Protein 4FIN (pdb70)

Foldseek 3Di:
DQFQKFFQKWDADPPGDILAGGEGDTHGWQAEEEEAEDPSLCSLVVLCVCCNDPPIPDDIDGDPPWFEAEAHPFDDDDQADFLLRLLVVLVVVLVVLVVVLVVLVVCVPDPPDDPVVSVVVNVVSVVPPPDPVVLVVLCVLLVADDRGHGSNPDDRLNSLSSSVSSRLSNLTLYEEEASCPSGDDSSVVVVLVSLQPRRTYYYYHHPDQCSQQRRHQWYWYRYSSYTDIGGGGPVVVVVVVVVVVVVVVLVVVLLVVLVVVVCCVVVDPCPPPVCQLVCLVVLVDPVLLVVCLSHLAAFFAAFADDQFFKWWAQFWAADDVFTQAGGDTDGDGWRAEEEEDEDPPSCLVVVVVLVVVDDTPDTDMDGDPRFDEFEQADDLDDVQQAWLLCLQQVPPCWQQHNRMGSQSLSVNLVQDPVRRRPGNVNDDPQVSLSSSVSRRSSNNGLYEYEASPVRHDPSNLSSVLVNSSSHSGYYYYYPDQSSQSSHGQWYWYRDGPNDIDIGGHTDVVVLVVQCVVVPPVRNVDDDD/DFQKWFQKWDADPPGATLAGGEGDTHDWQAEEEEAEDPSLCLQVVLCVLCNPPPIPIDIDGDPPFFEFEAHPFFDDDQAAFLQVLLCVLVVVLVVLVVVLVVLVVQVPDPVDDPVVSVVSNVCCVCPDPCVLVVLCVLQVADDRRHGNNPDDRLNSLSSSVSSRLSNLGLYEEEASCPNGDDSSVVSVLVSLQPRRGYYYYHYPPQCSQQVRHQKYWYGYSSYTDIDGGGPVVVVVVVVVVVVVVVLVVVLLVVLVVVVVVVVVVVDWQCVVVQVVCLVVLQDPVNLVVCLSHLAAFQQFDFDDQFAKWWAQFWAADVPFTQAGGDTDGAGWLAEEEEEEDPPSCLVVVVVCVVVDDTPDTDMDGDPRFDEQEQAPDLDDQQQAFLLCLQQVPDCWCQANDMGSQSLSVNLVQHPVRRRDGNVVDFPQVSLSSSCSRRSSNRGLYEEEASPVRHDDSNLSSVLVNSSSHSGYYYHYPDQVSQQSHHQWYWYRDGPNDIDIGGITDVVVVVVCCVPPND

Organism: Escherichia coli (strain K12) (NCBI:txid83333)

InterPro domains:
  IPR003439 ABC transporter-like, ATP-binding domain [PF00005] (22-191)
  IPR003439 ABC transporter-like, ATP-binding domain [PF00005] (340-473)
  IPR003439 ABC transporter-like, ATP-binding domain [PS50893] (6-259)
  IPR003439 ABC transporter-like, ATP-binding domain [PS50893] (324-550)
  IPR003593 AAA+ ATPase domain [SM00382] (31-236)
  IPR003593 AAA+ ATPase domain [SM00382] (348-522)
  IPR017871 ABC transporter-like, conserved site [PS00211] (163-177)
  IPR022374 Energy-dependent translational throttle protein EttA [MF_00847] (1-545)
  IPR022374 Energy-dependent translational throttle protein EttA [PTHR43858] (2-554)
  IPR022374 Energy-dependent translational throttle protein EttA [TIGR03719] (2-553)
  IPR027417 P-loop containing nucleoside triphosphate hydrolase [G3DSA:3.40.50.300] (2-285)
  IPR027417 P-loop containing nucleoside triphosphate hydrolase [G3DSA:3.40.50.300] (286-555)
  IPR027417 P-loop containing nucleoside triphosphate hydrolase [SSF52540] (11-243)
  IPR027417 P-loop containing nucleoside triphosphate hydrolase [SSF52540] (302-526)
  IPR032781 ABC-transporter extension domain [PF12848] (230-305)

CATH classification: 3.40.50.300 (+1 more: 3.40.50.300)

Structure (mmCIF, N/CA/C/O backbone):
data_4FIN
#
_entry.id   4FIN
#
_cell.length_a   45.363
_cell.length_b   233.474
_cell.length_c   54.089
_cell.angle_alpha   90.00
_cell.angle_beta   91.29
_cell.angle_gamma   90.00
#
_symmetry.space_group_name_H-M   'P 1 21 1'
#
loop_
_entity.id
_entity.type
_entity.pdbx_description
1 polymer 'EttA (YjjK) ABCF family protein'
2 non-polymer 'SULFATE ION'
3 non-polymer 'CITRIC ACID'
4 non-polymer 'TRIETHYLENE GLYCOL'
5 non-polymer GLYCEROL
6 water water
#
loop_
_atom_site.group_PDB
_atom_site.id
_atom_site.type_symbol
_atom_site.label_atom_id
_atom_site.label_alt_id
_atom_site.label_comp_id
_atom_site.label_asym_id
_atom_site.label_entity_id
_atom_site.label_seq_id
_atom_site.pdbx_PDB_ins_code
_atom_site.Cartn_x
_atom_site.Cartn_y
_atom_site.Cartn_z
_atom_site.occupancy
_atom_site.B_iso_or_equiv
_atom_site.auth_seq_id
_atom_site.auth_comp_id
_atom_site.auth_asym_id
_atom_site.auth_atom_id
_atom_site.pdbx_PDB_model_num
ATOM 9 N N . ALA A 1 2 ? 19.676 80.674 22.499 1.00 75.55 2 ALA A N 1
ATOM 10 C CA . ALA A 1 2 ? 18.803 79.923 23.394 1.00 70.31 2 ALA A CA 1
ATOM 11 C C . ALA A 1 2 ? 18.828 80.462 24.829 1.00 66.57 2 ALA A C 1
ATOM 12 O O . ALA A 1 2 ? 18.098 79.969 25.697 1.00 65.53 2 ALA A O 1
ATOM 14 N N . GLN A 1 3 ? 19.662 81.474 25.072 1.00 63.82 3 GLN A N 1
ATOM 15 C CA . GLN A 1 3 ? 19.820 82.042 26.412 1.00 59.95 3 GLN A CA 1
ATOM 16 C C . GLN A 1 3 ? 18.518 82.652 26.912 1.00 52.60 3 GLN A C 1
ATOM 17 O O . GLN A 1 3 ? 18.253 82.693 28.115 1.00 50.67 3 GLN A O 1
ATOM 23 N N . PHE A 1 4 ? 17.712 83.141 25.979 1.00 47.91 4 PHE A N 1
ATOM 24 C CA . PHE A 1 4 ? 16.394 83.657 26.307 1.00 42.21 4 PHE A CA 1
ATOM 25 C C . PHE A 1 4 ? 15.344 82.815 25.601 1.00 34.71 4 PHE A C 1
ATOM 26 O O . PHE A 1 4 ? 15.486 82.504 24.422 1.00 34.83 4 PHE A O 1
ATOM 34 N N . VAL A 1 5 ? 14.293 82.439 26.321 1.00 29.15 5 VAL A N 1
ATOM 35 C CA . VAL A 1 5 ? 13.190 81.705 25.714 1.00 24.73 5 VAL A CA 1
ATOM 36 C C . VAL A 1 5 ? 12.223 82.689 25.045 1.00 22.14 5 VAL A C 1
ATOM 37 O O . VAL A 1 5 ? 11.453 82.310 24.162 1.00 25.01 5 VAL A O 1
ATOM 41 N N . TYR A 1 6 ? 12.280 83.952 25.459 1.00 19.08 6 TYR A N 1
ATOM 42 C CA . TYR A 1 6 ? 11.464 85.008 24.853 1.00 20.01 6 TYR A CA 1
ATOM 43 C C . TYR A 1 6 ? 12.013 86.399 25.172 1.00 21.30 6 TYR A C 1
ATOM 44 O O . TYR A 1 6 ? 12.520 86.633 26.261 1.00 25.17 6 TYR A O 1
ATOM 53 N N . THR A 1 7 ? 11.914 87.324 24.226 1.00 17.87 7 THR A N 1
ATOM 54 C CA . THR A 1 7 ? 12.386 88.685 24.450 1.00 17.94 7 THR A CA 1
ATOM 55 C C . THR A 1 7 ? 11.402 89.700 23.904 1.00 22.89 7 THR A C 1
ATOM 56 O O . THR A 1 7 ? 10.736 89.467 22.889 1.00 23.86 7 THR A O 1
ATOM 68 N N . HIS A 1 9 ? 11.183 94.045 23.205 1.00 31.91 9 HIS A N 1
ATOM 69 C CA . HIS A 1 9 ? 11.865 95.327 23.235 1.00 34.00 9 HIS A CA 1
ATOM 70 C C . HIS A 1 9 ? 10.897 96.435 22.879 1.00 32.20 9 HIS A C 1
ATOM 71 O O . HIS A 1 9 ? 10.490 96.549 21.728 1.00 31.94 9 HIS A O 1
ATOM 78 N N . ARG A 1 10 ? 10.536 97.245 23.872 1.00 33.54 10 ARG A N 1
ATOM 79 C CA . ARG A 1 10 ? 9.686 98.410 23.658 1.00 36.12 10 ARG A CA 1
ATOM 80 C C . ARG A 1 10 ? 8.371 97.987 23.025 1.00 34.16 10 ARG A C 1
ATOM 81 O O . ARG A 1 10 ? 7.897 98.608 22.072 1.00 36.99 10 ARG A O 1
ATOM 89 N N . VAL A 1 11 ? 7.799 96.909 23.548 1.00 27.34 11 VAL A N 1
ATOM 90 C CA . VAL A 1 11 ? 6.566 96.362 23.015 1.00 24.08 11 VAL A CA 1
ATOM 91 C C . VAL A 1 11 ? 5.380 97.175 23.502 1.00 24.90 11 VAL A C 1
ATOM 92 O O . VAL A 1 11 ? 5.309 97.538 24.673 1.00 26.22 11 VAL A O 1
ATOM 96 N N . GLY A 1 12 ? 4.460 97.473 22.594 1.00 27.10 12 GLY A N 1
ATOM 97 C CA . GLY A 1 12 ? 3.257 98.198 22.942 1.00 28.07 12 GLY A CA 1
ATOM 98 C C . GLY A 1 12 ? 2.080 97.721 22.121 1.00 29.46 12 GLY A C 1
ATOM 99 O O . GLY A 1 12 ? 2.243 96.981 21.155 1.00 31.27 12 GLY A O 1
ATOM 100 N N . LYS A 1 13 ? 0.884 98.135 22.516 1.00 29.42 13 LYS A N 1
ATOM 101 C CA . LYS A 1 13 ? -0.327 97.757 21.811 1.00 29.78 13 LYS A CA 1
ATOM 102 C C . LYS A 1 13 ? -1.334 98.879 21.910 1.00 34.99 13 LYS A C 1
ATOM 103 O O . LYS A 1 13 ? -1.810 99.202 23.000 1.00 34.91 13 LYS A O 1
ATOM 109 N N . VAL A 1 14 ? -1.661 99.471 20.770 1.00 39.70 14 VAL A N 1
ATOM 110 C CA . VAL A 1 14 ? -2.620 100.561 20.736 1.00 47.63 14 VAL A CA 1
ATOM 111 C C . VAL A 1 14 ? -3.994 100.036 20.360 1.00 55.86 14 VAL A C 1
ATOM 112 O O . VAL A 1 14 ? -4.130 99.327 19.367 1.00 57.30 14 VAL A O 1
ATOM 116 N N . VAL A 1 15 ? -5.007 100.382 21.151 1.00 64.05 15 VAL A N 1
ATOM 117 C CA . VAL A 1 15 ? -6.396 100.091 20.797 1.00 73.85 15 VAL A CA 1
ATOM 118 C C . VAL A 1 15 ? -7.166 101.398 20.632 1.00 85.36 15 VAL A C 1
ATOM 119 O O . VAL A 1 15 ? -7.095 102.269 21.500 1.00 85.96 15 VAL A O 1
ATOM 123 N N . PRO A 1 16 ? -7.894 101.539 19.508 1.00 96.15 16 PRO A N 1
ATOM 124 C CA . PRO A 1 16 ? -8.660 102.748 19.166 1.00 103.09 16 PRO A CA 1
ATOM 125 C C . PRO A 1 16 ? -9.582 103.195 20.304 1.00 105.60 16 PRO A C 1
ATOM 126 O O . PRO A 1 16 ? -10.229 102.337 20.904 1.00 105.03 16 PRO A O 1
ATOM 130 N N . PRO A 1 17 ? -9.663 104.510 20.592 1.00 107.33 17 PRO A N 1
ATOM 131 C CA . PRO A 1 17 ? -9.138 105.684 19.878 1.00 108.45 17 PRO A CA 1
ATOM 132 C C . PRO A 1 17 ? -7.622 105.683 19.725 1.00 104.99 17 PRO A C 1
ATOM 133 O O . PRO A 1 17 ? -7.124 105.572 18.609 1.00 106.95 17 PRO A O 1
ATOM 137 N N . LYS A 1 18 ? -6.900 105.780 20.832 1.00 99.76 18 LYS A N 1
ATOM 138 C CA . LYS A 1 18 ? -5.448 105.811 20.784 1.00 96.08 18 LYS A CA 1
ATOM 139 C C . LYS A 1 18 ? -4.904 105.249 22.097 1.00 91.37 18 LYS A C 1
ATOM 140 O O . LYS A 1 18 ? -3.710 105.317 22.380 1.00 93.31 18 LYS A O 1
ATOM 146 N N . ARG A 1 19 ? -5.800 104.662 22.886 1.00 84.48 19 ARG A N 1
ATOM 147 C CA . ARG A 1 19 ? -5.427 104.015 24.137 1.00 76.57 19 ARG A CA 1
ATOM 148 C C . ARG A 1 19 ? -4.326 102.979 23.942 1.00 67.80 19 ARG A C 1
ATOM 149 O O . ARG A 1 19 ? -4.401 102.135 23.047 1.00 69.61 19 ARG A O 1
ATOM 157 N N . HIS A 1 20 ? -3.305 103.044 24.783 1.00 56.01 20 HIS A N 1
ATOM 158 C CA . HIS A 1 20 ? -2.329 101.974 24.847 1.00 46.43 20 HIS A CA 1
ATOM 159 C C . HIS A 1 20 ? -2.713 101.048 25.986 1.00 39.30 20 HIS A C 1
ATOM 160 O O . HIS A 1 20 ? -2.835 101.479 27.136 1.00 37.79 20 HIS A O 1
ATOM 167 N N . ILE A 1 21 ? -2.921 99.779 25.673 1.00 33.11 21 ILE A N 1
ATOM 168 C CA . ILE A 1 21 ? -3.126 98.814 26.731 1.00 30.39 21 ILE A CA 1
ATOM 169 C C . ILE A 1 21 ? -1.761 98.331 27.261 1.00 32.48 21 ILE A C 1
ATOM 170 O O . ILE A 1 21 ? -1.647 97.901 28.413 1.00 34.24 21 ILE A O 1
ATOM 175 N N . LEU A 1 22 ? -0.724 98.443 26.429 1.00 31.51 22 LEU A N 1
ATOM 176 C CA . LEU A 1 22 ? 0.649 98.143 26.841 1.00 29.77 22 LEU A CA 1
ATOM 177 C C . LEU A 1 22 ? 1.599 99.186 26.271 1.00 31.86 22 LEU A C 1
ATOM 178 O O . LEU A 1 22 ? 1.385 99.690 25.171 1.00 35.54 22 LEU A O 1
ATOM 183 N N . LYS A 1 23 ? 2.666 99.492 26.994 1.00 31.44 23 LYS A N 1
ATOM 184 C CA . LYS A 1 23 ? 3.617 100.489 26.513 1.00 35.37 23 LYS A CA 1
ATOM 185 C C . LYS A 1 23 ? 5.021 100.240 27.044 1.00 37.00 23 LYS A C 1
ATOM 186 O O . LYS A 1 23 ? 5.196 99.888 28.211 1.00 37.94 23 LYS A O 1
ATOM 192 N N . ASN A 1 24 ? 6.007 100.420 26.167 1.00 38.99 24 ASN A N 1
ATOM 193 C CA . ASN A 1 24 ? 7.418 100.327 26.518 1.00 40.81 24 ASN A CA 1
ATOM 194 C C . ASN A 1 24 ? 7.794 99.058 27.270 1.00 37.23 24 ASN A C 1
ATOM 195 O O . ASN A 1 24 ? 8.570 99.094 28.219 1.00 40.13 24 ASN A O 1
ATOM 200 N N . ILE A 1 25 ? 7.236 97.938 26.840 1.00 30.85 25 ILE A N 1
ATOM 201 C CA . ILE A 1 25 ? 7.514 96.668 27.478 1.00 28.13 25 ILE A CA 1
ATOM 202 C C . ILE A 1 25 ? 8.849 96.099 26.994 1.00 30.80 25 ILE A C 1
ATOM 203 O O . ILE A 1 25 ? 8.956 95.630 25.858 1.00 32.27 25 ILE A O 1
ATOM 208 N N . SER A 1 26 ? 9.866 96.154 27.852 1.00 29.49 26 SER A N 1
ATOM 209 C CA . SER A 1 26 ? 11.159 95.556 27.541 1.00 32.29 26 SER A CA 1
ATOM 210 C C . SER A 1 26 ? 11.556 94.520 28.590 1.00 33.15 26 SER A C 1
ATOM 211 O O . SER A 1 26 ? 11.959 94.873 29.692 1.00 33.44 26 SER A O 1
ATOM 214 N N . LEU A 1 27 ? 11.436 93.243 28.231 1.00 34.34 27 LEU A N 1
ATOM 215 C CA . LEU A 1 27 ? 11.610 92.140 29.174 1.00 32.70 27 LEU A CA 1
ATOM 216 C C . LEU A 1 27 ? 12.309 90.965 28.516 1.00 35.04 27 LEU A C 1
ATOM 217 O O . LEU A 1 27 ? 12.131 90.719 27.323 1.00 36.96 27 LEU A O 1
ATOM 222 N N . SER A 1 28 ? 13.087 90.235 29.308 1.00 32.68 28 SER A N 1
ATOM 223 C CA . SER A 1 28 ? 13.732 89.015 28.857 1.00 29.86 28 SER A CA 1
ATOM 224 C C . SER A 1 28 ? 13.181 87.861 29.665 1.00 29.65 28 SER A C 1
ATOM 225 O O . SER A 1 28 ? 13.004 87.972 30.880 1.00 32.32 28 SER A O 1
ATOM 228 N N . PHE A 1 29 ? 12.937 86.745 28.993 1.00 27.75 29 PHE A N 1
ATOM 229 C CA . PHE A 1 29 ? 12.394 85.555 29.625 1.00 27.93 29 PHE A CA 1
ATOM 230 C C . PHE A 1 29 ? 13.412 84.421 29.565 1.00 31.32 29 PHE A C 1
ATOM 231 O O . PHE A 1 29 ? 14.051 84.203 28.532 1.00 34.20 29 PHE A O 1
ATOM 239 N N . PHE A 1 30 ? 13.565 83.699 30.667 1.00 28.46 30 PHE A N 1
ATOM 240 C CA . PHE A 1 30 ? 14.584 82.660 30.730 1.00 29.85 30 PHE A CA 1
ATOM 241 C C . PHE A 1 30 ? 13.958 81.278 30.691 1.00 29.07 30 PHE A C 1
ATOM 242 O O . PHE A 1 30 ? 12.883 81.068 31.247 1.00 27.48 30 PHE A O 1
ATOM 250 N N . PRO A 1 31 ? 14.619 80.336 30.004 1.00 28.92 31 PRO A N 1
ATOM 251 C CA . PRO A 1 31 ? 14.111 78.965 29.894 1.00 27.06 31 PRO A CA 1
ATOM 252 C C . PRO A 1 31 ? 14.010 78.334 31.270 1.00 24.56 31 PRO A C 1
ATOM 253 O O . PRO A 1 31 ? 14.981 78.363 32.012 1.00 27.42 31 PRO A O 1
ATOM 257 N N . GLY A 1 32 ? 12.846 77.795 31.611 1.00 21.62 32 GLY A N 1
ATOM 258 C CA . GLY A 1 32 ? 12.654 77.163 32.901 1.00 21.07 32 GLY A CA 1
ATOM 259 C C . GLY A 1 32 ? 12.070 78.103 33.939 1.00 22.76 32 GLY A C 1
ATOM 260 O O . GLY A 1 32 ? 11.688 77.673 35.024 1.00 26.10 32 GLY A O 1
ATOM 261 N N . ALA A 1 33 ? 11.993 79.390 33.618 1.00 19.47 33 ALA A N 1
ATOM 262 C CA . ALA A 1 33 ? 11.449 80.347 34.569 1.00 18.49 33 ALA A CA 1
ATOM 263 C C . ALA A 1 33 ? 9.945 80.105 34.775 1.00 18.08 33 ALA A C 1
ATOM 264 O O . ALA A 1 33 ? 9.229 79.721 33.840 1.00 17.38 33 ALA A O 1
ATOM 266 N N . LYS A 1 34 ? 9.487 80.293 36.011 1.00 17.57 34 LYS A N 1
ATOM 267 C CA . LYS A 1 34 ? 8.067 80.176 36.333 1.00 17.54 34 LYS A CA 1
ATOM 268 C C . LYS A 1 34 ? 7.590 81.546 36.784 1.00 16.68 34 LYS A C 1
ATOM 269 O O . LYS A 1 34 ? 7.967 82.029 37.861 1.00 16.10 34 LYS A O 1
ATOM 275 N N . ILE A 1 35 ? 6.780 82.182 35.942 1.00 14.95 35 ILE A N 1
ATOM 276 C CA . ILE A 1 35 ? 6.358 83.567 36.163 1.00 16.31 35 ILE A CA 1
ATOM 277 C C . ILE A 1 35 ? 4.844 83.696 36.339 1.00 17.81 35 ILE A C 1
ATOM 278 O O . ILE A 1 35 ? 4.070 83.185 35.534 1.00 18.98 35 ILE A O 1
ATOM 283 N N . GLY A 1 36 ? 4.423 84.396 37.387 1.00 18.52 36 GLY A N 1
ATOM 284 C CA . GLY A 1 36 ? 3.020 84.714 37.554 1.00 18.17 36 GLY A CA 1
ATOM 285 C C . GLY A 1 36 ? 2.726 86.116 37.051 1.00 21.93 36 GLY A C 1
ATOM 286 O O . GLY A 1 36 ? 3.432 87.062 37.403 1.00 22.71 36 GLY A O 1
ATOM 287 N N . VAL A 1 37 ? 1.704 86.253 36.207 1.00 22.71 37 VAL A N 1
ATOM 288 C CA . VAL A 1 37 ? 1.330 87.567 35.683 1.00 21.02 37 VAL A CA 1
ATOM 289 C C . VAL A 1 37 ? 0.206 88.207 36.501 1.00 22.82 37 VAL A C 1
ATOM 290 O O . VAL A 1 37 ? -0.923 87.718 36.502 1.00 23.21 37 VAL A O 1
ATOM 294 N N . LEU A 1 38 ? 0.530 89.303 37.187 1.00 22.87 38 LEU A N 1
ATOM 295 C CA . LEU A 1 38 ? -0.417 90.037 38.020 1.00 20.43 38 LEU A CA 1
ATOM 296 C C . LEU A 1 38 ? -0.811 91.373 37.400 1.00 23.85 38 LEU A C 1
ATOM 297 O O . LEU A 1 38 ? -0.189 91.840 36.442 1.00 28.56 38 LEU A O 1
ATOM 302 N N . GLY A 1 39 ? -1.849 91.988 37.959 1.00 22.98 39 GLY A N 1
ATOM 303 C CA . GLY A 1 39 ? -2.322 93.273 37.494 1.00 19.99 39 GLY A CA 1
ATOM 304 C C . GLY A 1 39 ? -3.828 93.366 37.480 1.00 22.92 39 GLY A C 1
ATOM 305 O O . GLY A 1 39 ? -4.521 92.358 37.314 1.00 25.46 39 GLY A O 1
ATOM 306 N N . LEU A 1 40 ? -4.334 94.589 37.633 1.00 22.22 40 LEU A N 1
ATOM 307 C CA . LEU A 1 40 ? -5.762 94.840 37.663 1.00 24.75 40 LEU A CA 1
ATOM 308 C C . LEU A 1 40 ? -6.372 94.521 36.311 1.00 29.21 40 LEU A C 1
ATOM 309 O O . LEU A 1 40 ? -5.660 94.415 35.308 1.00 31.29 40 LEU A O 1
ATOM 314 N N . ASN A 1 41 ? -7.688 94.351 36.283 1.00 29.82 41 ASN A N 1
ATOM 315 C CA . ASN A 1 41 ? -8.373 94.155 35.015 1.00 28.90 41 ASN A CA 1
ATOM 316 C C . ASN A 1 41 ? -8.128 95.369 34.121 1.00 28.67 41 ASN A C 1
ATOM 317 O O . ASN A 1 41 ? -8.262 96.516 34.566 1.00 27.23 41 ASN A O 1
ATOM 322 N N . GLY A 1 42 ? -7.736 95.114 32.875 1.00 27.51 42 GLY A N 1
ATOM 323 C CA . GLY A 1 42 ? -7.396 96.187 31.956 1.00 26.31 42 GLY A CA 1
ATOM 324 C C . GLY A 1 42 ? -5.914 96.543 31.913 1.00 24.06 42 GLY A C 1
ATOM 325 O O . GLY A 1 42 ? -5.510 97.419 31.150 1.00 22.86 42 GLY A O 1
ATOM 326 N N . ALA A 1 43 ? -5.090 95.871 32.710 1.00 22.56 43 ALA A N 1
ATOM 327 C CA . ALA A 1 43 ? -3.666 96.192 32.713 1.00 22.19 43 ALA A CA 1
ATOM 328 C C . ALA A 1 43 ? -2.939 95.615 31.496 1.00 22.00 43 ALA A C 1
ATOM 329 O O . ALA A 1 43 ? -1.763 95.896 31.274 1.00 22.08 43 ALA A O 1
ATOM 331 N N . GLY A 1 44 ? -3.650 94.823 30.705 1.00 22.91 44 GLY A N 1
ATOM 332 C CA . GLY A 1 44 ? -3.088 94.240 29.499 1.00 25.61 44 GLY A CA 1
ATOM 333 C C . GLY A 1 44 ? -2.467 92.864 29.672 1.00 26.12 44 GLY A C 1
ATOM 334 O O . GLY A 1 44 ? -1.699 92.417 28.813 1.00 28.39 44 GLY A O 1
ATOM 335 N N . LYS A 1 45 ? -2.794 92.194 30.777 1.00 23.35 45 LYS A N 1
ATOM 336 C CA . LYS A 1 45 ? -2.264 90.851 31.055 1.00 20.62 45 LYS A CA 1
ATOM 337 C C . LYS A 1 45 ? -2.528 89.861 29.920 1.00 19.96 45 LYS A C 1
ATOM 338 O O . LYS A 1 45 ? -1.612 89.186 29.460 1.00 22.41 45 LYS A O 1
ATOM 344 N N . SER A 1 46 ? -3.781 89.786 29.481 1.00 19.67 46 SER A N 1
ATOM 345 C CA . SER A 1 46 ? -4.193 88.875 28.420 1.00 17.90 46 SER A CA 1
ATOM 346 C C . SER A 1 46 ? -3.561 89.216 27.071 1.00 20.85 46 SER A C 1
ATOM 347 O O . SER A 1 46 ? -3.110 88.322 26.355 1.00 19.23 46 SER A O 1
ATOM 350 N N . THR A 1 47 ? -3.547 90.504 26.723 1.00 22.30 47 THR A N 1
ATOM 351 C CA . THR A 1 47 ? -2.900 90.956 25.493 1.00 22.98 47 THR A CA 1
ATOM 352 C C . THR A 1 47 ? -1.443 90.493 25.458 1.00 23.81 47 THR A C 1
ATOM 353 O O . THR A 1 47 ? -0.968 89.974 24.449 1.00 23.82 47 THR A O 1
ATOM 357 N N . LEU A 1 48 ? -0.750 90.674 26.578 1.00 23.35 48 LEU A N 1
ATOM 358 C CA . LEU A 1 48 ? 0.637 90.241 26.722 1.00 19.69 48 LEU A CA 1
ATOM 359 C C . LEU A 1 48 ? 0.849 88.762 26.414 1.00 17.74 48 LEU A C 1
ATOM 360 O O . LEU A 1 48 ? 1.824 88.412 25.770 1.00 20.13 48 LEU A O 1
ATOM 365 N N . LEU A 1 49 ? -0.039 87.890 26.884 1.00 18.15 49 LEU A N 1
ATOM 366 C CA . LEU A 1 49 ? 0.088 86.456 26.573 1.00 20.08 49 LEU A CA 1
ATOM 367 C C . LEU A 1 49 ? -0.200 86.154 25.110 1.00 21.90 49 LEU A C 1
ATOM 368 O O . LEU A 1 49 ? 0.413 85.252 24.536 1.00 22.81 49 LEU A O 1
ATOM 373 N N . ARG A 1 50 ? -1.132 86.898 24.514 1.00 23.06 50 ARG A N 1
ATOM 374 C CA . ARG A 1 50 ? -1.473 86.708 23.105 1.00 29.13 50 ARG A CA 1
ATOM 375 C C . ARG A 1 50 ? -0.282 87.040 22.211 1.00 28.85 50 ARG A C 1
ATOM 376 O O . ARG A 1 50 ? -0.086 86.434 21.147 1.00 29.75 50 ARG A O 1
ATOM 384 N N . ILE A 1 51 ? 0.506 88.014 22.652 1.00 24.71 51 ILE A N 1
ATOM 385 C CA . ILE A 1 51 ? 1.685 88.432 21.913 1.00 21.09 51 ILE A CA 1
ATOM 386 C C . ILE A 1 51 ? 2.748 87.351 21.990 1.00 17.88 51 ILE A C 1
ATOM 387 O O . ILE A 1 51 ? 3.316 86.974 20.985 1.00 20.85 51 ILE A O 1
ATOM 400 N N . ALA A 1 53 ? 2.233 84.361 22.442 1.00 23.95 53 ALA A N 1
ATOM 401 C CA . ALA A 1 53 ? 1.695 83.219 21.723 1.00 24.34 53 ALA A CA 1
ATOM 402 C C . ALA A 1 53 ? 2.020 83.321 20.247 1.00 30.50 53 ALA A C 1
ATOM 403 O O . ALA A 1 53 ? 2.124 82.304 19.564 1.00 35.28 53 ALA A O 1
ATOM 405 N N . GLY A 1 54 ? 2.189 84.548 19.759 1.00 31.56 54 GLY A N 1
ATOM 406 C CA . GLY A 1 54 ? 2.396 84.779 18.340 1.00 34.64 54 GLY A CA 1
ATOM 407 C C . GLY A 1 54 ? 1.072 85.044 17.646 1.00 38.18 54 GLY A C 1
ATOM 408 O O . GLY A 1 54 ? 0.998 85.149 16.425 1.00 42.52 54 GLY A O 1
ATOM 409 N N . ILE A 1 55 ? 0.014 85.149 18.441 1.00 36.75 55 ILE A N 1
ATOM 410 C CA . ILE A 1 55 ? -1.308 85.443 17.921 1.00 34.49 55 ILE A CA 1
ATOM 411 C C . ILE A 1 55 ? -1.449 86.921 17.561 1.00 35.50 55 ILE A C 1
ATOM 412 O O . ILE A 1 55 ? -1.944 87.259 16.491 1.00 37.08 55 ILE A O 1
ATOM 417 N N . ASP A 1 56 ? -1.009 87.801 18.450 1.00 33.40 56 ASP A N 1
ATOM 418 C CA . ASP A 1 56 ? -1.122 89.232 18.193 1.00 34.31 56 ASP A CA 1
ATOM 419 C C . ASP A 1 56 ? 0.199 89.815 17.681 1.00 33.92 56 ASP A C 1
ATOM 420 O O . ASP A 1 56 ? 1.146 89.985 18.434 1.00 34.56 56 ASP A O 1
ATOM 425 N N . LYS A 1 57 ? 0.251 90.111 16.390 1.00 38.02 57 LYS A N 1
ATOM 426 C CA . LYS A 1 57 ? 1.465 90.618 15.764 1.00 42.86 57 LYS A CA 1
ATOM 427 C C . LYS A 1 57 ? 1.384 92.122 15.491 1.00 44.48 57 LYS A C 1
ATOM 428 O O . LYS A 1 57 ? 2.378 92.748 15.116 1.00 47.07 57 LYS A O 1
ATOM 434 N N . ASP A 1 58 ? 0.204 92.701 15.681 1.00 42.30 58 ASP A N 1
ATOM 435 C CA . ASP A 1 58 ? 0.019 94.124 15.415 1.00 45.06 58 ASP A CA 1
ATOM 436 C C . ASP A 1 58 ? 0.437 94.984 16.608 1.00 38.75 58 ASP A C 1
ATOM 437 O O . ASP A 1 58 ? -0.400 95.535 17.327 1.00 36.08 58 ASP A O 1
ATOM 442 N N . ILE A 1 59 ? 1.746 95.102 16.793 1.00 33.95 59 ILE A N 1
ATOM 443 C CA . ILE A 1 59 ? 2.303 95.716 17.988 1.00 29.95 59 ILE A CA 1
ATOM 444 C C . ILE A 1 59 ? 3.320 96.796 17.638 1.00 30.55 59 ILE A C 1
ATOM 445 O O . ILE A 1 59 ? 3.654 96.999 16.476 1.00 33.53 59 ILE A O 1
ATOM 450 N N . GLU A 1 60 ? 3.795 97.497 18.657 1.00 29.63 60 GLU A N 1
ATOM 451 C CA . GLU A 1 60 ? 4.968 98.330 18.516 1.00 33.96 60 GLU A CA 1
ATOM 452 C C . GLU A 1 60 ? 6.130 97.494 19.031 1.00 34.05 60 GLU A C 1
ATOM 453 O O . GLU A 1 60 ? 5.911 96.457 19.671 1.00 31.59 60 GLU A O 1
ATOM 459 N N . GLY A 1 61 ? 7.354 97.932 18.744 1.00 33.99 61 GLY A N 1
ATOM 460 C CA . GLY A 1 61 ? 8.546 97.233 19.188 1.00 32.96 61 GLY A CA 1
ATOM 461 C C . GLY A 1 61 ? 8.652 95.829 18.620 1.00 32.91 61 GLY A C 1
ATOM 462 O O . GLY A 1 61 ? 7.935 95.475 17.684 1.00 33.41 61 GLY A O 1
ATOM 463 N N . GLU A 1 62 ? 9.540 95.028 19.203 1.00 31.50 62 GLU A N 1
ATOM 464 C CA . GLU A 1 62 ? 9.872 93.712 18.667 1.00 35.97 62 GLU A CA 1
ATOM 465 C C . GLU A 1 62 ? 9.691 92.612 19.706 1.00 33.28 62 GLU A C 1
ATOM 466 O O . GLU A 1 62 ? 10.208 92.698 20.821 1.00 31.97 62 GLU A O 1
ATOM 472 N N . ALA A 1 63 ? 8.943 91.579 19.337 1.00 34.04 63 ALA A N 1
ATOM 473 C CA . ALA A 1 63 ? 8.697 90.470 20.247 1.00 36.91 63 ALA A CA 1
ATOM 474 C C . ALA A 1 63 ? 9.149 89.138 19.645 1.00 38.47 63 ALA A C 1
ATOM 475 O O . ALA A 1 63 ? 8.487 88.602 18.760 1.00 39.84 63 ALA A O 1
ATOM 477 N N . ARG A 1 64 ? 10.264 88.606 20.149 1.00 37.28 64 ARG A N 1
ATOM 478 C CA . ARG A 1 64 ? 10.883 87.413 19.580 1.00 39.38 64 ARG A CA 1
ATOM 479 C C . ARG A 1 64 ? 10.923 86.226 20.548 1.00 34.65 64 ARG A C 1
ATOM 480 O O . ARG A 1 64 ? 11.435 86.334 21.665 1.00 28.63 64 ARG A O 1
ATOM 488 N N . PRO A 1 65 ? 10.394 85.073 20.112 1.00 34.74 65 PRO A N 1
ATOM 489 C CA . PRO A 1 65 ? 10.555 83.843 20.891 1.00 31.06 65 PRO A CA 1
ATOM 490 C C . PRO A 1 65 ? 11.868 83.191 20.529 1.00 29.30 65 PRO A C 1
ATOM 491 O O . PRO A 1 65 ? 12.412 83.478 19.466 1.00 31.11 65 PRO A O 1
ATOM 495 N N . GLN A 1 66 ? 12.385 82.341 21.404 1.00 28.60 66 GLN A N 1
ATOM 496 C CA . GLN A 1 66 ? 13.501 81.482 21.033 1.00 27.82 66 GLN A CA 1
ATOM 497 C C . GLN A 1 66 ? 13.089 80.744 19.763 1.00 27.41 66 GLN A C 1
ATOM 498 O O . GLN A 1 66 ? 11.940 80.326 19.638 1.00 28.29 66 GLN A O 1
ATOM 504 N N . PRO A 1 67 ? 14.011 80.630 18.796 1.00 28.12 67 PRO A N 1
ATOM 505 C CA . PRO A 1 67 ? 13.753 79.939 17.524 1.00 27.62 67 PRO A CA 1
ATOM 506 C C . PRO A 1 67 ? 13.517 78.443 17.695 1.00 27.02 67 PRO A C 1
ATOM 507 O O . PRO A 1 67 ? 14.256 77.809 18.451 1.00 24.61 67 PRO A O 1
ATOM 511 N N . ASP A 1 68 ? 12.517 77.907 16.994 1.00 27.51 68 ASP A N 1
ATOM 512 C CA . ASP A 1 68 ? 12.265 76.466 16.923 1.00 28.50 68 ASP A CA 1
ATOM 513 C C . ASP A 1 68 ? 11.873 75.825 18.240 1.00 30.86 68 ASP A C 1
ATOM 514 O O . ASP A 1 68 ? 12.364 74.750 18.581 1.00 32.21 68 ASP A O 1
ATOM 519 N N . ILE A 1 69 ? 10.993 76.473 18.987 1.00 30.73 69 ILE A N 1
ATOM 520 C CA . ILE A 1 69 ? 10.503 75.862 20.209 1.00 28.75 69 ILE A CA 1
ATOM 521 C C . ILE A 1 69 ? 9.003 75.620 20.121 1.00 30.28 69 ILE A C 1
ATOM 522 O O . ILE A 1 69 ? 8.315 76.187 19.263 1.00 31.26 69 ILE A O 1
ATOM 527 N N . LYS A 1 70 ? 8.506 74.760 21.002 1.00 29.20 70 LYS A N 1
ATOM 528 C CA . LYS A 1 70 ? 7.081 74.486 21.084 1.00 28.22 70 LYS A CA 1
ATOM 529 C C . LYS A 1 70 ? 6.452 75.445 22.080 1.00 23.97 70 LYS A C 1
ATOM 530 O O . LYS A 1 70 ? 6.830 75.480 23.245 1.00 23.29 70 LYS A O 1
ATOM 536 N N . ILE A 1 71 ? 5.492 76.233 21.626 1.00 22.01 71 ILE A N 1
ATOM 537 C CA . ILE A 1 71 ? 4.750 77.083 22.543 1.00 19.57 71 ILE A CA 1
ATOM 538 C C . ILE A 1 71 ? 3.293 76.641 22.672 1.00 23.23 71 ILE A C 1
ATOM 539 O O . ILE A 1 71 ? 2.580 76.519 21.667 1.00 24.97 71 ILE A O 1
ATOM 544 N N . GLY A 1 72 ? 2.870 76.396 23.915 1.00 23.06 72 GLY A N 1
ATOM 545 C CA . GLY A 1 72 ? 1.494 76.054 24.215 1.00 22.92 72 GLY A CA 1
ATOM 546 C C . GLY A 1 72 ? 0.772 77.243 24.818 1.00 24.79 72 GLY A C 1
ATOM 547 O O . GLY A 1 72 ? 1.328 77.954 25.657 1.00 27.72 72 GLY A O 1
ATOM 548 N N . TYR A 1 73 ? -0.470 77.466 24.401 1.00 22.19 73 TYR A N 1
ATOM 549 C CA . TYR A 1 73 ? -1.212 78.635 24.856 1.00 20.13 73 TYR A CA 1
ATOM 550 C C . TYR A 1 73 ? -2.637 78.307 25.288 1.00 22.52 73 TYR A C 1
ATOM 551 O O . TYR A 1 73 ? -3.368 77.630 24.576 1.00 25.95 73 TYR A O 1
ATOM 560 N N . LEU A 1 74 ? -3.028 78.798 26.458 1.00 19.93 74 LEU A N 1
ATOM 561 C CA . LEU A 1 74 ? -4.381 78.566 26.964 1.00 19.24 74 LEU A CA 1
ATOM 562 C C . LEU A 1 74 ? -5.144 79.885 27.087 1.00 18.75 74 LEU A C 1
ATOM 563 O O . LEU A 1 74 ? -4.929 80.632 28.043 1.00 19.92 74 LEU A O 1
ATOM 568 N N . PRO A 1 75 ? -6.029 80.178 26.116 1.00 37.37 75 PRO A N 1
ATOM 569 C CA . PRO A 1 75 ? -6.850 81.392 26.190 1.00 35.80 75 PRO A CA 1
ATOM 570 C C . PRO A 1 75 ? -7.877 81.228 27.312 1.00 37.26 75 PRO A C 1
ATOM 571 O O . PRO A 1 75 ? -8.058 80.105 27.779 1.00 33.32 75 PRO A O 1
ATOM 575 N N . GLN A 1 76 ? -8.528 82.304 27.745 1.00 41.96 76 GLN A N 1
ATOM 576 C CA . GLN A 1 76 ? -9.502 82.197 28.830 1.00 47.59 76 GLN A CA 1
ATOM 577 C C . GLN A 1 76 ? -10.682 81.336 28.426 1.00 50.32 76 GLN A C 1
ATOM 578 O O . GLN A 1 76 ? -11.331 80.705 29.263 1.00 50.65 76 GLN A O 1
ATOM 584 N N . GLU A 1 77 ? -10.931 81.310 27.126 1.00 52.76 77 GLU A N 1
ATOM 585 C CA . GLU A 1 77 ? -12.095 80.669 26.556 1.00 57.40 77 GLU A CA 1
ATOM 586 C C . GLU A 1 77 ? -11.593 79.705 25.499 1.00 55.16 77 GLU A C 1
ATOM 587 O O . GLU A 1 77 ? -11.089 80.123 24.472 1.00 55.45 77 GLU A O 1
ATOM 593 N N . PRO A 1 78 ? -11.712 78.401 25.760 1.00 55.68 78 PRO A N 1
ATOM 594 C CA . PRO A 1 78 ? -11.112 77.349 24.932 1.00 56.60 78 PRO A CA 1
ATOM 595 C C . PRO A 1 78 ? -11.574 77.358 23.477 1.00 59.03 78 PRO A C 1
ATOM 596 O O . PRO A 1 78 ? -12.709 77.713 23.173 1.00 58.32 78 PRO A O 1
ATOM 600 N N . GLN A 1 79 ? -10.682 76.947 22.585 1.00 63.66 79 GLN A N 1
ATOM 601 C CA . GLN A 1 79 ? -10.993 76.868 21.167 1.00 68.76 79 GLN A CA 1
ATOM 602 C C . GLN A 1 79 ? -10.884 75.416 20.712 1.00 66.74 79 GLN A C 1
ATOM 603 O O . GLN A 1 79 ? -9.795 74.935 20.403 1.00 66.48 79 GLN A O 1
ATOM 609 N N . LEU A 1 80 ? -12.010 74.715 20.677 1.00 63.34 80 LEU A N 1
ATOM 610 C CA . LEU A 1 80 ? -12.004 73.311 20.289 1.00 58.78 80 LEU A CA 1
ATOM 611 C C . LEU A 1 80 ? -12.884 73.062 19.070 1.00 57.94 80 LEU A C 1
ATOM 612 O O . LEU A 1 80 ? -13.690 73.913 18.690 1.00 57.95 80 LEU A O 1
ATOM 617 N N . ASN A 1 81 ? -12.727 71.892 18.459 1.00 55.88 81 ASN A N 1
ATOM 618 C CA . ASN A 1 81 ? -13.532 71.543 17.305 1.00 54.81 81 ASN A CA 1
ATOM 619 C C . ASN A 1 81 ? -14.801 70.865 17.752 1.00 54.10 81 ASN A C 1
ATOM 620 O O . ASN A 1 81 ? -14.770 69.706 18.152 1.00 53.09 81 ASN A O 1
ATOM 625 N N . PRO A 1 82 ? -15.931 71.575 17.640 1.00 56.12 82 PRO A N 1
ATOM 626 C CA . PRO A 1 82 ? -17.223 71.133 18.169 1.00 58.49 82 PRO A CA 1
ATOM 627 C C . PRO A 1 82 ? -17.628 69.770 17.627 1.00 60.30 82 PRO A C 1
ATOM 628 O O . PRO A 1 82 ? -18.450 69.082 18.233 1.00 60.67 82 PRO A O 1
ATOM 632 N N . GLU A 1 83 ? -17.042 69.387 16.499 1.00 61.54 83 GLU A N 1
ATOM 633 C CA . GLU A 1 83 ? -17.366 68.124 15.858 1.00 64.13 83 GLU A CA 1
ATOM 634 C C . GLU A 1 83 ? -16.545 66.974 16.429 1.00 62.68 83 GLU A C 1
ATOM 635 O O . GLU A 1 83 ? -17.020 65.840 16.498 1.00 64.51 83 GLU A O 1
ATOM 641 N N . HIS A 1 84 ? -15.315 67.268 16.835 1.00 59.28 84 HIS A N 1
ATOM 642 C CA . HIS A 1 84 ? -14.433 66.244 17.381 1.00 56.44 84 HIS A CA 1
ATOM 643 C C . HIS A 1 84 ? -14.991 65.654 18.666 1.00 53.45 84 HIS A C 1
ATOM 644 O O . HIS A 1 84 ? -15.830 66.262 19.331 1.00 56.01 84 HIS A O 1
ATOM 651 N N . THR A 1 85 ? -14.539 64.453 19.003 1.00 46.74 85 THR A N 1
ATOM 652 C CA . THR A 1 85 ? -14.853 63.884 20.297 1.00 40.94 85 THR A CA 1
ATOM 653 C C . THR A 1 85 ? -13.770 64.301 21.272 1.00 37.37 85 THR A C 1
ATOM 654 O O . THR A 1 85 ? -12.751 64.863 20.868 1.00 36.75 85 THR A O 1
ATOM 658 N N . VAL A 1 86 ? -13.990 64.016 22.551 1.00 37.09 86 VAL A N 1
ATOM 659 C CA . VAL A 1 86 ? -12.964 64.207 23.560 1.00 38.20 86 VAL A CA 1
ATOM 660 C C . VAL A 1 86 ? -11.723 63.394 23.198 1.00 41.75 86 VAL A C 1
ATOM 661 O O . VAL A 1 86 ? -10.600 63.908 23.236 1.00 44.27 86 VAL A O 1
ATOM 665 N N . ARG A 1 87 ? -11.937 62.133 22.831 1.00 41.80 87 ARG A N 1
ATOM 666 C CA . ARG A 1 87 ? -10.858 61.246 22.406 1.00 41.93 87 ARG A CA 1
ATOM 667 C C . ARG A 1 87 ? -10.010 61.864 21.292 1.00 41.42 87 ARG A C 1
ATOM 668 O O . ARG A 1 87 ? -8.783 61.892 21.368 1.00 38.66 87 ARG A O 1
ATOM 676 N N . GLU A 1 88 ? -10.682 62.371 20.265 1.00 43.84 88 GLU A N 1
ATOM 677 C CA . GLU A 1 88 ? -10.011 62.942 19.109 1.00 45.97 88 GLU A CA 1
ATOM 678 C C . GLU A 1 88 ? -9.238 64.218 19.447 1.00 45.97 88 GLU A C 1
ATOM 679 O O . GLU A 1 88 ? -8.136 64.433 18.932 1.00 44.22 88 GLU A O 1
ATOM 685 N N . SER A 1 89 ? -9.813 65.061 20.306 1.00 46.64 89 SER A N 1
ATOM 686 C CA . SER A 1 89 ? -9.158 66.307 20.705 1.00 47.56 89 SER A CA 1
ATOM 687 C C . SER A 1 89 ? -7.897 66.013 21.496 1.00 47.07 89 SER A C 1
ATOM 688 O O . SER A 1 89 ? -6.891 66.707 21.363 1.00 46.95 89 SER A O 1
ATOM 691 N N . ILE A 1 90 ? -7.960 64.990 22.338 1.00 47.46 90 ILE A N 1
ATOM 692 C CA . ILE A 1 90 ? -6.806 64.614 23.144 1.00 49.37 90 ILE A CA 1
ATOM 693 C C . ILE A 1 90 ? -5.741 63.967 22.270 1.00 51.23 90 ILE A C 1
ATOM 694 O O . ILE A 1 90 ? -4.547 64.247 22.410 1.00 50.17 90 ILE A O 1
ATOM 699 N N . GLU A 1 91 ? -6.179 63.112 21.353 1.00 53.51 91 GLU A N 1
ATOM 700 C CA . GLU A 1 91 ? -5.249 62.430 20.466 1.00 54.64 91 GLU A CA 1
ATOM 701 C C . GLU A 1 91 ? -4.463 63.402 19.586 1.00 50.45 91 GLU A C 1
ATOM 702 O O . GLU A 1 91 ? -3.336 63.111 19.218 1.00 50.98 91 GLU A O 1
ATOM 708 N N . GLU A 1 92 ? -5.038 64.560 19.273 1.00 48.22 92 GLU A N 1
ATOM 709 C CA . GLU A 1 92 ? -4.311 65.589 18.519 1.00 48.70 92 GLU A CA 1
ATOM 710 C C . GLU A 1 92 ? -3.067 66.084 19.253 1.00 47.53 92 GLU A C 1
ATOM 711 O O . GLU A 1 92 ? -2.089 66.481 18.630 1.00 46.78 92 GLU A O 1
ATOM 717 N N . ALA A 1 93 ? -3.114 66.053 20.580 1.00 49.36 93 ALA A N 1
ATOM 718 C CA . ALA A 1 93 ? -2.002 66.516 21.410 1.00 49.71 93 ALA A CA 1
ATOM 719 C C . ALA A 1 93 ? -0.801 65.576 21.336 1.00 48.81 93 ALA A C 1
ATOM 720 O O . ALA A 1 93 ? 0.350 66.009 21.392 1.00 47.20 93 ALA A O 1
ATOM 722 N N . VAL A 1 94 ? -1.087 64.284 21.214 1.00 50.22 94 VAL A N 1
ATOM 723 C CA . VAL A 1 94 ? -0.051 63.262 21.137 1.00 51.56 94 VAL A CA 1
ATOM 724 C C . VAL A 1 94 ? 0.154 62.737 19.712 1.00 52.53 94 VAL A C 1
ATOM 725 O O . VAL A 1 94 ? 0.485 61.564 19.516 1.00 53.64 94 VAL A O 1
ATOM 729 N N . SER A 1 95 ? -0.043 63.610 18.726 1.00 51.78 95 SER A N 1
ATOM 730 C CA . SER A 1 95 ? 0.129 63.247 17.323 1.00 53.03 95 SER A CA 1
ATOM 731 C C . SER A 1 95 ? 1.561 62.836 17.044 1.00 55.80 95 SER A C 1
ATOM 732 O O . SER A 1 95 ? 1.815 61.909 16.279 1.00 55.39 95 SER A O 1
ATOM 735 N N . GLU A 1 96 ? 2.493 63.544 17.671 1.00 60.83 96 GLU A N 1
ATOM 736 C CA . GLU A 1 96 ? 3.909 63.302 17.470 1.00 63.73 96 GLU A CA 1
ATOM 737 C C . GLU A 1 96 ? 4.251 61.858 17.767 1.00 63.00 96 GLU A C 1
ATOM 738 O O . GLU A 1 96 ? 5.043 61.244 17.058 1.00 64.58 96 GLU A O 1
ATOM 744 N N . VAL A 1 97 ? 3.646 61.317 18.819 1.00 60.46 97 VAL A N 1
ATOM 745 C CA . VAL A 1 97 ? 3.967 59.966 19.260 1.00 59.13 97 VAL A CA 1
ATOM 746 C C . VAL A 1 97 ? 3.161 58.927 18.489 1.00 57.08 97 VAL A C 1
ATOM 747 O O . VAL A 1 97 ? 3.653 57.839 18.193 1.00 56.26 97 VAL A O 1
ATOM 751 N N . VAL A 1 98 ? 1.923 59.271 18.161 1.00 57.09 98 VAL A N 1
ATOM 752 C CA . VAL A 1 98 ? 1.090 58.395 17.354 1.00 56.67 98 VAL A CA 1
ATOM 753 C C . VAL A 1 98 ? 1.737 58.180 15.985 1.00 56.27 98 VAL A C 1
ATOM 754 O O . VAL A 1 98 ? 1.804 57.052 15.497 1.00 56.90 98 VAL A O 1
ATOM 758 N N . ASN A 1 99 ? 2.235 59.259 15.385 1.00 54.32 99 ASN A N 1
ATOM 759 C CA . ASN A 1 99 ? 2.944 59.170 14.109 1.00 54.62 99 ASN A CA 1
ATOM 760 C C . ASN A 1 99 ? 4.202 58.312 14.191 1.00 54.82 99 ASN A C 1
ATOM 761 O O . ASN A 1 99 ? 4.567 57.638 13.226 1.00 53.91 99 ASN A O 1
ATOM 766 N N . ALA A 1 100 ? 4.873 58.363 15.339 1.00 55.16 100 ALA A N 1
ATOM 767 C CA . ALA A 1 100 ? 6.038 57.525 15.576 1.00 55.00 100 ALA A CA 1
ATOM 768 C C . ALA A 1 100 ? 5.621 56.068 15.473 1.00 57.11 100 ALA A C 1
ATOM 769 O O . ALA A 1 100 ? 6.202 55.300 14.703 1.00 56.74 100 ALA A O 1
ATOM 771 N N . LEU A 1 101 ? 4.594 55.702 16.236 1.00 59.74 101 LEU A N 1
ATOM 772 C CA . LEU A 1 101 ? 4.096 54.331 16.263 1.00 61.55 101 LEU A CA 1
ATOM 773 C C . LEU A 1 101 ? 3.713 53.846 14.874 1.00 63.19 101 LEU A C 1
ATOM 774 O O . LEU A 1 101 ? 3.941 52.686 14.532 1.00 64.60 101 LEU A O 1
ATOM 779 N N . LYS A 1 102 ? 3.131 54.733 14.075 1.00 63.27 102 LYS A N 1
ATOM 780 C CA . LYS A 1 102 ? 2.725 54.358 12.732 1.00 65.56 102 LYS A CA 1
ATOM 781 C C . LYS A 1 102 ? 3.964 54.116 11.877 1.00 65.61 102 LYS A C 1
ATOM 782 O O . LYS A 1 102 ? 4.025 53.149 11.119 1.00 67.93 102 LYS A O 1
ATOM 788 N N . ARG A 1 103 ? 4.953 54.994 12.011 1.00 62.99 103 ARG A N 1
ATOM 789 C CA . ARG A 1 103 ? 6.210 54.853 11.283 1.00 59.64 103 ARG A CA 1
ATOM 790 C C . ARG A 1 103 ? 6.977 53.617 11.746 1.00 58.15 103 ARG A C 1
ATOM 791 O O . ARG A 1 103 ? 7.631 52.943 10.951 1.00 58.30 103 ARG A O 1
ATOM 799 N N . LEU A 1 104 ? 6.892 53.324 13.039 1.00 55.24 104 LEU A N 1
ATOM 800 C CA . LEU A 1 104 ? 7.624 52.206 13.606 1.00 52.87 104 LEU A CA 1
ATOM 801 C C . LEU A 1 104 ? 7.075 50.875 13.090 1.00 51.91 104 LEU A C 1
ATOM 802 O O . LEU A 1 104 ? 7.823 49.913 12.904 1.00 52.04 104 LEU A O 1
ATOM 807 N N . ASP A 1 105 ? 5.770 50.827 12.846 1.00 51.11 105 ASP A N 1
ATOM 808 C CA . ASP A 1 105 ? 5.146 49.630 12.300 1.00 53.21 105 ASP A CA 1
ATOM 809 C C . ASP A 1 105 ? 5.535 49.470 10.839 1.00 55.24 105 ASP A C 1
ATOM 810 O O . ASP A 1 105 ? 5.552 48.358 10.311 1.00 55.27 105 ASP A O 1
ATOM 815 N N . GLU A 1 106 ? 5.829 50.590 10.185 1.00 56.18 106 GLU A N 1
ATOM 816 C CA . GLU A 1 106 ? 6.298 50.558 8.809 1.00 57.38 106 GLU A CA 1
ATOM 817 C C . GLU A 1 106 ? 7.716 50.007 8.783 1.00 57.67 106 GLU A C 1
ATOM 818 O O . GLU A 1 106 ? 8.026 49.119 7.987 1.00 57.96 106 GLU A O 1
ATOM 824 N N . VAL A 1 107 ? 8.564 50.539 9.663 1.00 57.63 107 VAL A N 1
ATOM 825 C CA . VAL A 1 107 ? 9.956 50.110 9.773 1.00 57.69 107 VAL A CA 1
ATOM 826 C C . VAL A 1 107 ? 10.023 48.612 10.018 1.00 59.10 107 VAL A C 1
ATOM 827 O O . VAL A 1 107 ? 10.780 47.899 9.363 1.00 59.16 107 VAL A O 1
ATOM 831 N N . TYR A 1 108 ? 9.206 48.145 10.955 1.00 60.28 108 TYR A N 1
ATOM 832 C CA . TYR A 1 108 ? 9.109 46.725 11.265 1.00 61.88 108 TYR A CA 1
ATOM 833 C C . TYR A 1 108 ? 8.636 45.891 10.072 1.00 58.39 108 TYR A C 1
ATOM 834 O O . TYR A 1 108 ? 9.082 44.755 9.886 1.00 56.98 108 TYR A O 1
ATOM 843 N N . ALA A 1 109 ? 7.752 46.466 9.258 1.00 56.88 109 ALA A N 1
ATOM 844 C CA . ALA A 1 109 ? 7.222 45.776 8.082 1.00 56.59 109 ALA A CA 1
ATOM 845 C C . ALA A 1 109 ? 8.215 45.796 6.928 1.00 57.27 109 ALA A C 1
ATOM 846 O O . ALA A 1 109 ? 8.111 45.005 5.989 1.00 58.11 109 ALA A O 1
ATOM 848 N N . LEU A 1 110 ? 9.179 46.705 7.016 1.00 55.90 110 LEU A N 1
ATOM 849 C CA . LEU A 1 110 ? 10.198 46.866 5.993 1.00 53.11 110 LEU A CA 1
ATOM 850 C C . LEU A 1 110 ? 11.294 45.812 6.145 1.00 49.08 110 LEU A C 1
ATOM 851 O O . LEU A 1 110 ? 12.021 45.515 5.194 1.00 46.81 110 LEU A O 1
ATOM 856 N N . TYR A 1 111 ? 11.410 45.248 7.345 1.00 48.63 111 TYR A N 1
ATOM 857 C CA . TYR A 1 111 ? 12.397 44.201 7.604 1.00 48.08 111 TYR A CA 1
ATOM 858 C C . TYR A 1 111 ? 12.202 42.984 6.701 1.00 45.39 111 TYR A C 1
ATOM 859 O O . TYR A 1 111 ? 13.154 42.257 6.425 1.00 47.89 111 TYR A O 1
ATOM 868 N N . ALA A 1 112 ? 10.973 42.775 6.236 1.00 40.63 112 ALA A N 1
ATOM 869 C CA . ALA A 1 112 ? 10.651 41.614 5.411 1.00 37.82 112 ALA A CA 1
ATOM 870 C C . ALA A 1 112 ? 10.945 41.816 3.926 1.00 39.55 112 ALA A C 1
ATOM 871 O O . ALA A 1 112 ? 10.808 40.875 3.138 1.00 39.88 112 ALA A O 1
ATOM 873 N N . ASP A 1 113 ? 11.334 43.033 3.539 1.00 37.93 113 ASP A N 1
ATOM 874 C CA . ASP A 1 113 ? 11.706 43.292 2.148 1.00 37.99 113 ASP A CA 1
ATOM 875 C C . ASP A 1 113 ? 13.213 43.168 1.946 1.00 38.63 113 ASP A C 1
ATOM 876 O O . ASP A 1 113 ? 13.992 43.766 2.683 1.00 39.33 113 ASP A O 1
ATOM 881 N N . PRO A 1 114 ? 13.624 42.380 0.944 1.00 38.30 114 PRO A N 1
ATOM 882 C CA . PRO A 1 114 ? 15.034 42.088 0.696 1.00 38.29 114 PRO A CA 1
ATOM 883 C C . PRO A 1 114 ? 15.787 43.290 0.155 1.00 37.92 114 PRO A C 1
ATOM 884 O O . PRO A 1 114 ? 17.018 43.281 0.155 1.00 37.60 114 PRO A O 1
ATOM 888 N N . ASP A 1 115 ? 15.066 44.309 -0.299 1.00 38.22 115 ASP A N 1
ATOM 889 C CA . ASP A 1 115 ? 15.727 45.515 -0.786 1.00 39.03 115 ASP A CA 1
ATOM 890 C C . ASP A 1 115 ? 15.899 46.565 0.313 1.00 39.38 115 ASP A C 1
ATOM 891 O O . ASP A 1 115 ? 16.486 47.615 0.081 1.00 41.00 115 ASP A O 1
ATOM 896 N N . ALA A 1 116 ? 15.396 46.276 1.510 1.00 37.99 116 ALA A N 1
ATOM 897 C CA . ALA A 1 116 ? 15.531 47.195 2.638 1.00 36.35 116 ALA A CA 1
ATOM 898 C C . ALA A 1 116 ? 16.934 47.143 3.235 1.00 35.93 116 ALA A C 1
ATOM 899 O O . ALA A 1 116 ? 17.593 46.109 3.201 1.00 33.51 116 ALA A O 1
ATOM 901 N N . ASP A 1 117 ? 17.375 48.259 3.802 1.00 40.05 117 ASP A N 1
ATOM 902 C CA . ASP A 1 117 ? 18.710 48.354 4.387 1.00 42.92 117 ASP A CA 1
ATOM 903 C C . ASP A 1 117 ? 18.656 48.208 5.910 1.00 45.73 117 ASP A C 1
ATOM 904 O O . ASP A 1 117 ? 18.250 49.143 6.603 1.00 45.68 117 ASP A O 1
ATOM 909 N N . PHE A 1 118 ? 19.072 47.044 6.418 1.00 49.44 118 PHE A N 1
ATOM 910 C CA . PHE A 1 118 ? 19.030 46.744 7.858 1.00 54.24 118 PHE A CA 1
ATOM 911 C C . PHE A 1 118 ? 19.517 47.886 8.723 1.00 51.79 118 PHE A C 1
ATOM 912 O O . PHE A 1 118 ? 18.867 48.252 9.698 1.00 51.33 118 PHE A O 1
ATOM 920 N N . ASP A 1 119 ? 20.676 48.428 8.370 1.00 50.14 119 ASP A N 1
ATOM 921 C CA . ASP A 1 119 ? 21.298 49.469 9.170 1.00 49.57 119 ASP A CA 1
ATOM 922 C C . ASP A 1 119 ? 20.382 50.673 9.297 1.00 46.56 119 ASP A C 1
ATOM 923 O O . ASP A 1 119 ? 20.226 51.218 10.382 1.00 45.07 119 ASP A O 1
ATOM 928 N N . LYS A 1 120 ? 19.770 51.073 8.185 1.00 46.08 120 LYS A N 1
ATOM 929 C CA . LYS A 1 120 ? 18.904 52.247 8.171 1.00 46.11 120 LYS A CA 1
ATOM 930 C C . LYS A 1 120 ? 17.607 51.988 8.924 1.00 45.69 120 LYS A C 1
ATOM 931 O O . LYS A 1 120 ? 17.069 52.882 9.572 1.00 46.74 120 LYS A O 1
ATOM 937 N N . LEU A 1 121 ? 17.098 50.765 8.823 1.00 45.89 121 LEU A N 1
ATOM 938 C CA . LEU A 1 121 ? 15.907 50.381 9.575 1.00 47.20 121 LEU A CA 1
ATOM 939 C C . LEU A 1 121 ? 16.185 50.426 11.076 1.00 47.72 121 LEU A C 1
ATOM 940 O O . LEU A 1 121 ? 15.531 51.164 11.815 1.00 47.38 121 LEU A O 1
ATOM 945 N N . ALA A 1 122 ? 17.168 49.638 11.507 1.00 47.33 122 ALA A N 1
ATOM 946 C CA . ALA A 1 122 ? 17.575 49.566 12.908 1.00 47.47 122 ALA A CA 1
ATOM 947 C C . ALA A 1 122 ? 17.935 50.931 13.481 1.00 48.39 122 ALA A C 1
ATOM 948 O O . ALA A 1 122 ? 17.592 51.238 14.620 1.00 50.23 122 ALA A O 1
ATOM 950 N N . ALA A 1 123 ? 18.625 51.749 12.694 1.00 49.10 123 ALA A N 1
ATOM 951 C CA . ALA A 1 123 ? 18.992 53.089 13.139 1.00 49.00 123 ALA A CA 1
ATOM 952 C C . ALA A 1 123 ? 17.756 53.956 13.345 1.00 48.79 123 ALA A C 1
ATOM 953 O O . ALA A 1 123 ? 17.655 54.663 14.343 1.00 49.97 123 ALA A O 1
ATOM 955 N N . GLU A 1 124 ? 16.817 53.898 12.406 1.00 48.06 124 GLU A N 1
ATOM 956 C CA . GLU A 1 124 ? 15.613 54.716 12.501 1.00 48.60 124 GLU A CA 1
ATOM 957 C C . GLU A 1 124 ? 14.702 54.217 13.608 1.00 50.02 124 GLU A C 1
ATOM 958 O O . GLU A 1 124 ? 14.151 55.004 14.378 1.00 49.27 124 GLU A O 1
ATOM 964 N N . GLN A 1 125 ? 14.543 52.900 13.671 1.00 52.68 125 GLN A N 1
ATOM 965 C CA . GLN A 1 125 ? 13.840 52.261 14.770 1.00 53.27 125 GLN A CA 1
ATOM 966 C C . GLN A 1 125 ? 14.451 52.704 16.103 1.00 54.42 125 GLN A C 1
ATOM 967 O O . GLN A 1 125 ? 13.735 52.920 17.079 1.00 55.25 125 GLN A O 1
ATOM 973 N N . GLY A 1 126 ? 15.776 52.852 16.127 1.00 53.65 126 GLY A N 1
ATOM 974 C CA . GLY A 1 126 ? 16.477 53.364 17.292 1.00 52.45 126 GLY A CA 1
ATOM 975 C C . GLY A 1 126 ? 16.178 54.830 17.547 1.00 52.45 126 GLY A C 1
ATOM 976 O O . GLY A 1 126 ? 16.074 55.262 18.693 1.00 52.95 126 GLY A O 1
ATOM 977 N N . ARG A 1 127 ? 16.036 55.601 16.474 1.00 54.41 127 ARG A N 1
ATOM 978 C CA . ARG A 1 127 ? 15.720 57.023 16.587 1.00 56.78 127 ARG A CA 1
ATOM 979 C C . ARG A 1 127 ? 14.253 57.222 16.946 1.00 59.20 127 ARG A C 1
ATOM 980 O O . ARG A 1 127 ? 13.867 58.272 17.468 1.00 59.38 127 ARG A O 1
ATOM 982 N N . LEU A 1 128 ? 13.440 56.207 16.659 1.00 59.63 128 LEU A N 1
ATOM 983 C CA . LEU A 1 128 ? 12.023 56.244 16.994 1.00 60.45 128 LEU A CA 1
ATOM 984 C C . LEU A 1 128 ? 11.817 55.889 18.463 1.00 68.53 128 LEU A C 1
ATOM 985 O O . LEU A 1 128 ? 11.009 56.509 19.152 1.00 68.32 128 LEU A O 1
ATOM 990 N N . GLU A 1 129 ? 12.559 54.891 18.934 1.00 76.91 129 GLU A N 1
ATOM 991 C CA . GLU A 1 129 ? 12.511 54.482 20.333 1.00 84.18 129 GLU A CA 1
ATOM 992 C C . GLU A 1 129 ? 13.123 55.548 21.235 1.00 90.27 129 GLU A C 1
ATOM 993 O O . GLU A 1 129 ? 12.801 55.628 22.422 1.00 92.65 129 GLU A O 1
ATOM 999 N N . GLU A 1 130 ? 14.008 56.362 20.663 1.00 92.76 130 GLU A N 1
ATOM 1000 C CA . GLU A 1 130 ? 14.612 57.479 21.383 1.00 94.27 130 GLU A CA 1
ATOM 1001 C C . GLU A 1 130 ? 13.597 58.601 21.600 1.00 92.84 130 GLU A C 1
ATOM 1002 O O . GLU A 1 130 ? 13.686 59.352 22.572 1.00 95.24 130 GLU A O 1
ATOM 1004 N N . ILE A 1 131 ? 12.635 58.713 20.689 1.00 87.27 131 ILE A N 1
ATOM 1005 C CA . ILE A 1 131 ? 11.595 59.727 20.807 1.00 82.47 131 ILE A CA 1
ATOM 1006 C C . ILE A 1 131 ? 10.634 59.373 21.935 1.00 82.34 131 ILE A C 1
ATOM 1007 O O . ILE A 1 131 ? 10.269 60.228 22.745 1.00 82.10 131 ILE A O 1
ATOM 1012 N N . ILE A 1 132 ? 10.234 58.106 21.990 1.00 83.21 132 ILE A N 1
ATOM 1013 C CA . ILE A 1 132 ? 9.314 57.651 23.026 1.00 84.20 132 ILE A CA 1
ATOM 1014 C C . ILE A 1 132 ? 9.945 57.802 24.410 1.00 85.60 132 ILE A C 1
ATOM 1015 O O . ILE A 1 132 ? 10.882 57.085 24.777 1.00 85.54 132 ILE A O 1
ATOM 1020 N N . GLN A 1 133 ? 9.432 58.781 25.148 1.00 86.97 133 GLN A N 1
ATOM 1021 C CA . GLN A 1 133 ? 9.884 59.093 26.496 1.00 88.60 133 GLN A CA 1
ATOM 1022 C C . GLN A 1 133 ? 8.916 60.098 27.112 1.00 90.36 133 GLN A C 1
ATOM 1023 O O . GLN A 1 133 ? 8.272 60.871 26.397 1.00 90.60 133 GLN A O 1
ATOM 1025 N N . LEU A 1 140 ? 0.985 54.620 26.618 1.00 69.48 140 LEU A N 1
ATOM 1026 C CA . LEU A 1 140 ? 0.370 55.804 26.035 1.00 69.10 140 LEU A CA 1
ATOM 1027 C C . LEU A 1 140 ? -1.094 55.861 26.406 1.00 67.82 140 LEU A C 1
ATOM 1028 O O . LEU A 1 140 ? -1.530 56.768 27.122 1.00 66.40 140 LEU A O 1
ATOM 1033 N N . ASN A 1 141 ? -1.852 54.881 25.920 1.00 68.60 141 ASN A N 1
ATOM 1034 C CA . ASN A 1 141 ? -3.281 54.757 26.234 1.00 69.61 141 ASN A CA 1
ATOM 1035 C C . ASN A 1 141 ? -3.567 54.793 27.730 1.00 69.41 141 ASN A C 1
ATOM 1036 O O . ASN A 1 141 ? -4.641 55.199 28.165 1.00 69.03 141 ASN A O 1
ATOM 1041 N N . VAL A 1 142 ? -2.574 54.376 28.506 1.00 69.85 142 VAL A N 1
ATOM 1042 C CA . VAL A 1 142 ? -2.658 54.367 29.964 1.00 71.18 142 VAL A CA 1
ATOM 1043 C C . VAL A 1 142 ? -2.302 55.761 30.514 1.00 70.95 142 VAL A C 1
ATOM 1044 O O . VAL A 1 142 ? -2.854 56.211 31.525 1.00 70.88 142 VAL A O 1
ATOM 1048 N N . GLN A 1 143 ? -1.367 56.429 29.839 1.00 70.16 143 GLN A N 1
ATOM 1049 C CA . GLN A 1 143 ? -0.984 57.800 30.171 1.00 68.98 143 GLN A CA 1
ATOM 1050 C C . GLN A 1 143 ? -2.159 58.760 29.963 1.00 63.82 143 GLN A C 1
ATOM 1051 O O . GLN A 1 143 ? -2.416 59.648 30.785 1.00 61.93 143 GLN A O 1
ATOM 1057 N N . LEU A 1 144 ? -2.873 58.560 28.858 1.00 59.22 144 LEU A N 1
ATOM 1058 C CA . LEU A 1 144 ? -4.054 59.349 28.521 1.00 53.31 144 LEU A CA 1
ATOM 1059 C C . LEU A 1 144 ? -5.137 59.173 29.564 1.00 51.16 144 LEU A C 1
ATOM 1060 O O . LEU A 1 144 ? -5.816 60.125 29.940 1.00 48.75 144 LEU A O 1
ATOM 1065 N N . GLU A 1 145 ? -5.302 57.939 30.020 1.00 52.06 145 GLU A N 1
ATOM 1066 C CA . GLU A 1 145 ? -6.293 57.640 31.035 1.00 53.59 145 GLU A CA 1
ATOM 1067 C C . GLU A 1 145 ? -5.876 58.313 32.326 1.00 54.15 145 GLU A C 1
ATOM 1068 O O . GLU A 1 145 ? -6.706 58.840 33.064 1.00 54.45 145 GLU A O 1
ATOM 1074 N N . ARG A 1 146 ? -4.574 58.288 32.584 1.00 55.67 146 ARG A N 1
ATOM 1075 C CA . ARG A 1 146 ? -4.010 58.866 33.792 1.00 59.45 146 ARG A CA 1
ATOM 1076 C C . ARG A 1 146 ? -4.216 60.379 33.782 1.00 58.12 146 ARG A C 1
ATOM 1077 O O . ARG A 1 146 ? -4.581 60.975 34.793 1.00 58.75 146 ARG A O 1
ATOM 1085 N N . ALA A 1 147 ? -3.988 60.994 32.626 1.00 55.31 147 ALA A N 1
ATOM 1086 C CA . ALA A 1 147 ? -4.149 62.435 32.485 1.00 50.15 147 ALA A CA 1
ATOM 1087 C C . ALA A 1 147 ? -5.624 62.807 32.584 1.00 47.95 147 ALA A C 1
ATOM 1088 O O . ALA A 1 147 ? -5.989 63.796 33.231 1.00 47.95 147 ALA A O 1
ATOM 1090 N N . ALA A 1 148 ? -6.461 61.997 31.937 1.00 44.70 148 ALA A N 1
ATOM 1091 C CA . ALA A 1 148 ? -7.905 62.216 31.890 1.00 39.90 148 ALA A CA 1
ATOM 1092 C C . ALA A 1 148 ? -8.506 62.214 33.281 1.00 40.52 148 ALA A C 1
ATOM 1093 O O . ALA A 1 148 ? -9.355 63.041 33.598 1.00 38.82 148 ALA A O 1
ATOM 1095 N N . ASP A 1 149 ? -8.067 61.272 34.107 1.00 43.26 149 ASP A N 1
ATOM 1096 C CA . ASP A 1 149 ? -8.522 61.213 35.487 1.00 46.86 149 ASP A CA 1
ATOM 1097 C C . ASP A 1 149 ? -8.091 62.471 36.232 1.00 44.15 149 ASP A C 1
ATOM 1098 O O . ASP A 1 149 ? -8.905 63.133 36.872 1.00 41.29 149 ASP A O 1
ATOM 1103 N N . ALA A 1 150 ? -6.806 62.792 36.129 1.00 46.29 150 ALA A N 1
ATOM 1104 C CA . ALA A 1 150 ? -6.223 63.935 36.824 1.00 49.26 150 ALA A CA 1
ATOM 1105 C C . ALA A 1 150 ? -7.046 65.210 36.657 1.00 50.16 150 ALA A C 1
ATOM 1106 O O . ALA A 1 150 ? -7.292 65.930 37.629 1.00 51.63 150 ALA A O 1
ATOM 1108 N N . LEU A 1 151 ? -7.491 65.474 35.432 1.00 47.06 151 LEU A N 1
ATOM 1109 C CA . LEU A 1 151 ? -8.270 66.679 35.162 1.00 44.76 151 LEU A CA 1
ATOM 1110 C C . LEU A 1 151 ? -9.772 66.440 35.024 1.00 46.41 151 LEU A C 1
ATOM 1111 O O . LEU A 1 151 ? -10.476 67.282 34.476 1.00 46.09 151 LEU A O 1
ATOM 1116 N N . ARG A 1 152 ? -10.253 65.307 35.532 1.00 47.95 152 ARG A N 1
ATOM 1117 C CA . ARG A 1 152 ? -11.676 64.963 35.501 1.00 51.23 152 ARG A CA 1
ATOM 1118 C C . ARG A 1 152 ? -12.318 65.184 34.131 1.00 48.73 152 ARG A C 1
ATOM 1119 O O . ARG A 1 152 ? -13.314 65.903 34.009 1.00 47.10 152 ARG A O 1
ATOM 1127 N N . LEU A 1 153 ? -11.743 64.588 33.095 1.00 47.42 153 LEU A N 1
ATOM 1128 C CA . LEU A 1 153 ? -12.257 64.789 31.743 1.00 45.11 153 LEU A CA 1
ATOM 1129 C C . LEU A 1 153 ? -13.562 64.035 31.526 1.00 45.12 153 LEU A C 1
ATOM 1130 O O . LEU A 1 153 ? -13.765 62.962 32.095 1.00 44.00 153 LEU A O 1
ATOM 1135 N N . PRO A 1 154 ? -14.458 64.605 30.705 1.00 46.31 154 PRO A N 1
ATOM 1136 C CA . PRO A 1 154 ? -15.690 63.918 30.297 1.00 47.89 154 PRO A CA 1
ATOM 1137 C C . PRO A 1 154 ? -15.378 62.642 29.512 1.00 50.80 154 PRO A C 1
ATOM 1138 O O . PRO A 1 154 ? -14.213 62.395 29.198 1.00 49.67 154 PRO A O 1
ATOM 1142 N N . ASP A 1 155 ? -16.397 61.839 29.211 1.00 54.70 155 ASP A N 1
ATOM 1143 C CA . ASP A 1 155 ? -16.183 60.567 28.518 1.00 56.71 155 ASP A CA 1
ATOM 1144 C C . ASP A 1 155 ? -15.518 60.762 27.170 1.00 54.89 155 ASP A C 1
ATOM 1145 O O . ASP A 1 155 ? -15.762 61.753 26.484 1.00 54.94 155 ASP A O 1
ATOM 1150 N N . TRP A 1 156 ? -14.684 59.797 26.801 1.00 53.48 156 TRP A N 1
ATOM 1151 C CA . TRP A 1 156 ? -13.926 59.834 25.558 1.00 51.76 156 TRP A CA 1
ATOM 1152 C C . TRP A 1 156 ? -14.801 60.038 24.330 1.00 52.00 156 TRP A C 1
ATOM 1153 O O . TRP A 1 156 ? -14.372 60.619 23.333 1.00 53.42 156 TRP A O 1
ATOM 1164 N N . ASP A 1 157 ? -16.035 59.559 24.422 1.00 51.65 157 ASP A N 1
ATOM 1165 C CA . ASP A 1 157 ? -16.943 59.523 23.290 1.00 51.24 157 ASP A CA 1
ATOM 1166 C C . ASP A 1 157 ? -17.760 60.800 23.153 1.00 46.32 157 ASP A C 1
ATOM 1167 O O . ASP A 1 157 ? -18.519 60.958 22.197 1.00 45.51 157 ASP A O 1
ATOM 1172 N N . ALA A 1 158 ? -17.613 61.715 24.102 1.00 42.59 158 ALA A N 1
ATOM 1173 C CA . ALA A 1 158 ? -18.413 62.936 24.079 1.00 40.85 158 ALA A CA 1
ATOM 1174 C C . ALA A 1 158 ? -18.009 63.909 22.956 1.00 40.71 158 ALA A C 1
ATOM 1175 O O . ALA A 1 158 ? -16.819 64.142 22.716 1.00 34.50 158 ALA A O 1
ATOM 1177 N N . LYS A 1 159 ? -19.018 64.452 22.272 1.00 45.34 159 LYS A N 1
ATOM 1178 C CA . LYS A 1 159 ? -18.845 65.543 21.314 1.00 48.06 159 LYS A CA 1
ATOM 1179 C C . LYS A 1 159 ? -18.431 66.816 22.036 1.00 49.12 159 LYS A C 1
ATOM 1180 O O . LYS A 1 159 ? -18.922 67.101 23.125 1.00 50.89 159 LYS A O 1
ATOM 1186 N N . ILE A 1 160 ? -17.554 67.596 21.416 1.00 47.95 160 ILE A N 1
ATOM 1187 C CA . ILE A 1 160 ? -17.122 68.861 21.994 1.00 47.23 160 ILE A CA 1
ATOM 1188 C C . ILE A 1 160 ? -18.294 69.831 22.136 1.00 50.91 160 ILE A C 1
ATOM 1189 O O . ILE A 1 160 ? -18.361 70.619 23.091 1.00 48.02 160 ILE A O 1
ATOM 1194 N N . ALA A 1 161 ? -19.217 69.754 21.184 1.00 57.10 161 ALA A N 1
ATOM 1195 C CA . ALA A 1 161 ? -20.407 70.599 21.185 1.00 61.35 161 ALA A CA 1
ATOM 1196 C C . ALA A 1 161 ? -21.219 70.423 22.469 1.00 64.77 161 ALA A C 1
ATOM 1197 O O . ALA A 1 161 ? -21.688 71.396 23.056 1.00 66.39 161 ALA A O 1
ATOM 1199 N N . ASN A 1 162 ? -21.371 69.177 22.905 1.00 66.23 162 ASN A N 1
ATOM 1200 C CA . ASN A 1 162 ? -22.160 68.874 24.094 1.00 68.13 162 ASN A CA 1
ATOM 1201 C C . ASN A 1 162 ? -21.483 69.334 25.384 1.00 64.36 162 ASN A C 1
ATOM 1202 O O . ASN A 1 162 ? -22.137 69.516 26.409 1.00 63.33 162 ASN A O 1
ATOM 1207 N N . LEU A 1 163 ? -20.169 69.520 25.323 1.00 60.88 163 LEU A N 1
ATOM 1208 C CA . LEU A 1 163 ? -19.384 69.851 26.509 1.00 56.28 163 LEU A CA 1
ATOM 1209 C C . LEU A 1 163 ? -19.708 71.237 27.059 1.00 56.08 163 LEU A C 1
ATOM 1210 O O . LEU A 1 163 ? -19.986 72.166 26.299 1.00 57.74 163 LEU A O 1
ATOM 1215 N N . SER A 1 164 ? -19.670 71.367 28.384 1.00 52.39 164 SER A N 1
ATOM 1216 C CA . SER A 1 164 ? -19.836 72.656 29.033 1.00 48.62 164 SER A CA 1
ATOM 1217 C C . SER A 1 164 ? -18.583 73.477 28.825 1.00 47.53 164 SER A C 1
ATOM 1218 O O . SER A 1 164 ? -17.582 72.972 28.321 1.00 45.39 164 SER A O 1
ATOM 1221 N N . GLY A 1 165 ? -18.629 74.741 29.230 1.00 38.83 165 GLY A N 1
ATOM 1222 C CA . GLY A 1 165 ? -17.475 75.612 29.118 1.00 38.87 165 GLY A CA 1
ATOM 1223 C C . GLY A 1 165 ? -16.332 75.138 29.993 1.00 40.78 165 GLY A C 1
ATOM 1224 O O . GLY A 1 165 ? -15.166 75.275 29.630 1.00 41.34 165 GLY A O 1
ATOM 1225 N N . GLY A 1 166 ? -16.671 74.572 31.149 1.00 42.14 166 GLY A N 1
ATOM 1226 C CA . GLY A 1 166 ? -15.675 74.093 32.091 1.00 40.39 166 GLY A CA 1
ATOM 1227 C C . GLY A 1 166 ? -15.141 72.741 31.673 1.00 40.27 166 GLY A C 1
ATOM 1228 O O . GLY A 1 166 ? -13.974 72.411 31.904 1.00 39.86 166 GLY A O 1
ATOM 1229 N N . GLU A 1 167 ? -16.007 71.952 31.048 1.00 40.60 167 GLU A N 1
ATOM 1230 C CA . GLU A 1 167 ? -15.598 70.680 30.470 1.00 39.12 167 GLU A CA 1
ATOM 1231 C C . GLU A 1 167 ? -14.643 70.888 29.300 1.00 38.94 167 GLU A C 1
ATOM 1232 O O . GLU A 1 167 ? -13.710 70.105 29.108 1.00 39.72 167 GLU A O 1
ATOM 1238 N N . ARG A 1 168 ? -14.876 71.944 28.527 1.00 37.03 168 ARG A N 1
ATOM 1239 C CA . ARG A 1 168 ? -14.029 72.244 27.379 1.00 37.20 168 ARG A CA 1
ATOM 1240 C C . ARG A 1 168 ? -12.663 72.719 27.844 1.00 37.11 168 ARG A C 1
ATOM 1241 O O . ARG A 1 168 ? -11.643 72.425 27.215 1.00 37.57 168 ARG A O 1
ATOM 1249 N N . ARG A 1 169 ? -12.660 73.457 28.949 1.00 34.77 169 ARG A N 1
ATOM 1250 C CA . ARG A 1 169 ? -11.433 73.997 29.509 1.00 33.69 169 ARG A CA 1
ATOM 1251 C C . ARG A 1 169 ? -10.546 72.862 29.989 1.00 33.35 169 ARG A C 1
ATOM 1252 O O . ARG A 1 169 ? -9.347 72.847 29.726 1.00 35.85 169 ARG A O 1
ATOM 1260 N N . ARG A 1 170 ? -11.148 71.894 30.670 1.00 33.56 170 ARG A N 1
ATOM 1261 C CA . ARG A 1 170 ? -10.406 70.748 31.184 1.00 32.80 170 ARG A CA 1
ATOM 1262 C C . ARG A 1 170 ? -9.788 69.939 30.047 1.00 28.90 170 ARG A C 1
ATOM 1263 O O . ARG A 1 170 ? -8.658 69.471 30.148 1.00 29.05 170 ARG A O 1
ATOM 1271 N N . VAL A 1 171 ? -10.522 69.805 28.955 1.00 26.57 171 VAL A N 1
ATOM 1272 C CA . VAL A 1 171 ? -9.991 69.160 27.755 1.00 27.55 171 VAL A CA 1
ATOM 1273 C C . VAL A 1 171 ? -8.814 69.939 27.144 1.00 27.43 171 VAL A C 1
ATOM 1274 O O . VAL A 1 171 ? -7.762 69.367 26.826 1.00 28.36 171 VAL A O 1
ATOM 1278 N N . ALA A 1 172 ? -9.002 71.245 26.983 1.00 24.01 172 ALA A N 1
ATOM 1279 C CA . ALA A 1 172 ? -7.983 72.089 26.377 1.00 24.37 172 ALA A CA 1
ATOM 1280 C C . ALA A 1 172 ? -6.739 72.073 27.246 1.00 22.70 172 ALA A C 1
ATOM 1281 O O . ALA A 1 172 ? -5.633 71.908 26.753 1.00 25.13 172 ALA A O 1
ATOM 1283 N N . LEU A 1 173 ? -6.941 72.213 28.548 1.00 22.98 173 LEU A N 1
ATOM 1284 C CA . LEU A 1 173 ? -5.858 72.115 29.509 1.00 25.40 173 LEU A CA 1
ATOM 1285 C C . LEU A 1 173 ? -5.124 70.776 29.394 1.00 28.27 173 LEU A C 1
ATOM 1286 O O . LEU A 1 173 ? -3.896 70.742 29.357 1.00 31.56 173 LEU A O 1
ATOM 1291 N N . CYS A 1 174 ? -5.863 69.674 29.316 1.00 27.45 174 CYS A N 1
ATOM 1292 C CA . CYS A 1 174 ? -5.223 68.355 29.238 1.00 23.83 174 CYS A CA 1
ATOM 1293 C C . CYS A 1 174 ? -4.420 68.162 27.946 1.00 26.28 174 CYS A C 1
ATOM 1294 O O . CYS A 1 174 ? -3.402 67.460 27.937 1.00 26.04 174 CYS A O 1
ATOM 1297 N N . ARG A 1 175 ? -4.878 68.766 26.852 1.00 27.27 175 ARG A N 1
ATOM 1298 C CA . ARG A 1 175 ? -4.152 68.647 25.589 1.00 30.59 175 ARG A CA 1
ATOM 1299 C C . ARG A 1 175 ? -2.803 69.320 25.746 1.00 27.74 175 ARG A C 1
ATOM 1300 O O . ARG A 1 175 ? -1.753 68.748 25.436 1.00 26.29 175 ARG A O 1
ATOM 1308 N N . LEU A 1 176 ? -2.853 70.547 26.245 1.00 27.90 176 LEU A N 1
ATOM 1309 C CA . LEU A 1 176 ? -1.667 71.357 26.427 1.00 29.98 176 LEU A CA 1
ATOM 1310 C C . LEU A 1 176 ? -0.606 70.636 27.243 1.00 31.66 176 LEU A C 1
ATOM 1311 O O . LEU A 1 176 ? 0.562 70.592 26.856 1.00 34.20 176 LEU A O 1
ATOM 1316 N N . LEU A 1 177 ? -1.007 70.064 28.371 1.00 31.11 177 LEU A N 1
ATOM 1317 C CA . LEU A 1 177 ? -0.030 69.439 29.260 1.00 32.33 177 LEU A CA 1
ATOM 1318 C C . LEU A 1 177 ? 0.557 68.182 28.620 1.00 34.60 177 LEU A C 1
ATOM 1319 O O . LEU A 1 177 ? 1.715 67.848 28.849 1.00 37.08 177 LEU A O 1
ATOM 1324 N N . LEU A 1 178 ? -0.242 67.516 27.791 1.00 36.82 178 LEU A N 1
ATOM 1325 C CA . LEU A 1 178 ? 0.178 66.305 27.095 1.00 39.87 178 LEU A CA 1
ATOM 1326 C C . LEU A 1 178 ? 1.055 66.580 25.876 1.00 43.84 178 LEU A C 1
ATOM 1327 O O . LEU A 1 178 ? 1.660 65.659 25.317 1.00 45.16 178 LEU A O 1
ATOM 1332 N N . GLU A 1 179 ? 1.115 67.834 25.447 1.00 42.98 179 GLU A N 1
ATOM 1333 C CA . GLU A 1 179 ? 1.973 68.177 24.323 1.00 43.25 179 GLU A CA 1
ATOM 1334 C C . GLU A 1 179 ? 3.385 68.430 24.828 1.00 42.93 179 GLU A C 1
ATOM 1335 O O . GLU A 1 179 ? 4.348 68.325 24.078 1.00 41.75 179 GLU A O 1
ATOM 1341 N N . LYS A 1 180 ? 3.493 68.735 26.118 1.00 47.52 180 LYS A N 1
ATOM 1342 C CA . LYS A 1 180 ? 4.772 69.031 26.751 1.00 51.61 180 LYS A CA 1
ATOM 1343 C C . LYS A 1 180 ? 5.561 70.043 25.931 1.00 47.25 180 LYS A C 1
ATOM 1344 O O . LYS A 1 180 ? 6.570 69.693 25.320 1.00 49.11 180 LYS A O 1
ATOM 1350 N N . PRO A 1 181 ? 5.097 71.301 25.898 1.00 38.58 181 PRO A N 1
ATOM 1351 C CA . PRO A 1 181 ? 5.837 72.280 25.108 1.00 34.65 181 PRO A CA 1
ATOM 1352 C C . PRO A 1 181 ? 7.070 72.754 25.857 1.00 31.78 181 PRO A C 1
ATOM 1353 O O . PRO A 1 181 ? 7.322 72.351 26.993 1.00 32.03 181 PRO A O 1
ATOM 1357 N N . ASP A 1 182 ? 7.837 73.611 25.200 1.00 29.03 182 ASP A N 1
ATOM 1358 C CA . ASP A 1 182 ? 8.993 74.237 25.806 1.00 24.43 182 ASP A CA 1
ATOM 1359 C C . ASP A 1 182 ? 8.528 75.379 26.687 1.00 25.07 182 ASP A C 1
ATOM 1360 O O . ASP A 1 182 ? 9.104 75.641 27.735 1.00 25.90 182 ASP A O 1
ATOM 1373 N N . LEU A 1 184 ? 4.838 77.069 28.328 1.00 21.43 184 LEU A N 1
ATOM 1374 C CA . LEU A 1 184 ? 3.406 77.134 28.605 1.00 22.35 184 LEU A CA 1
ATOM 1375 C C . LEU A 1 184 ? 2.970 78.556 28.906 1.00 19.63 184 LEU A C 1
ATOM 1376 O O . LEU A 1 184 ? 3.494 79.187 29.820 1.00 19.11 184 LEU A O 1
ATOM 1381 N N . LEU A 1 185 ? 1.994 79.047 28.153 1.00 19.33 185 LEU A N 1
ATOM 1382 C CA . LEU A 1 185 ? 1.415 80.353 28.408 1.00 19.03 185 LEU A CA 1
ATOM 1383 C C . LEU A 1 185 ? -0.021 80.169 28.887 1.00 20.39 185 LEU A C 1
ATOM 1384 O O . LEU A 1 185 ? -0.874 79.702 28.134 1.00 23.08 185 LEU A O 1
ATOM 1389 N N . LEU A 1 186 ? -0.296 80.548 30.131 1.00 18.57 186 LEU A N 1
ATOM 1390 C CA . LEU A 1 186 ? -1.561 80.179 30.763 1.00 16.06 186 LEU A CA 1
ATOM 1391 C C . LEU A 1 186 ? -2.410 81.366 31.195 1.00 13.92 186 LEU A C 1
ATOM 1392 O O . LEU A 1 186 ? -2.027 82.127 32.075 1.00 11.87 186 LEU A O 1
ATOM 1397 N N . ASP A 1 187 ? -3.573 81.517 30.574 1.00 14.94 187 ASP A N 1
ATOM 1398 C CA . ASP A 1 187 ? -4.487 82.574 30.966 1.00 15.14 187 ASP A CA 1
ATOM 1399 C C . ASP A 1 187 ? -5.585 82.038 31.891 1.00 15.51 187 ASP A C 1
ATOM 1400 O O . ASP A 1 187 ? -6.522 81.386 31.442 1.00 16.13 187 ASP A O 1
ATOM 1405 N N . GLU A 1 188 ? -5.455 82.334 33.180 1.00 16.87 188 GLU A N 1
ATOM 1406 C CA . GLU A 1 188 ? -6.402 81.865 34.201 1.00 17.43 188 GLU A CA 1
ATOM 1407 C C . GLU A 1 188 ? -6.714 80.372 34.088 1.00 20.51 188 GLU A C 1
ATOM 1408 O O . GLU A 1 188 ? -7.854 79.985 33.819 1.00 23.03 188 GLU A O 1
ATOM 1414 N N . PRO A 1 189 ? -5.695 79.528 34.288 1.00 18.20 189 PRO A N 1
ATOM 1415 C CA . PRO A 1 189 ? -5.853 78.083 34.102 1.00 18.18 189 PRO A CA 1
ATOM 1416 C C . PRO A 1 189 ? -6.693 77.398 35.169 1.00 25.04 189 PRO A C 1
ATOM 1417 O O . PRO A 1 189 ? -7.092 76.257 34.933 1.00 30.62 189 PRO A O 1
ATOM 1421 N N . THR A 1 190 ? -6.950 78.028 36.311 1.00 23.65 190 THR A N 1
ATOM 1422 C CA . THR A 1 190 ? -7.672 77.307 37.364 1.00 24.02 190 THR A CA 1
ATOM 1423 C C . THR A 1 190 ? -9.195 77.447 37.293 1.00 27.52 190 THR A C 1
ATOM 1424 O O . THR A 1 190 ? -9.906 76.879 38.122 1.00 25.97 190 THR A O 1
ATOM 1428 N N . ASN A 1 191 ? -9.689 78.191 36.304 1.00 28.09 191 ASN A N 1
ATOM 1429 C CA A ASN A 1 191 ? -11.121 78.410 36.152 0.50 28.91 191 ASN A CA 1
ATOM 1430 C CA B ASN A 1 191 ? -11.122 78.399 36.151 0.50 28.92 191 ASN A CA 1
ATOM 1431 C C . ASN A 1 191 ? -11.850 77.082 35.955 1.00 33.24 191 ASN A C 1
ATOM 1432 O O . ASN A 1 191 ? -11.367 76.213 35.229 1.00 36.10 191 ASN A O 1
ATOM 1441 N N . HIS A 1 192 ? -12.998 76.929 36.621 1.00 37.93 192 HIS A N 1
ATOM 1442 C CA . HIS A 1 192 ? -13.847 75.737 36.470 1.00 43.07 192 HIS A CA 1
ATOM 1443 C C . HIS A 1 192 ? -13.207 74.414 36.896 1.00 37.93 192 HIS A C 1
ATOM 1444 O O . HIS A 1 192 ? -13.642 73.347 36.460 1.00 40.16 192 HIS A O 1
ATOM 1451 N N . LEU A 1 193 ? -12.173 74.479 37.726 1.00 29.72 193 LEU A N 1
ATOM 1452 C CA . LEU A 1 193 ? -11.518 73.275 38.230 1.00 24.52 193 LEU A CA 1
ATOM 1453 C C . LEU A 1 193 ? -11.893 73.100 39.693 1.00 23.72 193 LEU A C 1
ATOM 1454 O O . LEU A 1 193 ? -12.361 74.038 40.325 1.00 25.54 193 LEU A O 1
ATOM 1459 N N . ASP A 1 194 ? -11.709 71.904 40.236 1.00 21.31 194 ASP A N 1
ATOM 1460 C CA . ASP A 1 194 ? -11.944 71.703 41.658 1.00 20.60 194 ASP A CA 1
ATOM 1461 C C . ASP A 1 194 ? -10.604 71.751 42.396 1.00 17.92 194 ASP A C 1
ATOM 1462 O O . ASP A 1 194 ? -9.540 71.709 41.772 1.00 19.71 194 ASP A O 1
ATOM 1467 N N . ALA A 1 195 ? -10.658 71.836 43.720 1.00 15.74 195 ALA A N 1
ATOM 1468 C CA . ALA A 1 195 ? -9.472 72.117 44.522 1.00 15.61 195 ALA A CA 1
ATOM 1469 C C . ALA A 1 195 ? -8.337 71.103 44.365 1.00 17.29 195 ALA A C 1
ATOM 1470 O O . ALA A 1 195 ? -7.182 71.485 44.251 1.00 22.59 195 ALA A O 1
ATOM 1472 N N . GLU A 1 196 ? -8.655 69.817 44.370 1.00 16.39 196 GLU A N 1
ATOM 1473 C CA . GLU A 1 196 ? -7.618 68.796 44.218 1.00 20.84 196 GLU A CA 1
ATOM 1474 C C . GLU A 1 196 ? -7.025 68.745 42.808 1.00 23.51 196 GLU A C 1
ATOM 1475 O O . GLU A 1 196 ? -5.851 68.409 42.637 1.00 24.20 196 GLU A O 1
ATOM 1481 N N . SER A 1 197 ? -7.837 69.071 41.803 1.00 23.94 197 SER A N 1
ATOM 1482 C CA . SER A 1 197 ? -7.334 69.243 40.439 1.00 22.91 197 SER A CA 1
ATOM 1483 C C . SER A 1 197 ? -6.361 70.406 40.372 1.00 20.40 197 SER A C 1
ATOM 1484 O O . SER A 1 197 ? -5.320 70.303 39.740 1.00 17.72 197 SER A O 1
ATOM 1487 N N . VAL A 1 198 ? -6.717 71.521 41.007 1.00 18.77 198 VAL A N 1
ATOM 1488 C CA . VAL A 1 198 ? -5.832 72.674 41.018 1.00 18.26 198 VAL A CA 1
ATOM 1489 C C . VAL A 1 198 ? -4.505 72.312 41.684 1.00 21.12 198 VAL A C 1
ATOM 1490 O O . VAL A 1 198 ? -3.425 72.682 41.206 1.00 20.90 198 VAL A O 1
ATOM 1494 N N . ALA A 1 199 ? -4.595 71.562 42.776 1.00 20.89 199 ALA A N 1
ATOM 1495 C CA . ALA A 1 199 ? -3.407 71.103 43.479 1.00 19.39 199 ALA A CA 1
ATOM 1496 C C . ALA A 1 199 ? -2.590 70.202 42.564 1.00 19.84 199 ALA A C 1
ATOM 1497 O O . ALA A 1 199 ? -1.358 70.211 42.602 1.00 18.19 199 ALA A O 1
ATOM 1499 N N . TRP A 1 200 ? -3.279 69.424 41.737 1.00 21.24 200 TRP A N 1
ATOM 1500 C CA . TRP A 1 200 ? -2.596 68.554 40.798 1.00 23.23 200 TRP A CA 1
ATOM 1501 C C . TRP A 1 200 ? -1.913 69.401 39.724 1.00 21.52 200 TRP A C 1
ATOM 1502 O O . TRP A 1 200 ? -0.761 69.143 39.343 1.00 19.70 200 TRP A O 1
ATOM 1513 N N . LEU A 1 201 ? -2.636 70.405 39.243 1.00 16.70 201 LEU A N 1
ATOM 1514 C CA . LEU A 1 201 ? -2.087 71.353 38.293 1.00 16.16 201 LEU A CA 1
ATOM 1515 C C . LEU A 1 201 ? -0.835 72.030 38.839 1.00 17.69 201 LEU A C 1
ATOM 1516 O O . LEU A 1 201 ? 0.179 72.131 38.142 1.00 20.72 201 LEU A O 1
ATOM 1521 N N . GLU A 1 202 ? -0.900 72.489 40.084 1.00 16.48 202 GLU A N 1
ATOM 1522 C CA . GLU A 1 202 ? 0.244 73.142 40.699 1.00 18.35 202 GLU A CA 1
ATOM 1523 C C . GLU A 1 202 ? 1.446 72.207 40.711 1.00 20.13 202 GLU A C 1
ATOM 1524 O O . GLU A 1 202 ? 2.562 72.620 40.392 1.00 20.46 202 GLU A O 1
ATOM 1530 N N . ARG A 1 203 ? 1.214 70.948 41.073 1.00 19.64 203 ARG A N 1
ATOM 1531 C CA . ARG A 1 203 ? 2.285 69.964 41.079 1.00 21.52 203 ARG A CA 1
ATOM 1532 C C . ARG A 1 203 ? 2.903 69.827 39.696 1.00 22.16 203 ARG A C 1
ATOM 1533 O O . ARG A 1 203 ? 4.128 69.887 39.560 1.00 22.43 203 ARG A O 1
ATOM 1541 N N . PHE A 1 204 ? 2.054 69.660 38.680 1.00 20.34 204 PHE A N 1
ATOM 1542 C CA . PHE A 1 204 ? 2.522 69.520 37.306 1.00 19.55 204 PHE A CA 1
ATOM 1543 C C . PHE A 1 204 ? 3.341 70.736 36.896 1.00 19.65 204 PHE A C 1
ATOM 1544 O O . PHE A 1 204 ? 4.451 70.601 36.381 1.00 20.97 204 PHE A O 1
ATOM 1552 N N . LEU A 1 205 ? 2.780 71.921 37.124 1.00 16.46 205 LEU A N 1
ATOM 1553 C CA . LEU A 1 205 ? 3.453 73.170 36.776 1.00 16.70 205 LEU A CA 1
ATOM 1554 C C . LEU A 1 205 ? 4.763 73.365 37.537 1.00 19.99 205 LEU A C 1
ATOM 1555 O O . LEU A 1 205 ? 5.733 73.919 37.010 1.00 21.32 205 LEU A O 1
ATOM 1560 N N . HIS A 1 206 ? 4.795 72.893 38.773 1.00 22.04 206 HIS A N 1
ATOM 1561 C CA . HIS A 1 206 ? 5.992 73.004 39.582 1.00 25.40 206 HIS A CA 1
ATOM 1562 C C . HIS A 1 206 ? 7.124 72.117 39.046 1.00 24.74 206 HIS A C 1
ATOM 1563 O O . HIS A 1 206 ? 8.273 72.520 39.042 1.00 26.78 206 HIS A O 1
ATOM 1570 N N . ASP A 1 207 ? 6.797 70.910 38.598 1.00 23.94 207 ASP A N 1
ATOM 1571 C CA . ASP A 1 207 ? 7.819 69.981 38.127 1.00 25.12 207 ASP A CA 1
ATOM 1572 C C . ASP A 1 207 ? 8.111 70.166 36.651 1.00 24.80 207 ASP A C 1
ATOM 1573 O O . ASP A 1 207 ? 9.100 69.640 36.137 1.00 24.38 207 ASP A O 1
ATOM 1578 N N . PHE A 1 208 ? 7.246 70.914 35.975 1.00 23.49 208 PHE A N 1
ATOM 1579 C CA . PHE A 1 208 ? 7.395 71.161 34.552 1.00 23.23 208 PHE A CA 1
ATOM 1580 C C . PHE A 1 208 ? 8.780 71.749 34.268 1.00 25.92 208 PHE A C 1
ATOM 1581 O O . PHE A 1 208 ? 9.211 72.696 34.922 1.00 23.92 208 PHE A O 1
ATOM 1589 N N . GLU A 1 209 ? 9.480 71.158 33.306 1.00 31.20 209 GLU A N 1
ATOM 1590 C CA . GLU A 1 209 ? 10.875 71.487 33.061 1.00 33.83 209 GLU A CA 1
ATOM 1591 C C . GLU A 1 209 ? 11.035 72.765 32.241 1.00 28.85 209 GLU A C 1
ATOM 1592 O O . GLU A 1 209 ? 12.060 73.450 32.338 1.00 28.34 209 GLU A O 1
ATOM 1598 N N . GLY A 1 210 ? 10.016 73.085 31.451 1.00 22.17 210 GLY A N 1
ATOM 1599 C CA . GLY A 1 210 ? 10.058 74.255 30.604 1.00 20.97 210 GLY A CA 1
ATOM 1600 C C . GLY A 1 210 ? 9.657 75.537 31.310 1.00 21.93 210 GLY A C 1
ATOM 1601 O O . GLY A 1 210 ? 9.637 75.605 32.541 1.00 25.36 210 GLY A O 1
ATOM 1602 N N . THR A 1 211 ? 9.334 76.553 30.515 1.00 19.34 211 THR A N 1
ATOM 1603 C CA . THR A 1 211 ? 8.980 77.873 31.019 1.00 17.58 211 THR A CA 1
ATOM 1604 C C . THR A 1 211 ? 7.477 78.012 31.162 1.00 17.02 211 THR A C 1
ATOM 1605 O O . THR A 1 211 ? 6.718 77.613 30.279 1.00 16.85 211 THR A O 1
ATOM 1609 N N . VAL A 1 212 ? 7.044 78.583 32.275 1.00 15.79 212 VAL A N 1
ATOM 1610 C CA . VAL A 1 212 ? 5.628 78.803 32.482 1.00 15.81 212 VAL A CA 1
ATOM 1611 C C . VAL A 1 212 ? 5.344 80.267 32.747 1.00 17.30 212 VAL A C 1
ATOM 1612 O O . VAL A 1 212 ? 5.910 80.849 33.669 1.00 18.82 212 VAL A O 1
ATOM 1616 N N . VAL A 1 213 ? 4.479 80.862 31.933 1.00 17.32 213 VAL A N 1
ATOM 1617 C CA . VAL A 1 213 ? 4.014 82.223 32.185 1.00 18.92 213 VAL A CA 1
ATOM 1618 C C . VAL A 1 213 ? 2.507 82.160 32.432 1.00 19.91 213 VAL A C 1
ATOM 1619 O O . VAL A 1 213 ? 1.729 81.927 31.502 1.00 21.57 213 VAL A O 1
ATOM 1623 N N . ALA A 1 214 ? 2.093 82.353 33.681 1.00 18.40 214 ALA A N 1
ATOM 1624 C CA . ALA A 1 214 ? 0.682 82.170 34.044 1.00 16.15 214 ALA A CA 1
ATOM 1625 C C . ALA A 1 214 ? -0.016 83.433 34.557 1.00 14.47 214 ALA A C 1
ATOM 1626 O O . ALA A 1 214 ? 0.480 84.126 35.449 1.00 13.18 214 ALA A O 1
ATOM 1628 N N . ILE A 1 215 ? -1.168 83.741 33.966 1.00 16.07 215 ILE A N 1
ATOM 1629 C CA . ILE A 1 215 ? -2.052 84.756 34.526 1.00 16.82 215 ILE A CA 1
ATOM 1630 C C . ILE A 1 215 ? -3.003 84.059 35.489 1.00 17.14 215 ILE A C 1
ATOM 1631 O O . ILE A 1 215 ? -3.854 83.275 35.072 1.00 15.93 215 ILE A O 1
ATOM 1636 N N . THR A 1 216 ? -2.852 84.334 36.777 1.00 15.25 216 THR A N 1
ATOM 1637 C CA . THR A 1 216 ? -3.664 83.641 37.743 1.00 19.72 216 THR A CA 1
ATOM 1638 C C . THR A 1 216 ? -3.806 84.415 39.042 1.00 22.68 216 THR A C 1
ATOM 1639 O O . THR A 1 216 ? -2.998 85.286 39.368 1.00 22.65 216 THR A O 1
ATOM 1643 N N . HIS A 1 217 ? -4.868 84.102 39.768 1.00 21.90 217 HIS A N 1
ATOM 1644 C CA . HIS A 1 217 ? -5.121 84.740 41.041 1.00 17.13 217 HIS A CA 1
ATOM 1645 C C . HIS A 1 217 ? -4.779 83.747 42.138 1.00 16.14 217 HIS A C 1
ATOM 1646 O O . HIS A 1 217 ? -4.817 84.082 43.323 1.00 18.75 217 HIS A O 1
ATOM 1653 N N . ASP A 1 218 ? -4.423 82.530 41.724 1.00 12.27 218 ASP A N 1
ATOM 1654 C CA . ASP A 1 218 ? -4.209 81.427 42.644 1.00 13.33 218 ASP A CA 1
ATOM 1655 C C . ASP A 1 218 ? -2.927 81.631 43.422 1.00 17.36 218 ASP A C 1
ATOM 1656 O O . ASP A 1 218 ? -1.834 81.557 42.863 1.00 19.37 218 ASP A O 1
ATOM 1661 N N . ARG A 1 219 ? -3.048 81.875 44.719 1.00 19.09 219 ARG A N 1
ATOM 1662 C CA . ARG A 1 219 ? -1.881 82.318 45.476 1.00 18.67 219 ARG A CA 1
ATOM 1663 C C . ARG A 1 219 ? -0.924 81.186 45.854 1.00 20.32 219 ARG A C 1
ATOM 1664 O O . ARG A 1 219 ? 0.260 81.417 46.079 1.00 22.15 219 ARG A O 1
ATOM 1672 N N . TYR A 1 220 ? -1.429 79.960 45.897 1.00 21.04 220 TYR A N 1
ATOM 1673 C CA . TYR A 1 220 ? -0.549 78.809 46.059 1.00 20.41 220 TYR A CA 1
ATOM 1674 C C . TYR A 1 220 ? 0.325 78.572 44.814 1.00 19.82 220 TYR A C 1
ATOM 1675 O O . TYR A 1 220 ? 1.494 78.192 44.936 1.00 19.85 220 TYR A O 1
ATOM 1684 N N . PHE A 1 221 ? -0.237 78.801 43.626 1.00 20.72 221 PHE A N 1
ATOM 1685 C CA . PHE A 1 221 ? 0.553 78.807 42.389 1.00 21.16 221 PHE A CA 1
ATOM 1686 C C . PHE A 1 221 ? 1.665 79.837 42.536 1.00 19.37 221 PHE A C 1
ATOM 1687 O O . PHE A 1 221 ? 2.859 79.526 42.455 1.00 19.47 221 PHE A O 1
ATOM 1695 N N . LEU A 1 222 ? 1.245 81.068 42.793 1.00 17.91 222 LEU A N 1
ATOM 1696 C CA . LEU A 1 222 ? 2.152 82.199 42.868 1.00 17.93 222 LEU A CA 1
ATOM 1697 C C . LEU A 1 222 ? 3.196 82.073 43.976 1.00 20.03 222 LEU A C 1
ATOM 1698 O O . LEU A 1 222 ? 4.284 82.639 43.869 1.00 20.98 222 LEU A O 1
ATOM 1703 N N . ASP A 1 223 ? 2.865 81.336 45.038 1.00 20.14 223 ASP A N 1
ATOM 1704 C CA . ASP A 1 223 ? 3.763 81.219 46.185 1.00 19.80 223 ASP A CA 1
ATOM 1705 C C . ASP A 1 223 ? 4.689 80.026 46.087 1.00 22.54 223 ASP A C 1
ATOM 1706 O O . ASP A 1 223 ? 5.805 80.084 46.576 1.00 24.02 223 ASP A O 1
ATOM 1711 N N . ASN A 1 224 ? 4.218 78.942 45.474 1.00 26.13 224 ASN A N 1
ATOM 1712 C CA . ASN A 1 224 ? 4.965 77.679 45.466 1.00 23.69 224 ASN A CA 1
ATOM 1713 C C . ASN A 1 224 ? 5.624 77.398 44.115 1.00 22.80 224 ASN A C 1
ATOM 1714 O O . ASN A 1 224 ? 6.621 76.679 44.035 1.00 22.03 224 ASN A O 1
ATOM 1719 N N . VAL A 1 225 ? 5.061 77.956 43.048 1.00 23.90 225 VAL A N 1
ATOM 1720 C CA . VAL A 1 225 ? 5.603 77.720 41.709 1.00 21.83 225 VAL A CA 1
ATOM 1721 C C . VAL A 1 225 ? 6.327 78.943 41.165 1.00 21.31 225 VAL A C 1
ATOM 1722 O O . VAL A 1 225 ? 7.504 78.857 40.795 1.00 20.81 225 VAL A O 1
ATOM 1726 N N . ALA A 1 226 ? 5.619 80.073 41.110 1.00 9.41 226 ALA A N 1
ATOM 1727 C CA . ALA A 1 226 ? 6.201 81.321 40.642 1.00 10.37 226 ALA A CA 1
ATOM 1728 C C . ALA A 1 226 ? 7.501 81.662 41.350 1.00 13.71 226 ALA A C 1
ATOM 1729 O O . ALA A 1 226 ? 7.542 81.781 42.575 1.00 16.79 226 ALA A O 1
ATOM 1731 N N . GLY A 1 227 ? 8.563 81.788 40.565 1.00 12.14 227 GLY A N 1
ATOM 1732 C CA . GLY A 1 227 ? 9.826 82.300 41.068 1.00 17.09 227 GLY A CA 1
ATOM 1733 C C . GLY A 1 227 ? 10.044 83.745 40.648 1.00 19.83 227 GLY A C 1
ATOM 1734 O O . GLY A 1 227 ? 11.042 84.356 41.008 1.00 21.20 227 GLY A O 1
ATOM 1735 N N . TRP A 1 228 ? 9.115 84.276 39.859 1.00 19.43 228 TRP A N 1
ATOM 1736 C CA . TRP A 1 228 ? 9.130 85.677 39.443 1.00 20.59 228 TRP A CA 1
ATOM 1737 C C . TRP A 1 228 ? 7.682 86.141 39.351 1.00 22.13 228 TRP A C 1
ATOM 1738 O O . TRP A 1 228 ? 6.797 85.378 38.937 1.00 20.63 228 TRP A O 1
ATOM 1749 N N . ILE A 1 229 ? 7.438 87.385 39.746 1.00 22.53 229 ILE A N 1
ATOM 1750 C CA . ILE A 1 229 ? 6.117 87.974 39.618 1.00 18.53 229 ILE A CA 1
ATOM 1751 C C . ILE A 1 229 ? 6.185 89.115 38.623 1.00 19.63 229 ILE A C 1
ATOM 1752 O O . ILE A 1 229 ? 6.959 90.058 38.801 1.00 18.85 229 ILE A O 1
ATOM 1757 N N . LEU A 1 230 ? 5.373 89.040 37.576 1.00 19.14 230 LEU A N 1
ATOM 1758 C CA . LEU A 1 230 ? 5.351 90.110 36.587 1.00 20.37 230 LEU A CA 1
ATOM 1759 C C . LEU A 1 230 ? 4.090 90.936 36.722 1.00 22.25 230 LEU A C 1
ATOM 1760 O O . LEU A 1 230 ? 3.015 90.499 36.317 1.00 25.36 230 LEU A O 1
ATOM 1765 N N . GLU A 1 231 ? 4.219 92.133 37.286 1.00 21.88 231 GLU A N 1
ATOM 1766 C CA . GLU A 1 231 ? 3.052 92.983 37.520 1.00 22.71 231 GLU A CA 1
ATOM 1767 C C . GLU A 1 231 ? 2.837 94.008 36.414 1.00 23.90 231 GLU A C 1
ATOM 1768 O O . GLU A 1 231 ? 3.761 94.729 36.025 1.00 26.94 231 GLU A O 1
ATOM 1774 N N . LEU A 1 232 ? 1.615 94.070 35.899 1.00 22.29 232 LEU A N 1
ATOM 1775 C CA . LEU A 1 232 ? 1.286 95.083 34.907 1.00 24.57 232 LEU A CA 1
ATOM 1776 C C . LEU A 1 232 ? 0.450 96.189 35.553 1.00 24.24 232 LEU A C 1
ATOM 1777 O O . LEU A 1 232 ? -0.580 95.920 36.175 1.00 22.21 232 LEU A O 1
ATOM 1782 N N . ASP A 1 233 ? 0.913 97.428 35.422 1.00 27.30 233 ASP A N 1
ATOM 1783 C CA . ASP A 1 233 ? 0.231 98.562 36.032 1.00 32.65 233 ASP A CA 1
ATOM 1784 C C . ASP A 1 233 ? -0.376 99.519 35.009 1.00 37.79 233 ASP A C 1
ATOM 1785 O O . ASP A 1 233 ? -1.547 99.401 34.663 1.00 39.84 233 ASP A O 1
ATOM 1790 N N . ARG A 1 234 ? 0.411 100.477 34.535 1.00 40.54 234 ARG A N 1
ATOM 1791 C CA . ARG A 1 234 ? -0.120 101.471 33.599 1.00 45.28 234 ARG A CA 1
ATOM 1792 C C . ARG A 1 234 ? 0.090 100.992 32.172 1.00 45.21 234 ARG A C 1
ATOM 1793 O O . ARG A 1 234 ? 0.426 101.771 31.284 1.00 45.93 234 ARG A O 1
ATOM 1795 N N . GLY A 1 235 ? -0.117 99.695 31.966 1.00 45.83 235 GLY A N 1
ATOM 1796 C CA . GLY A 1 235 ? 0.251 99.055 30.721 1.00 45.60 235 GLY A CA 1
ATOM 1797 C C . GLY A 1 235 ? 1.755 98.880 30.678 1.00 45.29 235 GLY A C 1
ATOM 1798 O O . GLY A 1 235 ? 2.330 98.582 29.636 1.00 48.23 235 GLY A O 1
ATOM 1799 N N . GLU A 1 236 ? 2.399 99.077 31.821 1.00 42.66 236 GLU A N 1
ATOM 1800 C CA . GLU A 1 236 ? 3.835 98.880 31.923 1.00 43.57 236 GLU A CA 1
ATOM 1801 C C . GLU A 1 236 ? 4.168 97.727 32.867 1.00 40.45 236 GLU A C 1
ATOM 1802 O O . GLU A 1 236 ? 3.401 97.404 33.775 1.00 37.32 236 GLU A O 1
ATOM 1808 N N . GLY A 1 237 ? 5.314 97.102 32.636 1.00 42.28 237 GLY A N 1
ATOM 1809 C CA . GLY A 1 237 ? 5.669 95.888 33.343 1.00 42.63 237 GLY A CA 1
ATOM 1810 C C . GLY A 1 237 ? 6.602 96.132 34.506 1.00 43.12 237 GLY A C 1
ATOM 1811 O O . GLY A 1 237 ? 7.579 96.868 34.391 1.00 47.88 237 GLY A O 1
ATOM 1812 N N . ILE A 1 238 ? 6.292 95.510 35.634 1.00 37.92 238 ILE A N 1
ATOM 1813 C CA . ILE A 1 238 ? 7.130 95.616 36.810 1.00 36.84 238 ILE A CA 1
ATOM 1814 C C . ILE A 1 238 ? 7.565 94.211 37.214 1.00 31.77 238 ILE A C 1
ATOM 1815 O O . ILE A 1 238 ? 6.857 93.528 37.961 1.00 27.99 238 ILE A O 1
ATOM 1820 N N . PRO A 1 239 ? 8.724 93.757 36.697 1.00 30.14 239 PRO A N 1
ATOM 1821 C CA . PRO A 1 239 ? 9.193 92.422 37.084 1.00 25.38 239 PRO A CA 1
ATOM 1822 C C . PRO A 1 239 ? 9.627 92.403 38.543 1.00 21.16 239 PRO A C 1
ATOM 1823 O O . PRO A 1 239 ? 10.289 93.318 39.030 1.00 25.38 239 PRO A O 1
ATOM 1827 N N . TRP A 1 240 ? 9.211 91.372 39.254 1.00 16.98 240 TRP A N 1
ATOM 1828 C CA . TRP A 1 240 ? 9.642 91.203 40.621 1.00 15.86 240 TRP A CA 1
ATOM 1829 C C . TRP A 1 240 ? 10.237 89.819 40.795 1.00 19.33 240 TRP A C 1
ATOM 1830 O O . TRP A 1 240 ? 9.608 88.816 40.448 1.00 20.18 240 TRP A O 1
ATOM 1841 N N . GLU A 1 241 ? 11.461 89.773 41.315 1.00 21.51 241 GLU A N 1
ATOM 1842 C CA . GLU A 1 241 ? 12.145 88.509 41.533 1.00 22.59 241 GLU A CA 1
ATOM 1843 C C . GLU A 1 241 ? 11.731 87.919 42.871 1.00 23.36 241 GLU A C 1
ATOM 1844 O O . GLU A 1 241 ? 11.997 88.483 43.931 1.00 26.24 241 GLU A O 1
ATOM 1850 N N . GLY A 1 242 ? 11.070 86.778 42.814 1.00 19.31 242 GLY A N 1
ATOM 1851 C CA . GLY A 1 242 ? 10.586 86.140 44.010 1.00 15.47 242 GLY A CA 1
ATOM 1852 C C . GLY A 1 242 ? 9.134 85.749 43.877 1.00 14.47 242 GLY A C 1
ATOM 1853 O O . GLY A 1 242 ? 8.485 86.045 42.870 1.00 15.03 242 GLY A O 1
ATOM 1854 N N . ASN A 1 243 ? 8.622 85.098 44.916 1.00 13.03 243 ASN A N 1
ATOM 1855 C CA . ASN A 1 243 ? 7.263 84.586 44.908 1.00 15.14 243 ASN A CA 1
ATOM 1856 C C . ASN A 1 243 ? 6.231 85.583 45.429 1.00 17.59 243 ASN A C 1
ATOM 1857 O O . ASN A 1 243 ? 6.547 86.750 45.675 1.00 20.38 243 ASN A O 1
ATOM 1862 N N . TYR A 1 244 ? 4.998 85.111 45.579 1.00 19.20 244 TYR A N 1
ATOM 1863 C CA . TYR A 1 244 ? 3.894 85.940 46.046 1.00 20.63 244 TYR A CA 1
ATOM 1864 C C . TYR A 1 244 ? 4.192 86.593 47.389 1.00 22.12 244 TYR A C 1
ATOM 1865 O O . TYR A 1 244 ? 4.044 87.805 47.557 1.00 18.43 244 TYR A O 1
ATOM 1874 N N . SER A 1 245 ? 4.614 85.771 48.339 1.00 24.93 245 SER A N 1
ATOM 1875 C CA . SER A 1 245 ? 4.934 86.244 49.675 1.00 28.12 245 SER A CA 1
ATOM 1876 C C . SER A 1 245 ? 5.898 87.433 49.684 1.00 26.37 245 SER A C 1
ATOM 1877 O O . SER A 1 245 ? 5.602 88.458 50.290 1.00 27.21 245 SER A O 1
ATOM 1880 N N . SER A 1 246 ? 7.040 87.312 49.011 1.00 24.57 246 SER A N 1
ATOM 1881 C CA . SER A 1 246 ? 8.017 88.405 49.026 1.00 21.38 246 SER A CA 1
ATOM 1882 C C . SER A 1 246 ? 7.514 89.610 48.235 1.00 21.61 246 SER A C 1
ATOM 1883 O O . SER A 1 246 ? 7.789 90.748 48.597 1.00 21.57 246 SER A O 1
ATOM 1886 N N . TRP A 1 247 ? 6.773 89.349 47.163 1.00 23.20 247 TRP A N 1
ATOM 1887 C CA . TRP A 1 247 ? 6.125 90.407 46.404 1.00 22.95 247 TRP A CA 1
ATOM 1888 C C . TRP A 1 247 ? 5.155 91.186 47.300 1.00 23.36 247 TRP A C 1
ATOM 1889 O O . TRP A 1 247 ? 5.191 92.421 47.335 1.00 21.48 247 TRP A O 1
ATOM 1900 N N . LEU A 1 248 ? 4.297 90.443 48.008 1.00 21.86 248 LEU A N 1
ATOM 1901 C CA . LEU A 1 248 ? 3.348 91.010 48.969 1.00 18.73 248 LEU A CA 1
ATOM 1902 C C . LEU A 1 248 ? 4.037 91.947 49.974 1.00 19.74 248 LEU A C 1
ATOM 1903 O O . LEU A 1 248 ? 3.527 93.031 50.269 1.00 17.35 248 LEU A O 1
ATOM 1908 N N . GLU A 1 249 ? 5.195 91.532 50.485 1.00 21.97 249 GLU A N 1
ATOM 1909 C CA A GLU A 1 249 ? 5.991 92.379 51.376 0.50 23.22 249 GLU A CA 1
ATOM 1910 C CA B GLU A 1 249 ? 5.985 92.372 51.380 0.50 23.22 249 GLU A CA 1
ATOM 1911 C C . GLU A 1 249 ? 6.436 93.655 50.673 1.00 21.97 249 GLU A C 1
ATOM 1912 O O . GLU A 1 249 ? 6.412 94.739 51.254 1.00 20.28 249 GLU A O 1
ATOM 1923 N N . GLN A 1 250 ? 6.851 93.514 49.416 1.00 20.13 250 GLN A N 1
ATOM 1924 C CA . GLN A 1 250 ? 7.285 94.649 48.617 1.00 20.76 250 GLN A CA 1
ATOM 1925 C C . GLN A 1 250 ? 6.096 95.578 48.368 1.00 24.04 250 GLN A C 1
ATOM 1926 O O . GLN A 1 250 ? 6.222 96.793 48.473 1.00 22.35 250 GLN A O 1
ATOM 1932 N N . LYS A 1 251 ? 4.938 95.000 48.065 1.00 24.85 251 LYS A N 1
ATOM 1933 C CA . LYS A 1 251 ? 3.748 95.799 47.825 1.00 27.25 251 LYS A CA 1
ATOM 1934 C C . LYS A 1 251 ? 3.421 96.633 49.053 1.00 27.12 251 LYS A C 1
ATOM 1935 O O . LYS A 1 251 ? 3.088 97.816 48.945 1.00 27.95 251 LYS A O 1
ATOM 1941 N N . ASP A 1 252 ? 3.549 96.018 50.224 1.00 23.57 252 ASP A N 1
ATOM 1942 C CA . ASP A 1 252 ? 3.299 96.722 51.468 1.00 19.99 252 ASP A CA 1
ATOM 1943 C C . ASP A 1 252 ? 4.236 97.910 51.672 1.00 19.06 252 ASP A C 1
ATOM 1944 O O . ASP A 1 252 ? 3.788 98.976 52.083 1.00 17.57 252 ASP A O 1
ATOM 1949 N N . GLN A 1 253 ? 5.529 97.721 51.402 1.00 18.70 253 GLN A N 1
ATOM 1950 C CA . GLN A 1 253 ? 6.501 98.793 51.587 1.00 19.38 253 GLN A CA 1
ATOM 1951 C C . GLN A 1 253 ? 6.262 99.915 50.591 1.00 19.00 253 GLN A C 1
ATOM 1952 O O . GLN A 1 253 ? 6.423 101.093 50.912 1.00 22.60 253 GLN A O 1
ATOM 1958 N N . ARG A 1 254 ? 5.875 99.546 49.379 1.00 16.46 254 ARG A N 1
ATOM 1959 C CA . ARG A 1 254 ? 5.561 100.538 48.367 1.00 21.23 254 ARG A CA 1
ATOM 1960 C C . ARG A 1 254 ? 4.369 101.394 48.802 1.00 22.99 254 ARG A C 1
ATOM 1961 O O . ARG A 1 254 ? 4.407 102.618 48.677 1.00 22.88 254 ARG A O 1
ATOM 1969 N N . LEU A 1 255 ? 3.335 100.757 49.348 1.00 25.04 255 LEU A N 1
ATOM 1970 C CA . LEU A 1 255 ? 2.186 101.489 49.881 1.00 27.50 255 LEU A CA 1
ATOM 1971 C C . LEU A 1 255 ? 2.571 102.389 51.054 1.00 25.83 255 LEU A C 1
ATOM 1972 O O . LEU A 1 255 ? 2.079 103.510 51.176 1.00 26.65 255 LEU A O 1
ATOM 1977 N N . ALA A 1 256 ? 3.440 101.893 51.924 1.00 22.82 256 ALA A N 1
ATOM 1978 C CA . ALA A 1 256 ? 3.886 102.698 53.056 1.00 22.71 256 ALA A CA 1
ATOM 1979 C C . ALA A 1 256 ? 4.691 103.911 52.587 1.00 22.32 256 ALA A C 1
ATOM 1980 O O . ALA A 1 256 ? 4.716 104.946 53.256 1.00 22.98 256 ALA A O 1
ATOM 1982 N N . GLN A 1 257 ? 5.360 103.781 51.445 1.00 20.35 257 GLN A N 1
ATOM 1983 C CA . GLN A 1 257 ? 6.151 104.887 50.942 1.00 23.75 257 GLN A CA 1
ATOM 1984 C C . GLN A 1 257 ? 5.224 105.948 50.398 1.00 28.51 257 GLN A C 1
ATOM 1985 O O . GLN A 1 257 ? 5.374 107.149 50.677 1.00 28.81 257 GLN A O 1
ATOM 1991 N N . GLU A 1 258 ? 4.261 105.479 49.616 1.00 30.13 258 GLU A N 1
ATOM 1992 C CA . GLU A 1 258 ? 3.301 106.341 48.975 1.00 32.87 258 GLU A CA 1
ATOM 1993 C C . GLU A 1 258 ? 2.535 107.112 50.032 1.00 31.31 258 GLU A C 1
ATOM 1994 O O . GLU A 1 258 ? 2.347 108.328 49.907 1.00 29.75 258 GLU A O 1
ATOM 2000 N N . ALA A 1 259 ? 2.118 106.410 51.085 1.00 29.50 259 ALA A N 1
ATOM 2001 C CA . ALA A 1 259 ? 1.375 107.048 52.172 1.00 30.46 259 ALA A CA 1
ATOM 2002 C C . ALA A 1 259 ? 2.227 108.124 52.835 1.00 30.09 259 ALA A C 1
ATOM 2003 O O . ALA A 1 259 ? 1.731 109.177 53.246 1.00 28.73 259 ALA A O 1
ATOM 2005 N N . SER A 1 260 ? 3.522 107.844 52.931 1.00 30.27 260 SER A N 1
ATOM 2006 C CA . SER A 1 260 ? 4.449 108.745 53.581 1.00 26.13 260 SER A CA 1
ATOM 2007 C C . SER A 1 260 ? 4.638 110.016 52.759 1.00 25.67 260 SER A C 1
ATOM 2008 O O . SER A 1 260 ? 4.742 111.111 53.313 1.00 25.54 260 SER A O 1
ATOM 2011 N N . GLN A 1 261 ? 4.667 109.869 51.437 1.00 25.62 261 GLN A N 1
ATOM 2012 C CA . GLN A 1 261 ? 4.905 111.002 50.543 1.00 26.07 261 GLN A CA 1
ATOM 2013 C C . GLN A 1 261 ? 3.704 111.933 50.458 1.00 30.15 261 GLN A C 1
ATOM 2014 O O . GLN A 1 261 ? 3.863 113.149 50.355 1.00 30.80 261 GLN A O 1
ATOM 2020 N N . GLU A 1 262 ? 2.501 111.371 50.490 1.00 33.36 262 GLU A N 1
ATOM 2021 C CA . GLU A 1 262 ? 1.308 112.202 50.428 1.00 38.03 262 GLU A CA 1
ATOM 2022 C C . GLU A 1 262 ? 1.074 112.890 51.775 1.00 33.01 262 GLU A C 1
ATOM 2023 O O . GLU A 1 262 ? 0.566 114.002 51.831 1.00 32.45 262 GLU A O 1
ATOM 2029 N N . ALA A 1 263 ? 1.461 112.220 52.854 1.00 28.76 263 ALA A N 1
ATOM 2030 C CA . ALA A 1 263 ? 1.350 112.791 54.187 1.00 26.59 263 ALA A CA 1
ATOM 2031 C C . ALA A 1 263 ? 2.262 114.001 54.320 1.00 27.73 263 ALA A C 1
ATOM 2032 O O . ALA A 1 263 ? 1.839 115.047 54.805 1.00 29.53 263 ALA A O 1
ATOM 2034 N N . ALA A 1 264 ? 3.516 113.854 53.892 1.00 26.72 264 ALA A N 1
ATOM 2035 C CA . ALA A 1 264 ? 4.469 114.965 53.917 1.00 27.90 264 ALA A CA 1
ATOM 2036 C C . ALA A 1 264 ? 3.871 116.174 53.205 1.00 29.64 264 ALA A C 1
ATOM 2037 O O . ALA A 1 264 ? 4.040 117.327 53.621 1.00 31.49 264 ALA A O 1
ATOM 2039 N N . ARG A 1 265 ? 3.135 115.893 52.141 1.00 28.18 265 ARG A N 1
ATOM 2040 C CA . ARG A 1 265 ? 2.638 116.944 51.287 1.00 29.84 265 ARG A CA 1
ATOM 2041 C C . ARG A 1 265 ? 1.240 117.469 51.677 1.00 26.92 265 ARG A C 1
ATOM 2042 O O . ARG A 1 265 ? 0.906 118.639 51.433 1.00 25.61 265 ARG A O 1
ATOM 2050 N N . ARG A 1 266 ? 0.444 116.607 52.304 1.00 22.92 266 ARG A N 1
ATOM 2051 C CA . ARG A 1 266 ? -0.806 117.023 52.917 1.00 23.13 266 ARG A CA 1
ATOM 2052 C C . ARG A 1 266 ? -0.494 118.011 54.052 1.00 24.75 266 ARG A C 1
ATOM 2053 O O . ARG A 1 266 ? -1.238 118.967 54.291 1.00 25.50 266 ARG A O 1
ATOM 2061 N N . LYS A 1 267 ? 0.628 117.769 54.730 1.00 23.59 267 LYS A N 1
ATOM 2062 C CA . LYS A 1 267 ? 1.125 118.643 55.786 1.00 24.75 267 LYS A CA 1
ATOM 2063 C C . LYS A 1 267 ? 1.552 120.006 55.248 1.00 23.79 267 LYS A C 1
ATOM 2064 O O . LYS A 1 267 ? 1.288 121.032 55.875 1.00 22.91 267 LYS A O 1
ATOM 2070 N N . SER A 1 268 ? 2.233 120.017 54.101 1.00 20.80 268 SER A N 1
ATOM 2071 C CA A SER A 1 268 ? 2.622 121.272 53.462 0.50 19.11 268 SER A CA 1
ATOM 2072 C CA B SER A 1 268 ? 2.618 121.273 53.466 0.50 19.12 268 SER A CA 1
ATOM 2073 C C . SER A 1 268 ? 1.386 122.102 53.117 1.00 19.39 268 SER A C 1
ATOM 2074 O O . SER A 1 268 ? 1.340 123.303 53.371 1.00 17.08 268 SER A O 1
ATOM 2079 N N . ILE A 1 269 ? 0.392 121.443 52.532 1.00 19.17 269 ILE A N 1
ATOM 2080 C CA . ILE A 1 269 ? -0.855 122.089 52.158 1.00 19.02 269 ILE A CA 1
ATOM 2081 C C . ILE A 1 269 ? -1.607 122.642 53.370 1.00 20.71 269 ILE A C 1
ATOM 2082 O O . ILE A 1 269 ? -2.204 123.708 53.302 1.00 20.77 269 ILE A O 1
ATOM 2087 N N . GLU A 1 270 ? -1.579 121.916 54.482 1.00 23.34 270 GLU A N 1
ATOM 2088 C CA . GLU A 1 270 ? -2.353 122.330 55.647 1.00 24.32 270 GLU A CA 1
ATOM 2089 C C . GLU A 1 270 ? -1.733 123.536 56.344 1.00 24.93 270 GLU A C 1
ATOM 2090 O O . GLU A 1 270 ? -2.443 124.339 56.961 1.00 24.16 270 GLU A O 1
ATOM 2096 N N . LYS A 1 271 ? -0.412 123.669 56.215 1.00 22.61 271 LYS A N 1
ATOM 2097 C CA . LYS A 1 271 ? 0.275 124.864 56.671 1.00 25.65 271 LYS A CA 1
ATOM 2098 C C . LYS A 1 271 ? -0.219 126.087 55.924 1.00 24.47 271 LYS A C 1
ATOM 2099 O O . LYS A 1 271 ? -0.465 127.127 56.525 1.00 26.21 271 LYS A O 1
ATOM 2105 N N . GLU A 1 272 ? -0.372 125.966 54.613 1.00 22.77 272 GLU A N 1
ATOM 2106 C CA . GLU A 1 272 ? -0.852 127.097 53.820 1.00 20.35 272 GLU A CA 1
ATOM 2107 C C . GLU A 1 272 ? -2.321 127.344 54.130 1.00 20.64 272 GLU A C 1
ATOM 2108 O O . GLU A 1 272 ? -2.752 128.490 54.204 1.00 23.69 272 GLU A O 1
ATOM 2114 N N . LEU A 1 273 ? -3.084 126.269 54.326 1.00 19.37 273 LEU A N 1
ATOM 2115 C CA . LEU A 1 273 ? -4.491 126.414 54.716 1.00 21.15 273 LEU A CA 1
ATOM 2116 C C . LEU A 1 273 ? -4.668 127.246 55.993 1.00 22.04 273 LEU A C 1
ATOM 2117 O O . LEU A 1 273 ? -5.480 128.156 56.013 1.00 19.17 273 LEU A O 1
ATOM 2122 N N . GLU A 1 274 ? -3.899 126.956 57.038 1.00 27.40 274 GLU A N 1
ATOM 2123 C CA . GLU A 1 274 ? -3.974 127.759 58.259 1.00 32.31 274 GLU A CA 1
ATOM 2124 C C . GLU A 1 274 ? -3.776 129.238 57.939 1.00 29.23 274 GLU A C 1
ATOM 2125 O O . GLU A 1 274 ? -4.498 130.089 58.448 1.00 29.30 274 GLU A O 1
ATOM 2131 N N . TRP A 1 275 ? -2.819 129.539 57.073 1.00 26.69 275 TRP A N 1
ATOM 2132 C CA . TRP A 1 275 ? -2.583 130.922 56.689 1.00 26.72 275 TRP A CA 1
ATOM 2133 C C . TRP A 1 275 ? -3.787 131.482 55.942 1.00 30.26 275 TRP A C 1
ATOM 2134 O O . TRP A 1 275 ? -4.149 132.646 56.107 1.00 32.02 275 TRP A O 1
ATOM 2145 N N . VAL A 1 276 ? -4.410 130.635 55.135 1.00 29.90 276 VAL A N 1
ATOM 2146 C CA . VAL A 1 276 ? -5.487 131.058 54.246 1.00 35.57 276 VAL A CA 1
ATOM 2147 C C . VAL A 1 276 ? -6.845 131.217 54.958 1.00 39.29 276 VAL A C 1
ATOM 2148 O O . VAL A 1 276 ? -7.619 132.132 54.653 1.00 41.13 276 VAL A O 1
ATOM 2152 N N . ARG A 1 277 ? -7.100 130.350 55.932 1.00 40.29 277 ARG A N 1
ATOM 2153 C CA . ARG A 1 277 ? -8.409 130.231 56.597 1.00 42.34 277 ARG A CA 1
ATOM 2154 C C . ARG A 1 277 ? -9.235 131.490 56.970 1.00 74.59 277 ARG A C 1
ATOM 2155 O O . ARG A 1 277 ? -10.438 131.512 56.686 1.00 76.89 277 ARG A O 1
ATOM 2163 N N . GLN A 1 278 ? -8.654 132.528 57.584 1.00 84.79 278 GLN A N 1
ATOM 2164 C CA . GLN A 1 278 ? -7.225 132.700 57.832 1.00 81.10 278 GLN A CA 1
ATOM 2165 C C . GLN A 1 278 ? -6.837 132.588 59.300 1.00 83.44 278 GLN A C 1
ATOM 2166 O O . GLN A 1 278 ? -7.683 132.623 60.191 1.00 86.90 278 GLN A O 1
ATOM 2172 N N . GLY A 1 279 ? -5.536 132.469 59.533 1.00 82.67 279 GLY A N 1
ATOM 2173 C CA . GLY A 1 279 ? -4.981 132.418 60.869 1.00 85.02 279 GLY A CA 1
ATOM 2174 C C . GLY A 1 279 ? -3.683 133.189 60.899 1.00 85.53 279 GLY A C 1
ATOM 2175 O O . GLY A 1 279 ? -2.603 132.614 61.073 1.00 85.62 279 GLY A O 1
ATOM 2176 N N . THR A 1 280 ? -3.797 134.499 60.707 1.00 86.64 280 THR A N 1
ATOM 2177 C CA . THR A 1 280 ? -2.643 135.396 60.682 1.00 85.81 280 THR A CA 1
ATOM 2178 C C . THR A 1 280 ? -2.818 136.347 61.922 1.00 93.51 280 THR A C 1
ATOM 2179 O O . THR A 1 280 ? -3.248 135.818 62.946 1.00 95.95 280 THR A O 1
ATOM 2183 N N . LYS A 1 281 ? -2.515 137.662 61.952 1.00 91.53 281 LYS A N 1
ATOM 2184 C CA . LYS A 1 281 ? -1.914 138.529 60.935 1.00 88.36 281 LYS A CA 1
ATOM 2185 C C . LYS A 1 281 ? -0.625 139.162 61.445 1.00 86.66 281 LYS A C 1
ATOM 2186 O O . LYS A 1 281 ? 0.371 138.479 61.643 1.00 84.49 281 LYS A O 1
ATOM 2192 N N . LYS A 1 286 ? 6.301 135.251 58.811 1.00 67.28 286 LYS A N 1
ATOM 2193 C CA . LYS A 1 286 ? 5.292 135.255 59.859 1.00 69.63 286 LYS A CA 1
ATOM 2194 C C . LYS A 1 286 ? 5.781 136.156 60.984 1.00 73.16 286 LYS A C 1
ATOM 2195 O O . LYS A 1 286 ? 5.926 135.728 62.131 1.00 74.13 286 LYS A O 1
ATOM 2201 N N . GLY A 1 287 ? 6.006 137.422 60.647 1.00 74.74 287 GLY A N 1
ATOM 2202 C CA . GLY A 1 287 ? 6.885 138.263 61.437 1.00 75.76 287 GLY A CA 1
ATOM 2203 C C . GLY A 1 287 ? 6.399 139.399 62.315 1.00 76.32 287 GLY A C 1
ATOM 2204 O O . GLY A 1 287 ? 7.082 140.418 62.437 1.00 78.18 287 GLY A O 1
ATOM 2205 N N . LYS A 1 288 ? 5.241 139.248 62.937 1.00 73.72 288 LYS A N 1
ATOM 2206 C CA . LYS A 1 288 ? 4.987 140.037 64.130 1.00 71.13 288 LYS A CA 1
ATOM 2207 C C . LYS A 1 288 ? 5.358 139.105 65.261 1.00 69.14 288 LYS A C 1
ATOM 2208 O O . LYS A 1 288 ? 5.767 139.535 66.343 1.00 71.26 288 LYS A O 1
ATOM 2214 N N . ALA A 1 289 ? 5.255 137.811 64.958 1.00 64.99 289 ALA A N 1
ATOM 2215 C CA . ALA A 1 289 ? 5.589 136.741 65.887 1.00 61.16 289 ALA A CA 1
ATOM 2216 C C . ALA A 1 289 ? 6.976 136.147 65.634 1.00 56.14 289 ALA A C 1
ATOM 2217 O O . ALA A 1 289 ? 7.627 135.695 66.574 1.00 57.17 289 ALA A O 1
ATOM 2219 N N . ARG A 1 290 ? 7.431 136.157 64.382 1.00 48.62 290 ARG A N 1
ATOM 2220 C CA . ARG A 1 290 ? 8.660 135.441 64.014 1.00 45.00 290 ARG A CA 1
ATOM 2221 C C . ARG A 1 290 ? 9.900 135.801 64.844 1.00 46.48 290 ARG A C 1
ATOM 2222 O O . ARG A 1 290 ? 10.596 134.915 65.348 1.00 47.60 290 ARG A O 1
ATOM 2230 N N . LEU A 1 291 ? 10.167 137.099 64.970 1.00 45.11 291 LEU A N 1
ATOM 2231 C CA . LEU A 1 291 ? 11.336 137.599 65.689 1.00 43.33 291 LEU A CA 1
ATOM 2232 C C . LEU A 1 291 ? 11.321 137.247 67.175 1.00 44.96 291 LEU A C 1
ATOM 2233 O O . LEU A 1 291 ? 12.373 137.111 67.809 1.00 44.58 291 LEU A O 1
ATOM 2238 N N . ALA A 1 292 ? 10.122 137.108 67.726 1.00 45.38 292 ALA A N 1
ATOM 2239 C CA . ALA A 1 292 ? 9.972 136.796 69.137 1.00 48.48 292 ALA A CA 1
ATOM 2240 C C . ALA A 1 292 ? 10.323 135.334 69.443 1.00 49.43 292 ALA A C 1
ATOM 2241 O O . ALA A 1 292 ? 10.976 135.049 70.443 1.00 50.72 292 ALA A O 1
ATOM 2243 N N . ARG A 1 293 ? 9.907 134.418 68.571 1.00 49.42 293 ARG A N 1
ATOM 2244 C CA . ARG A 1 293 ? 10.072 132.985 68.823 1.00 52.97 293 ARG A CA 1
ATOM 2245 C C . ARG A 1 293 ? 11.310 132.416 68.142 1.00 49.76 293 ARG A C 1
ATOM 2246 O O . ARG A 1 293 ? 11.401 131.215 67.882 1.00 49.25 293 ARG A O 1
ATOM 2254 N N . PHE A 1 294 ? 12.254 133.304 67.860 1.00 48.06 294 PHE A N 1
ATOM 2255 C CA . PHE A 1 294 ? 13.537 132.954 67.268 1.00 47.72 294 PHE A CA 1
ATOM 2256 C C . PHE A 1 294 ? 14.227 131.808 68.017 1.00 48.82 294 PHE A C 1
ATOM 2257 O O . PHE A 1 294 ? 14.632 130.814 67.417 1.00 45.16 294 PHE A O 1
ATOM 2265 N N . GLU A 1 295 ? 14.340 131.958 69.332 1.00 54.18 295 GLU A N 1
ATOM 2266 C CA . GLU A 1 295 ? 15.012 130.985 70.194 1.00 60.31 295 GLU A CA 1
ATOM 2267 C C . GLU A 1 295 ? 14.417 129.577 70.078 1.00 57.90 295 GLU A C 1
ATOM 2268 O O . GLU A 1 295 ? 15.131 128.576 70.195 1.00 55.21 295 GLU A O 1
ATOM 2274 N N . GLU A 1 296 ? 13.104 129.520 69.857 1.00 56.99 296 GLU A N 1
ATOM 2275 C CA . GLU A 1 296 ? 12.385 128.261 69.681 1.00 54.44 296 GLU A CA 1
ATOM 2276 C C . GLU A 1 296 ? 12.862 127.523 68.434 1.00 46.84 296 GLU A C 1
ATOM 2277 O O . GLU A 1 296 ? 12.978 126.294 68.433 1.00 43.74 296 GLU A O 1
ATOM 2283 N N . LEU A 1 297 ? 13.153 128.280 67.378 1.00 42.18 297 LEU A N 1
ATOM 2284 C CA . LEU A 1 297 ? 13.649 127.692 66.139 1.00 39.29 297 LEU A CA 1
ATOM 2285 C C . LEU A 1 297 ? 15.055 127.134 66.302 1.00 41.30 297 LEU A C 1
ATOM 2286 O O . LEU A 1 297 ? 15.416 126.150 65.660 1.00 39.19 297 LEU A O 1
ATOM 2291 N N . ASN A 1 298 ? 15.850 127.760 67.164 1.00 47.21 298 ASN A N 1
ATOM 2292 C CA . ASN A 1 298 ? 17.257 127.386 67.299 1.00 51.39 298 ASN A CA 1
ATOM 2293 C C . ASN A 1 298 ? 17.456 126.128 68.132 1.00 52.46 298 ASN A C 1
ATOM 2294 O O . ASN A 1 298 ? 18.580 125.688 68.355 1.00 52.75 298 ASN A O 1
ATOM 2299 N N . SER A 1 299 ? 16.351 125.547 68.582 1.00 53.57 299 SER A N 1
ATOM 2300 C CA . SER A 1 299 ? 16.393 124.290 69.312 1.00 54.55 299 SER A CA 1
ATOM 2301 C C . SER A 1 299 ? 16.803 123.137 68.402 1.00 53.32 299 SER A C 1
ATOM 2302 O O . SER A 1 299 ? 16.258 122.967 67.316 1.00 53.06 299 SER A O 1
ATOM 2305 N N . THR A 1 300 ? 17.758 122.337 68.860 1.00 55.17 300 THR A N 1
ATOM 2306 C CA . THR A 1 300 ? 18.299 121.247 68.053 1.00 55.48 300 THR A CA 1
ATOM 2307 C C . THR A 1 300 ? 17.275 120.140 67.821 1.00 58.19 300 THR A C 1
ATOM 2308 O O . THR A 1 300 ? 17.207 119.559 66.738 1.00 58.86 300 THR A O 1
ATOM 2312 N N . GLU A 1 301 ? 16.473 119.860 68.841 1.00 60.71 301 GLU A N 1
ATOM 2313 C CA . GLU A 1 301 ? 15.453 118.824 68.753 1.00 61.05 301 GLU A CA 1
ATOM 2314 C C . GLU A 1 301 ? 14.311 119.277 67.855 1.00 54.58 301 GLU A C 1
ATOM 2315 O O . GLU A 1 301 ? 13.703 118.477 67.139 1.00 54.08 301 GLU A O 1
ATOM 2321 N N . TYR A 1 302 ? 14.027 120.574 67.909 1.00 48.26 302 TYR A N 1
ATOM 2322 C CA . TYR A 1 302 ? 12.976 121.186 67.115 1.00 41.98 302 TYR A CA 1
ATOM 2323 C C . TYR A 1 302 ? 13.263 121.079 65.611 1.00 39.28 302 TYR A C 1
ATOM 2324 O O . TYR A 1 302 ? 12.403 120.666 64.826 1.00 38.04 302 TYR A O 1
ATOM 2333 N N . GLN A 1 303 ? 14.473 121.453 65.209 1.00 35.56 303 GLN A N 1
ATOM 2334 C CA . GLN A 1 303 ? 14.852 121.347 63.807 1.00 31.35 303 GLN A CA 1
ATOM 2335 C C . GLN A 1 303 ? 14.927 119.901 63.321 1.00 30.86 303 GLN A C 1
ATOM 2336 O O . GLN A 1 303 ? 14.709 119.620 62.141 1.00 26.99 303 GLN A O 1
ATOM 2342 N N . LYS A 1 304 ? 15.223 118.980 64.229 1.00 34.59 304 LYS A N 1
ATOM 2343 C CA . LYS A 1 304 ? 15.351 117.580 63.852 1.00 39.36 304 LYS A CA 1
ATOM 2344 C C . LYS A 1 304 ? 14.018 117.005 63.366 1.00 40.94 304 LYS A C 1
ATOM 2345 O O . LYS A 1 304 ? 13.996 116.091 62.539 1.00 41.00 304 LYS A O 1
ATOM 2351 N N . ARG A 1 305 ? 12.911 117.556 63.858 1.00 43.61 305 ARG A N 1
ATOM 2352 C CA . ARG A 1 305 ? 11.584 117.131 63.408 1.00 46.15 305 ARG A CA 1
ATOM 2353 C C . ARG A 1 305 ? 11.215 117.658 62.021 1.00 43.73 305 ARG A C 1
ATOM 2354 O O . ARG A 1 305 ? 10.505 116.988 61.270 1.00 43.99 305 ARG A O 1
ATOM 2362 N N . ASN A 1 306 ? 11.702 118.851 61.683 1.00 39.30 306 ASN A N 1
ATOM 2363 C CA . ASN A 1 306 ? 11.447 119.439 60.370 1.00 34.99 306 ASN A CA 1
ATOM 2364 C C . ASN A 1 306 ? 12.170 118.727 59.241 1.00 31.00 306 ASN A C 1
ATOM 2365 O O . ASN A 1 306 ? 11.992 119.064 58.071 1.00 29.53 306 ASN A O 1
ATOM 2370 N N . GLU A 1 307 ? 12.996 117.750 59.591 1.00 32.39 307 GLU A N 1
ATOM 2371 C CA . GLU A 1 307 ? 13.808 117.058 58.601 1.00 33.51 307 GLU A CA 1
ATOM 2372 C C . GLU A 1 307 ? 12.969 116.277 57.598 1.00 31.81 307 GLU A C 1
ATOM 2373 O O . GLU A 1 307 ? 13.392 116.070 56.461 1.00 32.96 307 GLU A O 1
ATOM 2379 N N . THR A 1 308 ? 11.781 115.853 58.013 1.00 25.98 308 THR A N 1
ATOM 2380 C CA . THR A 1 308 ? 10.906 115.110 57.113 1.00 24.31 308 THR A CA 1
ATOM 2381 C C . THR A 1 308 ? 9.921 115.999 56.342 1.00 25.18 308 THR A C 1
ATOM 2382 O O . THR A 1 308 ? 9.012 115.485 55.694 1.00 24.53 308 THR A O 1
ATOM 2386 N N . ASN A 1 309 ? 10.104 117.319 56.419 1.00 22.20 309 ASN A N 1
ATOM 2387 C CA . ASN A 1 309 ? 9.282 118.257 55.653 1.00 20.69 309 ASN A CA 1
ATOM 2388 C C . ASN A 1 309 ? 9.613 118.179 54.162 1.00 22.89 309 ASN A C 1
ATOM 2389 O O . ASN A 1 309 ? 10.735 117.828 53.801 1.00 25.72 309 ASN A O 1
ATOM 2394 N N . GLU A 1 310 ? 8.647 118.500 53.303 1.00 23.08 310 GLU A N 1
ATOM 2395 C CA . GLU A 1 310 ? 8.870 118.479 51.858 1.00 26.27 310 GLU A CA 1
ATOM 2396 C C . GLU A 1 310 ? 10.195 119.131 51.487 1.00 23.78 310 GLU A C 1
ATOM 2397 O O . GLU A 1 310 ? 11.034 118.511 50.855 1.00 24.92 310 GLU A O 1
ATOM 2403 N N . LEU A 1 311 ? 10.380 120.381 51.884 1.00 23.05 311 LEU A N 1
ATOM 2404 C CA . LEU A 1 311 ? 11.698 120.986 51.824 1.00 24.53 311 LEU A CA 1
ATOM 2405 C C . LEU A 1 311 ? 12.231 121.199 53.239 1.00 25.35 311 LEU A C 1
ATOM 2406 O O . LEU A 1 311 ? 11.498 121.589 54.147 1.00 25.45 311 LEU A O 1
ATOM 2411 N N . PHE A 1 312 ? 13.513 120.939 53.421 1.00 24.57 312 PHE A N 1
ATOM 2412 C CA . PHE A 1 312 ? 14.144 121.202 54.693 1.00 26.49 312 PHE A CA 1
ATOM 2413 C C . PHE A 1 312 ? 15.447 121.938 54.469 1.00 27.78 312 PHE A C 1
ATOM 2414 O O . PHE A 1 312 ? 16.380 121.395 53.884 1.00 28.44 312 PHE A O 1
ATOM 2422 N N . ILE A 1 313 ? 15.503 123.180 54.936 1.00 27.99 313 ILE A N 1
ATOM 2423 C CA . ILE A 1 313 ? 16.718 123.984 54.824 1.00 25.91 313 ILE A CA 1
ATOM 2424 C C . ILE A 1 313 ? 17.624 123.722 56.023 1.00 23.71 313 ILE A C 1
ATOM 2425 O O . ILE A 1 313 ? 17.197 123.813 57.174 1.00 21.49 313 ILE A O 1
ATOM 2430 N N . PRO A 1 314 ? 18.882 123.367 55.748 1.00 26.73 314 PRO A N 1
ATOM 2431 C CA . PRO A 1 314 ? 19.814 123.058 56.831 1.00 26.48 314 PRO A CA 1
ATOM 2432 C C . PRO A 1 314 ? 20.058 124.293 57.678 1.00 27.81 314 PRO A C 1
ATOM 2433 O O . PRO A 1 314 ? 20.198 125.397 57.148 1.00 29.11 314 PRO A O 1
ATOM 2437 N N . PRO A 1 315 ? 20.068 124.114 58.999 1.00 28.87 315 PRO A N 1
ATOM 2438 C CA . PRO A 1 315 ? 20.348 125.211 59.926 1.00 30.73 315 PRO A CA 1
ATOM 2439 C C . PRO A 1 315 ? 21.802 125.633 59.802 1.00 32.04 315 PRO A C 1
ATOM 2440 O O . PRO A 1 315 ? 22.693 124.801 59.631 1.00 33.31 315 PRO A O 1
ATOM 2444 N N . GLY A 1 316 ? 22.043 126.928 59.878 1.00 31.90 316 GLY A N 1
ATOM 2445 C CA . GLY A 1 316 ? 23.402 127.400 59.914 1.00 30.60 316 GLY A CA 1
ATOM 2446 C C . GLY A 1 316 ? 23.809 127.487 61.363 1.00 31.88 316 GLY A C 1
ATOM 2447 O O . GLY A 1 316 ? 23.057 127.099 62.253 1.00 30.24 316 GLY A O 1
ATOM 2448 N N . PRO A 1 317 ? 25.011 128.005 61.612 1.00 35.33 317 PRO A N 1
ATOM 2449 C CA . PRO A 1 317 ? 25.466 128.265 62.974 1.00 37.57 317 PRO A CA 1
ATOM 2450 C C . PRO A 1 317 ? 24.487 129.195 63.673 1.00 38.60 317 PRO A C 1
ATOM 2451 O O . PRO A 1 317 ? 23.752 129.929 63.001 1.00 37.34 317 PRO A O 1
ATOM 2455 N N . ARG A 1 318 ? 24.470 129.153 65.001 1.00 39.40 318 ARG A N 1
ATOM 2456 C CA . ARG A 1 318 ? 23.583 130.014 65.764 1.00 40.29 318 ARG A CA 1
ATOM 2457 C C . ARG A 1 318 ? 23.900 131.468 65.427 1.00 36.25 318 ARG A C 1
ATOM 2458 O O . ARG A 1 318 ? 25.068 131.857 65.334 1.00 32.27 318 ARG A O 1
ATOM 2466 N N . LEU A 1 319 ? 22.853 132.252 65.204 1.00 33.95 319 LEU A N 1
ATOM 2467 C CA . LEU A 1 319 ? 23.004 133.646 64.825 1.00 31.83 319 LEU A CA 1
ATOM 2468 C C . LEU A 1 319 ? 23.157 134.495 66.078 1.00 32.55 319 LEU A C 1
ATOM 2469 O O . LEU A 1 319 ? 22.534 134.210 67.099 1.00 32.54 319 LEU A O 1
ATOM 2474 N N . GLY A 1 320 ? 23.984 135.533 65.999 1.00 32.83 320 GLY A N 1
ATOM 2475 C CA . GLY A 1 320 ? 24.123 136.480 67.091 1.00 36.52 320 GLY A CA 1
ATOM 2476 C C . GLY A 1 320 ? 23.152 137.639 66.939 1.00 37.50 320 GLY A C 1
ATOM 2477 O O . GLY A 1 320 ? 22.369 137.687 65.992 1.00 36.11 320 GLY A O 1
ATOM 2478 N N . ASP A 1 321 ? 23.202 138.577 67.875 1.00 40.09 321 ASP A N 1
ATOM 2479 C CA . ASP A 1 321 ? 22.294 139.716 67.859 1.00 41.70 321 ASP A CA 1
ATOM 2480 C C . ASP A 1 321 ? 22.574 140.667 66.694 1.00 39.30 321 ASP A C 1
ATOM 2481 O O . ASP A 1 321 ? 21.652 141.184 66.068 1.00 38.09 321 ASP A O 1
ATOM 2486 N N . LYS A 1 322 ? 23.844 140.903 66.400 1.00 39.90 322 LYS A N 1
ATOM 2487 C CA . LYS A 1 322 ? 24.175 141.756 65.270 1.00 41.35 322 LYS A CA 1
ATOM 2488 C C . LYS A 1 322 ? 24.410 140.916 64.020 1.00 38.54 322 LYS A C 1
ATOM 2489 O O . LYS A 1 322 ? 25.230 139.996 64.006 1.00 38.86 322 LYS A O 1
ATOM 2495 N N . VAL A 1 323 ? 23.667 141.225 62.970 1.00 33.04 323 VAL A N 1
ATOM 2496 C CA . VAL A 1 323 ? 23.713 140.408 61.782 1.00 27.51 323 VAL A CA 1
ATOM 2497 C C . VAL A 1 323 ? 24.210 141.218 60.604 1.00 24.57 323 VAL A C 1
ATOM 2498 O O . VAL A 1 323 ? 25.254 140.923 60.031 1.00 25.97 323 VAL A O 1
ATOM 2502 N N . LEU A 1 324 ? 23.463 142.254 60.253 1.00 21.80 324 LEU A N 1
ATOM 2503 C CA . LEU A 1 324 ? 23.820 143.070 59.115 1.00 22.00 324 LEU A CA 1
ATOM 2504 C C . LEU A 1 324 ? 23.495 144.517 59.394 1.00 23.32 324 LEU A C 1
ATOM 2505 O O . LEU A 1 324 ? 22.335 144.886 59.607 1.00 20.93 324 LEU A O 1
ATOM 2510 N N . GLU A 1 325 ? 24.533 145.340 59.403 1.00 24.95 325 GLU A N 1
ATOM 2511 C CA . GLU A 1 325 ? 24.351 146.764 59.589 1.00 29.18 325 GLU A CA 1
ATOM 2512 C C . GLU A 1 325 ? 24.867 147.481 58.346 1.00 27.80 325 GLU A C 1
ATOM 2513 O O . GLU A 1 325 ? 26.031 147.337 57.973 1.00 29.26 325 GLU A O 1
ATOM 2519 N N . VAL A 1 326 ? 23.980 148.215 57.683 1.00 23.83 326 VAL A N 1
ATOM 2520 C CA . VAL A 1 326 ? 24.361 149.001 56.519 1.00 24.45 326 VAL A CA 1
ATOM 2521 C C . VAL A 1 326 ? 24.159 150.485 56.829 1.00 26.87 326 VAL A C 1
ATOM 2522 O O . VAL A 1 326 ? 23.103 150.883 57.305 1.00 29.29 326 VAL A O 1
ATOM 2526 N N . SER A 1 327 ? 25.175 151.301 56.568 1.00 26.43 327 SER A N 1
ATOM 2527 C CA . SER A 1 327 ? 25.112 152.709 56.935 1.00 28.19 327 SER A CA 1
ATOM 2528 C C . SER A 1 327 ? 25.485 153.639 55.773 1.00 30.40 327 SER A C 1
ATOM 2529 O O . SER A 1 327 ? 26.619 153.622 55.294 1.00 32.01 327 SER A O 1
ATOM 2532 N N . ASN A 1 328 ? 24.524 154.451 55.337 1.00 30.01 328 ASN A N 1
ATOM 2533 C CA . ASN A 1 328 ? 24.716 155.388 54.225 1.00 33.85 328 ASN A CA 1
ATOM 2534 C C . ASN A 1 328 ? 25.263 154.733 52.970 1.00 35.62 328 ASN A C 1
ATOM 2535 O O . ASN A 1 328 ? 26.180 155.262 52.341 1.00 35.80 328 ASN A O 1
ATOM 2540 N N . LEU A 1 329 ? 24.700 153.587 52.612 1.00 35.08 329 LEU A N 1
ATOM 2541 C CA . LEU A 1 329 ? 25.196 152.819 51.480 1.00 34.26 329 LEU A CA 1
ATOM 2542 C C . LEU A 1 329 ? 24.965 153.515 50.158 1.00 34.13 329 LEU A C 1
ATOM 2543 O O . LEU A 1 329 ? 23.873 154.016 49.886 1.00 33.32 329 LEU A O 1
ATOM 2548 N N . ARG A 1 330 ? 25.991 153.492 49.319 1.00 35.02 330 ARG A N 1
ATOM 2549 C CA . ARG A 1 330 ? 25.940 154.183 48.053 1.00 36.61 330 ARG A CA 1
ATOM 2550 C C . ARG A 1 330 ? 26.659 153.415 46.955 1.00 35.56 330 ARG A C 1
ATOM 2551 O O . ARG A 1 330 ? 27.794 152.974 47.125 1.00 37.42 330 ARG A O 1
ATOM 2559 N N . LYS A 1 331 ? 25.991 153.250 45.823 1.00 32.94 331 LYS A N 1
ATOM 2560 C CA . LYS A 1 331 ? 26.565 152.471 44.740 1.00 33.79 331 LYS A CA 1
ATOM 2561 C C . LYS A 1 331 ? 26.007 152.909 43.405 1.00 34.75 331 LYS A C 1
ATOM 2562 O O . LYS A 1 331 ? 24.812 153.141 43.252 1.00 35.09 331 LYS A O 1
ATOM 2568 N N . SER A 1 332 ? 26.888 153.025 42.430 1.00 35.88 332 SER A N 1
ATOM 2569 C CA . SER A 1 332 ? 26.463 153.371 41.095 1.00 37.03 332 SER A CA 1
ATOM 2570 C C . SER A 1 332 ? 27.062 152.362 40.152 1.00 37.46 332 SER A C 1
ATOM 2571 O O . SER A 1 332 ? 28.028 151.670 40.481 1.00 35.43 332 SER A O 1
ATOM 2574 N N . TYR A 1 333 ? 26.458 152.275 38.980 1.00 41.41 333 TYR A N 1
ATOM 2575 C CA . TYR A 1 333 ? 26.992 151.484 37.896 1.00 44.42 333 TYR A CA 1
ATOM 2576 C C . TYR A 1 333 ? 27.020 152.413 36.702 1.00 41.92 333 TYR A C 1
ATOM 2577 O O . TYR A 1 333 ? 25.987 152.951 36.302 1.00 38.89 333 TYR A O 1
ATOM 2586 N N . GLY A 1 334 ? 28.201 152.615 36.142 1.00 44.01 334 GLY A N 1
ATOM 2587 C CA . GLY A 1 334 ? 28.351 153.591 35.085 1.00 48.02 334 GLY A CA 1
ATOM 2588 C C . GLY A 1 334 ? 27.856 154.945 35.544 1.00 49.75 334 GLY A C 1
ATOM 2589 O O . GLY A 1 334 ? 28.247 155.430 36.604 1.00 49.73 334 GLY A O 1
ATOM 2590 N N . ASP A 1 335 ? 26.972 155.549 34.761 1.00 53.37 335 ASP A N 1
ATOM 2591 C CA . ASP A 1 335 ? 26.434 156.855 35.117 1.00 57.97 335 ASP A CA 1
ATOM 2592 C C . ASP A 1 335 ? 25.067 156.735 35.773 1.00 55.18 335 ASP A C 1
ATOM 2593 O O . ASP A 1 335 ? 24.319 157.712 35.861 1.00 56.79 335 ASP A O 1
ATOM 2598 N N . ARG A 1 336 ? 24.746 155.535 36.245 1.00 49.70 336 ARG A N 1
ATOM 2599 C CA . ARG A 1 336 ? 23.438 155.288 36.832 1.00 44.17 336 ARG A CA 1
ATOM 2600 C C . ARG A 1 336 ? 23.530 155.042 38.335 1.00 40.59 336 ARG A C 1
ATOM 2601 O O . ARG A 1 336 ? 24.103 154.046 38.786 1.00 37.38 336 ARG A O 1
ATOM 2603 N N . LEU A 1 337 ? 22.969 155.969 39.102 1.00 39.51 337 LEU A N 1
ATOM 2604 C CA . LEU A 1 337 ? 22.862 155.813 40.540 1.00 37.58 337 LEU A CA 1
ATOM 2605 C C . LEU A 1 337 ? 21.889 154.680 40.860 1.00 36.18 337 LEU A C 1
ATOM 2606 O O . LEU A 1 337 ? 20.715 154.747 40.489 1.00 36.50 337 LEU A O 1
ATOM 2611 N N . LEU A 1 338 ? 22.377 153.643 41.539 1.00 34.16 338 LEU A N 1
ATOM 2612 C CA . LEU A 1 338 ? 21.537 152.493 41.903 1.00 34.39 338 LEU A CA 1
ATOM 2613 C C . LEU A 1 338 ? 20.995 152.620 43.320 1.00 31.86 338 LEU A C 1
ATOM 2614 O O . LEU A 1 338 ? 19.832 152.310 43.599 1.00 30.79 338 LEU A O 1
ATOM 2619 N N . ILE A 1 339 ? 21.869 153.048 44.220 1.00 29.77 339 ILE A N 1
ATOM 2620 C CA . ILE A 1 339 ? 21.543 153.163 45.629 1.00 26.13 339 ILE A CA 1
ATOM 2621 C C . ILE A 1 339 ? 22.174 154.436 46.187 1.00 29.82 339 ILE A C 1
ATOM 2622 O O . ILE A 1 339 ? 23.363 154.697 45.987 1.00 28.62 339 ILE A O 1
ATOM 2627 N N . ASP A 1 340 ? 21.374 155.222 46.895 1.00 33.83 340 ASP A N 1
ATOM 2628 C CA . ASP A 1 340 ? 21.864 156.422 47.540 1.00 34.77 340 ASP A CA 1
ATOM 2629 C C . ASP A 1 340 ? 21.431 156.483 48.989 1.00 34.06 340 ASP A C 1
ATOM 2630 O O . ASP A 1 340 ? 20.240 156.448 49.289 1.00 36.99 340 ASP A O 1
ATOM 2635 N N . ASP A 1 341 ? 22.401 156.579 49.883 1.00 35.22 341 ASP A N 1
ATOM 2636 C CA . ASP A 1 341 ? 22.125 156.895 51.277 1.00 38.16 341 ASP A CA 1
ATOM 2637 C C . ASP A 1 341 ? 21.212 155.868 51.945 1.00 34.01 341 ASP A C 1
ATOM 2638 O O . ASP A 1 341 ? 20.334 156.212 52.732 1.00 34.55 341 ASP A O 1
ATOM 2643 N N . LEU A 1 342 ? 21.425 154.600 51.626 1.00 29.16 342 LEU A N 1
ATOM 2644 C CA . LEU A 1 342 ? 20.633 153.533 52.214 1.00 25.21 342 LEU A CA 1
ATOM 2645 C C . LEU A 1 342 ? 21.221 153.077 53.541 1.00 26.21 342 LEU A C 1
ATOM 2646 O O . LEU A 1 342 ? 22.395 152.729 53.623 1.00 28.17 342 LEU A O 1
ATOM 2651 N N . SER A 1 343 ? 20.404 153.085 54.585 1.00 27.42 343 SER A N 1
ATOM 2652 C CA . SER A 1 343 ? 20.818 152.537 55.873 1.00 27.78 343 SER A CA 1
ATOM 2653 C C . SER A 1 343 ? 19.760 151.579 56.405 1.00 27.36 343 SER A C 1
ATOM 2654 O O . SER A 1 343 ? 18.567 151.823 56.242 1.00 28.69 343 SER A O 1
ATOM 2657 N N . PHE A 1 344 ? 20.199 150.492 57.027 1.00 25.23 344 PHE A N 1
ATOM 2658 C CA . PHE A 1 344 ? 19.285 149.567 57.698 1.00 24.87 344 PHE A CA 1
ATOM 2659 C C . PHE A 1 344 ? 20.039 148.593 58.605 1.00 25.36 344 PHE A C 1
ATOM 2660 O O . PHE A 1 344 ? 21.238 148.383 58.440 1.00 24.64 344 PHE A O 1
ATOM 2668 N N . SER A 1 345 ? 19.327 148.026 59.576 1.00 24.93 345 SER A N 1
ATOM 2669 C CA . SER A 1 345 ? 19.856 146.950 60.407 1.00 24.67 345 SER A CA 1
ATOM 2670 C C . SER A 1 345 ? 18.914 145.770 60.293 1.00 22.33 345 SER A C 1
ATOM 2671 O O . SER A 1 345 ? 17.699 145.950 60.291 1.00 21.99 345 SER A O 1
ATOM 2674 N N . ILE A 1 346 ? 19.472 144.568 60.201 1.00 24.06 346 ILE A N 1
ATOM 2675 C CA . ILE A 1 346 ? 18.678 143.343 60.098 1.00 25.89 346 ILE A CA 1
ATOM 2676 C C . ILE A 1 346 ? 18.703 142.550 61.399 1.00 27.17 346 ILE A C 1
ATOM 2677 O O . ILE A 1 346 ? 19.744 142.013 61.773 1.00 31.63 346 ILE A O 1
ATOM 2682 N N . PRO A 1 347 ? 17.558 142.481 62.095 1.00 26.09 347 PRO A N 1
ATOM 2683 C CA . PRO A 1 347 ? 17.424 141.677 63.319 1.00 27.07 347 PRO A CA 1
ATOM 2684 C C . PRO A 1 347 ? 17.606 140.198 63.003 1.00 28.52 347 PRO A C 1
ATOM 2685 O O . PRO A 1 347 ? 17.279 139.784 61.895 1.00 28.80 347 PRO A O 1
ATOM 2689 N N . LYS A 1 348 ? 18.114 139.417 63.950 1.00 29.67 348 LYS A N 1
ATOM 2690 C CA . LYS A 1 348 ? 18.232 137.980 63.749 1.00 29.51 348 LYS A CA 1
ATOM 2691 C C . LYS A 1 348 ? 16.842 137.347 63.613 1.00 29.74 348 LYS A C 1
ATOM 2692 O O . LYS A 1 348 ? 15.906 137.696 64.344 1.00 28.91 348 LYS A O 1
ATOM 2698 N N . GLY A 1 349 ? 16.710 136.426 62.664 1.00 26.84 349 GLY A N 1
ATOM 2699 C CA . GLY A 1 349 ? 15.435 135.787 62.395 1.00 26.31 349 GLY A CA 1
ATOM 2700 C C . GLY A 1 349 ? 14.662 136.469 61.277 1.00 26.20 349 GLY A C 1
ATOM 2701 O O . GLY A 1 349 ? 13.772 135.870 60.681 1.00 28.41 349 GLY A O 1
ATOM 2702 N N . ALA A 1 350 ? 14.986 137.732 61.008 1.00 21.35 350 ALA A N 1
ATOM 2703 C CA . ALA A 1 350 ? 14.294 138.490 59.969 1.00 19.96 350 ALA A CA 1
ATOM 2704 C C . ALA A 1 350 ? 14.335 137.791 58.622 1.00 17.28 350 ALA A C 1
ATOM 2705 O O . ALA A 1 350 ? 15.351 137.192 58.242 1.00 15.75 350 ALA A O 1
ATOM 2707 N N . ILE A 1 351 ? 13.210 137.868 57.919 1.00 14.59 351 ILE A N 1
ATOM 2708 C CA . ILE A 1 351 ? 13.138 137.517 56.512 1.00 15.83 351 ILE A CA 1
ATOM 2709 C C . ILE A 1 351 ? 12.796 138.781 55.735 1.00 16.07 351 ILE A C 1
ATOM 2710 O O . ILE A 1 351 ? 11.711 139.347 55.890 1.00 17.99 351 ILE A O 1
ATOM 2715 N N . VAL A 1 352 ? 13.730 139.227 54.906 1.00 15.78 352 VAL A N 1
ATOM 2716 C CA . VAL A 1 352 ? 13.568 140.496 54.216 1.00 17.12 352 VAL A CA 1
ATOM 2717 C C . VAL A 1 352 ? 13.262 140.288 52.752 1.00 16.81 352 VAL A C 1
ATOM 2718 O O . VAL A 1 352 ? 14.106 139.796 52.006 1.00 18.47 352 VAL A O 1
ATOM 2722 N N . GLY A 1 353 ? 12.050 140.669 52.351 1.00 16.16 353 GLY A N 1
ATOM 2723 C CA . GLY A 1 353 ? 11.654 140.642 50.954 1.00 14.56 353 GLY A CA 1
ATOM 2724 C C . GLY A 1 353 ? 12.146 141.874 50.212 1.00 14.03 353 GLY A C 1
ATOM 2725 O O . GLY A 1 353 ? 12.020 142.993 50.706 1.00 14.92 353 GLY A O 1
ATOM 2726 N N . ILE A 1 354 ? 12.723 141.674 49.032 1.00 11.85 354 ILE A N 1
ATOM 2727 C CA . ILE A 1 354 ? 13.285 142.786 48.273 1.00 15.70 354 ILE A CA 1
ATOM 2728 C C . ILE A 1 354 ? 12.574 142.905 46.948 1.00 17.37 354 ILE A C 1
ATOM 2729 O O . ILE A 1 354 ? 12.474 141.927 46.199 1.00 18.75 354 ILE A O 1
ATOM 2734 N N . ILE A 1 355 ? 12.064 144.103 46.668 1.00 15.77 355 ILE A N 1
ATOM 2735 C CA . ILE A 1 355 ? 11.248 144.331 45.484 1.00 14.40 355 ILE A CA 1
ATOM 2736 C C . ILE A 1 355 ? 11.661 145.584 44.754 1.00 19.18 355 ILE A C 1
ATOM 2737 O O . ILE A 1 355 ? 12.324 146.461 45.308 1.00 19.30 355 ILE A O 1
ATOM 2742 N N . GLY A 1 356 ? 11.231 145.675 43.503 1.00 22.90 356 GLY A N 1
ATOM 2743 C CA . GLY A 1 356 ? 11.511 146.841 42.693 1.00 23.73 356 GLY A CA 1
ATOM 2744 C C . GLY A 1 356 ? 11.779 146.470 41.252 1.00 23.94 356 GLY A C 1
ATOM 2745 O O . GLY A 1 356 ? 11.990 145.296 40.934 1.00 22.39 356 GLY A O 1
ATOM 2746 N N . PRO A 1 357 ? 11.769 147.475 40.369 1.00 26.13 357 PRO A N 1
ATOM 2747 C CA . PRO A 1 357 ? 12.045 147.247 38.947 1.00 27.66 357 PRO A CA 1
ATOM 2748 C C . PRO A 1 357 ? 13.438 146.672 38.740 1.00 28.66 357 PRO A C 1
ATOM 2749 O O . PRO A 1 357 ? 14.370 147.013 39.468 1.00 27.74 357 PRO A O 1
ATOM 2753 N N . ASN A 1 358 ? 13.580 145.796 37.758 1.00 33.30 358 ASN A N 1
ATOM 2754 C CA . ASN A 1 358 ? 14.901 145.303 37.408 1.00 39.19 358 ASN A CA 1
ATOM 2755 C C . ASN A 1 358 ? 15.845 146.450 37.035 1.00 36.19 358 ASN A C 1
ATOM 2756 O O . ASN A 1 358 ? 15.410 147.493 36.538 1.00 31.77 358 ASN A O 1
ATOM 2761 N N . GLY A 1 359 ? 17.131 146.264 37.321 1.00 34.00 359 GLY A N 1
ATOM 2762 C CA . GLY A 1 359 ? 18.114 147.299 37.083 1.00 31.64 359 GLY A CA 1
ATOM 2763 C C . GLY A 1 359 ? 18.110 148.386 38.138 1.00 29.44 359 GLY A C 1
ATOM 2764 O O . GLY A 1 359 ? 18.766 149.409 37.972 1.00 28.78 359 GLY A O 1
ATOM 2765 N N . ALA A 1 360 ? 17.377 148.177 39.229 1.00 27.86 360 ALA A N 1
ATOM 2766 C CA . ALA A 1 360 ? 17.341 149.167 40.303 1.00 24.17 360 ALA A CA 1
ATOM 2767 C C . ALA A 1 360 ? 18.508 148.957 41.268 1.00 25.26 360 ALA A C 1
ATOM 2768 O O . ALA A 1 360 ? 18.832 149.835 42.063 1.00 23.28 360 ALA A O 1
ATOM 2770 N N . GLY A 1 361 ? 19.137 147.787 41.188 1.00 25.57 361 GLY A N 1
ATOM 2771 C CA . GLY A 1 361 ? 20.340 147.515 41.951 1.00 24.93 361 GLY A CA 1
ATOM 2772 C C . GLY A 1 361 ? 20.116 146.522 43.067 1.00 22.80 361 GLY A C 1
ATOM 2773 O O . GLY A 1 361 ? 20.856 146.501 44.054 1.00 23.32 361 GLY A O 1
ATOM 2774 N N . LYS A 1 362 ? 19.091 145.694 42.912 1.00 21.63 362 LYS A N 1
ATOM 2775 C CA . LYS A 1 362 ? 18.723 144.745 43.955 1.00 21.34 362 LYS A CA 1
ATOM 2776 C C . LYS A 1 362 ? 19.786 143.660 44.081 1.00 21.59 362 LYS A C 1
ATOM 2777 O O . LYS A 1 362 ? 20.267 143.369 45.174 1.00 22.05 362 LYS A O 1
ATOM 2783 N N . SER A 1 363 ? 20.138 143.061 42.954 1.00 19.60 363 SER A N 1
ATOM 2784 C CA . SER A 1 363 ? 21.168 142.035 42.926 1.00 22.01 363 SER A CA 1
ATOM 2785 C C . SER A 1 363 ? 22.524 142.608 43.341 1.00 21.94 363 SER A C 1
ATOM 2786 O O . SER A 1 363 ? 23.352 141.903 43.909 1.00 23.16 363 SER A O 1
ATOM 2789 N N . THR A 1 364 ? 22.742 143.888 43.057 1.00 21.92 364 THR A N 1
ATOM 2790 C CA . THR A 1 364 ? 23.999 144.541 43.400 1.00 25.03 364 THR A CA 1
ATOM 2791 C C . THR A 1 364 ? 24.210 144.596 44.919 1.00 24.46 364 THR A C 1
ATOM 2792 O O . THR A 1 364 ? 25.332 144.447 45.399 1.00 25.05 364 THR A O 1
ATOM 2796 N N . LEU A 1 365 ? 23.129 144.787 45.678 1.00 22.53 365 LEU A N 1
ATOM 2797 C CA . LEU A 1 365 ? 23.230 144.773 47.135 1.00 20.06 365 LEU A CA 1
ATOM 2798 C C . LEU A 1 365 ? 23.760 143.439 47.642 1.00 20.46 365 LEU A C 1
ATOM 2799 O O . LEU A 1 365 ? 24.618 143.409 48.527 1.00 22.22 365 LEU A O 1
ATOM 2804 N N . PHE A 1 366 ? 23.258 142.342 47.079 1.00 19.60 366 PHE A N 1
ATOM 2805 C CA . PHE A 1 366 ? 23.711 141.016 47.490 1.00 20.76 366 PHE A CA 1
ATOM 2806 C C . PHE A 1 366 ? 25.204 140.853 47.260 1.00 22.13 366 PHE A C 1
ATOM 2807 O O . PHE A 1 366 ? 25.930 140.399 48.142 1.00 21.77 366 PHE A O 1
ATOM 2815 N N . ARG A 1 367 ? 25.656 141.255 46.082 1.00 24.50 367 ARG A N 1
ATOM 2816 C CA . ARG A 1 367 ? 27.056 141.124 45.717 1.00 26.97 367 ARG A CA 1
ATOM 2817 C C . ARG A 1 367 ? 27.952 141.968 46.614 1.00 29.44 367 ARG A C 1
ATOM 2818 O O . ARG A 1 367 ? 29.094 141.601 46.883 1.00 32.94 367 ARG A O 1
ATOM 2834 N N . ILE A 1 369 ? 27.046 142.891 49.979 1.00 26.13 369 ILE A N 1
ATOM 2835 C CA . ILE A 1 369 ? 27.033 142.199 51.271 1.00 28.09 369 ILE A CA 1
ATOM 2836 C C . ILE A 1 369 ? 27.988 141.010 51.192 1.00 30.77 369 ILE A C 1
ATOM 2837 O O . ILE A 1 369 ? 28.686 140.687 52.151 1.00 33.24 369 ILE A O 1
ATOM 2842 N N . SER A 1 370 ? 28.022 140.383 50.022 1.00 30.79 370 SER A N 1
ATOM 2843 C CA . SER A 1 370 ? 28.851 139.211 49.781 1.00 33.64 370 SER A CA 1
ATOM 2844 C C . SER A 1 370 ? 30.331 139.561 49.592 1.00 32.99 370 SER A C 1
ATOM 2845 O O . SER A 1 370 ? 31.198 138.690 49.642 1.00 31.71 370 SER A O 1
ATOM 2848 N N . GLY A 1 371 ? 30.618 140.840 49.382 1.00 34.12 371 GLY A N 1
ATOM 2849 C CA . GLY A 1 371 ? 31.991 141.288 49.216 1.00 35.74 371 GLY A CA 1
ATOM 2850 C C . GLY A 1 371 ? 32.557 141.025 47.831 1.00 36.91 371 GLY A C 1
ATOM 2851 O O . GLY A 1 371 ? 33.776 141.076 47.629 1.00 35.14 371 GLY A O 1
ATOM 2852 N N . GLN A 1 372 ? 31.668 140.739 46.881 1.00 38.83 372 GLN A N 1
ATOM 2853 C CA . GLN A 1 372 ? 32.044 140.532 45.486 1.00 41.00 372 GLN A CA 1
ATOM 2854 C C . GLN A 1 372 ? 32.171 141.875 44.791 1.00 42.71 372 GLN A C 1
ATOM 2855 O O . GLN A 1 372 ? 32.869 142.012 43.786 1.00 43.67 372 GLN A O 1
ATOM 2861 N N . GLU A 1 373 ? 31.469 142.863 45.330 1.00 44.22 373 GLU A N 1
ATOM 2862 C CA . GLU A 1 373 ? 31.539 144.228 44.830 1.00 46.14 373 GLU A CA 1
ATOM 2863 C C . GLU A 1 373 ? 31.714 145.179 45.992 1.00 45.62 373 GLU A C 1
ATOM 2864 O O . GLU A 1 373 ? 31.362 144.863 47.124 1.00 45.59 373 GLU A O 1
ATOM 2870 N N . GLN A 1 374 ? 32.258 146.351 45.705 1.00 47.96 374 GLN A N 1
ATOM 2871 C CA . GLN A 1 374 ? 32.500 147.342 46.737 1.00 48.24 374 GLN A CA 1
ATOM 2872 C C . GLN A 1 374 ? 31.570 148.533 46.566 1.00 44.74 374 GLN A C 1
ATOM 2873 O O . GLN A 1 374 ? 31.314 148.968 45.443 1.00 42.66 374 GLN A O 1
ATOM 2879 N N . PRO A 1 375 ? 31.047 149.052 47.686 1.00 43.50 375 PRO A N 1
ATOM 2880 C CA . PRO A 1 375 ? 30.232 150.275 47.675 1.00 41.18 375 PRO A CA 1
ATOM 2881 C C . PRO A 1 375 ? 31.052 151.473 47.220 1.00 36.36 375 PRO A C 1
ATOM 2882 O O . PRO A 1 375 ? 32.271 151.462 47.377 1.00 35.23 375 PRO A O 1
ATOM 2886 N N . ASP A 1 376 ? 30.393 152.480 46.655 1.00 33.89 376 ASP A N 1
ATOM 2887 C CA . ASP A 1 376 ? 31.064 153.720 46.297 1.00 34.37 376 ASP A CA 1
ATOM 2888 C C . ASP A 1 376 ? 31.250 154.543 47.557 1.00 36.20 376 ASP A C 1
ATOM 2889 O O . ASP A 1 376 ? 32.185 155.339 47.671 1.00 37.74 376 ASP A O 1
ATOM 2894 N N . SER A 1 377 ? 30.341 154.338 48.503 1.00 35.15 377 SER A N 1
ATOM 2895 C CA . SER A 1 377 ? 30.397 155.005 49.791 1.00 34.89 377 SER A CA 1
ATOM 2896 C C . SER A 1 377 ? 29.545 154.232 50.768 1.00 32.23 377 SER A C 1
ATOM 2897 O O . SER A 1 377 ? 28.661 153.472 50.372 1.00 30.11 377 SER A O 1
ATOM 2900 N N . GLY A 1 378 ? 29.818 154.422 52.050 1.00 33.96 378 GLY A N 1
ATOM 2901 C CA . GLY A 1 378 ? 29.024 153.806 53.085 1.00 32.12 378 GLY A CA 1
ATOM 2902 C C . GLY A 1 378 ? 29.642 152.522 53.568 1.00 32.67 378 GLY A C 1
ATOM 2903 O O . GLY A 1 378 ? 30.692 152.091 53.080 1.00 32.40 378 GLY A O 1
ATOM 2904 N N . THR A 1 379 ? 28.966 151.896 54.521 1.00 31.46 379 THR A N 1
ATOM 2905 C CA . THR A 1 379 ? 29.507 150.736 55.198 1.00 32.17 379 THR A CA 1
ATOM 2906 C C . THR A 1 379 ? 28.525 149.582 55.272 1.00 27.69 379 THR A C 1
ATOM 2907 O O . THR A 1 379 ? 27.345 149.763 55.559 1.00 26.42 379 THR A O 1
ATOM 2911 N N . ILE A 1 380 ? 29.040 148.388 55.030 1.00 27.12 380 ILE A N 1
ATOM 2912 C CA . ILE A 1 380 ? 28.287 147.168 55.232 1.00 27.98 380 ILE A CA 1
ATOM 2913 C C . ILE A 1 380 ? 29.007 146.330 56.269 1.00 33.24 380 ILE A C 1
ATOM 2914 O O . ILE A 1 380 ? 30.142 145.907 56.042 1.00 35.91 380 ILE A O 1
ATOM 2919 N N . THR A 1 381 ? 28.361 146.088 57.406 1.00 34.34 381 THR A N 1
ATOM 2920 C CA . THR A 1 381 ? 28.997 145.309 58.466 1.00 35.49 381 THR A CA 1
ATOM 2921 C C . THR A 1 381 ? 28.209 144.057 58.856 1.00 33.94 381 THR A C 1
ATOM 2922 O O . THR A 1 381 ? 27.046 144.136 59.252 1.00 34.27 381 THR A O 1
ATOM 2926 N N . LEU A 1 382 ? 28.857 142.903 58.732 1.00 31.10 382 LEU A N 1
ATOM 2927 C CA . LEU A 1 382 ? 28.252 141.631 59.111 1.00 27.50 382 LEU A CA 1
ATOM 2928 C C . LEU A 1 382 ? 28.695 141.224 60.498 1.00 30.41 382 LEU A C 1
ATOM 2929 O O . LEU A 1 382 ? 29.809 141.544 60.924 1.00 32.22 382 LEU A O 1
ATOM 2934 N N . GLY A 1 383 ? 27.829 140.504 61.199 1.00 30.27 383 GLY A N 1
ATOM 2935 C CA . GLY A 1 383 ? 28.170 139.984 62.507 1.00 32.59 383 GLY A CA 1
ATOM 2936 C C . GLY A 1 383 ? 29.148 138.835 62.375 1.00 34.92 383 GLY A C 1
ATOM 2937 O O . GLY A 1 383 ? 29.148 138.132 61.358 1.00 33.38 383 GLY A O 1
ATOM 2938 N N . GLU A 1 384 ? 29.973 138.640 63.402 1.00 36.08 384 GLU A N 1
ATOM 2939 C CA . GLU A 1 384 ? 31.036 137.641 63.368 1.00 39.98 384 GLU A CA 1
ATOM 2940 C C . GLU A 1 384 ? 30.514 136.203 63.250 1.00 37.09 384 GLU A C 1
ATOM 2941 O O . GLU A 1 384 ? 31.246 135.309 62.826 1.00 37.36 384 GLU A O 1
ATOM 2947 N N . THR A 1 385 ? 29.254 135.987 63.628 1.00 34.01 385 THR A N 1
ATOM 2948 C CA . THR A 1 385 ? 28.630 134.663 63.568 1.00 28.99 385 THR A CA 1
ATOM 2949 C C . THR A 1 385 ? 27.950 134.430 62.234 1.00 25.82 385 THR A C 1
ATOM 2950 O O . THR A 1 385 ? 27.452 133.337 61.966 1.00 24.83 385 THR A O 1
ATOM 2954 N N . VAL A 1 386 ? 27.900 135.472 61.414 1.00 23.12 386 VAL A N 1
ATOM 2955 C CA . VAL A 1 386 ? 27.199 135.393 60.151 1.00 24.01 386 VAL A CA 1
ATOM 2956 C C . VAL A 1 386 ? 27.999 134.589 59.132 1.00 26.53 386 VAL A C 1
ATOM 2957 O O . VAL A 1 386 ? 29.176 134.856 58.897 1.00 18.69 386 VAL A O 1
ATOM 2961 N N . LYS A 1 387 ? 27.338 133.591 58.549 1.00 26.01 387 LYS A N 1
ATOM 2962 C CA . LYS A 1 387 ? 27.874 132.811 57.443 1.00 27.25 387 LYS A CA 1
ATOM 2963 C C . LYS A 1 387 ? 26.868 132.930 56.304 1.00 24.28 387 LYS A C 1
ATOM 2964 O O . LYS A 1 387 ? 25.696 132.583 56.468 1.00 25.66 387 LYS A O 1
ATOM 2970 N N . LEU A 1 388 ? 27.313 133.448 55.160 1.00 22.34 388 LEU A N 1
ATOM 2971 C CA . LEU A 1 388 ? 26.410 133.723 54.052 1.00 22.25 388 LEU A CA 1
ATOM 2972 C C . LEU A 1 388 ? 26.177 132.498 53.188 1.00 26.45 388 LEU A C 1
ATOM 2973 O O . LEU A 1 388 ? 27.072 131.670 53.012 1.00 28.77 388 LEU A O 1
ATOM 2978 N N . ALA A 1 389 ? 24.969 132.400 52.644 1.00 24.31 389 ALA A N 1
ATOM 2979 C CA . ALA A 1 389 ? 24.685 131.487 51.552 1.00 24.43 389 ALA A CA 1
ATOM 2980 C C . ALA A 1 389 ? 24.052 132.303 50.438 1.00 23.61 389 ALA A C 1
ATOM 2981 O O . ALA A 1 389 ? 22.920 132.760 50.574 1.00 22.12 389 ALA A O 1
ATOM 2983 N N . SER A 1 390 ? 24.778 132.501 49.342 1.00 23.40 390 SER A N 1
ATOM 2984 C CA . SER A 1 390 ? 24.225 133.230 48.215 1.00 23.04 390 SER A CA 1
ATOM 2985 C C . SER A 1 390 ? 23.715 132.268 47.182 1.00 23.87 390 SER A C 1
ATOM 2986 O O . SER A 1 390 ? 24.399 131.306 46.825 1.00 25.70 390 SER A O 1
ATOM 2989 N N . VAL A 1 391 ? 22.502 132.528 46.710 1.00 21.08 391 VAL A N 1
ATOM 2990 C CA . VAL A 1 391 ? 21.952 131.796 45.591 1.00 22.19 391 VAL A CA 1
ATOM 2991 C C . VAL A 1 391 ? 21.452 132.795 44.557 1.00 24.12 391 VAL A C 1
ATOM 2992 O O . VAL A 1 391 ? 20.395 133.402 44.737 1.00 25.93 391 VAL A O 1
ATOM 2996 N N . ASP A 1 392 ? 22.226 132.965 43.486 1.00 25.19 392 ASP A N 1
ATOM 2997 C CA . ASP A 1 392 ? 21.872 133.861 42.382 1.00 27.29 392 ASP A CA 1
ATOM 2998 C C . ASP A 1 392 ? 20.688 133.352 41.554 1.00 26.84 392 ASP A C 1
ATOM 2999 O O . ASP A 1 392 ? 20.208 132.239 41.762 1.00 26.38 392 ASP A O 1
ATOM 3004 N N . GLN A 1 393 ? 20.251 134.163 40.595 1.00 26.47 393 GLN A N 1
ATOM 3005 C CA . GLN A 1 393 ? 19.017 133.899 39.865 1.00 26.11 393 GLN A CA 1
ATOM 3006 C C . GLN A 1 393 ? 19.164 132.896 38.731 1.00 29.75 393 GLN A C 1
ATOM 3007 O O . GLN A 1 393 ? 18.167 132.351 38.275 1.00 32.68 393 GLN A O 1
ATOM 3013 N N . PHE A 1 394 ? 20.394 132.650 38.278 1.00 30.12 394 PHE A N 1
ATOM 3014 C CA . PHE A 1 394 ? 20.626 131.814 37.094 1.00 33.92 394 PHE A CA 1
ATOM 3015 C C . PHE A 1 394 ? 20.491 130.319 37.406 1.00 36.46 394 PHE A C 1
ATOM 3016 O O . PHE A 1 394 ? 20.747 129.895 38.522 1.00 37.60 394 PHE A O 1
ATOM 3024 N N . ARG A 1 395 ? 20.075 129.523 36.427 1.00 38.96 395 ARG A N 1
ATOM 3025 C CA . ARG A 1 395 ? 19.902 128.086 36.644 1.00 41.80 395 ARG A CA 1
ATOM 3026 C C . ARG A 1 395 ? 20.800 127.328 35.685 1.00 45.31 395 ARG A C 1
ATOM 3027 O O . ARG A 1 395 ? 20.678 126.112 35.525 1.00 47.68 395 ARG A O 1
ATOM 3035 N N . ASP A 1 396 ? 21.698 128.063 35.043 1.00 46.38 396 ASP A N 1
ATOM 3036 C CA . ASP A 1 396 ? 22.453 127.541 33.908 1.00 49.79 396 ASP A CA 1
ATOM 3037 C C . ASP A 1 396 ? 23.477 126.489 34.324 1.00 46.73 396 ASP A C 1
ATOM 3038 O O . ASP A 1 396 ? 24.259 126.698 35.251 1.00 48.34 396 ASP A O 1
ATOM 3043 N N . SER A 1 397 ? 23.459 125.355 33.635 1.00 42.21 397 SER A N 1
ATOM 3044 C CA . SER A 1 397 ? 24.419 124.289 33.881 1.00 37.93 397 SER A CA 1
ATOM 3045 C C . SER A 1 397 ? 25.431 124.236 32.748 1.00 37.94 397 SER A C 1
ATOM 3046 O O . SER A 1 397 ? 25.066 124.352 31.584 1.00 39.58 397 SER A O 1
ATOM 3057 N N . ASP A 1 399 ? 27.047 121.603 32.030 1.00 37.99 399 ASP A N 1
ATOM 3058 C CA . ASP A 1 399 ? 26.843 120.260 31.496 1.00 38.17 399 ASP A CA 1
ATOM 3059 C C . ASP A 1 399 ? 25.519 119.705 32.019 1.00 37.03 399 ASP A C 1
ATOM 3060 O O . ASP A 1 399 ? 25.469 119.094 33.091 1.00 37.94 399 ASP A O 1
ATOM 3065 N N . ASN A 1 400 ? 24.450 119.922 31.260 1.00 34.15 400 ASN A N 1
ATOM 3066 C CA . ASN A 1 400 ? 23.117 119.503 31.668 1.00 34.04 400 ASN A CA 1
ATOM 3067 C C . ASN A 1 400 ? 22.876 118.018 31.385 1.00 35.26 400 ASN A C 1
ATOM 3068 O O . ASN A 1 400 ? 21.731 117.575 31.232 1.00 35.44 400 ASN A O 1
ATOM 3073 N N . SER A 1 401 ? 23.971 117.264 31.313 1.00 33.13 401 SER A N 1
ATOM 3074 C CA . SER A 1 401 ? 23.941 115.829 31.088 1.00 29.79 401 SER A CA 1
ATOM 3075 C C . SER A 1 401 ? 24.188 115.106 32.402 1.00 30.20 401 SER A C 1
ATOM 3076 O O . SER A 1 401 ? 23.960 113.910 32.525 1.00 28.59 401 SER A O 1
ATOM 3079 N N . LYS A 1 402 ? 24.682 115.857 33.379 1.00 32.55 402 LYS A N 1
ATOM 3080 C CA . LYS A 1 402 ? 24.814 115.374 34.739 1.00 32.51 402 LYS A CA 1
ATOM 3081 C C . LYS A 1 402 ? 23.434 115.243 35.386 1.00 30.31 402 LYS A C 1
ATOM 3082 O O . LYS A 1 402 ? 22.476 115.904 34.967 1.00 25.05 402 LYS A O 1
ATOM 3088 N N . THR A 1 403 ? 23.342 114.393 36.409 1.00 29.75 403 THR A N 1
ATOM 3089 C CA . THR A 1 403 ? 22.079 114.140 37.087 1.00 24.99 403 THR A CA 1
ATOM 3090 C C . THR A 1 403 ? 21.864 115.075 38.263 1.00 24.45 403 THR A C 1
ATOM 3091 O O . THR A 1 403 ? 22.776 115.780 38.696 1.00 24.32 403 THR A O 1
ATOM 3095 N N . VAL A 1 404 ? 20.637 115.064 38.765 1.00 24.72 404 VAL A N 1
ATOM 3096 C CA . VAL A 1 404 ? 20.271 115.811 39.949 1.00 23.00 404 VAL A CA 1
ATOM 3097 C C . VAL A 1 404 ? 21.253 115.526 41.072 1.00 23.29 404 VAL A C 1
ATOM 3098 O O . VAL A 1 404 ? 21.763 116.450 41.702 1.00 24.32 404 VAL A O 1
ATOM 3102 N N . TRP A 1 405 ? 21.536 114.249 41.313 1.00 21.15 405 TRP A N 1
ATOM 3103 C CA . TRP A 1 405 ? 22.429 113.891 42.408 1.00 18.64 405 TRP A CA 1
ATOM 3104 C C . TRP A 1 405 ? 23.888 114.207 42.110 1.00 19.80 405 TRP A C 1
ATOM 3105 O O . TRP A 1 405 ? 24.625 114.634 43.000 1.00 20.13 405 TRP A O 1
ATOM 3116 N N . GLU A 1 406 ? 24.318 113.984 40.873 1.00 21.49 406 GLU A N 1
ATOM 3117 C CA . GLU A 1 406 ? 25.690 114.319 40.498 1.00 23.87 406 GLU A CA 1
ATOM 3118 C C . GLU A 1 406 ? 25.895 115.823 40.651 1.00 26.23 406 GLU A C 1
ATOM 3119 O O . GLU A 1 406 ? 26.889 116.268 41.221 1.00 24.72 406 GLU A O 1
ATOM 3125 N N . GLU A 1 407 ? 24.923 116.596 40.170 1.00 27.71 407 GLU A N 1
ATOM 3126 C CA . GLU A 1 407 ? 24.994 118.054 40.219 1.00 29.77 407 GLU A CA 1
ATOM 3127 C C . GLU A 1 407 ? 25.176 118.604 41.641 1.00 25.26 407 GLU A C 1
ATOM 3128 O O . GLU A 1 407 ? 25.935 119.553 41.852 1.00 25.62 407 GLU A O 1
ATOM 3134 N N . VAL A 1 408 ? 24.495 118.002 42.611 1.00 21.01 408 VAL A N 1
ATOM 3135 C CA . VAL A 1 408 ? 24.574 118.468 43.994 1.00 17.34 408 VAL A CA 1
ATOM 3136 C C . VAL A 1 408 ? 25.784 117.935 44.764 1.00 20.78 408 VAL A C 1
ATOM 3137 O O . VAL A 1 408 ? 26.424 118.663 45.534 1.00 24.89 408 VAL A O 1
ATOM 3141 N N . SER A 1 409 ? 26.093 116.661 44.557 1.00 18.87 409 SER A N 1
ATOM 3142 C CA . SER A 1 409 ? 27.044 115.964 45.401 1.00 15.50 409 SER A CA 1
ATOM 3143 C C . SER A 1 409 ? 28.444 116.061 44.844 1.00 15.25 409 SER A C 1
ATOM 3144 O O . SER A 1 409 ? 29.406 116.063 45.596 1.00 16.98 409 SER A O 1
ATOM 3147 N N . GLY A 1 410 ? 28.550 116.138 43.525 1.00 14.53 410 GLY A N 1
ATOM 3148 C CA . GLY A 1 410 ? 29.834 116.024 42.857 1.00 16.00 410 GLY A CA 1
ATOM 3149 C C . GLY A 1 410 ? 30.381 114.608 42.963 1.00 21.60 410 GLY A C 1
ATOM 3150 O O . GLY A 1 410 ? 31.564 114.374 42.742 1.00 24.94 410 GLY A O 1
ATOM 3151 N N . GLY A 1 411 ? 29.518 113.655 43.306 1.00 20.88 411 GLY A N 1
ATOM 3152 C CA . GLY A 1 411 ? 29.936 112.274 43.435 1.00 18.98 411 GLY A CA 1
ATOM 3153 C C . GLY A 1 411 ? 30.152 111.872 44.881 1.00 21.97 411 GLY A C 1
ATOM 3154 O O . GLY A 1 411 ? 30.444 110.708 45.166 1.00 21.65 411 GLY A O 1
ATOM 3155 N N . LEU A 1 412 ? 30.010 112.828 45.802 1.00 20.75 412 LEU A N 1
ATOM 3156 C CA . LEU A 1 412 ? 30.220 112.530 47.216 1.00 23.43 412 LEU A CA 1
ATOM 3157 C C . LEU A 1 412 ? 29.040 111.758 47.812 1.00 24.07 412 LEU A C 1
ATOM 3158 O O . LEU A 1 412 ? 27.881 112.138 47.623 1.00 27.03 412 LEU A O 1
ATOM 3163 N N . ASP A 1 413 ? 29.330 110.669 48.518 1.00 20.38 413 ASP A N 1
ATOM 3164 C CA . ASP A 1 413 ? 28.287 109.917 49.202 1.00 21.41 413 ASP A CA 1
ATOM 3165 C C . ASP A 1 413 ? 28.007 110.581 50.527 1.00 20.73 413 ASP A C 1
ATOM 3166 O O . ASP A 1 413 ? 26.903 110.514 51.055 1.00 20.47 413 ASP A O 1
ATOM 3171 N N . ILE A 1 414 ? 29.035 111.219 51.054 1.00 20.81 414 ILE A N 1
ATOM 3172 C CA . ILE A 1 414 ? 28.922 111.943 52.300 1.00 24.51 414 ILE A CA 1
ATOM 3173 C C . ILE A 1 414 ? 29.353 113.392 52.087 1.00 25.42 414 ILE A C 1
ATOM 3174 O O . ILE A 1 414 ? 30.436 113.661 51.562 1.00 28.20 414 ILE A O 1
ATOM 3187 N N . LYS A 1 416 ? 29.627 117.415 53.864 1.00 30.23 416 LYS A N 1
ATOM 3188 C CA . LYS A 1 416 ? 29.589 118.243 55.052 1.00 33.39 416 LYS A CA 1
ATOM 3189 C C . LYS A 1 416 ? 28.608 119.364 54.768 1.00 31.74 416 LYS A C 1
ATOM 3190 O O . LYS A 1 416 ? 28.971 120.382 54.177 1.00 34.59 416 LYS A O 1
ATOM 3196 N N . ILE A 1 417 ? 27.354 119.150 55.152 1.00 28.43 417 ILE A N 1
ATOM 3197 C CA . ILE A 1 417 ? 26.324 120.175 55.034 1.00 26.90 417 ILE A CA 1
ATOM 3198 C C . ILE A 1 417 ? 26.458 121.120 56.212 1.00 27.96 417 ILE A C 1
ATOM 3199 O O . ILE A 1 417 ? 26.181 120.742 57.348 1.00 27.36 417 ILE A O 1
ATOM 3204 N N . GLY A 1 418 ? 26.891 122.347 55.940 1.00 31.21 418 GLY A N 1
ATOM 3205 C CA . GLY A 1 418 ? 27.242 123.276 56.998 1.00 35.16 418 GLY A CA 1
ATOM 3206 C C . GLY A 1 418 ? 28.412 122.755 57.823 1.00 39.59 418 GLY A C 1
ATOM 3207 O O . GLY A 1 418 ? 29.517 122.598 57.308 1.00 40.74 418 GLY A O 1
ATOM 3208 N N . ASN A 1 419 ? 28.163 122.479 59.103 1.00 43.67 419 ASN A N 1
ATOM 3209 C CA . ASN A 1 419 ? 29.170 121.889 59.989 1.00 48.10 419 ASN A CA 1
ATOM 3210 C C . ASN A 1 419 ? 28.981 120.386 60.177 1.00 48.26 419 ASN A C 1
ATOM 3211 O O . ASN A 1 419 ? 29.753 119.737 60.888 1.00 49.88 419 ASN A O 1
ATOM 3216 N N . THR A 1 420 ? 27.950 119.833 59.552 1.00 45.36 420 THR A N 1
ATOM 3217 C CA . THR A 1 420 ? 27.577 118.452 59.817 1.00 43.59 420 THR A CA 1
ATOM 3218 C C . THR A 1 420 ? 27.710 117.557 58.596 1.00 38.70 420 THR A C 1
ATOM 3219 O O . THR A 1 420 ? 27.151 117.849 57.542 1.00 35.46 420 THR A O 1
ATOM 3223 N N . GLU A 1 421 ? 28.450 116.464 58.756 1.00 40.95 421 GLU A N 1
ATOM 3224 C CA . GLU A 1 421 ? 28.529 115.426 57.735 1.00 41.94 421 GLU A CA 1
ATOM 3225 C C . GLU A 1 421 ? 27.222 114.643 57.684 1.00 36.37 421 GLU A C 1
ATOM 3226 O O . GLU A 1 421 ? 26.645 114.343 58.720 1.00 36.73 421 GLU A O 1
ATOM 3240 N N . PRO A 1 423 ? 24.750 111.846 54.670 1.00 28.38 423 PRO A N 1
ATOM 3241 C CA . PRO A 1 423 ? 24.602 111.273 53.325 1.00 25.43 423 PRO A CA 1
ATOM 3242 C C . PRO A 1 423 ? 24.106 112.294 52.302 1.00 21.16 423 PRO A C 1
ATOM 3243 O O . PRO A 1 423 ? 23.156 113.017 52.579 1.00 21.61 423 PRO A O 1
ATOM 3247 N N . SER A 1 424 ? 24.746 112.351 51.138 1.00 19.19 424 SER A N 1
ATOM 3248 C CA . SER A 1 424 ? 24.325 113.265 50.091 1.00 18.71 424 SER A CA 1
ATOM 3249 C C . SER A 1 424 ? 22.923 112.902 49.595 1.00 21.85 424 SER A C 1
ATOM 3250 O O . SER A 1 424 ? 22.137 113.779 49.238 1.00 21.76 424 SER A O 1
ATOM 3253 N N . ARG A 1 425 ? 22.613 111.606 49.580 1.00 20.32 425 ARG A N 1
ATOM 3254 C CA . ARG A 1 425 ? 21.313 111.142 49.105 1.00 20.76 425 ARG A CA 1
ATOM 3255 C C . ARG A 1 425 ? 20.194 111.682 49.985 1.00 19.79 425 ARG A C 1
ATOM 3256 O O . ARG A 1 425 ? 19.154 112.103 49.489 1.00 18.90 425 ARG A O 1
ATOM 3264 N N . ALA A 1 426 ? 20.432 111.667 51.295 1.00 19.08 426 ALA A N 1
ATOM 3265 C CA . ALA A 1 426 ? 19.506 112.212 52.278 1.00 16.80 426 ALA A CA 1
ATOM 3266 C C . ALA A 1 426 ? 19.346 113.730 52.150 1.00 17.95 426 ALA A C 1
ATOM 3267 O O . ALA A 1 426 ? 18.246 114.254 52.285 1.00 18.62 426 ALA A O 1
ATOM 3269 N N . TYR A 1 427 ? 20.447 114.434 51.913 1.00 17.60 427 TYR A N 1
ATOM 3270 C CA . TYR A 1 427 ? 20.390 115.881 51.794 1.00 17.60 427 TYR A CA 1
ATOM 3271 C C . TYR A 1 427 ? 19.648 116.249 50.515 1.00 20.39 427 TYR A C 1
ATOM 3272 O O . TYR A 1 427 ? 18.825 117.170 50.503 1.00 21.20 427 TYR A O 1
ATOM 3281 N N . VAL A 1 428 ? 19.927 115.513 49.442 1.00 18.21 428 VAL A N 1
ATOM 3282 C CA . VAL A 1 428 ? 19.228 115.726 48.175 1.00 17.25 428 VAL A CA 1
ATOM 3283 C C . VAL A 1 428 ? 17.726 115.431 48.324 1.00 19.41 428 VAL A C 1
ATOM 3284 O O . VAL A 1 428 ? 16.879 116.141 47.771 1.00 17.78 428 VAL A O 1
ATOM 3288 N N . GLY A 1 429 ? 17.408 114.385 49.089 1.00 20.48 429 GLY A N 1
ATOM 3289 C CA . GLY A 1 429 ? 16.031 114.028 49.370 1.00 21.61 429 GLY A CA 1
ATOM 3290 C C . GLY A 1 429 ? 15.297 115.093 50.166 1.00 24.84 429 GLY A C 1
ATOM 3291 O O . GLY A 1 429 ? 14.094 115.278 50.003 1.00 24.21 429 GLY A O 1
ATOM 3292 N N . ARG A 1 430 ? 16.025 115.798 51.028 1.00 28.11 430 ARG A N 1
ATOM 3293 C CA . ARG A 1 430 ? 15.454 116.881 51.829 1.00 28.89 430 ARG A CA 1
ATOM 3294 C C . ARG A 1 430 ? 15.095 118.107 50.990 1.00 26.67 430 ARG A C 1
ATOM 3295 O O . ARG A 1 430 ? 14.535 119.071 51.512 1.00 26.93 430 ARG A O 1
ATOM 3303 N N . PHE A 1 431 ? 15.420 118.059 49.696 1.00 24.18 431 PHE A N 1
ATOM 3304 C CA . PHE A 1 431 ? 14.958 119.057 48.727 1.00 23.38 431 PHE A CA 1
ATOM 3305 C C . PHE A 1 431 ? 13.925 118.491 47.754 1.00 26.71 431 PHE A C 1
ATOM 3306 O O . PHE A 1 431 ? 13.810 118.938 46.612 1.00 27.13 431 PHE A O 1
ATOM 3314 N N . ASN A 1 432 ? 13.166 117.511 48.240 1.00 27.72 432 ASN A N 1
ATOM 3315 C CA . ASN A 1 432 ? 12.091 116.876 47.483 1.00 25.53 432 ASN A CA 1
ATOM 3316 C C . ASN A 1 432 ? 12.538 116.230 46.173 1.00 23.99 432 ASN A C 1
ATOM 3317 O O . ASN A 1 432 ? 11.781 116.146 45.215 1.00 24.60 432 ASN A O 1
ATOM 3322 N N . PHE A 1 433 ? 13.774 115.759 46.137 1.00 23.03 433 PHE A N 1
ATOM 3323 C CA . PHE A 1 433 ? 14.200 114.923 45.034 1.00 20.69 433 PHE A CA 1
ATOM 3324 C C . PHE A 1 433 ? 14.186 113.466 45.481 1.00 23.92 433 PHE A C 1
ATOM 3325 O O . PHE A 1 433 ? 15.121 113.003 46.149 1.00 24.18 433 PHE A O 1
ATOM 3333 N N . LYS A 1 434 ? 13.111 112.757 45.129 1.00 24.14 434 LYS A N 1
ATOM 3334 C CA . LYS A 1 434 ? 12.967 111.347 45.471 1.00 27.61 434 LYS A CA 1
ATOM 3335 C C . LYS A 1 434 ? 14.022 110.495 44.792 1.00 29.31 434 LYS A C 1
ATOM 3336 O O . LYS A 1 434 ? 14.655 110.927 43.821 1.00 30.53 434 LYS A O 1
ATOM 3342 N N . GLY A 1 435 ? 14.192 109.279 45.311 1.00 28.35 435 GLY A N 1
ATOM 3343 C CA . GLY A 1 435 ? 15.199 108.351 44.829 1.00 25.07 435 GLY A CA 1
ATOM 3344 C C . GLY A 1 435 ? 15.117 108.166 43.334 1.00 22.35 435 GLY A C 1
ATOM 3345 O O . GLY A 1 435 ? 16.136 108.161 42.640 1.00 19.59 435 GLY A O 1
ATOM 3346 N N . VAL A 1 436 ? 13.891 108.056 42.830 1.00 20.91 436 VAL A N 1
ATOM 3347 C CA . VAL A 1 436 ? 13.683 107.839 41.403 1.00 21.32 436 VAL A CA 1
ATOM 3348 C C . VAL A 1 436 ? 13.985 109.079 40.567 1.00 23.37 436 VAL A C 1
ATOM 3349 O O . VAL A 1 436 ? 14.183 108.981 39.361 1.00 26.47 436 VAL A O 1
ATOM 3353 N N . ASP A 1 437 ? 14.029 110.242 41.206 1.00 21.92 437 ASP A N 1
ATOM 3354 C CA . ASP A 1 437 ? 14.264 111.482 40.476 1.00 23.84 437 ASP A CA 1
ATOM 3355 C C . ASP A 1 437 ? 15.733 111.890 40.423 1.00 25.25 437 ASP A C 1
ATOM 3356 O O . ASP A 1 437 ? 16.097 112.791 39.668 1.00 29.40 437 ASP A O 1
ATOM 3361 N N . GLN A 1 438 ? 16.572 111.243 41.224 1.00 21.88 438 GLN A N 1
ATOM 3362 C CA . GLN A 1 438 ? 17.946 111.704 41.400 1.00 21.98 438 GLN A CA 1
ATOM 3363 C C . GLN A 1 438 ? 18.857 111.394 40.218 1.00 22.85 438 GLN A C 1
ATOM 3364 O O . GLN A 1 438 ? 19.876 112.054 40.026 1.00 21.07 438 GLN A O 1
ATOM 3370 N N . GLY A 1 439 ? 18.483 110.385 39.436 1.00 25.12 439 GLY A N 1
ATOM 3371 C CA . GLY A 1 439 ? 19.198 110.048 38.222 1.00 25.75 439 GLY A CA 1
ATOM 3372 C C . GLY A 1 439 ? 18.691 110.794 36.999 1.00 29.70 439 GLY A C 1
ATOM 3373 O O . GLY A 1 439 ? 19.233 110.631 35.904 1.00 33.57 439 GLY A O 1
ATOM 3374 N N . LYS A 1 440 ? 17.646 111.601 37.167 1.00 29.20 440 LYS A N 1
ATOM 3375 C CA . LYS A 1 440 ? 17.174 112.439 36.070 1.00 31.75 440 LYS A CA 1
ATOM 3376 C C . LYS A 1 440 ? 18.264 113.446 35.708 1.00 31.36 440 LYS A C 1
ATOM 3377 O O . LYS A 1 440 ? 18.933 113.988 36.586 1.00 31.14 440 LYS A O 1
ATOM 3383 N N . ARG A 1 441 ? 18.457 113.677 34.414 1.00 31.04 441 ARG A N 1
ATOM 3384 C CA . ARG A 1 441 ? 19.465 114.625 33.963 1.00 31.82 441 ARG A CA 1
ATOM 3385 C C . ARG A 1 441 ? 18.974 116.066 34.107 1.00 30.10 441 ARG A C 1
ATOM 3386 O O . ARG A 1 441 ? 17.783 116.345 33.958 1.00 29.82 441 ARG A O 1
ATOM 3394 N N . VAL A 1 442 ? 19.902 116.968 34.410 1.00 30.16 442 VAL A N 1
ATOM 3395 C CA . VAL A 1 442 ? 19.611 118.393 34.558 1.00 33.73 442 VAL A CA 1
ATOM 3396 C C . VAL A 1 442 ? 18.791 118.926 33.389 1.00 36.77 442 VAL A C 1
ATOM 3397 O O . VAL A 1 442 ? 17.807 119.631 33.589 1.00 38.02 442 VAL A O 1
ATOM 3401 N N . GLY A 1 443 ? 19.194 118.564 32.173 1.00 37.93 443 GLY A N 1
ATOM 3402 C CA . GLY A 1 443 ? 18.511 119.003 30.971 1.00 38.94 443 GLY A CA 1
ATOM 3403 C C . GLY A 1 443 ? 17.089 118.483 30.849 1.00 40.73 443 GLY A C 1
ATOM 3404 O O . GLY A 1 443 ? 16.267 119.092 30.168 1.00 44.16 443 GLY A O 1
ATOM 3405 N N . GLU A 1 444 ? 16.800 117.362 31.506 1.00 39.43 444 GLU A N 1
ATOM 3406 C CA . GLU A 1 444 ? 15.475 116.744 31.466 1.00 39.47 444 GLU A CA 1
ATOM 3407 C C . GLU A 1 444 ? 14.487 117.394 32.428 1.00 38.61 444 GLU A C 1
ATOM 3408 O O . GLU A 1 444 ? 13.288 117.130 32.358 1.00 40.69 444 GLU A O 1
ATOM 3414 N N . LEU A 1 445 ? 14.992 118.226 33.331 1.00 36.69 445 LEU A N 1
ATOM 3415 C CA . LEU A 1 445 ? 14.164 118.854 34.363 1.00 34.96 445 LEU A CA 1
ATOM 3416 C C . LEU A 1 445 ? 13.397 120.053 33.839 1.00 35.88 445 LEU A C 1
ATOM 3417 O O . LEU A 1 445 ? 13.780 120.670 32.842 1.00 35.91 445 LEU A O 1
ATOM 3422 N N . SER A 1 446 ? 12.315 120.385 34.531 1.00 37.30 446 SER A N 1
ATOM 3423 C CA . SER A 1 446 ? 11.573 121.599 34.243 1.00 40.03 446 SER A CA 1
ATOM 3424 C C . SER A 1 446 ? 12.306 122.759 34.891 1.00 38.73 446 SER A C 1
ATOM 3425 O O . SER A 1 446 ? 13.029 122.563 35.873 1.00 37.21 446 SER A O 1
ATOM 3428 N N . GLY A 1 447 ? 12.112 123.962 34.349 1.00 35.94 447 GLY A N 1
ATOM 3429 C CA . GLY A 1 447 ? 12.650 125.174 34.945 1.00 32.42 447 GLY A CA 1
ATOM 3430 C C . GLY A 1 447 ? 12.335 125.263 36.430 1.00 31.95 447 GLY A C 1
ATOM 3431 O O . GLY A 1 447 ? 13.138 125.780 37.221 1.00 30.89 447 GLY A O 1
ATOM 3432 N N . GLY A 1 448 ? 11.166 124.752 36.814 1.00 30.27 448 GLY A N 1
ATOM 3433 C CA . GLY A 1 448 ? 10.824 124.651 38.220 1.00 30.81 448 GLY A CA 1
ATOM 3434 C C . GLY A 1 448 ? 11.849 123.802 38.943 1.00 33.67 448 GLY A C 1
ATOM 3435 O O . GLY A 1 448 ? 12.474 124.250 39.908 1.00 32.38 448 GLY A O 1
ATOM 3436 N N . GLU A 1 449 ? 12.042 122.582 38.442 1.00 36.92 449 GLU A N 1
ATOM 3437 C CA . GLU A 1 449 ? 12.933 121.605 39.067 1.00 36.04 449 GLU A CA 1
ATOM 3438 C C . GLU A 1 449 ? 14.385 122.050 39.041 1.00 32.94 449 GLU A C 1
ATOM 3439 O O . GLU A 1 449 ? 15.142 121.751 39.964 1.00 29.89 449 GLU A O 1
ATOM 3445 N N . ARG A 1 450 ? 14.766 122.743 37.969 1.00 34.84 450 ARG A N 1
ATOM 3446 C CA . ARG A 1 450 ? 16.087 123.348 37.858 1.00 36.63 450 ARG A CA 1
ATOM 3447 C C . ARG A 1 450 ? 16.255 124.364 38.976 1.00 34.63 450 ARG A C 1
ATOM 3448 O O . ARG A 1 450 ? 17.363 124.597 39.455 1.00 33.81 450 ARG A O 1
ATOM 3456 N N . GLY A 1 451 ? 15.139 124.959 39.386 1.00 34.23 451 GLY A N 1
ATOM 3457 C CA . GLY A 1 451 ? 15.110 125.889 40.500 1.00 32.65 451 GLY A CA 1
ATOM 3458 C C . GLY A 1 451 ? 15.280 125.251 41.869 1.00 30.94 451 GLY A C 1
ATOM 3459 O O . GLY A 1 451 ? 15.959 125.812 42.727 1.00 31.74 451 GLY A O 1
ATOM 3460 N N . ARG A 1 452 ? 14.670 124.093 42.094 1.00 28.70 452 ARG A N 1
ATOM 3461 C CA . ARG A 1 452 ? 14.891 123.385 43.350 1.00 28.64 452 ARG A CA 1
ATOM 3462 C C . ARG A 1 452 ? 16.336 122.921 43.452 1.00 26.55 452 ARG A C 1
ATOM 3463 O O . ARG A 1 452 ? 16.959 123.022 44.512 1.00 27.88 452 ARG A O 1
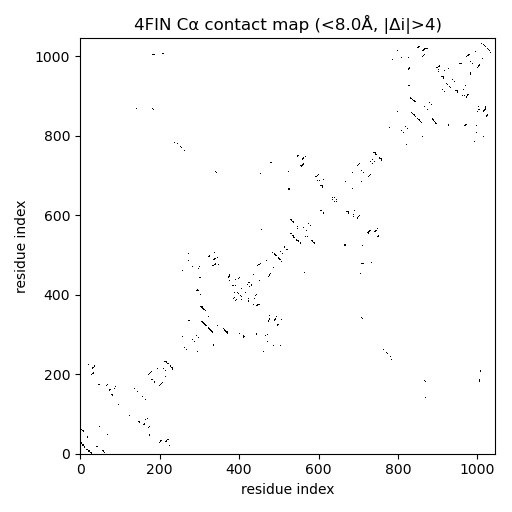ATOM 3471 N N . LEU A 1 453 ? 16.853 122.393 42.347 1.00 22.32 453 LEU A N 1
ATOM 3472 C CA . LEU A 1 453 ? 18.222 121.883 42.286 1.00 23.54 453 LEU A CA 1
ATOM 3473 C C . LEU A 1 453 ? 19.249 122.975 42.571 1.00 24.88 453 LEU A C 1
ATOM 3474 O O . LEU A 1 453 ? 20.184 122.774 43.353 1.00 27.20 453 LEU A O 1
ATOM 3479 N N . HIS A 1 454 ? 19.066 124.128 41.932 1.00 21.69 454 HIS A N 1
ATOM 3480 C CA . HIS A 1 454 ? 19.958 125.266 42.112 1.00 19.40 454 HIS A CA 1
ATOM 3481 C C . HIS A 1 454 ? 19.974 125.619 43.585 1.00 19.25 454 HIS A C 1
ATOM 3482 O O . HIS A 1 454 ? 21.026 125.810 44.194 1.00 19.53 454 HIS A O 1
ATOM 3489 N N . LEU A 1 455 ? 18.783 125.676 44.163 1.00 19.04 455 LEU A N 1
ATOM 3490 C CA . LEU A 1 455 ? 18.634 125.863 45.587 1.00 16.88 455 LEU A CA 1
ATOM 3491 C C . LEU A 1 455 ? 19.374 124.766 46.371 1.00 18.12 455 LEU A C 1
ATOM 3492 O O . LEU A 1 455 ? 20.140 125.065 47.285 1.00 20.92 455 LEU A O 1
ATOM 3497 N N . ALA A 1 456 ? 19.166 123.501 46.005 1.00 17.84 456 ALA A N 1
ATOM 3498 C CA . ALA A 1 456 ? 19.775 122.389 46.742 1.00 17.99 456 ALA A CA 1
ATOM 3499 C C . ALA A 1 456 ? 21.297 122.439 46.690 1.00 18.92 456 ALA A C 1
ATOM 3500 O O . ALA A 1 456 ? 21.983 122.182 47.685 1.00 18.39 456 ALA A O 1
ATOM 3502 N N . LYS A 1 457 ? 21.817 122.762 45.515 1.00 20.52 457 LYS A N 1
ATOM 3503 C CA . LYS A 1 457 ? 23.247 122.784 45.290 1.00 21.43 457 LYS A CA 1
ATOM 3504 C C . LYS A 1 457 ? 23.880 123.823 46.193 1.00 23.27 457 LYS A C 1
ATOM 3505 O O . LYS A 1 457 ? 24.792 123.533 46.969 1.00 22.61 457 LYS A O 1
ATOM 3511 N N . LEU A 1 458 ? 23.362 125.043 46.114 1.00 25.38 458 LEU A N 1
ATOM 3512 C CA . LEU A 1 458 ? 24.072 126.182 46.682 1.00 23.44 458 LEU A CA 1
ATOM 3513 C C . LEU A 1 458 ? 23.868 126.371 48.193 1.00 22.79 458 LEU A C 1
ATOM 3514 O O . LEU A 1 458 ? 24.684 127.016 48.851 1.00 21.56 458 LEU A O 1
ATOM 3519 N N . LEU A 1 459 ? 22.802 125.795 48.748 1.00 21.13 459 LEU A N 1
ATOM 3520 C CA . LEU A 1 459 ? 22.540 125.947 50.181 1.00 19.42 459 LEU A CA 1
ATOM 3521 C C . LEU A 1 459 ? 23.320 124.957 51.001 1.00 19.69 459 LEU A C 1
ATOM 3522 O O . LEU A 1 459 ? 23.170 124.901 52.215 1.00 22.88 459 LEU A O 1
ATOM 3527 N N . GLN A 1 460 ? 24.153 124.167 50.341 1.00 20.41 460 GLN A N 1
ATOM 3528 C CA . GLN A 1 460 ? 24.908 123.137 51.035 1.00 24.77 460 GLN A CA 1
ATOM 3529 C C . GLN A 1 460 ? 25.950 123.729 51.986 1.00 25.57 460 GLN A C 1
ATOM 3530 O O . GLN A 1 460 ? 26.530 123.010 52.799 1.00 27.69 460 GLN A O 1
ATOM 3536 N N . VAL A 1 461 ? 26.181 125.037 51.878 1.00 22.74 461 VAL A N 1
ATOM 3537 C CA . VAL A 1 461 ? 27.191 125.724 52.680 1.00 21.53 461 VAL A CA 1
ATOM 3538 C C . VAL A 1 461 ? 26.733 125.882 54.129 1.00 23.64 461 VAL A C 1
ATOM 3539 O O . VAL A 1 461 ? 27.555 126.051 55.046 1.00 25.80 461 VAL A O 1
ATOM 3543 N N . GLY A 1 462 ? 25.417 125.825 54.323 1.00 22.20 462 GLY A N 1
ATOM 3544 C CA . GLY A 1 462 ? 24.815 125.861 55.646 1.00 21.98 462 GLY A CA 1
ATOM 3545 C C . GLY A 1 462 ? 24.947 127.205 56.325 1.00 22.81 462 GLY A C 1
ATOM 3546 O O . GLY A 1 462 ? 25.422 127.290 57.454 1.00 23.36 462 GLY A O 1
ATOM 3547 N N . GLY A 1 463 ? 24.532 128.262 55.637 1.00 23.92 463 GLY A N 1
ATOM 3548 C CA . GLY A 1 463 ? 24.667 129.603 56.172 1.00 24.12 463 GLY A CA 1
ATOM 3549 C C . GLY A 1 463 ? 23.457 129.980 56.997 1.00 23.95 463 GLY A C 1
ATOM 3550 O O . GLY A 1 463 ? 22.375 129.452 56.773 1.00 24.71 463 GLY A O 1
ATOM 3551 N N . ASN A 1 464 ? 23.643 130.877 57.961 1.00 24.83 464 ASN A N 1
ATOM 3552 C CA . ASN A 1 464 ? 22.525 131.371 58.767 1.00 23.21 464 ASN A CA 1
ATOM 3553 C C . ASN A 1 464 ? 21.961 132.652 58.182 1.00 21.62 464 ASN A C 1
ATOM 3554 O O . ASN A 1 464 ? 21.030 133.261 58.718 1.00 20.62 464 ASN A O 1
ATOM 3567 N N . LEU A 1 466 ? 20.737 133.791 54.395 1.00 19.38 466 LEU A N 1
ATOM 3568 C CA . LEU A 1 466 ? 20.509 133.424 53.002 1.00 16.04 466 LEU A CA 1
ATOM 3569 C C . LEU A 1 466 ? 20.203 134.644 52.150 1.00 13.99 466 LEU A C 1
ATOM 3570 O O . LEU A 1 466 ? 19.248 135.374 52.431 1.00 13.68 466 LEU A O 1
ATOM 3575 N N . LEU A 1 467 ? 21.009 134.844 51.108 1.00 12.81 467 LEU A N 1
ATOM 3576 C CA . LEU A 1 467 ? 20.727 135.830 50.064 1.00 17.36 467 LEU A CA 1
ATOM 3577 C C . LEU A 1 467 ? 20.222 135.113 48.831 1.00 18.40 467 LEU A C 1
ATOM 3578 O O . LEU A 1 467 ? 21.016 134.585 48.054 1.00 21.15 467 LEU A O 1
ATOM 3583 N N . LEU A 1 468 ? 18.909 135.094 48.644 1.00 18.80 468 LEU A N 1
ATOM 3584 C CA . LEU A 1 468 ? 18.317 134.379 47.520 1.00 17.20 468 LEU A CA 1
ATOM 3585 C C . LEU A 1 468 ? 17.798 135.369 46.512 1.00 20.83 468 LEU A C 1
ATOM 3586 O O . LEU A 1 468 ? 16.891 136.154 46.800 1.00 22.79 468 LEU A O 1
ATOM 3591 N N . ASP A 1 469 ? 18.388 135.330 45.325 1.00 21.13 469 ASP A N 1
ATOM 3592 C CA . ASP A 1 469 ? 17.995 136.210 44.241 1.00 21.47 469 ASP A CA 1
ATOM 3593 C C . ASP A 1 469 ? 17.017 135.496 43.320 1.00 19.79 469 ASP A C 1
ATOM 3594 O O . ASP A 1 469 ? 17.420 134.680 42.494 1.00 19.78 469 ASP A O 1
ATOM 3599 N N . GLU A 1 470 ? 15.737 135.826 43.459 1.00 19.95 470 GLU A N 1
ATOM 3600 C CA . GLU A 1 470 ? 14.675 135.265 42.617 1.00 19.45 470 GLU A CA 1
ATOM 3601 C C . GLU A 1 470 ? 14.595 133.743 42.632 1.00 17.96 470 GLU A C 1
ATOM 3602 O O . GLU A 1 470 ? 14.505 133.123 41.582 1.00 18.50 470 GLU A O 1
ATOM 3608 N N . PRO A 1 471 ? 14.620 133.134 43.821 1.00 17.03 471 PRO A N 1
ATOM 3609 C CA . PRO A 1 471 ? 14.522 131.671 43.810 1.00 17.87 471 PRO A CA 1
ATOM 3610 C C . PRO A 1 471 ? 13.136 131.242 43.374 1.00 18.40 471 PRO A C 1
ATOM 3611 O O . PRO A 1 471 ? 12.966 130.102 42.962 1.00 16.39 471 PRO A O 1
ATOM 3615 N N . THR A 1 472 ? 12.176 132.163 43.470 1.00 20.43 472 THR A N 1
ATOM 3616 C CA . THR A 1 472 ? 10.764 131.876 43.280 1.00 23.23 472 THR A CA 1
ATOM 3617 C C . THR A 1 472 ? 10.288 132.057 41.848 1.00 26.79 472 THR A C 1
ATOM 3618 O O . THR A 1 472 ? 9.205 131.600 41.504 1.00 28.35 472 THR A O 1
ATOM 3622 N N . ASN A 1 473 ? 11.081 132.732 41.023 1.00 27.80 473 ASN A N 1
ATOM 3623 C CA . ASN A 1 473 ? 10.638 133.106 39.683 1.00 30.50 473 ASN A CA 1
ATOM 3624 C C . ASN A 1 473 ? 10.031 131.976 38.863 1.00 32.32 473 ASN A C 1
ATOM 3625 O O . ASN A 1 473 ? 9.043 132.191 38.156 1.00 36.85 473 ASN A O 1
ATOM 3630 N N . ASP A 1 474 ? 10.592 130.774 38.978 1.00 26.99 474 ASP A N 1
ATOM 3631 C CA . ASP A 1 474 ? 10.178 129.668 38.112 1.00 26.20 474 ASP A CA 1
ATOM 3632 C C . ASP A 1 474 ? 9.584 128.448 38.820 1.00 24.27 474 ASP A C 1
ATOM 3633 O O . ASP A 1 474 ? 9.328 127.428 38.186 1.00 26.58 474 ASP A O 1
ATOM 3638 N N . LEU A 1 475 ? 9.362 128.541 40.123 1.00 20.30 475 LEU A N 1
ATOM 3639 C CA . LEU A 1 475 ? 8.904 127.383 40.890 1.00 16.15 475 LEU A CA 1
ATOM 3640 C C . LEU A 1 475 ? 7.405 127.150 40.725 1.00 16.36 475 LEU A C 1
ATOM 3641 O O . LEU A 1 475 ? 6.622 128.103 40.637 1.00 18.30 475 LEU A O 1
ATOM 3646 N N . ASP A 1 476 ? 7.010 125.881 40.693 1.00 11.68 476 ASP A N 1
ATOM 3647 C CA . ASP A 1 476 ? 5.600 125.523 40.689 1.00 12.90 476 ASP A CA 1
ATOM 3648 C C . ASP A 1 476 ? 5.011 125.741 42.074 1.00 15.20 476 ASP A C 1
ATOM 3649 O O . ASP A 1 476 ? 5.744 126.034 43.031 1.00 16.24 476 ASP A O 1
ATOM 3654 N N . ILE A 1 477 ? 3.694 125.618 42.193 1.00 15.51 477 ILE A N 1
ATOM 3655 C CA . ILE A 1 477 ? 3.045 125.997 43.443 1.00 15.51 477 ILE A CA 1
ATOM 3656 C C . ILE A 1 477 ? 3.483 125.141 44.633 1.00 17.77 477 ILE A C 1
ATOM 3657 O O . ILE A 1 477 ? 3.774 125.668 45.701 1.00 20.90 477 ILE A O 1
ATOM 3662 N N . GLU A 1 478 ? 3.573 123.829 44.435 1.00 19.50 478 GLU A N 1
ATOM 3663 C CA . GLU A 1 478 ? 3.966 122.925 45.514 1.00 22.59 478 GLU A CA 1
ATOM 3664 C C . GLU A 1 478 ? 5.350 123.245 46.068 1.00 18.18 478 GLU A C 1
ATOM 3665 O O . GLU A 1 478 ? 5.571 123.175 47.267 1.00 18.86 478 GLU A O 1
ATOM 3671 N N . THR A 1 479 ? 6.280 123.605 45.197 1.00 18.21 479 THR A N 1
ATOM 3672 C CA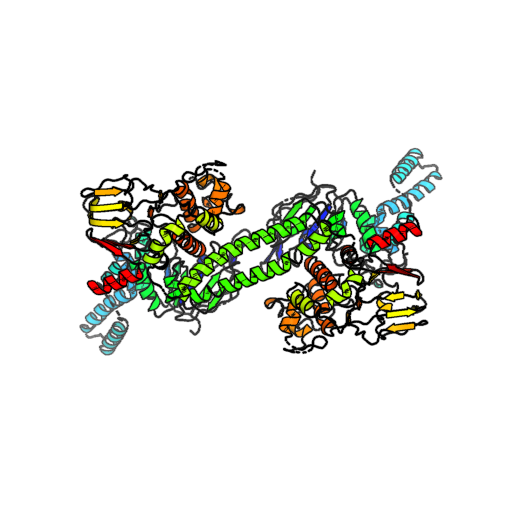 . THR A 1 479 ? 7.614 123.986 45.659 1.00 19.32 479 THR A CA 1
ATOM 3673 C C . THR A 1 479 ? 7.597 125.337 46.379 1.00 15.87 479 THR A C 1
ATOM 3674 O O . THR A 1 479 ? 8.229 125.491 47.429 1.00 14.44 479 THR A O 1
ATOM 3678 N N . LEU A 1 480 ? 6.868 126.300 45.820 1.00 14.91 480 LEU A N 1
ATOM 3679 C CA . LEU A 1 480 ? 6.720 127.618 46.437 1.00 14.26 480 LEU A CA 1
ATOM 3680 C C . LEU A 1 480 ? 6.208 127.464 47.863 1.00 15.25 480 LEU A C 1
ATOM 3681 O O . LEU A 1 480 ? 6.720 128.080 48.791 1.00 13.92 480 LEU A O 1
ATOM 3686 N N . ARG A 1 481 ? 5.200 126.614 48.026 1.00 17.93 481 ARG A N 1
ATOM 3687 C CA . ARG A 1 481 ? 4.583 126.395 49.328 1.00 19.35 481 ARG A CA 1
ATOM 3688 C C . ARG A 1 481 ? 5.571 125.720 50.270 1.00 18.52 481 ARG A C 1
ATOM 3689 O O . ARG A 1 481 ? 5.713 126.123 51.427 1.00 17.22 481 ARG A O 1
ATOM 3697 N N . ALA A 1 482 ? 6.270 124.706 49.759 1.00 16.77 482 ALA A N 1
ATOM 3698 C CA . ALA A 1 482 ? 7.255 123.982 50.560 1.00 17.21 482 ALA A CA 1
ATOM 3699 C C . ALA A 1 482 ? 8.411 124.902 50.961 1.00 15.10 482 ALA A C 1
ATOM 3700 O O . ALA A 1 482 ? 8.917 124.819 52.075 1.00 14.35 482 ALA A O 1
ATOM 3702 N N . LEU A 1 483 ? 8.801 125.786 50.050 1.00 13.89 483 LEU A N 1
ATOM 3703 C CA . LEU A 1 483 ? 9.849 126.768 50.320 1.00 16.41 483 LEU A CA 1
ATOM 3704 C C . LEU A 1 483 ? 9.431 127.772 51.401 1.00 17.43 483 LEU A C 1
ATOM 3705 O O . LEU A 1 483 ? 10.172 128.006 52.352 1.00 19.35 483 LEU A O 1
ATOM 3710 N N . GLU A 1 484 ? 8.250 128.366 51.245 1.00 18.11 484 GLU A N 1
ATOM 3711 C CA . GLU A 1 484 ? 7.660 129.217 52.285 1.00 19.57 484 GLU A CA 1
ATOM 3712 C C . GLU A 1 484 ? 7.733 128.539 53.652 1.00 19.62 484 GLU A C 1
ATOM 3713 O O . GLU A 1 484 ? 8.296 129.084 54.605 1.00 18.73 484 GLU A O 1
ATOM 3719 N N . ASN A 1 485 ? 7.165 127.337 53.720 1.00 19.27 485 ASN A N 1
ATOM 3720 C CA . ASN A 1 485 ? 7.182 126.523 54.933 1.00 16.54 485 ASN A CA 1
ATOM 3721 C C . ASN A 1 485 ? 8.585 126.269 55.464 1.00 17.05 485 ASN A C 1
ATOM 3722 O O . ASN A 1 485 ? 8.828 126.360 56.668 1.00 17.85 485 ASN A O 1
ATOM 3727 N N . ALA A 1 486 ? 9.507 125.943 54.564 1.00 15.83 486 ALA A N 1
ATOM 3728 C CA . ALA A 1 486 ? 10.880 125.670 54.963 1.00 13.49 486 ALA A CA 1
ATOM 3729 C C . ALA A 1 486 ? 11.520 126.916 55.571 1.00 15.72 486 ALA A C 1
ATOM 3730 O O . ALA A 1 486 ? 12.262 126.839 56.561 1.00 17.78 486 ALA A O 1
ATOM 3732 N N . LEU A 1 487 ? 11.217 128.067 54.981 1.00 16.96 487 LEU A N 1
ATOM 3733 C CA . LEU A 1 487 ? 11.783 129.336 55.440 1.00 19.17 487 LEU A CA 1
ATOM 3734 C C . LEU A 1 487 ? 11.178 129.795 56.758 1.00 20.49 487 LEU A C 1
ATOM 3735 O O . LEU A 1 487 ? 11.860 130.373 57.585 1.00 22.80 487 LEU A O 1
ATOM 3740 N N . LEU A 1 488 ? 9.895 129.528 56.953 1.00 22.09 488 LEU A N 1
ATOM 3741 C CA . LEU A 1 488 ? 9.262 129.850 58.222 1.00 24.08 488 LEU A CA 1
ATOM 3742 C C . LEU A 1 488 ? 9.886 129.037 59.350 1.00 26.47 488 LEU A C 1
ATOM 3743 O O . LEU A 1 488 ? 9.807 129.422 60.507 1.00 28.94 488 LEU A O 1
ATOM 3748 N N . GLU A 1 489 ? 10.511 127.915 59.008 1.00 25.91 489 GLU A N 1
ATOM 3749 C CA . GLU A 1 489 ? 11.129 127.060 60.018 1.00 26.05 489 GLU A CA 1
ATOM 3750 C C . GLU A 1 489 ? 12.633 127.327 60.143 1.00 25.68 489 GLU A C 1
ATOM 3751 O O . GLU A 1 489 ? 13.272 126.903 61.108 1.00 24.51 489 GLU A O 1
ATOM 3757 N N . PHE A 1 490 ? 13.192 128.045 59.173 1.00 25.16 490 PHE A N 1
ATOM 3758 C CA . PHE A 1 490 ? 14.631 128.287 59.140 1.00 25.11 490 PHE A CA 1
ATOM 3759 C C . PHE A 1 490 ? 15.090 129.215 60.261 1.00 29.58 490 PHE A C 1
ATOM 3760 O O . PHE A 1 490 ? 14.590 130.334 60.382 1.00 32.72 490 PHE A O 1
ATOM 3768 N N . PRO A 1 491 ? 16.050 128.743 61.083 1.00 27.52 491 PRO A N 1
ATOM 3769 C CA . PRO A 1 491 ? 16.568 129.399 62.291 1.00 28.32 491 PRO A CA 1
ATOM 3770 C C . PRO A 1 491 ? 17.243 130.758 62.066 1.00 29.04 491 PRO A C 1
ATOM 3771 O O . PRO A 1 491 ? 17.184 131.618 62.949 1.00 31.24 491 PRO A O 1
ATOM 3775 N N . GLY A 1 492 ? 17.882 130.955 60.918 1.00 25.43 492 GLY A N 1
ATOM 3776 C CA . GLY A 1 492 ? 18.611 132.188 60.689 1.00 25.35 492 GLY A CA 1
ATOM 3777 C C . GLY A 1 492 ? 17.861 133.310 59.985 1.00 22.95 492 GLY A C 1
ATOM 3778 O O . GLY A 1 492 ? 16.646 133.467 60.134 1.00 22.97 492 GLY A O 1
ATOM 3779 N N . CYS A 1 493 ? 18.613 134.098 59.222 1.00 21.07 493 CYS A N 1
ATOM 3780 C CA . CYS A 1 493 ? 18.077 135.200 58.433 1.00 19.39 493 CYS A CA 1
ATOM 3781 C C . CYS A 1 493 ? 18.018 134.862 56.951 1.00 19.64 493 CYS A C 1
ATOM 3782 O O . CYS A 1 493 ? 18.835 134.101 56.439 1.00 16.73 493 CYS A O 1
ATOM 3785 N N . ALA A 1 494 ? 17.055 135.458 56.260 1.00 22.09 494 ALA A N 1
ATOM 3786 C CA . ALA A 1 494 ? 17.008 135.374 54.815 1.00 19.10 494 ALA A CA 1
ATOM 3787 C C . ALA A 1 494 ? 16.673 136.730 54.214 1.00 19.97 494 ALA A C 1
ATOM 3788 O O . ALA A 1 494 ? 15.864 137.492 54.759 1.00 17.89 494 ALA A O 1
ATOM 3798 N N . VAL A 1 496 ? 15.430 137.906 50.446 1.00 17.51 496 VAL A N 1
ATOM 3799 C CA . VAL A 1 496 ? 14.918 137.299 49.225 1.00 17.99 496 VAL A CA 1
ATOM 3800 C C . VAL A 1 496 ? 14.380 138.327 48.235 1.00 20.54 496 VAL A C 1
ATOM 3801 O O . VAL A 1 496 ? 13.405 139.016 48.509 1.00 21.23 496 VAL A O 1
ATOM 3805 N N . ILE A 1 497 ? 15.012 138.402 47.074 1.00 21.76 497 ILE A N 1
ATOM 3806 C CA . ILE A 1 497 ? 14.501 139.190 45.969 1.00 20.33 497 ILE A CA 1
ATOM 3807 C C . ILE A 1 497 ? 13.422 138.367 45.278 1.00 20.69 497 ILE A C 1
ATOM 3808 O O . ILE A 1 497 ? 13.676 137.236 44.867 1.00 22.72 497 ILE A O 1
ATOM 3813 N N . SER A 1 498 ? 12.220 138.925 45.167 1.00 18.34 498 SER A N 1
ATOM 3814 C CA . SER A 1 498 ? 11.082 138.175 44.647 1.00 16.82 498 SER A CA 1
ATOM 3815 C C . SER A 1 498 ? 9.959 139.110 44.191 1.00 17.33 498 SER A C 1
ATOM 3816 O O . SER A 1 498 ? 9.794 140.199 44.726 1.00 18.42 498 SER A O 1
ATOM 3819 N N . HIS A 1 499 ? 9.204 138.675 43.186 1.00 18.13 499 HIS A N 1
ATOM 3820 C CA . HIS A 1 499 ? 8.010 139.378 42.737 1.00 19.83 499 HIS A CA 1
ATOM 3821 C C . HIS A 1 499 ? 6.776 138.507 42.952 1.00 20.39 499 HIS A C 1
ATOM 3822 O O . HIS A 1 499 ? 5.736 138.717 42.323 1.00 21.40 499 HIS A O 1
ATOM 3829 N N . ASP A 1 500 ? 6.906 137.524 43.841 1.00 18.09 500 ASP A N 1
ATOM 3830 C CA . ASP A 1 500 ? 5.784 136.693 44.244 1.00 16.29 500 ASP A CA 1
ATOM 3831 C C . ASP A 1 500 ? 5.233 137.251 45.546 1.00 14.03 500 ASP A C 1
ATOM 3832 O O . ASP A 1 500 ? 5.835 137.076 46.600 1.00 12.83 500 ASP A O 1
ATOM 3837 N N . ARG A 1 501 ? 4.079 137.903 45.462 1.00 14.40 501 ARG A N 1
ATOM 3838 C CA . ARG A 1 501 ? 3.482 138.621 46.592 1.00 16.02 501 ARG A CA 1
ATOM 3839 C C . ARG A 1 501 ? 2.927 137.720 47.695 1.00 16.99 501 ARG A C 1
ATOM 3840 O O . ARG A 1 501 ? 3.030 138.035 48.890 1.00 13.93 501 ARG A O 1
ATOM 3848 N N . TRP A 1 502 ? 2.346 136.596 47.289 1.00 18.44 502 TRP A N 1
ATOM 3849 C CA . TRP A 1 502 ? 1.828 135.613 48.230 1.00 18.52 502 TRP A CA 1
ATOM 3850 C C . TRP A 1 502 ? 3.002 135.070 49.028 1.00 17.74 502 TRP A C 1
ATOM 3851 O O . TRP A 1 502 ? 2.947 134.960 50.247 1.00 20.09 502 TRP A O 1
ATOM 3862 N N . PHE A 1 503 ? 4.081 134.746 48.325 1.00 17.05 503 PHE A N 1
ATOM 3863 C CA . PHE A 1 503 ? 5.295 134.251 48.965 1.00 16.28 503 PHE A CA 1
ATOM 3864 C C . PHE A 1 503 ? 5.817 135.293 49.969 1.00 17.91 503 PHE A C 1
ATOM 3865 O O . PHE A 1 503 ? 6.162 134.967 51.118 1.00 19.94 503 PHE A O 1
ATOM 3873 N N . LEU A 1 504 ? 5.819 136.554 49.552 1.00 14.14 504 LEU A N 1
ATOM 3874 C CA . LEU A 1 504 ? 6.257 137.633 50.423 1.00 12.76 504 LEU A CA 1
ATOM 3875 C C . LEU A 1 504 ? 5.372 137.825 51.643 1.00 14.27 504 LEU A C 1
ATOM 3876 O O . LEU A 1 504 ? 5.874 138.019 52.737 1.00 18.69 504 LEU A O 1
ATOM 3881 N N . ASP A 1 505 ? 4.061 137.779 51.462 1.00 13.68 505 ASP A N 1
ATOM 3882 C CA . ASP A 1 505 ? 3.148 138.025 52.569 1.00 15.04 505 ASP A CA 1
ATOM 3883 C C . ASP A 1 505 ? 3.190 136.881 53.589 1.00 15.71 505 ASP A C 1
ATOM 3884 O O . ASP A 1 505 ? 2.948 137.076 54.787 1.00 9.87 505 ASP A O 1
ATOM 3889 N N . ARG A 1 506 ? 3.488 135.681 53.111 1.00 17.20 506 ARG A N 1
ATOM 3890 C CA . ARG A 1 506 ? 3.536 134.539 54.011 1.00 18.37 506 ARG A CA 1
ATOM 3891 C C . ARG A 1 506 ? 4.725 134.611 54.966 1.00 20.24 506 ARG A C 1
ATOM 3892 O O . ARG A 1 506 ? 4.574 134.359 56.157 1.00 21.75 506 ARG A O 1
ATOM 3900 N N . ILE A 1 507 ? 5.901 134.977 54.460 1.00 20.77 507 ILE A N 1
ATOM 3901 C CA . ILE A 1 507 ? 7.107 134.863 55.282 1.00 19.25 507 ILE A CA 1
ATOM 3902 C C . ILE A 1 507 ? 7.775 136.173 55.693 1.00 16.14 507 ILE A C 1
ATOM 3903 O O . ILE A 1 507 ? 8.391 136.233 56.750 1.00 17.98 507 ILE A O 1
ATOM 3908 N N . ALA A 1 508 ? 7.658 137.225 54.891 1.00 14.79 508 ALA A N 1
ATOM 3909 C CA . ALA A 1 508 ? 8.471 138.423 55.147 1.00 16.47 508 ALA A CA 1
ATOM 3910 C C . ALA A 1 508 ? 8.135 139.178 56.442 1.00 16.57 508 ALA A C 1
ATOM 3911 O O . ALA A 1 508 ? 6.974 139.480 56.720 1.00 18.90 508 ALA A O 1
ATOM 3913 N N . THR A 1 509 ? 9.179 139.470 57.214 1.00 14.17 509 THR A N 1
ATOM 3914 C CA . THR A 1 509 ? 9.117 140.361 58.367 1.00 14.33 509 THR A CA 1
ATOM 3915 C C . THR A 1 509 ? 9.463 141.805 57.986 1.00 16.68 509 THR A C 1
ATOM 3916 O O . THR A 1 509 ? 9.118 142.732 58.708 1.00 17.60 509 THR A O 1
ATOM 3920 N N . HIS A 1 510 ? 10.182 141.985 56.876 1.00 18.22 510 HIS A N 1
ATOM 3921 C CA . HIS A 1 510 ? 10.597 143.311 56.412 1.00 16.35 510 HIS A CA 1
ATOM 3922 C C . HIS A 1 510 ? 10.580 143.394 54.897 1.00 18.15 510 HIS A C 1
ATOM 3923 O O . HIS A 1 510 ? 10.591 142.372 54.197 1.00 17.75 510 HIS A O 1
ATOM 3930 N N . ILE A 1 511 ? 10.595 144.627 54.401 1.00 18.31 511 ILE A N 1
ATOM 3931 C CA . ILE A 1 511 ? 10.616 144.901 52.973 1.00 16.35 511 ILE A CA 1
ATOM 3932 C C . ILE A 1 511 ? 11.627 145.992 52.631 1.00 20.13 511 ILE A C 1
ATOM 3933 O O . ILE A 1 511 ? 11.640 147.060 53.247 1.00 23.59 511 ILE A O 1
ATOM 3938 N N . LEU A 1 512 ? 12.485 145.700 51.661 1.00 22.08 512 LEU A N 1
ATOM 3939 C CA . LEU A 1 512 ? 13.315 146.707 51.004 1.00 22.92 512 LEU A CA 1
ATOM 3940 C C . LEU A 1 512 ? 12.705 147.009 49.651 1.00 20.02 512 LEU A C 1
ATOM 3941 O O . LEU A 1 512 ? 12.619 146.123 48.805 1.00 19.88 512 LEU A O 1
ATOM 3946 N N . ASP A 1 513 ? 12.282 148.253 49.453 1.00 17.78 513 ASP A N 1
ATOM 3947 C CA . ASP A 1 513 ? 11.645 148.660 48.210 1.00 19.54 513 ASP A CA 1
ATOM 3948 C C . ASP A 1 513 ? 12.509 149.620 47.399 1.00 22.82 513 ASP A C 1
ATOM 3949 O O . ASP A 1 513 ? 12.627 150.803 47.732 1.00 23.64 513 ASP A O 1
ATOM 3954 N N . TYR A 1 514 ? 13.102 149.092 46.332 1.00 22.25 514 TYR A N 1
ATOM 3955 C CA . TYR A 1 514 ? 13.887 149.883 45.384 1.00 27.80 514 TYR A CA 1
ATOM 3956 C C . TYR A 1 514 ? 13.036 150.786 44.497 1.00 32.80 514 TYR A C 1
ATOM 3957 O O . TYR A 1 514 ? 12.221 150.318 43.693 1.00 33.87 514 TYR A O 1
ATOM 3966 N N . GLN A 1 515 ? 13.241 152.088 44.639 1.00 36.95 515 GLN A N 1
ATOM 3967 C CA . GLN A 1 515 ? 12.599 153.070 43.775 1.00 41.40 515 GLN A CA 1
ATOM 3968 C C . GLN A 1 515 ? 13.650 153.688 42.842 1.00 48.37 515 GLN A C 1
ATOM 3969 O O . GLN A 1 515 ? 14.848 153.411 42.970 1.00 45.99 515 GLN A O 1
ATOM 3975 N N . ASP A 1 516 ? 13.208 154.512 41.897 1.00 55.80 516 ASP A N 1
ATOM 3976 C CA . ASP A 1 516 ? 14.142 155.127 40.961 1.00 62.52 516 ASP A CA 1
ATOM 3977 C C . ASP A 1 516 ? 15.016 156.145 41.679 1.00 61.45 516 ASP A C 1
ATOM 3978 O O . ASP A 1 516 ? 14.715 156.542 42.803 1.00 61.49 516 ASP A O 1
ATOM 3983 N N . GLU A 1 517 ? 16.097 156.549 41.017 1.00 59.83 517 GLU A N 1
ATOM 3984 C CA . GLU A 1 517 ? 17.033 157.552 41.527 1.00 58.44 517 GLU A CA 1
ATOM 3985 C C . GLU A 1 517 ? 17.744 157.130 42.819 1.00 52.66 517 GLU A C 1
ATOM 3986 O O . GLU A 1 517 ? 18.074 157.973 43.6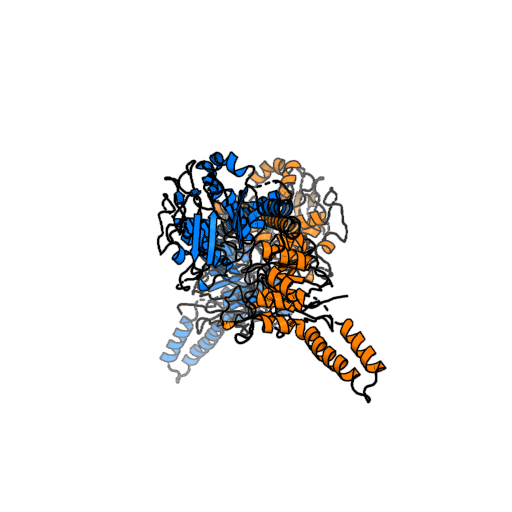56 1.00 53.33 517 GLU A O 1
ATOM 3992 N N . GLY A 1 518 ? 17.973 155.828 42.977 1.00 47.03 518 GLY A N 1
ATOM 3993 C CA . GLY A 1 518 ? 18.752 155.311 44.094 1.00 42.79 518 GLY A CA 1
ATOM 3994 C C . GLY A 1 518 ? 18.064 155.299 45.451 1.00 41.17 518 GLY A C 1
ATOM 3995 O O . GLY A 1 518 ? 18.695 155.006 46.467 1.00 41.68 518 GLY A O 1
ATOM 3996 N N . LYS A 1 519 ? 16.774 155.625 45.470 1.00 38.78 519 LYS A N 1
ATOM 3997 C CA . LYS A 1 519 ? 15.980 155.601 46.694 1.00 34.37 519 LYS A CA 1
ATOM 3998 C C . LYS A 1 519 ? 15.639 154.166 47.079 1.00 30.93 519 LYS A C 1
ATOM 3999 O O . LYS A 1 519 ? 15.126 153.415 46.258 1.00 30.15 519 LYS A O 1
ATOM 4005 N N . VAL A 1 520 ? 15.925 153.784 48.322 1.00 28.84 520 VAL A N 1
ATOM 4006 C CA . VAL A 1 520 ? 15.543 152.470 48.820 1.00 27.44 520 VAL A CA 1
ATOM 4007 C C . VAL A 1 520 ? 14.855 152.556 50.179 1.00 30.82 520 VAL A C 1
ATOM 4008 O O . VAL A 1 520 ? 15.431 153.032 51.154 1.00 32.77 520 VAL A O 1
ATOM 4012 N N . GLU A 1 521 ? 13.620 152.072 50.239 1.00 30.99 521 GLU A N 1
ATOM 4013 C CA . GLU A 1 521 ? 12.816 152.174 51.444 1.00 31.30 521 GLU A CA 1
ATOM 4014 C C . GLU A 1 521 ? 12.866 150.877 52.242 1.00 29.02 521 GLU A C 1
ATOM 4015 O O . GLU A 1 521 ? 12.731 149.786 51.689 1.00 28.11 521 GLU A O 1
ATOM 4021 N N . PHE A 1 522 ? 13.059 151.011 53.550 1.00 26.65 522 PHE A N 1
ATOM 4022 C CA . PHE A 1 522 ? 13.109 149.874 54.450 1.00 22.28 522 PHE A CA 1
ATOM 4023 C C . PHE A 1 522 ? 11.932 149.958 55.414 1.00 22.02 522 PHE A C 1
ATOM 4024 O O . PHE A 1 522 ? 11.699 150.990 56.033 1.00 24.84 522 PHE A O 1
ATOM 4032 N N . PHE A 1 523 ? 11.190 148.864 55.525 1.00 20.06 523 PHE A N 1
ATOM 4033 C CA . PHE A 1 523 ? 9.924 148.851 56.228 1.00 17.98 523 PHE A CA 1
ATOM 4034 C C . PHE A 1 523 ? 9.763 147.552 57.004 1.00 21.06 523 PHE A C 1
ATOM 4035 O O . PHE A 1 523 ? 10.190 146.492 56.548 1.00 15.70 523 PHE A O 1
ATOM 4043 N N . GLU A 1 524 ? 9.137 147.635 58.175 1.00 25.85 524 GLU A N 1
ATOM 4044 C CA . GLU A 1 524 ? 8.850 146.444 58.967 1.00 26.05 524 GLU A CA 1
ATOM 4045 C C . GLU A 1 524 ? 7.422 145.947 58.726 1.00 22.23 524 GLU A C 1
ATOM 4046 O O . GLU A 1 524 ? 6.459 146.568 59.170 1.00 21.97 524 GLU A O 1
ATOM 4052 N N . GLY A 1 525 ? 7.300 144.828 58.023 1.00 17.94 525 GLY A N 1
ATOM 4053 C CA . GLY A 1 525 ? 6.009 144.240 57.705 1.00 15.60 525 GLY A CA 1
ATOM 4054 C C . GLY A 1 525 ? 6.143 143.426 56.433 1.00 15.97 525 GLY A C 1
ATOM 4055 O O . GLY A 1 525 ? 7.244 143.288 55.923 1.00 16.09 525 GLY A O 1
ATOM 4056 N N . ASN A 1 526 ? 5.046 142.886 55.911 1.00 16.23 526 ASN A N 1
ATOM 4057 C CA . ASN A 1 526 ? 5.144 142.122 54.674 1.00 17.23 526 ASN A CA 1
ATOM 4058 C C . ASN A 1 526 ? 4.810 142.986 53.475 1.00 17.79 526 ASN A C 1
ATOM 4059 O O . ASN A 1 526 ? 4.706 144.205 53.616 1.00 18.24 526 ASN A O 1
ATOM 4064 N N . PHE A 1 527 ? 4.639 142.361 52.311 1.00 15.17 527 PHE A N 1
ATOM 4065 C CA . PHE A 1 527 ? 4.417 143.110 51.073 1.00 15.07 527 PHE A CA 1
ATOM 4066 C C . PHE A 1 527 ? 3.154 143.960 51.115 1.00 15.97 527 PHE A C 1
ATOM 4067 O O . PHE A 1 527 ? 3.180 145.153 50.798 1.00 19.96 527 PHE A O 1
ATOM 4075 N N . THR A 1 528 ? 2.051 143.347 51.511 1.00 14.47 528 THR A N 1
ATOM 4076 C CA . THR A 1 528 ? 0.765 144.030 51.489 1.00 19.34 528 THR A CA 1
ATOM 4077 C C . THR A 1 528 ? 0.697 145.172 52.507 1.00 21.55 528 THR A C 1
ATOM 4078 O O . THR A 1 528 ? 0.130 146.234 52.240 1.00 22.01 528 THR A O 1
ATOM 4082 N N . GLU A 1 529 ? 1.295 144.955 53.670 1.00 23.21 529 GLU A N 1
ATOM 4083 C CA . GLU A 1 529 ? 1.354 145.999 54.680 1.00 26.19 529 GLU A CA 1
ATOM 4084 C C . GLU A 1 529 ? 2.149 147.170 54.131 1.00 26.09 529 GLU A C 1
ATOM 4085 O O . GLU A 1 529 ? 1.765 148.339 54.306 1.00 24.33 529 GLU A O 1
ATOM 4091 N N . TYR A 1 530 ? 3.239 146.844 53.435 1.00 26.52 530 TYR A N 1
ATOM 4092 C CA . TYR A 1 530 ? 4.091 147.867 52.854 1.00 25.78 530 TYR A CA 1
ATOM 4093 C C . TYR A 1 530 ? 3.337 148.704 51.832 1.00 25.44 530 TYR A C 1
ATOM 4094 O O . TYR A 1 530 ? 3.443 149.929 51.826 1.00 25.98 530 TYR A O 1
ATOM 4103 N N . GLU A 1 531 ? 2.575 148.039 50.971 1.00 24.96 531 GLU A N 1
ATOM 4104 C CA . GLU A 1 531 ? 1.873 148.741 49.908 1.00 28.84 531 GLU A CA 1
ATOM 4105 C C . GLU A 1 531 ? 0.854 149.734 50.462 1.00 30.89 531 GLU A C 1
ATOM 4106 O O . GLU A 1 531 ? 0.731 150.848 49.955 1.00 31.07 531 GLU A O 1
ATOM 4112 N N . GLU A 1 532 ? 0.143 149.333 51.512 1.00 31.41 532 GLU A N 1
ATOM 4113 C CA . GLU A 1 532 ? -0.832 150.206 52.156 1.00 34.69 532 GLU A CA 1
ATOM 4114 C C . GLU A 1 532 ? -0.145 151.411 52.800 1.00 34.33 532 GLU A C 1
ATOM 4115 O O . GLU A 1 532 ? -0.618 152.539 52.694 1.00 33.72 532 GLU A O 1
ATOM 4121 N N . TYR A 1 533 ? 0.976 151.159 53.466 1.00 31.80 533 TYR A N 1
ATOM 4122 C CA .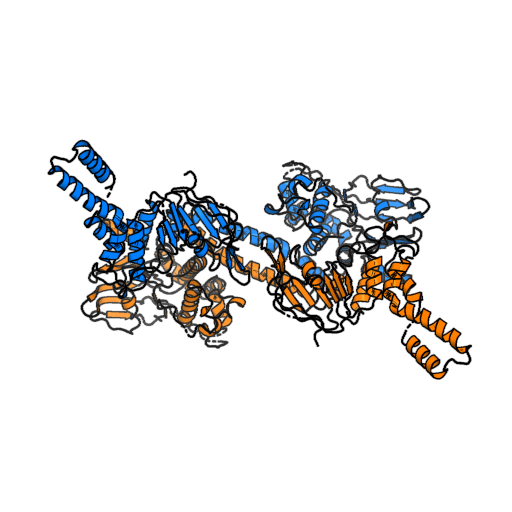 TYR A 1 533 ? 1.758 152.224 54.056 1.00 30.69 533 TYR A CA 1
ATOM 4123 C C . TYR A 1 533 ? 2.294 153.162 52.978 1.00 30.46 533 TYR A C 1
ATOM 4124 O O . TYR A 1 533 ? 2.271 154.380 53.131 1.00 28.58 533 TYR A O 1
ATOM 4133 N N . LYS A 1 534 ? 2.782 152.583 51.887 1.00 31.50 534 LYS A N 1
ATOM 4134 C CA . LYS A 1 534 ? 3.302 153.379 50.787 1.00 33.15 534 LYS A CA 1
ATOM 4135 C C . LYS A 1 534 ? 2.191 154.247 50.210 1.00 35.00 534 LYS A C 1
ATOM 4136 O O . LYS A 1 534 ? 2.370 155.445 50.004 1.00 35.91 534 LYS A O 1
ATOM 4142 N N . LYS A 1 535 ? 1.036 153.637 49.979 1.00 36.38 535 LYS A N 1
ATOM 4143 C CA . LYS A 1 535 ? -0.159 154.360 49.551 1.00 41.20 535 LYS A CA 1
ATOM 4144 C C . LYS A 1 535 ? -0.616 155.420 50.560 1.00 46.62 535 LYS A C 1
ATOM 4145 O O . LYS A 1 535 ? -0.983 156.533 50.182 1.00 47.99 535 LYS A O 1
ATOM 4151 N N . ARG A 1 536 ? -0.594 155.072 51.842 1.00 51.03 536 ARG A N 1
ATOM 4152 C CA . ARG A 1 536 ? -1.081 155.970 52.886 1.00 58.49 536 ARG A CA 1
ATOM 4153 C C . ARG A 1 536 ? -0.231 157.230 52.993 1.00 61.03 536 ARG A C 1
ATOM 4154 O O . ARG A 1 536 ? -0.726 158.295 53.353 1.00 62.60 536 ARG A O 1
ATOM 4162 N N . THR A 1 537 ? 1.051 157.104 52.680 1.00 62.34 537 THR A N 1
ATOM 4163 C CA . THR A 1 537 ? 1.984 158.201 52.886 1.00 67.14 537 THR A CA 1
ATOM 4164 C C . THR A 1 537 ? 2.276 158.949 51.594 1.00 72.25 537 THR A C 1
ATOM 4165 O O . THR A 1 537 ? 2.390 160.175 51.581 1.00 76.10 537 THR A O 1
ATOM 4169 N N . LEU A 1 538 ? 2.392 158.209 50.503 1.00 73.14 538 LEU A N 1
ATOM 4170 C CA . LEU A 1 538 ? 2.693 158.829 49.225 1.00 77.90 538 LEU A CA 1
ATOM 4171 C C . LEU A 1 538 ? 1.404 159.248 48.520 1.00 82.74 538 LEU A C 1
ATOM 4172 O O . LEU A 1 538 ? 1.438 159.874 47.460 1.00 84.12 538 LEU A O 1
ATOM 4177 N N . GLY A 1 539 ? 0.268 158.911 49.127 1.00 86.06 539 GLY A N 1
ATOM 4178 C CA . GLY A 1 539 ? -1.032 159.220 48.558 1.00 90.40 539 GLY A CA 1
ATOM 4179 C C . GLY A 1 539 ? -1.435 158.191 47.522 1.00 91.79 539 GLY A C 1
ATOM 4180 O O . GLY A 1 539 ? -0.648 157.310 47.179 1.00 89.09 539 GLY A O 1
ATOM 4181 N N . ALA A 1 540 ? -2.663 158.292 47.024 1.00 96.42 540 ALA A N 1
ATOM 4182 C CA . ALA A 1 540 ? -3.101 157.427 45.936 1.00 98.75 540 ALA A CA 1
ATOM 4183 C C . ALA A 1 540 ? -2.194 157.639 44.719 1.00 101.35 540 ALA A C 1
ATOM 4184 O O . ALA A 1 540 ? -1.557 158.689 44.595 1.00 104.62 540 ALA A O 1
ATOM 4186 N N . ASP A 1 541 ? -2.143 156.630 43.847 1.00 99.05 541 ASP A N 1
ATOM 4187 C CA . ASP A 1 541 ? -1.244 156.568 42.683 1.00 97.68 541 ASP A CA 1
ATOM 4188 C C . ASP A 1 541 ? 0.193 156.227 43.083 1.00 94.17 541 ASP A C 1
ATOM 4189 O O . ASP A 1 541 ? 1.115 156.309 42.269 1.00 94.17 541 ASP A O 1
ATOM 4194 N N . ALA A 1 542 ? 0.373 155.828 44.337 1.00 91.10 542 ALA A N 1
ATOM 4195 C CA . ALA A 1 542 ? 1.689 155.431 44.823 1.00 88.63 542 ALA A CA 1
ATOM 4196 C C . ALA A 1 542 ? 2.051 154.023 44.359 1.00 84.39 542 ALA A C 1
ATOM 4197 O O . ALA A 1 542 ? 3.215 153.727 44.081 1.00 84.16 542 ALA A O 1
ATOM 4199 N N . LEU A 1 543 ? 1.046 153.157 44.276 1.00 79.81 543 LEU A N 1
ATOM 4200 C CA . LEU A 1 543 ? 1.285 151.754 43.957 1.00 73.80 543 LEU A CA 1
ATOM 4201 C C . LEU A 1 543 ? 1.321 151.520 42.452 1.00 75.49 543 LEU A C 1
ATOM 4202 O O . LEU A 1 543 ? 1.771 150.470 41.996 1.00 72.78 543 LEU A O 1
ATOM 4207 N N . GLU A 1 544 ? 0.852 152.505 41.690 1.00 80.76 544 GLU A N 1
ATOM 4208 C CA . GLU A 1 544 ? 0.859 152.427 40.229 1.00 84.05 544 GLU A CA 1
ATOM 4209 C C . GLU A 1 544 ? 2.277 152.561 39.684 1.00 82.30 544 GLU A C 1
ATOM 4210 O O . GLU A 1 544 ? 2.861 153.645 39.732 1.00 83.59 544 GLU A O 1
ATOM 4216 N N . PRO A 1 545 ? 2.833 151.454 39.159 1.00 78.54 545 PRO A N 1
ATOM 4217 C CA . PRO A 1 545 ? 4.223 151.417 38.689 1.00 78.95 545 PRO A CA 1
ATOM 4218 C C . PRO A 1 545 ? 4.473 152.439 37.585 1.00 83.56 545 PRO A C 1
ATOM 4219 O O . PRO A 1 545 ? 3.552 152.774 36.838 1.00 85.15 545 PRO A O 1
ATOM 4223 N N . LYS A 1 546 ? 5.701 152.938 37.497 1.00 86.76 546 LYS A N 1
ATOM 4224 C CA . LYS A 1 546 ? 6.028 153.987 36.537 1.00 91.73 546 LYS A CA 1
ATOM 4225 C C . LYS A 1 546 ? 7.494 153.943 36.118 1.00 94.51 546 LYS A C 1
ATOM 4226 O O . LYS A 1 546 ? 8.386 154.222 36.920 1.00 95.79 546 LYS A O 1
ATOM 4232 N N . ARG A 1 547 ? 7.731 153.590 34.856 1.00 95.34 547 ARG A N 1
ATOM 4233 C CA . ARG A 1 547 ? 9.082 153.556 34.301 1.00 95.12 547 ARG A CA 1
ATOM 4234 C C . ARG A 1 547 ? 9.064 153.640 32.775 1.00 95.93 547 ARG A C 1
ATOM 4235 O O . ARG A 1 547 ? 8.632 152.706 32.095 1.00 95.87 547 ARG A O 1
ATOM 4237 N N . ILE A 1 548 ? 9.534 154.771 32.253 1.00 96.60 548 ILE A N 1
ATOM 4238 C CA . ILE A 1 548 ? 9.636 155.007 30.815 1.00 97.01 548 ILE A CA 1
ATOM 4239 C C . ILE A 1 548 ? 8.316 154.783 30.079 1.00 96.85 548 ILE A C 1
ATOM 4240 O O . ILE A 1 548 ? 8.095 155.335 28.996 1.00 98.44 548 ILE A O 1
ATOM 4242 N N . GLN B 1 3 ? -23.478 132.044 23.769 1.00 60.15 3 GLN B N 1
ATOM 4243 C CA . GLN B 1 3 ? -23.227 132.019 25.199 1.00 59.98 3 GLN B CA 1
ATOM 4244 C C . GLN B 1 3 ? -21.828 131.494 25.517 1.00 57.64 3 GLN B C 1
ATOM 4245 O O . GLN B 1 3 ? -21.294 131.769 26.585 1.00 58.47 3 GLN B O 1
ATOM 4251 N N . PHE B 1 4 ? -21.231 130.729 24.608 1.00 52.92 4 PHE B N 1
ATOM 4252 C CA . PHE B 1 4 ? -19.877 130.237 24.853 1.00 48.18 4 PHE B CA 1
ATOM 4253 C C . PHE B 1 4 ? -18.840 130.999 24.049 1.00 42.20 4 PHE B C 1
ATOM 4254 O O . PHE B 1 4 ? -18.970 131.190 22.845 1.00 44.94 4 PHE B O 1
ATOM 4262 N N . VAL B 1 5 ? -17.794 131.417 24.733 1.00 35.98 5 VAL B N 1
ATOM 4263 C CA . VAL B 1 5 ? -16.699 132.115 24.101 1.00 34.39 5 VAL B CA 1
ATOM 4264 C C . VAL B 1 5 ? -15.788 131.112 23.397 1.00 33.26 5 VAL B C 1
ATOM 4265 O O . VAL B 1 5 ? -15.217 131.405 22.349 1.00 35.58 5 VAL B O 1
ATOM 4269 N N . TYR B 1 6 ? -15.673 129.920 23.968 1.00 29.97 6 TYR B N 1
ATOM 4270 C CA . TYR B 1 6 ? -14.875 128.857 23.376 1.00 27.35 6 TYR B CA 1
ATOM 4271 C C . TYR B 1 6 ? -15.432 127.497 23.833 1.00 26.24 6 TYR B C 1
ATOM 4272 O O . TYR B 1 6 ? -15.823 127.347 24.992 1.00 26.65 6 TYR B O 1
ATOM 4281 N N . THR B 1 7 ? -15.505 126.524 22.927 1.00 23.95 7 THR B N 1
ATOM 4282 C CA . THR B 1 7 ? -15.874 125.158 23.306 1.00 24.77 7 THR B CA 1
ATOM 4283 C C . THR B 1 7 ? -14.851 124.137 22.825 1.00 27.55 7 THR B C 1
ATOM 4284 O O . THR B 1 7 ? -14.148 124.357 21.838 1.00 28.56 7 THR B O 1
ATOM 4296 N N . HIS B 1 9 ? -14.515 119.748 22.341 1.00 31.55 9 HIS B N 1
ATOM 4297 C CA . HIS B 1 9 ? -15.217 118.474 22.417 1.00 32.96 9 HIS B CA 1
ATOM 4298 C C . HIS B 1 9 ? -14.238 117.340 22.201 1.00 31.22 9 HIS B C 1
ATOM 4299 O O . HIS B 1 9 ? -13.761 117.145 21.084 1.00 33.06 9 HIS B O 1
ATOM 4306 N N . ARG B 1 10 ? -13.928 116.613 23.275 1.00 28.75 10 ARG B N 1
ATOM 4307 C CA . ARG B 1 10 ? -13.036 115.450 23.213 1.00 31.88 10 ARG B CA 1
ATOM 4308 C C . ARG B 1 10 ? -11.647 115.781 22.656 1.00 28.86 10 ARG B C 1
ATOM 4309 O O . ARG B 1 10 ? -10.971 114.924 22.091 1.00 28.78 10 ARG B O 1
ATOM 4317 N N . VAL B 1 11 ? -11.227 117.028 22.827 1.00 23.68 11 VAL B N 1
ATOM 4318 C CA . VAL B 1 11 ? -9.930 117.465 22.339 1.00 23.90 11 VAL B CA 1
ATOM 4319 C C . VAL B 1 11 ? -8.786 116.638 22.956 1.00 25.30 11 VAL B C 1
ATOM 4320 O O . VAL B 1 11 ? -8.780 116.332 24.149 1.00 25.98 11 VAL B O 1
ATOM 4324 N N . GLY B 1 12 ? -7.835 116.252 22.120 1.00 25.92 12 GLY B N 1
ATOM 4325 C CA . GLY B 1 12 ? -6.659 115.541 22.573 1.00 27.06 12 GLY B CA 1
ATOM 4326 C C . GLY B 1 12 ? -5.522 115.844 21.626 1.00 29.34 12 GLY B C 1
ATOM 4327 O O . GLY B 1 12 ? -5.755 116.347 20.531 1.00 31.19 12 GLY B O 1
ATOM 4328 N N . LYS B 1 13 ? -4.296 115.551 22.042 1.00 30.35 13 LYS B N 1
ATOM 4329 C CA . LYS B 1 13 ? -3.133 115.809 21.211 1.00 32.30 13 LYS B CA 1
ATOM 4330 C C . LYS B 1 13 ? -2.130 114.697 21.420 1.00 37.17 13 LYS B C 1
ATOM 4331 O O . LYS B 1 13 ? -1.895 114.282 22.554 1.00 36.94 13 LYS B O 1
ATOM 4337 N N . VAL B 1 14 ? -1.545 114.213 20.325 1.00 42.50 14 VAL B N 1
ATOM 4338 C CA . VAL B 1 14 ? -0.610 113.096 20.381 1.00 47.60 14 VAL B CA 1
ATOM 4339 C C . VAL B 1 14 ? 0.797 113.516 19.968 1.00 52.76 14 VAL B C 1
ATOM 4340 O O . VAL B 1 14 ? 0.995 114.167 18.943 1.00 52.60 14 VAL B O 1
ATOM 4344 N N . VAL B 1 15 ? 1.769 113.124 20.778 1.00 59.11 15 VAL B N 1
ATOM 4345 C CA . VAL B 1 15 ? 3.153 113.522 20.593 1.00 66.48 15 VAL B CA 1
ATOM 4346 C C . VAL B 1 15 ? 3.992 112.253 20.480 1.00 75.08 15 VAL B C 1
ATOM 4347 O O . VAL B 1 15 ? 3.651 111.237 21.085 1.00 77.35 15 VAL B O 1
ATOM 4351 N N . PRO B 1 16 ? 5.059 112.289 19.666 1.00 80.54 16 PRO B N 1
ATOM 4352 C CA . PRO B 1 16 ? 5.972 111.148 19.533 1.00 84.97 16 PRO B CA 1
ATOM 4353 C C . PRO B 1 16 ? 6.434 110.577 20.878 1.00 85.71 16 PRO B C 1
ATOM 4354 O O . PRO B 1 16 ? 6.596 111.336 21.836 1.00 83.91 16 PRO B O 1
ATOM 4358 N N . PRO B 1 17 ? 6.622 109.246 20.952 1.00 88.03 17 PRO B N 1
ATOM 4359 C CA . PRO B 1 17 ? 6.341 108.331 19.840 1.00 88.80 17 PRO B CA 1
ATOM 4360 C C . PRO B 1 17 ? 4.842 108.127 19.640 1.00 85.64 17 PRO B C 1
ATOM 4361 O O . PRO B 1 17 ? 4.359 108.191 18.512 1.00 88.31 17 PRO B O 1
ATOM 4365 N N . LYS B 1 18 ? 4.112 107.906 20.724 1.00 79.42 18 LYS B N 1
ATOM 4366 C CA . LYS B 1 18 ? 2.679 107.694 20.630 1.00 76.64 18 LYS B CA 1
ATOM 4367 C C . LYS B 1 18 ? 1.975 108.362 21.806 1.00 74.32 18 LYS B C 1
ATOM 4368 O O . LYS B 1 18 ? 0.764 108.232 21.967 1.00 74.54 18 LYS B O 1
ATOM 4374 N N . ARG B 1 19 ? 2.744 109.080 22.619 1.00 72.20 19 ARG B N 1
ATOM 4375 C CA . ARG B 1 19 ? 2.255 109.609 23.887 1.00 69.73 19 ARG B CA 1
ATOM 4376 C C . ARG B 1 19 ? 1.161 110.673 23.729 1.00 63.22 19 ARG B C 1
ATOM 4377 O O . ARG B 1 19 ? 1.164 111.451 22.774 1.00 64.43 19 ARG B O 1
ATOM 4385 N N . HIS B 1 20 ? 0.228 110.691 24.677 1.00 54.26 20 HIS B N 1
ATOM 4386 C CA . HIS B 1 20 ? -0.933 111.569 24.615 1.00 46.86 20 HIS B CA 1
ATOM 4387 C C . HIS B 1 20 ? -0.801 112.687 25.624 1.00 40.68 20 HIS B C 1
ATOM 4388 O O . HIS B 1 20 ? -0.959 112.467 26.820 1.00 39.30 20 HIS B O 1
ATOM 4395 N N . ILE B 1 21 ? -0.515 113.891 25.152 1.00 37.36 21 ILE B N 1
ATOM 4396 C CA . ILE B 1 21 ? -0.282 114.989 26.080 1.00 37.21 21 ILE B CA 1
ATOM 4397 C C . ILE B 1 21 ? -1.604 115.588 26.557 1.00 33.21 21 ILE B C 1
ATOM 4398 O O . ILE B 1 21 ? -1.714 116.061 27.687 1.00 29.04 21 ILE B O 1
ATOM 4403 N N . LEU B 1 22 ? -2.610 115.549 25.694 1.00 33.32 22 LEU B N 1
ATOM 4404 C CA . LEU B 1 22 ? -3.970 115.845 26.115 1.00 32.38 22 LEU B CA 1
ATOM 4405 C C . LEU B 1 22 ? -4.862 114.762 25.549 1.00 36.89 22 LEU B C 1
ATOM 4406 O O . LEU B 1 22 ? -4.622 114.274 24.447 1.00 39.45 22 LEU B O 1
ATOM 4411 N N . LYS B 1 23 ? -5.872 114.369 26.317 1.00 37.17 23 LYS B N 1
ATOM 4412 C CA . LYS B 1 23 ? -6.849 113.390 25.861 1.00 37.50 23 LYS B CA 1
ATOM 4413 C C . LYS B 1 23 ? -8.233 113.708 26.413 1.00 35.50 23 LYS B C 1
ATOM 4414 O O . LYS B 1 23 ? -8.367 114.135 27.559 1.00 33.38 23 LYS B O 1
ATOM 4420 N N . ASN B 1 24 ? -9.253 113.509 25.588 1.00 37.73 24 ASN B N 1
ATOM 4421 C CA . ASN B 1 24 ? -10.648 113.603 26.025 1.00 41.00 24 ASN B CA 1
ATOM 4422 C C . ASN B 1 24 ? -11.048 114.929 26.659 1.00 37.51 24 ASN B C 1
ATOM 4423 O O . ASN B 1 24 ? -11.889 114.955 27.553 1.00 39.76 24 ASN B O 1
ATOM 4428 N N . ILE B 1 25 ? -10.452 116.026 26.209 1.00 34.17 25 ILE B N 1
ATOM 4429 C CA . ILE B 1 25 ? -10.781 117.331 26.773 1.00 31.97 25 ILE B CA 1
ATOM 4430 C C . ILE B 1 25 ? -12.072 117.881 26.192 1.00 32.89 25 ILE B C 1
ATOM 4431 O O . ILE B 1 25 ? -12.116 118.269 25.025 1.00 34.77 25 ILE B O 1
ATOM 4436 N N . SER B 1 26 ? -13.120 117.898 27.011 1.00 33.69 26 SER B N 1
ATOM 4437 C CA . SER B 1 26 ? -14.398 118.507 26.645 1.00 32.88 26 SER B CA 1
ATOM 4438 C C . SER B 1 26 ? -14.774 119.595 27.653 1.00 34.09 26 SER B C 1
ATOM 4439 O O . SER B 1 26 ? -15.156 119.303 28.793 1.00 33.11 26 SER B O 1
ATOM 4442 N N . LEU B 1 27 ? -14.658 120.850 27.223 1.00 34.42 27 LEU B N 1
ATOM 4443 C CA . LEU B 1 27 ? -14.828 122.002 28.107 1.00 34.09 27 LEU B CA 1
ATOM 4444 C C . LEU B 1 27 ? -15.543 123.139 27.400 1.00 36.81 27 LEU B C 1
ATOM 4445 O O . LEU B 1 27 ? -15.292 123.398 26.229 1.00 41.74 27 LEU B O 1
ATOM 4450 N N . SER B 1 28 ? -16.424 123.830 28.110 1.00 34.54 28 SER B N 1
ATOM 4451 C CA . SER B 1 28 ? -17.023 125.038 27.563 1.00 33.31 28 SER B CA 1
ATOM 4452 C C . SER B 1 28 ? -16.524 126.251 28.332 1.00 31.07 28 SER B C 1
ATOM 4453 O O . SER B 1 28 ? -16.346 126.183 29.550 1.00 31.04 28 SER B O 1
ATOM 4456 N N . PHE B 1 29 ? -16.295 127.355 27.623 1.00 29.14 29 PHE B N 1
ATOM 4457 C CA . PHE B 1 29 ? -15.767 128.576 28.243 1.00 29.57 29 PHE B CA 1
ATOM 4458 C C . PHE B 1 29 ? -16.772 129.729 28.189 1.00 31.63 29 PHE B C 1
ATOM 4459 O O . PHE B 1 29 ? -17.476 129.904 27.197 1.00 35.46 29 PHE B O 1
ATOM 4467 N N . PHE B 1 30 ? -16.843 130.512 29.258 1.00 29.80 30 PHE B N 1
ATOM 4468 C CA . PHE B 1 30 ? -17.872 131.539 29.355 1.00 29.27 30 PHE B CA 1
ATOM 4469 C C . PHE B 1 30 ? -17.300 132.944 29.317 1.00 26.72 30 PHE B C 1
ATOM 4470 O O . PHE B 1 30 ? -16.224 133.195 29.862 1.00 28.14 30 PHE B O 1
ATOM 4478 N N . PRO B 1 31 ? -18.004 133.857 28.639 1.00 24.04 31 PRO B N 1
ATOM 4479 C CA . PRO B 1 31 ? -17.574 135.253 28.540 1.00 24.42 31 PRO B CA 1
ATOM 4480 C C . PRO B 1 31 ? -17.342 135.879 29.907 1.00 26.47 31 PRO B C 1
ATOM 4481 O O . PRO B 1 31 ? -18.238 135.870 30.754 1.00 27.53 31 PRO B O 1
ATOM 4485 N N . GLY B 1 32 ? -16.130 136.390 30.119 1.00 25.05 32 GLY B N 1
ATOM 4486 C CA . GLY B 1 32 ? -15.804 137.102 31.340 1.00 25.35 32 GLY B CA 1
ATOM 4487 C C . GLY B 1 32 ? -15.245 136.204 32.424 1.00 26.22 32 GLY B C 1
ATOM 4488 O O . GLY B 1 32 ? -14.673 136.684 33.414 1.00 26.77 32 GLY B O 1
ATOM 4489 N N . ALA B 1 33 ? -15.424 134.899 32.246 1.00 24.02 33 ALA B N 1
ATOM 4490 C CA . ALA B 1 33 ? -14.882 133.930 33.182 1.00 21.26 33 ALA B CA 1
ATOM 4491 C C . ALA B 1 33 ? -13.385 134.149 33.245 1.00 20.85 33 ALA B C 1
ATOM 4492 O O . ALA B 1 33 ? -12.742 134.412 32.232 1.00 21.24 33 ALA B O 1
ATOM 4494 N N . LYS B 1 34 ? -12.848 134.086 34.449 1.00 18.52 34 LYS B N 1
ATOM 4495 C CA . LYS B 1 34 ? -11.423 134.189 34.645 1.00 19.86 34 LYS B CA 1
ATOM 4496 C C . LYS B 1 34 ? -10.965 132.823 35.149 1.00 21.16 34 LYS B C 1
ATOM 4497 O O . LYS B 1 34 ? -11.389 132.372 36.217 1.00 15.57 34 LYS B O 1
ATOM 4503 N N . ILE B 1 35 ? -10.111 132.165 34.367 1.00 23.09 35 ILE B N 1
ATOM 4504 C CA . ILE B 1 35 ? -9.718 130.793 34.658 1.00 21.56 35 ILE B CA 1
ATOM 4505 C C . ILE B 1 35 ? -8.218 130.679 34.922 1.00 18.39 35 ILE B C 1
ATOM 4506 O O . ILE B 1 35 ? -7.408 131.081 34.104 1.00 19.22 35 ILE B O 1
ATOM 4511 N N . GLY B 1 36 ? -7.855 130.138 36.080 1.00 17.18 36 GLY B N 1
ATOM 4512 C CA . GLY B 1 36 ? -6.473 129.798 36.349 1.00 20.02 36 GLY B CA 1
ATOM 4513 C C . GLY B 1 36 ? -6.206 128.366 35.925 1.00 21.52 36 GLY B C 1
ATOM 4514 O O . GLY B 1 36 ? -6.986 127.474 36.248 1.00 20.76 36 GLY B O 1
ATOM 4515 N N . VAL B 1 37 ? -5.113 128.146 35.195 1.00 21.70 37 VAL B N 1
ATOM 4516 C CA . VAL B 1 37 ? -4.780 126.812 34.703 1.00 19.62 37 VAL B CA 1
ATOM 4517 C C . VAL B 1 37 ? -3.604 126.209 35.471 1.00 19.39 37 VAL B C 1
ATOM 4518 O O . VAL B 1 37 ? -2.535 126.797 35.547 1.00 19.25 37 VAL B O 1
ATOM 4522 N N . LEU B 1 38 ? -3.817 125.030 36.046 1.00 20.09 38 LEU B N 1
ATOM 4523 C CA . LEU B 1 38 ? -2.838 124.400 36.924 1.00 20.45 38 LEU B CA 1
ATOM 4524 C C . LEU B 1 38 ? -2.422 123.037 36.406 1.00 22.44 38 LEU B C 1
ATOM 4525 O O . LEU B 1 38 ? -3.003 122.517 35.461 1.00 25.28 38 LEU B O 1
ATOM 4530 N N . GLY B 1 39 ? -1.416 122.454 37.042 1.00 23.68 39 GLY B N 1
ATOM 4531 C CA . GLY B 1 39 ? -1.017 121.097 36.738 1.00 24.76 39 GLY B CA 1
ATOM 4532 C C . GLY B 1 39 ? 0.479 120.962 36.828 1.00 27.67 39 GLY B C 1
ATOM 4533 O O . GLY B 1 39 ? 1.194 121.964 36.870 1.00 29.81 39 GLY B O 1
ATOM 4534 N N . LEU B 1 40 ? 0.954 119.722 36.863 1.00 28.30 40 LEU B N 1
ATOM 4535 C CA . LEU B 1 40 ? 2.386 119.460 36.878 1.00 30.30 40 LEU B CA 1
ATOM 4536 C C . LEU B 1 40 ? 3.001 119.742 35.504 1.00 30.69 40 LEU B C 1
ATOM 4537 O O . LEU B 1 40 ? 2.293 119.828 34.496 1.00 30.46 40 LEU B O 1
ATOM 4542 N N . ASN B 1 41 ? 4.322 119.884 35.473 1.00 27.24 41 ASN B N 1
ATOM 4543 C CA . ASN B 1 41 ? 5.043 119.996 34.219 1.00 27.33 41 ASN B CA 1
ATOM 4544 C C . ASN B 1 41 ? 4.783 118.781 33.326 1.00 28.59 41 ASN B C 1
ATOM 4545 O O . ASN B 1 41 ? 4.935 117.636 33.761 1.00 27.57 41 ASN B O 1
ATOM 4550 N N . GLY B 1 42 ? 4.385 119.038 32.083 1.00 28.18 42 GLY B N 1
ATOM 4551 C CA . GLY B 1 42 ? 4.049 117.977 31.149 1.00 25.78 42 GLY B CA 1
ATOM 4552 C C . GLY B 1 42 ? 2.589 117.553 31.185 1.00 24.79 42 GLY B C 1
ATOM 4553 O O . GLY B 1 42 ? 2.231 116.521 30.621 1.00 26.76 42 GLY B O 1
ATOM 4554 N N . ALA B 1 43 ? 1.737 118.342 31.837 1.00 20.66 43 ALA B N 1
ATOM 4555 C CA . ALA B 1 43 ? 0.321 118.006 31.909 1.00 19.18 43 ALA B CA 1
ATOM 4556 C C . ALA B 1 43 ? -0.414 118.462 30.654 1.00 19.53 43 ALA B C 1
ATOM 4557 O O . ALA B 1 43 ? -1.551 118.079 30.422 1.00 19.69 43 ALA B O 1
ATOM 4559 N N . GLY B 1 44 ? 0.243 119.280 29.841 1.00 18.12 44 GLY B N 1
ATOM 4560 C CA . GLY B 1 44 ? -0.363 119.750 28.611 1.00 17.44 44 GLY B CA 1
ATOM 4561 C C . GLY B 1 44 ? -0.942 121.148 28.747 1.00 18.32 44 GLY B C 1
ATOM 4562 O O . GLY B 1 44 ? -1.733 121.579 27.909 1.00 17.23 44 GLY B O 1
ATOM 4563 N N . LYS B 1 45 ? -0.539 121.861 29.795 1.00 18.07 45 LYS B N 1
ATOM 4564 C CA . LYS B 1 45 ? -1.011 123.229 30.007 1.00 19.33 45 LYS B CA 1
ATOM 4565 C C . LYS B 1 45 ? -0.776 124.135 28.790 1.00 19.68 45 LYS B C 1
ATOM 4566 O O . LYS B 1 45 ? -1.720 124.741 28.282 1.00 19.98 45 LYS B O 1
ATOM 4572 N N . SER B 1 46 ? 0.472 124.204 28.324 1.00 17.60 46 SER B N 1
ATOM 4573 C CA . SER B 1 46 ? 0.846 125.094 27.231 1.00 19.21 46 SER B CA 1
ATOM 4574 C C . SER B 1 46 ? 0.207 124.676 25.911 1.00 21.95 46 SER B C 1
ATOM 4575 O O . SER B 1 46 ? -0.146 125.526 25.093 1.00 23.83 46 SER B O 1
ATOM 4578 N N . THR B 1 47 ? 0.067 123.372 25.704 1.00 21.32 47 THR B N 1
ATOM 4579 C CA . THR B 1 47 ? -0.586 122.854 24.504 1.00 21.69 47 THR B CA 1
ATOM 4580 C C . THR B 1 47 ? -2.045 123.302 24.484 1.00 19.79 47 THR B C 1
ATOM 4581 O O . THR B 1 47 ? -2.577 123.709 23.448 1.00 20.44 47 THR B O 1
ATOM 4585 N N . LEU B 1 48 ? -2.682 123.235 25.645 1.00 16.26 48 LEU B N 1
ATOM 4586 C CA . LEU B 1 48 ? -4.060 123.644 25.770 1.00 18.62 48 LEU B CA 1
ATOM 4587 C C . LEU B 1 48 ? -4.271 125.084 25.264 1.00 21.48 48 LEU B C 1
ATOM 4588 O O . LEU B 1 48 ? -5.207 125.346 24.498 1.00 22.49 48 LEU B O 1
ATOM 4593 N N . LEU B 1 49 ? -3.402 126.004 25.677 1.00 19.62 49 LEU B N 1
ATOM 4594 C CA . LEU B 1 49 ? -3.522 127.402 25.253 1.00 22.25 49 LEU B CA 1
ATOM 4595 C C . LEU B 1 49 ? -3.175 127.559 23.781 1.00 24.89 49 LEU B C 1
ATOM 4596 O O . LEU B 1 49 ? -3.738 128.403 23.083 1.00 23.06 49 LEU B O 1
ATOM 4601 N N . ARG B 1 50 ? -2.223 126.765 23.309 1.00 27.49 50 ARG B N 1
ATOM 4602 C CA . ARG B 1 50 ? -1.859 126.849 21.911 1.00 29.15 50 ARG B CA 1
ATOM 4603 C C . ARG B 1 50 ? -3.056 126.456 21.048 1.00 29.90 50 ARG B C 1
ATOM 4604 O O . ARG B 1 50 ? -3.343 127.106 20.040 1.00 36.11 50 ARG B O 1
ATOM 4612 N N . ILE B 1 51 ? -3.790 125.431 21.468 1.00 24.95 51 ILE B N 1
ATOM 4613 C CA . ILE B 1 51 ? -4.983 125.016 20.734 1.00 23.42 51 ILE B CA 1
ATOM 4614 C C . ILE B 1 51 ? -6.069 126.098 20.684 1.00 20.26 51 ILE B C 1
ATOM 4615 O O . ILE B 1 51 ? -6.619 126.398 19.628 1.00 18.31 51 ILE B O 1
ATOM 4628 N N . ALA B 1 53 ? -5.587 129.154 21.112 1.00 27.52 53 ALA B N 1
ATOM 4629 C CA . ALA B 1 53 ? -5.018 130.284 20.395 1.00 26.87 53 ALA B CA 1
ATOM 4630 C C . ALA B 1 53 ? -5.263 130.120 18.907 1.00 27.77 53 ALA B C 1
ATOM 4631 O O . ALA B 1 53 ? -5.152 131.073 18.140 1.00 27.87 53 ALA B O 1
ATOM 4633 N N . GLY B 1 54 ? -5.588 128.903 18.497 1.00 28.99 54 GLY 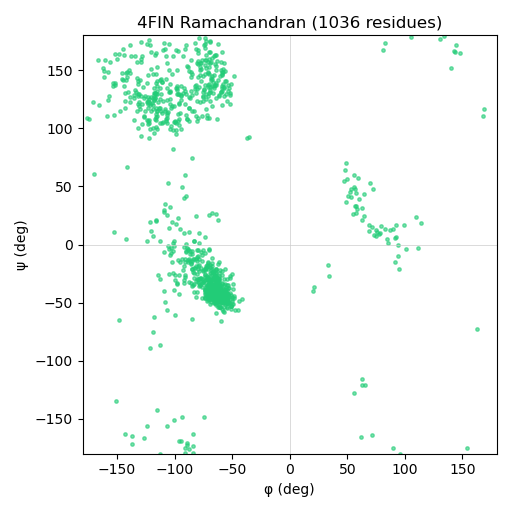B N 1
ATOM 4634 C CA . GLY B 1 54 ? -5.781 128.624 17.088 1.00 31.58 54 GLY B CA 1
ATOM 4635 C C . GLY B 1 54 ? -4.460 128.361 16.390 1.00 33.16 54 GLY B C 1
ATOM 4636 O O . GLY B 1 54 ? -4.376 128.351 15.160 1.00 32.79 54 GLY B O 1
ATOM 4637 N N . ILE B 1 55 ? -3.416 128.147 17.179 1.00 32.97 55 ILE B N 1
ATOM 4638 C CA . ILE B 1 55 ? -2.117 127.840 16.609 1.00 32.20 55 ILE B CA 1
ATOM 4639 C C . ILE B 1 55 ? -2.003 126.355 16.330 1.00 32.91 55 ILE B C 1
ATOM 4640 O O . ILE B 1 55 ? -1.870 125.940 15.183 1.00 34.36 55 ILE B O 1
ATOM 4645 N N . ASP B 1 56 ? -2.047 125.546 17.377 1.00 32.46 56 ASP B N 1
ATOM 4646 C CA . ASP B 1 56 ? -1.994 124.114 17.159 1.00 34.03 56 ASP B CA 1
ATOM 4647 C C . ASP B 1 56 ? -3.364 123.660 16.662 1.00 33.84 56 ASP B C 1
ATOM 4648 O O . ASP B 1 56 ? -4.344 123.685 17.406 1.00 32.70 56 ASP B O 1
ATOM 4653 N N . LYS B 1 57 ? -3.418 123.267 15.393 1.00 34.68 57 LYS B N 1
ATOM 4654 C CA . LYS B 1 57 ? -4.664 122.898 14.735 1.00 37.27 57 LYS B CA 1
ATOM 4655 C C . LYS B 1 57 ? -4.682 121.399 14.400 1.00 39.78 57 LYS B C 1
ATOM 4656 O O . LYS B 1 57 ? -5.635 120.907 13.795 1.00 41.17 57 LYS B O 1
ATOM 4662 N N . ASP B 1 58 ? -3.626 120.682 14.796 1.00 39.96 58 ASP B N 1
ATOM 4663 C CA . ASP B 1 58 ? -3.501 119.251 14.519 1.00 42.16 58 ASP B CA 1
ATOM 4664 C C . ASP B 1 58 ? -3.848 118.425 15.750 1.00 38.54 58 ASP B C 1
ATOM 4665 O O . ASP B 1 58 ? -2.965 117.984 16.493 1.00 36.39 58 ASP B O 1
ATOM 4670 N N . ILE B 1 59 ? -5.146 118.218 15.958 1.00 36.21 59 ILE B N 1
ATOM 4671 C CA . ILE B 1 59 ? -5.647 117.648 17.199 1.00 33.74 59 ILE B CA 1
ATOM 4672 C C . ILE B 1 59 ? -6.759 116.637 16.963 1.00 33.91 59 ILE B C 1
ATOM 4673 O O . ILE B 1 59 ? -7.248 116.478 15.842 1.00 35.14 59 ILE B O 1
ATOM 4678 N N . GLU B 1 60 ? -7.145 115.942 18.028 1.00 32.71 60 GLU B N 1
ATOM 4679 C CA . GLU B 1 60 ? -8.328 115.094 17.995 1.00 35.37 60 GLU B CA 1
ATOM 4680 C C . GLU B 1 60 ? -9.488 115.938 18.489 1.00 35.38 60 GLU B C 1
ATOM 4681 O O . GLU B 1 60 ? -9.271 116.969 19.119 1.00 32.27 60 GLU B O 1
ATOM 4687 N N . GLY B 1 61 ? -10.716 115.509 18.214 1.00 37.28 61 GLY B N 1
ATOM 4688 C CA . GLY B 1 61 ? -11.871 116.203 18.752 1.00 37.19 61 GLY B CA 1
ATOM 4689 C C . GLY B 1 61 ? -12.099 117.551 18.096 1.00 38.28 61 GLY B C 1
ATOM 4690 O O . GLY B 1 61 ? -11.546 117.829 17.027 1.00 39.30 61 GLY B O 1
ATOM 4691 N N . GLU B 1 62 ? -12.907 118.397 18.735 1.00 36.19 62 GLU B N 1
ATOM 4692 C CA A GLU B 1 62 ? -13.333 119.658 18.128 0.50 36.01 62 GLU B CA 1
ATOM 4693 C CA B GLU B 1 62 ? -13.305 119.659 18.121 0.50 35.88 62 GLU B CA 1
ATOM 4694 C C . GLU B 1 62 ? -13.058 120.871 19.016 1.00 34.31 62 GLU B C 1
ATOM 4695 O O . GLU B 1 62 ? -13.641 121.001 20.098 1.00 33.98 62 GLU B O 1
ATOM 4706 N N . ALA B 1 63 ? -12.177 121.755 18.549 1.00 31.98 63 ALA B N 1
ATOM 4707 C CA . ALA B 1 63 ? -11.841 122.988 19.253 1.00 29.16 63 ALA B CA 1
ATOM 4708 C C . ALA B 1 63 ? -12.266 124.195 18.417 1.00 29.24 63 ALA B C 1
ATOM 4709 O O . ALA B 1 63 ? -11.751 124.410 17.312 1.00 26.91 63 ALA B O 1
ATOM 4711 N N . ARG B 1 64 ? -13.192 124.982 18.959 1.00 28.66 64 ARG B N 1
ATOM 4712 C CA . ARG B 1 64 ? -13.872 126.019 18.194 1.00 33.94 64 ARG B CA 1
ATOM 4713 C C . ARG B 1 64 ? -14.136 127.272 19.040 1.00 32.87 64 ARG B C 1
ATOM 4714 O O . ARG B 1 64 ? -14.749 127.192 20.108 1.00 31.47 64 ARG B O 1
ATOM 4722 N N . PRO B 1 65 ? -13.642 128.435 18.582 1.00 33.15 65 PRO B N 1
ATOM 4723 C CA . PRO B 1 65 ? -13.952 129.721 19.219 1.00 31.35 65 PRO B CA 1
ATOM 4724 C C . PRO B 1 65 ? -15.301 130.269 18.796 1.00 31.35 65 PRO B C 1
ATOM 4725 O O . PRO B 1 65 ? -15.794 129.919 17.733 1.00 32.35 65 PRO B O 1
ATOM 4729 N N . GLN B 1 66 ? -15.891 131.120 19.624 1.00 33.15 66 GLN B N 1
ATOM 4730 C CA . GLN B 1 66 ? -17.066 131.876 19.214 1.00 35.60 66 GLN B CA 1
ATOM 4731 C C . GLN B 1 66 ? -16.676 132.696 17.992 1.00 30.31 66 GLN B C 1
ATOM 4732 O O . GLN B 1 66 ? -15.638 133.337 18.015 1.00 25.22 66 GLN B O 1
ATOM 4738 N N . PRO B 1 67 ? -17.490 132.671 16.917 1.00 31.65 67 PRO B N 1
ATOM 4739 C CA . PRO B 1 67 ? -17.122 133.482 15.749 1.00 33.31 67 PRO B CA 1
ATOM 4740 C C . PRO B 1 67 ? -17.010 134.948 16.131 1.00 33.04 67 PRO B C 1
ATOM 4741 O O . PRO B 1 67 ? -17.724 135.391 17.040 1.00 30.30 67 PRO B O 1
ATOM 4745 N N . ASP B 1 68 ? -16.095 135.655 15.469 1.00 35.20 68 ASP B N 1
ATOM 4746 C CA . ASP B 1 68 ? -15.844 137.080 15.697 1.00 39.94 68 ASP B CA 1
ATOM 4747 C C . ASP B 1 68 ? -15.121 137.409 17.004 1.00 43.61 68 ASP B C 1
ATOM 4748 O O . ASP B 1 68 ? -14.987 138.579 17.367 1.00 45.07 68 ASP B O 1
ATOM 4753 N N . ILE B 1 69 ? -14.651 136.393 17.715 1.00 43.90 69 ILE B N 1
ATOM 4754 C CA . ILE B 1 69 ? -13.982 136.665 18.973 1.00 39.90 69 ILE B CA 1
ATOM 4755 C C . ILE B 1 69 ? -12.504 137.000 18.769 1.00 37.94 69 ILE B C 1
ATOM 4756 O O . ILE B 1 69 ? -11.779 136.296 18.071 1.00 39.38 69 ILE B O 1
ATOM 4761 N N . LYS B 1 70 ? -12.081 138.118 19.347 1.00 36.71 70 LYS B N 1
ATOM 4762 C CA . LYS B 1 70 ? -10.701 138.554 19.240 1.00 36.59 70 LYS B CA 1
ATOM 4763 C C . LYS B 1 70 ? -9.887 137.929 20.358 1.00 32.83 70 LYS B C 1
ATOM 4764 O O . LYS B 1 70 ? -10.139 138.171 21.542 1.00 31.86 70 LYS B O 1
ATOM 4770 N N . ILE B 1 71 ? -8.908 137.122 19.974 1.00 31.07 71 ILE B N 1
ATOM 4771 C CA . ILE B 1 71 ? -8.086 136.398 20.932 1.00 28.05 71 ILE B CA 1
ATOM 4772 C C . ILE B 1 71 ? -6.676 136.952 20.955 1.00 26.53 71 ILE B C 1
ATOM 4773 O O . ILE B 1 71 ? -6.016 137.005 19.926 1.00 29.27 71 ILE B O 1
ATOM 4778 N N . GLY B 1 72 ? -6.214 137.367 22.128 1.00 23.69 72 GLY B N 1
ATOM 4779 C CA . GLY B 1 72 ? -4.829 137.763 22.300 1.00 23.66 72 GLY B CA 1
ATOM 4780 C C . GLY B 1 72 ? -4.085 136.673 23.047 1.00 23.72 72 GLY B C 1
ATOM 4781 O O . GLY B 1 72 ? -4.556 136.215 24.085 1.00 26.12 72 GLY B O 1
ATOM 4782 N N . TYR B 1 73 ? -2.926 136.265 22.531 1.00 23.26 73 TYR B N 1
ATOM 4783 C CA . TYR B 1 73 ? -2.184 135.126 23.077 1.00 22.63 73 TYR B CA 1
ATOM 4784 C C . TYR B 1 73 ? -0.758 135.468 23.519 1.00 25.07 73 TYR B C 1
ATOM 4785 O O . TYR B 1 73 ? 0.038 135.992 22.741 1.00 28.50 73 TYR B O 1
ATOM 4794 N N . LEU B 1 74 ? -0.433 135.157 24.769 1.00 24.06 74 LEU B N 1
ATOM 4795 C CA . LEU B 1 74 ? 0.925 135.344 25.263 1.00 24.59 74 LEU B CA 1
ATOM 4796 C C . LEU B 1 74 ? 1.638 134.007 25.502 1.00 26.61 74 LEU B C 1
ATOM 4797 O O . LEU B 1 74 ? 1.342 133.309 26.470 1.00 27.76 74 LEU B O 1
ATOM 4802 N N . PRO B 1 75 ? 2.579 133.640 24.614 1.00 28.06 75 PRO B N 1
ATOM 4803 C CA . PRO B 1 75 ? 3.336 132.400 24.814 1.00 28.92 75 PRO B CA 1
ATOM 4804 C C . PRO B 1 75 ? 4.476 132.624 25.807 1.00 29.25 75 PRO B C 1
ATOM 4805 O O . PRO B 1 75 ? 4.773 133.772 26.132 1.00 29.15 75 PRO B O 1
ATOM 4809 N N . GLN B 1 76 ? 5.105 131.553 26.278 1.00 30.79 76 GLN B N 1
ATOM 4810 C CA . GLN B 1 76 ? 6.188 131.686 27.251 1.00 32.85 76 GLN B CA 1
ATOM 4811 C C . GLN B 1 76 ? 7.368 132.488 26.725 1.00 32.01 76 GLN B C 1
ATOM 4812 O O . GLN B 1 76 ? 7.940 133.286 27.452 1.00 30.72 76 GLN B O 1
ATOM 4818 N N . GLU B 1 77 ? 7.728 132.282 25.463 1.00 34.64 77 GLU B N 1
ATOM 4819 C CA . GLU B 1 77 ? 8.847 133.011 24.873 1.00 38.04 77 GLU B CA 1
ATOM 4820 C C . GLU B 1 77 ? 8.343 134.032 23.862 1.00 36.61 77 GLU B C 1
ATOM 4821 O O . GLU B 1 77 ? 7.791 133.664 22.838 1.00 33.28 77 GLU B O 1
ATOM 4827 N N . PRO B 1 78 ? 8.540 135.327 24.152 1.00 42.05 78 PRO B N 1
ATOM 4828 C CA . PRO B 1 78 ? 8.027 136.414 23.307 1.00 42.88 78 PRO B CA 1
ATOM 4829 C C . PRO B 1 78 ? 8.505 136.307 21.864 1.00 41.55 78 PRO B C 1
ATOM 4830 O O . PRO B 1 78 ? 9.655 135.948 21.608 1.00 39.34 78 PRO B O 1
ATOM 4834 N N . GLN B 1 79 ? 7.614 136.606 20.927 1.00 42.92 79 GLN B N 1
ATOM 4835 C CA . GLN B 1 79 ? 7.985 136.648 19.518 1.00 44.13 79 GLN B CA 1
ATOM 4836 C C . GLN B 1 79 ? 7.771 138.048 18.954 1.00 41.06 79 GLN B C 1
ATOM 4837 O O . GLN B 1 79 ? 6.650 138.442 18.635 1.00 41.02 79 GLN B O 1
ATOM 4843 N N . LEU B 1 80 ? 8.866 138.795 18.861 1.00 38.28 80 LEU B N 1
ATOM 4844 C CA . LEU B 1 80 ? 8.840 140.181 18.413 1.00 37.50 80 LEU B CA 1
ATOM 4845 C C . LEU B 1 80 ? 9.908 140.412 17.346 1.00 35.38 80 LEU B C 1
ATOM 4846 O O . LEU B 1 80 ? 11.012 139.868 17.448 1.00 34.84 80 LEU B O 1
ATOM 4851 N N . ASN B 1 81 ? 9.578 141.209 16.330 1.00 33.22 81 ASN B N 1
ATOM 4852 C CA . ASN B 1 81 ? 10.545 141.601 15.303 1.00 35.84 81 ASN B CA 1
ATOM 4853 C C . ASN B 1 81 ? 11.726 142.325 15.950 1.00 39.51 81 ASN B C 1
ATOM 4854 O O . ASN B 1 81 ? 11.551 143.359 16.588 1.00 42.67 81 ASN B O 1
ATOM 4859 N N . PRO B 1 82 ? 12.937 141.777 15.794 1.00 40.62 82 PRO B N 1
ATOM 4860 C CA . PRO B 1 82 ? 14.134 142.277 16.479 1.00 40.98 82 PRO B CA 1
ATOM 4861 C C . PRO B 1 82 ? 14.656 143.588 15.898 1.00 41.65 82 PRO B C 1
ATOM 4862 O O . PRO B 1 82 ? 15.577 144.189 16.450 1.00 42.40 82 PRO B O 1
ATOM 4866 N N . GLU B 1 83 ? 14.078 144.024 14.788 1.00 40.99 83 GLU B N 1
ATOM 4867 C CA . GLU B 1 83 ? 14.576 145.209 14.104 1.00 41.14 83 GLU B CA 1
ATOM 4868 C C . GLU B 1 83 ? 13.716 146.438 14.353 1.00 40.60 83 GLU B C 1
ATOM 4869 O O . GLU B 1 83 ? 14.070 147.551 13.950 1.00 42.89 83 GLU B O 1
ATOM 4875 N N . HIS B 1 84 ? 12.581 146.229 15.011 1.00 36.71 84 HIS B N 1
ATOM 4876 C CA . HIS B 1 84 ? 11.707 147.334 15.368 1.00 35.03 84 HIS B CA 1
ATOM 4877 C C . HIS B 1 84 ? 12.052 147.921 16.731 1.00 33.24 84 HIS B C 1
ATOM 4878 O O . HIS B 1 84 ? 12.604 147.248 17.600 1.00 32.03 84 HIS B O 1
ATOM 4885 N N . THR B 1 85 ? 11.723 149.191 16.898 1.00 34.75 85 THR B N 1
ATOM 4886 C CA . THR B 1 85 ? 11.912 149.877 18.163 1.00 36.47 85 THR B CA 1
ATOM 4887 C C . THR B 1 85 ? 10.763 149.491 19.098 1.00 35.36 85 THR B C 1
ATOM 4888 O O . THR B 1 85 ? 9.760 148.928 18.646 1.00 32.26 85 THR B O 1
ATOM 4892 N N . VAL B 1 86 ? 10.912 149.771 20.393 1.00 35.19 86 VAL B N 1
ATOM 4893 C CA . VAL B 1 86 ? 9.834 149.531 21.351 1.00 32.52 86 VAL B CA 1
ATOM 4894 C C . VAL B 1 86 ? 8.556 150.250 20.925 1.00 34.49 86 VAL B C 1
ATOM 4895 O O . VAL B 1 86 ? 7.477 149.654 20.898 1.00 33.34 86 VAL B O 1
ATOM 4899 N N . ARG B 1 87 ? 8.698 151.527 20.576 1.00 39.22 87 ARG B N 1
ATOM 4900 C CA . ARG B 1 87 ? 7.590 152.347 20.094 1.00 44.48 87 ARG B CA 1
ATOM 4901 C C . ARG B 1 87 ? 6.826 151.672 18.955 1.00 40.60 87 ARG B C 1
ATOM 4902 O O . ARG B 1 87 ? 5.610 151.500 19.031 1.00 38.56 87 ARG B O 1
ATOM 4910 N N . GLU B 1 88 ? 7.553 151.304 17.904 1.00 37.93 88 GLU B N 1
ATOM 4911 C CA . GLU B 1 88 ? 6.991 150.607 16.753 1.00 35.91 88 GLU B CA 1
ATOM 4912 C C . GLU B 1 88 ? 6.249 149.331 17.141 1.00 33.69 88 GLU B C 1
ATOM 4913 O O . GLU B 1 88 ? 5.169 149.070 16.623 1.00 36.56 88 GLU B O 1
ATOM 4919 N N . SER B 1 89 ? 6.823 148.535 18.038 1.00 29.75 89 SER B N 1
ATOM 4920 C CA . SER B 1 89 ? 6.148 147.319 18.481 1.00 31.69 89 SER B CA 1
ATOM 4921 C C . SER B 1 89 ? 4.854 147.678 19.181 1.00 35.50 89 SER B C 1
ATOM 4922 O O . SER B 1 89 ? 3.807 147.073 18.935 1.00 37.19 89 SER B O 1
ATOM 4925 N N . ILE B 1 90 ? 4.929 148.674 20.054 1.00 37.72 90 ILE B N 1
ATOM 4926 C CA . ILE B 1 90 ? 3.765 149.082 20.825 1.00 41.55 90 ILE B CA 1
ATOM 4927 C C . ILE B 1 90 ? 2.710 149.678 19.908 1.00 45.39 90 ILE B C 1
ATOM 4928 O O . ILE B 1 90 ? 1.511 149.441 20.072 1.00 45.72 90 ILE B O 1
ATOM 4933 N N . GLU B 1 91 ? 3.174 150.428 18.918 1.00 48.15 91 GLU B N 1
ATOM 4934 C CA . GLU B 1 91 ? 2.277 151.099 17.996 1.00 49.45 91 GLU B CA 1
ATOM 4935 C C . GLU B 1 91 ? 1.497 150.124 17.125 1.00 49.96 91 GLU B C 1
ATOM 4936 O O . GLU B 1 91 ? 0.410 150.447 16.660 1.00 50.64 91 GLU B O 1
ATOM 4942 N N . GLU B 1 92 ? 2.032 148.922 16.933 1.00 50.38 92 GLU B N 1
ATOM 4943 C CA . GLU B 1 92 ? 1.360 147.928 16.104 1.00 51.70 92 GLU B CA 1
ATOM 4944 C C . GLU B 1 92 ? 0.069 147.445 16.724 1.00 48.78 92 GLU B C 1
ATOM 4945 O O . GLU B 1 92 ? -0.840 147.009 16.019 1.00 48.46 92 GLU B O 1
ATOM 4951 N N . ALA B 1 93 ? -0.007 147.521 18.046 1.00 48.39 93 ALA B N 1
ATOM 4952 C CA . ALA B 1 93 ? -1.181 147.054 18.766 1.00 47.10 93 ALA B CA 1
ATOM 4953 C C . ALA B 1 93 ? -2.310 148.068 18.645 1.00 48.37 93 ALA B C 1
ATOM 4954 O O . ALA B 1 93 ? -3.487 147.710 18.687 1.00 49.41 93 ALA B O 1
ATOM 4956 N N . VAL B 1 94 ? -1.946 149.335 18.484 1.00 48.02 94 VAL B N 1
ATOM 4957 C CA . VAL B 1 94 ? -2.938 150.397 18.360 1.00 48.87 94 VAL B CA 1
ATOM 4958 C C . VAL B 1 94 ? -3.038 150.920 16.929 1.00 49.05 94 VAL B C 1
ATOM 4959 O O . VAL B 1 94 ? -3.439 152.060 16.709 1.00 51.76 94 VAL B O 1
ATOM 4963 N N . SER B 1 95 ? -2.684 150.084 15.959 1.00 48.77 95 SER B N 1
ATOM 4964 C CA . SER B 1 95 ? -2.603 150.536 14.576 1.00 43.13 95 SER B CA 1
ATOM 4965 C C . SER B 1 95 ? -3.954 150.996 14.040 1.00 44.87 95 SER B C 1
ATOM 4966 O O . SER B 1 95 ? -4.013 151.880 13.194 1.00 44.05 95 SER B O 1
ATOM 4969 N N . GLU B 1 96 ? -5.037 150.409 14.536 1.00 50.64 96 GLU B N 1
ATOM 4970 C CA . GLU B 1 96 ? -6.370 150.770 14.062 1.00 58.18 96 GLU B CA 1
ATOM 4971 C C . GLU B 1 96 ? -6.703 152.191 14.468 1.00 59.20 96 GLU B C 1
ATOM 4972 O O . GLU B 1 96 ? -7.327 152.934 13.709 1.00 59.77 96 GLU B O 1
ATOM 4978 N N . VAL B 1 97 ? -6.282 152.554 15.676 1.00 60.13 97 VAL B N 1
ATOM 4979 C CA . VAL B 1 97 ? -6.461 153.902 16.205 1.00 62.75 97 VAL B CA 1
ATOM 4980 C C . VAL B 1 97 ? -5.551 154.873 15.462 1.00 62.67 97 VAL B C 1
ATOM 4981 O O . VAL B 1 97 ? -5.947 155.990 15.133 1.00 63.95 97 VAL B O 1
ATOM 4985 N N . VAL B 1 98 ? -4.328 154.431 15.198 1.00 62.31 98 VAL B N 1
ATOM 4986 C CA . VAL B 1 98 ? -3.353 155.235 14.474 1.00 60.99 98 VAL B CA 1
ATOM 4987 C C . VAL B 1 98 ? -3.801 155.520 13.034 1.00 57.72 98 VAL B C 1
ATOM 4988 O O . VAL B 1 98 ? -3.735 156.662 12.572 1.00 59.18 98 VAL B O 1
ATOM 4992 N N . ASN B 1 99 ? -4.264 154.485 12.334 1.00 52.17 99 ASN B N 1
ATOM 4993 C CA . ASN B 1 99 ? -4.773 154.637 10.970 1.00 47.54 99 ASN B CA 1
ATOM 4994 C C . ASN B 1 99 ? -5.903 155.647 10.889 1.00 45.96 99 ASN B C 1
ATOM 4995 O O . ASN B 1 99 ? -6.096 156.301 9.867 1.00 40.89 99 ASN B O 1
ATOM 5000 N N . ALA B 1 100 ? -6.652 155.754 11.980 1.00 49.03 100 ALA B N 1
ATOM 5001 C CA . ALA B 1 100 ? -7.751 156.699 12.063 1.00 51.24 100 ALA B CA 1
ATOM 5002 C C . ALA B 1 100 ? -7.203 158.111 12.181 1.00 53.61 100 ALA B C 1
ATOM 5003 O O . ALA B 1 100 ? -7.705 159.036 11.540 1.00 52.40 100 ALA B O 1
ATOM 5005 N N . LEU B 1 101 ? -6.169 158.270 13.005 1.00 55.74 101 LEU B N 1
ATOM 5006 C CA . LEU B 1 101 ? -5.549 159.571 13.188 1.00 58.48 101 LEU B CA 1
ATOM 5007 C C . LEU B 1 101 ? -5.024 160.112 11.866 1.00 61.06 101 LEU B C 1
ATOM 5008 O O . LEU B 1 101 ? -5.203 161.288 11.555 1.00 63.37 101 LEU B O 1
ATOM 5013 N N . LYS B 1 102 ? -4.397 159.244 11.082 1.00 61.87 102 LYS B N 1
ATOM 5014 C CA . LYS B 1 102 ? -3.905 159.633 9.767 1.00 62.81 102 LYS B CA 1
ATOM 5015 C C . LYS B 1 102 ? -5.065 160.044 8.854 1.00 59.16 102 LYS B C 1
ATOM 5016 O O . LYS B 1 102 ? -4.979 161.057 8.155 1.00 59.80 102 LYS B O 1
ATOM 5022 N N . ARG B 1 103 ? -6.149 159.269 8.875 1.00 52.31 103 ARG B N 1
ATOM 5023 C CA . ARG B 1 103 ? -7.313 159.575 8.049 1.00 45.75 103 ARG B CA 1
ATOM 5024 C C . ARG B 1 103 ? -7.965 160.869 8.510 1.00 46.72 103 ARG B C 1
ATOM 5025 O O . ARG B 1 103 ? -8.446 161.653 7.691 1.00 45.39 103 ARG B O 1
ATOM 5033 N N . LEU B 1 104 ? -7.972 161.091 9.821 1.00 49.39 104 LEU B N 1
ATOM 5034 C CA . LEU B 1 104 ? -8.545 162.307 10.384 1.00 52.86 104 LEU B CA 1
ATOM 5035 C C . LEU B 1 104 ? -7.919 163.567 9.780 1.00 53.42 104 LEU B C 1
ATOM 5036 O O . LEU B 1 104 ? -8.632 164.480 9.361 1.00 51.52 104 LEU B O 1
ATOM 5041 N N . ASP B 1 105 ? -6.589 163.599 9.723 1.00 55.34 105 ASP B N 1
ATOM 5042 C CA . ASP B 1 105 ? -5.869 164.756 9.198 1.00 58.29 105 ASP B CA 1
ATOM 5043 C C . ASP B 1 105 ? -6.132 164.970 7.711 1.00 56.00 105 ASP B C 1
ATOM 5044 O O . ASP B 1 105 ? -6.131 166.107 7.233 1.00 57.62 105 ASP B O 1
ATOM 5049 N N . GLU B 1 106 ? -6.348 163.882 6.976 1.00 51.04 106 GLU B N 1
ATOM 5050 C CA . GLU B 1 106 ? -6.710 164.000 5.570 1.00 47.13 106 GLU B CA 1
ATOM 5051 C C . GLU B 1 106 ? -8.067 164.687 5.458 1.00 45.49 106 GLU B C 1
ATOM 5052 O O . GLU B 1 106 ? -8.255 165.582 4.634 1.00 46.91 106 GLU B O 1
ATOM 5058 N N . VAL B 1 107 ? -9.006 164.251 6.292 1.00 42.90 107 VAL B N 1
ATOM 5059 C CA . VAL B 1 107 ? -10.339 164.848 6.366 1.00 43.17 107 VAL B CA 1
ATOM 5060 C C . VAL B 1 107 ? -10.254 166.337 6.706 1.00 43.48 107 VAL B C 1
ATOM 5061 O O . VAL B 1 107 ? -10.886 167.163 6.055 1.00 41.72 107 VAL B O 1
ATOM 5065 N N . TYR B 1 108 ? -9.461 166.672 7.721 1.00 46.75 108 TYR B N 1
ATOM 5066 C CA . TYR B 1 108 ? -9.246 168.065 8.098 1.00 50.60 108 TYR B CA 1
ATOM 5067 C C . TYR B 1 108 ? -8.757 168.902 6.920 1.00 47.83 108 TYR B C 1
ATOM 5068 O O . TYR B 1 108 ? -9.214 170.025 6.721 1.00 49.93 108 TYR B O 1
ATOM 5077 N N . ALA B 1 109 ? -7.832 168.354 6.141 1.00 42.33 109 ALA B N 1
ATOM 5078 C CA . ALA B 1 109 ? -7.286 169.077 4.997 1.00 36.80 109 ALA B CA 1
ATOM 5079 C C . ALA B 1 109 ? -8.349 169.228 3.921 1.00 35.50 109 ALA B C 1
ATOM 5080 O O . ALA B 1 109 ? -8.425 170.238 3.221 1.00 34.39 109 ALA B O 1
ATOM 5082 N N . LEU B 1 110 ? -9.186 168.210 3.812 1.00 36.10 110 LEU B N 1
ATOM 5083 C CA . LEU B 1 110 ? -10.146 168.117 2.725 1.00 34.74 110 LEU B CA 1
ATOM 5084 C C . LEU B 1 110 ? -11.241 169.185 2.803 1.00 33.67 110 LEU B C 1
ATOM 5085 O O . LEU B 1 110 ? -11.917 169.454 1.815 1.00 32.11 110 LEU B O 1
ATOM 5090 N N . TYR B 1 111 ? -11.420 169.785 3.976 1.00 33.76 111 TYR B N 1
ATOM 5091 C CA . TYR B 1 111 ? -12.422 170.834 4.127 1.00 36.55 111 TYR B CA 1
ATOM 5092 C C . TYR B 1 111 ? -12.097 172.012 3.229 1.00 37.48 111 TYR B C 1
ATOM 5093 O O . TYR B 1 111 ? -12.997 172.689 2.734 1.00 37.07 111 TYR B O 1
ATOM 5102 N N . ALA B 1 112 ? -10.805 172.237 3.013 1.00 36.95 112 ALA B N 1
ATOM 5103 C CA . ALA B 1 112 ? -10.349 173.377 2.235 1.00 39.51 112 ALA B CA 1
ATOM 5104 C C . ALA B 1 112 ? -10.539 173.193 0.725 1.00 38.95 112 ALA B C 1
ATOM 5105 O O . ALA B 1 112 ? -10.351 174.136 -0.038 1.00 38.16 112 ALA B O 1
ATOM 5107 N N . ASP B 1 113 ? -10.907 171.992 0.284 1.00 37.90 113 ASP B N 1
ATOM 5108 C CA . ASP B 1 113 ? -11.180 171.808 -1.142 1.00 36.27 113 ASP B CA 1
ATOM 5109 C C . ASP B 1 113 ? -12.651 172.027 -1.442 1.00 35.56 113 ASP B C 1
ATOM 5110 O O . ASP B 1 113 ? -13.509 171.516 -0.726 1.00 37.44 113 ASP B O 1
ATOM 5115 N N . PRO B 1 114 ? -12.949 172.782 -2.509 1.00 33.96 114 PRO B N 1
ATOM 5116 C CA . PRO B 1 114 ? -14.334 173.146 -2.828 1.00 34.56 114 PRO B CA 1
ATOM 5117 C C . PRO B 1 114 ? -15.175 171.996 -3.381 1.00 36.50 114 PRO B C 1
ATOM 5118 O O . PRO B 1 114 ? -16.400 172.064 -3.324 1.00 37.03 114 PRO B O 1
ATOM 5122 N N . ASP B 1 115 ? -14.539 170.957 -3.904 1.00 39.07 115 ASP B N 1
ATOM 5123 C CA . ASP B 1 115 ? -15.292 169.810 -4.412 1.00 41.00 115 ASP B CA 1
ATOM 5124 C C . ASP B 1 115 ? -15.598 168.761 -3.338 1.00 38.74 115 ASP B C 1
ATOM 5125 O O . ASP B 1 115 ? -16.425 167.874 -3.545 1.00 39.45 115 ASP B O 1
ATOM 5130 N N . ALA B 1 116 ? -14.944 168.877 -2.189 1.00 37.72 116 ALA B N 1
ATOM 5131 C CA . ALA B 1 116 ? -15.236 168.011 -1.051 1.00 37.56 116 ALA B CA 1
ATOM 5132 C C . ALA B 1 116 ? -16.669 168.178 -0.554 1.00 37.92 116 ALA B C 1
ATOM 5133 O O . ALA B 1 116 ? -17.207 169.285 -0.513 1.00 39.67 116 ALA B O 1
ATOM 5135 N N . ASP B 1 117 ? -17.278 167.067 -0.169 1.00 37.23 117 ASP B N 1
ATOM 5136 C CA . ASP B 1 117 ? -18.620 167.072 0.388 1.00 40.18 117 ASP B CA 1
ATOM 5137 C C . ASP B 1 117 ? -18.503 167.287 1.887 1.00 39.19 117 ASP B C 1
ATOM 5138 O O . ASP B 1 117 ? -17.903 166.469 2.578 1.00 37.05 117 ASP B O 1
ATOM 5143 N N . PHE B 1 118 ? -19.062 168.384 2.390 1.00 40.28 118 PHE B N 1
ATOM 5144 C CA . PHE B 1 118 ? -18.954 168.694 3.814 1.00 42.75 118 PHE B CA 1
ATOM 5145 C C . PHE B 1 118 ? -19.609 167.639 4.695 1.00 44.13 118 PHE B C 1
ATOM 5146 O O . PHE B 1 118 ? -19.017 167.197 5.673 1.00 44.53 118 PHE B O 1
ATOM 5154 N N . ASP B 1 119 ? -20.838 167.260 4.354 1.00 46.15 119 ASP B N 1
ATOM 5155 C CA . ASP B 1 119 ? -21.576 166.250 5.109 1.00 49.55 119 ASP B CA 1
ATOM 5156 C C . ASP B 1 119 ? -20.796 164.942 5.282 1.00 49.31 119 ASP B C 1
ATOM 5157 O O . ASP B 1 119 ? -20.669 164.424 6.398 1.00 50.66 119 ASP B O 1
ATOM 5162 N N . LYS B 1 120 ? -20.268 164.417 4.182 1.00 46.55 120 LYS B N 1
ATOM 5163 C CA . LYS B 1 120 ? -19.502 163.178 4.228 1.00 46.16 120 LYS B CA 1
ATOM 5164 C C . LYS B 1 120 ? -18.265 163.316 5.105 1.00 43.92 120 LYS B C 1
ATOM 5165 O O . LYS B 1 120 ? -17.883 162.376 5.805 1.00 44.75 120 LYS B O 1
ATOM 5171 N N . LEU B 1 121 ? -17.650 164.494 5.067 1.00 41.15 121 LEU B N 1
ATOM 5172 C CA . LEU B 1 121 ? -16.464 164.763 5.866 1.00 37.63 121 LEU B CA 1
ATOM 5173 C C . LEU B 1 121 ? -16.806 164.764 7.344 1.00 39.63 121 LEU B C 1
ATOM 5174 O O . LEU B 1 121 ? -16.094 164.160 8.150 1.00 39.19 121 LEU B O 1
ATOM 5179 N N . ALA B 1 122 ? -17.897 165.443 7.694 1.00 39.37 122 ALA B N 1
ATOM 5180 C CA . ALA B 1 122 ? -18.332 165.531 9.087 1.00 41.40 122 ALA B CA 1
ATOM 5181 C C . ALA B 1 122 ? -18.825 164.178 9.582 1.00 43.17 122 ALA B C 1
ATOM 5182 O O . ALA B 1 122 ? -18.685 163.843 10.761 1.00 46.12 122 ALA B O 1
ATOM 5184 N N . ALA B 1 123 ? -19.409 163.404 8.674 1.00 42.92 123 ALA B N 1
ATOM 5185 C CA . ALA B 1 123 ? -19.883 162.073 9.008 1.00 47.19 123 ALA B CA 1
ATOM 5186 C C . ALA B 1 123 ? -18.696 161.152 9.247 1.00 51.67 123 ALA B C 1
ATOM 5187 O O . ALA B 1 123 ? -18.670 160.399 10.226 1.00 54.07 123 ALA B O 1
ATOM 5189 N N . GLU B 1 124 ? -17.709 161.213 8.352 1.00 51.81 124 GLU B N 1
ATOM 5190 C CA . GLU B 1 124 ? -16.516 160.390 8.508 1.00 51.25 124 GLU B CA 1
ATOM 5191 C C . GLU B 1 124 ? -15.699 160.848 9.704 1.00 55.53 124 GLU B C 1
ATOM 5192 O O . GLU B 1 124 ? -15.154 160.024 10.439 1.00 57.70 124 GLU B O 1
ATOM 5198 N N . GLN B 1 125 ? -15.617 162.160 9.896 1.00 57.09 125 GLN B N 1
ATOM 5199 C CA . GLN B 1 125 ? -14.948 162.711 11.066 1.00 61.76 125 GLN B CA 1
ATOM 5200 C C . GLN B 1 125 ? -15.548 162.115 12.334 1.00 64.92 125 GLN B C 1
ATOM 5201 O O . GLN B 1 125 ? -14.819 161.649 13.205 1.00 66.23 125 GLN B O 1
ATOM 5207 N N . GLY B 1 126 ? -16.878 162.108 12.412 1.00 66.03 126 GLY B N 1
ATOM 5208 C CA . GLY B 1 126 ? -17.591 161.559 13.555 1.00 68.39 126 GLY B CA 1
ATOM 5209 C C . GLY B 1 126 ? -17.305 160.091 13.827 1.00 68.78 126 GLY B C 1
ATOM 5210 O O . GLY B 1 126 ? -17.149 159.688 14.983 1.00 69.31 126 GLY B O 1
ATOM 5211 N N . ARG B 1 127 ? -17.238 159.289 12.765 1.00 66.91 127 ARG B N 1
ATOM 5212 C CA . ARG B 1 127 ? -16.897 157.879 12.901 1.00 66.26 127 ARG B CA 1
ATOM 5213 C C . ARG B 1 127 ? -15.466 157.728 13.404 1.00 67.98 127 ARG B C 1
ATOM 5214 O O . ARG B 1 127 ? -15.121 156.730 14.041 1.00 69.37 127 ARG B O 1
ATOM 5222 N N . LEU B 1 128 ? -14.636 158.727 13.124 1.00 67.56 128 LEU B N 1
ATOM 5223 C CA . LEU B 1 128 ? -13.249 158.710 13.574 1.00 68.45 128 LEU B CA 1
ATOM 5224 C C . LEU B 1 128 ? -13.128 159.137 15.048 1.00 74.74 128 LEU B C 1
ATOM 5225 O O . LEU B 1 128 ? -12.043 159.092 15.635 1.00 75.08 128 LEU B O 1
ATOM 5230 N N . GLU B 1 129 ? -14.247 159.538 15.646 1.00 79.65 129 GLU B N 1
ATOM 5231 C CA . GLU B 1 129 ? -14.263 159.911 17.058 1.00 84.20 129 GLU B CA 1
ATOM 5232 C C . GLU B 1 129 ? -14.836 158.780 17.894 1.00 86.86 129 GLU B C 1
ATOM 5233 O O . GLU B 1 129 ? -14.859 158.846 19.123 1.00 89.44 129 GLU B O 1
ATOM 5239 N N . GLU B 1 130 ? -15.307 157.746 17.208 1.00 92.00 130 GLU B N 1
ATOM 5240 C CA . GLU B 1 130 ? -15.812 156.545 17.866 1.00 91.41 130 GLU B CA 1
ATOM 5241 C C . GLU B 1 130 ? -14.846 155.856 18.859 1.00 88.74 130 GLU B C 1
ATOM 5242 O O . GLU B 1 130 ? -15.265 155.566 19.979 1.00 88.32 130 GLU B O 1
ATOM 5248 N N . ILE B 1 131 ? -13.576 155.599 18.519 1.00 86.85 131 ILE B N 1
ATOM 5249 C CA . ILE B 1 131 ? -12.854 156.061 17.329 1.00 87.17 131 ILE B CA 1
ATOM 5250 C C . ILE B 1 131 ? -13.235 155.354 16.029 1.00 86.34 131 ILE B C 1
ATOM 5251 O O . ILE B 1 131 ? -13.316 154.128 15.974 1.00 83.01 131 ILE B O 1
ATOM 5256 N N . LEU B 1 140 ? -5.756 161.148 23.941 1.00 82.64 140 LEU B N 1
ATOM 5257 C CA . LEU B 1 140 ? -5.949 159.710 24.104 1.00 80.12 140 LEU B CA 1
ATOM 5258 C C . LEU B 1 140 ? -4.661 158.969 23.767 1.00 80.21 140 LEU B C 1
ATOM 5259 O O . LEU B 1 140 ? -4.584 157.744 23.873 1.00 77.81 140 LEU B O 1
ATOM 5264 N N . ASN B 1 141 ? -3.655 159.728 23.348 1.00 83.01 141 ASN B N 1
ATOM 5265 C CA . ASN B 1 141 ? -2.356 159.173 23.001 1.00 83.40 141 ASN B CA 1
ATOM 5266 C C . ASN B 1 141 ? -1.566 158.772 24.242 1.00 82.62 141 ASN B C 1
ATOM 5267 O O . ASN B 1 141 ? -0.776 157.828 24.216 1.00 81.26 141 ASN B O 1
ATOM 5272 N N . VAL B 1 142 ? -1.798 159.505 25.326 1.00 83.18 142 VAL B N 1
ATOM 5273 C CA . VAL B 1 142 ? -1.090 159.326 26.590 1.00 81.11 142 VAL B CA 1
ATOM 5274 C C . VAL B 1 142 ? -1.246 157.917 27.178 1.00 77.66 142 VAL B C 1
ATOM 5275 O O . VAL B 1 142 ? -0.398 157.462 27.952 1.00 78.33 142 VAL B O 1
ATOM 5279 N N . GLN B 1 143 ? -2.314 157.219 26.789 1.00 73.73 143 GLN B N 1
ATOM 5280 C CA . GLN B 1 143 ? -2.562 155.846 27.248 1.00 68.16 143 GLN B CA 1
ATOM 5281 C C . GLN B 1 143 ? -1.348 154.923 27.082 1.00 61.82 143 GLN B C 1
ATOM 5282 O O . GLN B 1 143 ? -1.214 153.922 27.796 1.00 58.50 143 GLN B O 1
ATOM 5288 N N . LEU B 1 144 ? -0.479 155.267 26.131 1.00 58.94 144 LEU B N 1
ATOM 5289 C CA . LEU B 1 144 ? 0.748 154.521 25.881 1.00 54.72 144 LEU B CA 1
ATOM 5290 C C . LEU B 1 144 ? 1.753 154.753 26.998 1.00 55.32 144 LEU B C 1
ATOM 5291 O O . LEU B 1 144 ? 2.324 153.796 27.540 1.00 54.24 144 LEU B O 1
ATOM 5296 N N . GLU B 1 145 ? 1.964 156.023 27.339 1.00 55.84 145 GLU B N 1
ATOM 5297 C CA . GLU B 1 145 ? 2.859 156.380 28.427 1.00 56.06 145 GLU B CA 1
ATOM 5298 C C . GLU B 1 145 ? 2.454 155.646 29.690 1.00 57.64 145 GLU B C 1
ATOM 5299 O O . GLU B 1 145 ? 3.270 154.950 30.296 1.00 57.21 145 GLU B O 1
ATOM 5305 N N . ARG B 1 146 ? 1.184 155.778 30.063 1.00 59.84 146 ARG B N 1
ATOM 5306 C CA . ARG B 1 146 ? 0.666 155.103 31.245 1.00 61.78 146 ARG B CA 1
ATOM 5307 C C . ARG B 1 146 ? 0.898 153.593 31.164 1.00 57.61 146 ARG B C 1
ATOM 5308 O O . ARG B 1 146 ? 1.256 152.958 32.158 1.00 57.24 146 ARG B O 1
ATOM 5316 N N . ALA B 1 147 ? 0.721 153.030 29.972 1.00 52.88 147 ALA B N 1
ATOM 5317 C CA . ALA B 1 147 ? 0.902 151.594 29.772 1.00 46.63 147 ALA B CA 1
ATOM 5318 C C . ALA B 1 147 ? 2.372 151.203 29.883 1.00 44.34 147 ALA B C 1
ATOM 5319 O O . ALA B 1 147 ? 2.721 150.237 30.555 1.00 42.63 147 ALA B O 1
ATOM 5321 N N . ALA B 1 148 ? 3.231 151.964 29.216 1.00 46.75 148 ALA B N 1
ATOM 5322 C CA . ALA B 1 148 ? 4.661 151.716 29.268 1.00 44.77 148 ALA B CA 1
ATOM 5323 C C . ALA B 1 148 ? 5.154 151.905 30.695 1.00 44.36 148 ALA B C 1
ATOM 5324 O O . ALA B 1 148 ? 5.983 151.135 31.182 1.00 44.73 148 ALA B O 1
ATOM 5326 N N . ASP B 1 149 ? 4.635 152.936 31.358 1.00 42.57 149 ASP B N 1
ATOM 5327 C CA . ASP B 1 149 ? 4.945 153.177 32.757 1.00 39.77 149 ASP B CA 1
ATOM 5328 C C . ASP B 1 149 ? 4.560 151.959 33.576 1.00 34.19 149 ASP B C 1
ATOM 5329 O O . ASP B 1 149 ? 5.397 151.366 34.251 1.00 31.84 149 ASP B O 1
ATOM 5334 N N . ALA B 1 150 ? 3.292 151.579 33.495 1.00 35.00 150 ALA B N 1
ATOM 5335 C CA . ALA B 1 150 ? 2.751 150.508 34.329 1.00 36.73 150 ALA B CA 1
ATOM 5336 C C . ALA B 1 150 ? 3.485 149.176 34.188 1.00 35.05 150 ALA B C 1
ATOM 5337 O O . ALA B 1 150 ? 3.616 148.429 35.154 1.00 35.11 150 ALA B O 1
ATOM 5339 N N . LEU B 1 151 ? 3.968 148.871 32.992 1.00 34.96 151 LEU B N 1
ATOM 5340 C CA . LEU B 1 151 ? 4.713 147.627 32.812 1.00 34.18 151 LEU B CA 1
ATOM 5341 C C . LEU B 1 151 ? 6.215 147.850 32.771 1.00 33.06 151 LEU B C 1
ATOM 5342 O O . LEU B 1 151 ? 6.974 146.899 32.608 1.00 31.40 151 LEU B O 1
ATOM 5347 N N . ARG B 1 152 ? 6.628 149.108 32.929 1.00 33.02 152 ARG B N 1
ATOM 5348 C CA . ARG B 1 152 ? 8.041 149.476 32.977 1.00 35.78 152 ARG B CA 1
ATOM 5349 C C . ARG B 1 152 ? 8.795 149.000 31.740 1.00 37.67 152 ARG B C 1
ATOM 5350 O O . ARG B 1 152 ? 9.741 148.214 31.831 1.00 40.18 152 ARG B O 1
ATOM 5358 N N . LEU B 1 153 ? 8.357 149.471 30.580 1.00 35.97 153 LEU B N 1
ATOM 5359 C CA . LEU B 1 153 ? 9.012 149.120 29.335 1.00 34.57 153 LEU B CA 1
ATOM 5360 C C . LEU B 1 153 ? 10.344 149.861 29.231 1.00 35.44 153 LEU B C 1
ATOM 5361 O O . LEU B 1 153 ? 10.558 150.875 29.905 1.00 36.05 153 LEU B O 1
ATOM 5366 N N . PRO B 1 154 ? 11.259 149.342 28.402 1.00 31.40 154 PRO B N 1
ATOM 5367 C CA . PRO B 1 154 ? 12.506 150.075 28.175 1.00 31.67 154 PRO B CA 1
ATOM 5368 C C . PRO B 1 154 ? 12.213 151.296 27.305 1.00 31.03 154 PRO B C 1
ATOM 5369 O O . PRO B 1 154 ? 11.067 151.446 26.885 1.00 30.09 154 PRO B O 1
ATOM 5373 N N . ASP B 1 155 ? 13.197 152.156 27.060 1.00 32.26 155 ASP B N 1
ATOM 5374 C CA . ASP B 1 155 ? 12.948 153.374 26.288 1.00 40.13 155 ASP B CA 1
ATOM 5375 C C . ASP B 1 155 ? 12.351 153.137 24.896 1.00 40.45 155 ASP B C 1
ATOM 5376 O O . ASP B 1 155 ? 12.607 152.109 24.267 1.00 38.62 155 ASP B O 1
ATOM 5381 N N . TRP B 1 156 ? 11.554 154.096 24.427 1.00 42.69 156 TRP B N 1
ATOM 5382 C CA . TRP B 1 156 ? 10.898 153.998 23.121 1.00 45.55 156 TRP B CA 1
ATOM 5383 C C . TRP B 1 156 ? 11.852 153.724 21.958 1.00 48.11 156 TRP B C 1
ATOM 5384 O O . TRP B 1 156 ? 11.493 153.027 21.007 1.00 48.12 156 TRP B O 1
ATOM 5395 N N . ASP B 1 157 ? 13.058 154.279 22.038 1.00 48.74 157 ASP B N 1
ATOM 5396 C CA . ASP B 1 157 ? 14.030 154.160 20.955 1.00 49.76 157 ASP B CA 1
ATOM 5397 C C . ASP B 1 157 ? 14.758 152.831 20.964 1.00 43.48 157 ASP B C 1
ATOM 5398 O O . ASP B 1 157 ? 15.426 152.485 19.994 1.00 43.04 157 ASP B O 1
ATOM 5403 N N . ALA B 1 158 ? 14.641 152.102 22.066 1.00 39.94 158 ALA B N 1
ATOM 5404 C CA . ALA B 1 158 ? 15.347 150.837 22.227 1.00 41.15 158 ALA B CA 1
ATOM 5405 C C . ALA B 1 158 ? 15.013 149.854 21.107 1.00 42.20 158 ALA B C 1
ATOM 5406 O O . ALA B 1 158 ? 13.848 149.697 20.726 1.00 40.02 158 ALA B O 1
ATOM 5408 N N . LYS B 1 159 ? 16.051 149.213 20.579 1.00 43.83 159 LYS B N 1
ATOM 5409 C CA . LYS B 1 159 ? 15.901 148.196 19.553 1.00 43.49 159 LYS B CA 1
ATOM 5410 C C . LYS B 1 159 ? 15.643 146.862 20.239 1.00 40.98 159 LYS B C 1
ATOM 5411 O O . LYS B 1 159 ? 16.335 146.502 21.197 1.00 39.98 159 LYS B O 1
ATOM 5417 N N . ILE B 1 160 ? 14.634 146.143 19.758 1.00 38.36 160 ILE B N 1
ATOM 5418 C CA . ILE B 1 160 ? 14.241 144.870 20.350 1.00 36.76 160 ILE B CA 1
ATOM 5419 C C . ILE B 1 160 ? 15.416 143.901 20.429 1.00 36.05 160 ILE B C 1
ATOM 5420 O O . ILE B 1 160 ? 15.619 143.243 21.447 1.00 34.26 160 ILE B O 1
ATOM 5425 N N . ALA B 1 161 ? 16.199 143.838 19.358 1.00 39.56 161 ALA B N 1
ATOM 5426 C CA . ALA B 1 161 ? 17.412 143.025 19.329 1.00 43.81 161 ALA B CA 1
ATOM 5427 C C . ALA B 1 161 ? 18.333 143.302 20.521 1.00 47.36 161 ALA B C 1
ATOM 5428 O O . ALA B 1 161 ? 19.078 142.427 20.960 1.00 48.59 161 ALA B O 1
ATOM 5430 N N . ASN B 1 162 ? 18.274 144.522 21.043 1.00 48.98 162 ASN B N 1
ATOM 5431 C CA . ASN B 1 162 ? 19.078 144.902 22.199 1.00 49.66 162 ASN B CA 1
ATOM 5432 C C . ASN B 1 162 ? 18.401 144.612 23.549 1.00 50.30 162 ASN B C 1
ATOM 5433 O O . ASN B 1 162 ? 19.059 144.609 24.588 1.00 52.22 162 ASN B O 1
ATOM 5438 N N . LEU B 1 163 ? 17.095 144.356 23.538 1.00 47.52 163 LEU B N 1
ATOM 5439 C CA . LEU B 1 163 ? 16.379 144.064 24.783 1.00 45.10 163 LEU B CA 1
ATOM 5440 C C . LEU B 1 163 ? 16.701 142.679 25.322 1.00 47.40 163 LEU B C 1
ATOM 5441 O O . LEU B 1 163 ? 17.065 141.774 24.568 1.00 45.79 163 LEU B O 1
ATOM 5446 N N . SER B 1 164 ? 16.542 142.520 26.635 1.00 51.02 164 SER B N 1
ATOM 5447 C CA . SER B 1 164 ? 16.734 141.233 27.297 1.00 51.05 164 SER B CA 1
ATOM 5448 C C . SER B 1 164 ? 15.464 140.400 27.211 1.00 46.49 164 SER B C 1
ATOM 5449 O O . SER B 1 164 ? 14.464 140.832 26.631 1.00 43.71 164 SER B O 1
ATOM 5452 N N . GLY B 1 165 ? 15.509 139.204 27.787 1.00 45.09 165 GLY B N 1
ATOM 5453 C CA . GLY B 1 165 ? 14.363 138.316 27.772 1.00 42.19 165 GLY B CA 1
ATOM 5454 C C . GLY B 1 165 ? 13.182 138.939 28.485 1.00 39.28 165 GLY B C 1
ATOM 5455 O O . GLY B 1 165 ? 12.054 138.903 27.998 1.00 36.86 165 GLY B O 1
ATOM 5456 N N . GLY B 1 166 ? 13.448 139.523 29.646 1.00 39.87 166 GLY B N 1
ATOM 5457 C CA . GLY B 1 166 ? 12.402 140.137 30.441 1.00 38.23 166 GLY B CA 1
ATOM 5458 C C . GLY B 1 166 ? 11.779 141.338 29.759 1.00 37.26 166 GLY B C 1
ATOM 5459 O O . GLY B 1 166 ? 10.552 141.448 29.685 1.00 34.78 166 GLY B O 1
ATOM 5460 N N . GLU B 1 167 ? 12.636 142.230 29.260 1.00 36.02 167 GLU B N 1
ATOM 5461 C CA . GLU B 1 167 ? 12.204 143.461 28.606 1.00 32.49 167 GLU B CA 1
ATOM 5462 C C . GLU B 1 167 ? 11.278 143.147 27.450 1.00 30.21 167 GLU B C 1
ATOM 5463 O O . GLU B 1 167 ? 10.209 143.747 27.313 1.00 24.91 167 GLU B O 1
ATOM 5469 N N . ARG B 1 168 ? 11.693 142.184 26.630 1.00 34.53 168 ARG B N 1
ATOM 5470 C CA . ARG B 1 168 ? 10.888 141.746 25.497 1.00 36.25 168 ARG B CA 1
ATOM 5471 C C . ARG B 1 168 ? 9.538 141.209 25.955 1.00 32.20 168 ARG B C 1
ATOM 5472 O O . ARG B 1 168 ? 8.537 141.402 25.279 1.00 31.26 168 ARG B O 1
ATOM 5480 N N . ARG B 1 169 ? 9.503 140.547 27.106 1.00 34.23 169 ARG B N 1
ATOM 5481 C CA A ARG B 1 169 ? 8.245 140.031 27.638 0.50 33.98 169 ARG B CA 1
ATOM 5482 C CA B ARG B 1 169 ? 8.241 140.026 27.630 0.50 33.98 169 ARG B CA 1
ATOM 5483 C C . ARG B 1 169 ? 7.336 141.161 28.101 1.00 31.15 169 ARG B C 1
ATOM 5484 O O . ARG B 1 169 ? 6.120 141.119 27.904 1.00 30.06 169 ARG B O 1
ATOM 5499 N N . ARG B 1 170 ? 7.933 142.179 28.706 1.00 28.11 170 ARG B N 1
ATOM 5500 C CA . ARG B 1 170 ? 7.172 143.357 29.098 1.00 27.41 170 ARG B CA 1
ATOM 5501 C C . ARG B 1 170 ? 6.590 144.053 27.863 1.00 25.57 170 ARG B C 1
ATOM 5502 O O . ARG B 1 170 ? 5.415 144.424 27.861 1.00 23.45 170 ARG B O 1
ATOM 5510 N N . VAL B 1 171 ? 7.403 144.195 26.811 1.00 24.69 171 VAL B N 1
ATOM 5511 C CA . VAL B 1 171 ? 6.923 144.771 25.558 1.00 23.91 171 VAL B CA 1
ATOM 5512 C C . VAL B 1 171 ? 5.775 143.942 24.969 1.00 23.61 171 VAL B C 1
ATOM 5513 O O . VAL B 1 171 ? 4.718 144.480 24.628 1.00 22.87 171 VAL B O 1
ATOM 5517 N N . ALA B 1 172 ? 5.981 142.630 24.878 1.00 21.08 172 ALA B N 1
ATOM 5518 C CA . ALA B 1 172 ? 4.989 141.753 24.272 1.00 18.83 172 ALA B CA 1
ATOM 5519 C C . ALA B 1 172 ? 3.703 141.749 25.069 1.00 22.41 172 ALA B C 1
ATOM 5520 O O . ALA B 1 172 ? 2.612 141.714 24.503 1.00 26.70 172 ALA B O 1
ATOM 5522 N N . LEU B 1 173 ? 3.827 141.798 26.388 1.00 24.80 173 LEU B N 1
ATOM 5523 C CA . LEU B 1 173 ? 2.652 141.830 27.243 1.00 27.33 173 LEU B CA 1
ATOM 5524 C C . LEU B 1 173 ? 1.925 143.154 27.087 1.00 30.18 173 LEU B C 1
ATOM 5525 O O . LEU B 1 173 ? 0.702 143.187 26.916 1.00 31.55 173 LEU B O 1
ATOM 5530 N N . CYS B 1 174 ? 2.684 144.245 27.138 1.00 31.61 174 CYS B N 1
ATOM 5531 C CA . CYS B 1 174 ? 2.118 145.581 26.962 1.00 29.79 174 CYS B CA 1
ATOM 5532 C C . CYS B 1 174 ? 1.331 145.682 25.663 1.00 30.76 174 CYS B C 1
ATOM 5533 O O . CYS B 1 174 ? 0.212 146.203 25.646 1.00 30.40 174 CYS B O 1
ATOM 5536 N N . ARG B 1 175 ? 1.922 145.172 24.584 1.00 34.02 175 ARG B N 1
ATOM 5537 C CA . ARG B 1 175 ? 1.248 145.072 23.290 1.00 35.80 175 ARG B CA 1
ATOM 5538 C C . ARG B 1 175 ? -0.109 144.406 23.429 1.00 32.86 175 ARG B C 1
ATOM 5539 O O . ARG B 1 175 ? -1.125 144.952 23.013 1.00 34.65 175 ARG B O 1
ATOM 5547 N N . LEU B 1 176 ? -0.113 143.227 24.041 1.00 31.36 176 LEU B N 1
ATOM 5548 C CA . LEU B 1 176 ? -1.303 142.390 24.115 1.00 30.66 176 LEU B CA 1
ATOM 5549 C C . LEU B 1 176 ? -2.450 143.087 24.828 1.00 34.99 176 LEU B C 1
ATOM 5550 O O . LEU B 1 176 ? -3.598 143.013 24.398 1.00 37.10 176 LEU B O 1
ATOM 5555 N N . LEU B 1 177 ? -2.139 143.762 25.926 1.00 38.34 177 LEU B N 1
ATOM 5556 C CA . LEU B 1 177 ? -3.179 144.398 26.724 1.00 41.05 177 LEU B CA 1
ATOM 5557 C C . LEU B 1 177 ? -3.710 145.646 26.024 1.00 43.63 177 LEU B C 1
ATOM 5558 O O . LEU B 1 177 ? -4.842 146.061 26.253 1.00 45.95 177 LEU B O 1
ATOM 5563 N N . LEU B 1 178 ? -2.885 146.238 25.168 1.00 43.75 178 LEU B N 1
ATOM 5564 C CA . LEU B 1 178 ? -3.289 147.406 24.395 1.00 44.79 178 LEU B CA 1
ATOM 5565 C C . LEU B 1 178 ? -4.187 147.020 23.219 1.00 47.16 178 LEU B C 1
ATOM 5566 O O . LEU B 1 178 ? -4.911 147.860 22.675 1.00 47.72 178 LEU B O 1
ATOM 5571 N N . GLU B 1 179 ? -4.135 145.752 22.823 1.00 47.03 179 GLU B N 1
ATOM 5572 C CA . GLU B 1 179 ? -4.941 145.281 21.703 1.00 47.08 179 GLU B CA 1
ATOM 5573 C C . GLU B 1 179 ? -6.415 145.179 22.072 1.00 48.95 179 GLU B C 1
ATOM 5574 O O . GLU B 1 179 ? -7.277 145.141 21.200 1.00 50.71 179 GLU B O 1
ATOM 5580 N N . LYS B 1 180 ? -6.692 145.147 23.370 1.00 50.42 180 LYS B N 1
ATOM 5581 C CA . LYS B 1 180 ? -8.053 144.985 23.878 1.00 51.59 180 LYS B CA 1
ATOM 5582 C C . LYS B 1 180 ? -8.800 143.816 23.233 1.00 45.56 180 LYS B C 1
ATOM 5583 O O . LYS B 1 180 ? -9.875 144.001 22.664 1.00 46.26 180 LYS B O 1
ATOM 5589 N N . PRO B 1 181 ? -8.233 142.604 23.320 1.00 38.97 181 PRO B N 1
ATOM 5590 C CA . PRO B 1 181 ? -8.971 141.476 22.751 1.00 35.87 181 PRO B CA 1
ATOM 5591 C C . PRO B 1 181 ? -10.149 141.109 23.638 1.00 29.66 181 PRO B C 1
ATOM 5592 O O . PRO B 1 181 ? -10.342 141.725 24.685 1.00 24.56 181 PRO B O 1
ATOM 5596 N N . ASP B 1 182 ? -10.932 140.126 23.209 1.00 31.31 182 ASP B N 1
ATOM 5597 C CA . ASP B 1 182 ? -12.088 139.677 23.972 1.00 32.19 182 ASP B CA 1
ATOM 5598 C C . ASP B 1 182 ? -11.630 138.621 24.949 1.00 28.18 182 ASP B C 1
ATOM 5599 O O . ASP B 1 182 ? -12.224 138.432 26.021 1.00 29.59 182 ASP B O 1
ATOM 5612 N N . LEU B 1 184 ? -8.041 136.807 26.623 1.00 15.91 184 LEU B N 1
ATOM 5613 C CA . LEU B 1 184 ? -6.614 136.749 26.851 1.00 16.96 184 LEU B CA 1
ATOM 5614 C C . LEU B 1 184 ? -6.218 135.329 27.171 1.00 16.45 184 LEU B C 1
ATOM 5615 O O . LEU B 1 184 ? -6.805 134.706 28.052 1.00 17.18 184 LEU B O 1
ATOM 5620 N N . LEU B 1 185 ? -5.233 134.811 26.452 1.00 15.21 185 LEU B N 1
ATOM 5621 C CA . LEU B 1 185 ? -4.680 133.506 26.790 1.00 15.84 185 LEU B CA 1
ATOM 5622 C C . LEU B 1 185 ? -3.241 133.720 27.180 1.00 15.69 185 LEU B C 1
ATOM 5623 O O . LEU B 1 185 ? -2.404 133.983 26.319 1.00 20.58 185 LEU B O 1
ATOM 5628 N N . LEU B 1 186 ? -2.956 133.607 28.473 1.00 13.46 186 LEU B N 1
ATOM 5629 C CA . LEU B 1 186 ? -1.646 133.953 29.010 1.00 12.53 186 LEU B CA 1
ATOM 5630 C C . LEU B 1 186 ? -0.886 132.744 29.548 1.00 12.93 186 LEU B C 1
ATOM 5631 O O . LEU B 1 186 ? -1.315 132.104 30.507 1.00 13.30 186 LEU B O 1
ATOM 5636 N N . ASP B 1 187 ? 0.256 132.444 28.937 1.00 16.55 187 ASP B N 1
ATOM 5637 C CA . ASP B 1 187 ? 1.130 131.379 29.427 1.00 16.37 187 ASP B CA 1
ATOM 5638 C C . ASP B 1 187 ? 2.274 131.959 30.259 1.00 15.67 187 ASP B C 1
ATOM 5639 O O . ASP B 1 187 ? 3.268 132.401 29.709 1.00 16.12 187 ASP B O 1
ATOM 5644 N N . GLU B 1 188 ? 2.112 131.927 31.584 1.00 15.39 188 GLU B N 1
ATOM 5645 C CA . GLU B 1 188 ? 3.094 132.434 32.557 1.00 15.39 188 GLU B CA 1
ATOM 5646 C C . GLU B 1 188 ? 3.461 133.921 32.437 1.00 15.02 188 GLU B C 1
ATOM 5647 O O . GLU B 1 188 ? 4.635 134.270 32.330 1.00 15.31 188 GLU B O 1
ATOM 5653 N N . PRO B 1 189 ? 2.454 134.803 32.513 1.00 13.88 189 PRO B N 1
ATOM 5654 C CA . PRO B 1 189 ? 2.653 136.237 32.267 1.00 15.98 189 PRO B CA 1
ATOM 5655 C C . PRO B 1 189 ? 3.511 136.967 33.312 1.00 22.59 189 PRO B C 1
ATOM 5656 O O . PRO B 1 189 ? 3.969 138.078 33.035 1.00 27.18 189 PRO B O 1
ATOM 5660 N N . THR B 1 190 ? 3.728 136.373 34.482 1.00 20.49 190 THR B N 1
ATOM 5661 C CA . THR B 1 190 ? 4.431 137.084 35.551 1.00 18.29 190 THR B CA 1
ATOM 5662 C C . THR B 1 190 ? 5.942 136.875 35.524 1.00 17.62 190 THR B C 1
ATOM 5663 O O . THR B 1 190 ? 6.659 137.499 36.308 1.00 18.62 190 THR B O 1
ATOM 5667 N N . ASN B 1 191 ? 6.417 136.003 34.638 1.00 14.59 191 ASN B N 1
ATOM 5668 C CA . ASN B 1 191 ? 7.854 135.756 34.491 1.00 21.71 191 ASN B CA 1
ATOM 5669 C C . ASN B 1 191 ? 8.613 137.064 34.287 1.00 26.45 191 ASN B C 1
ATOM 5670 O O . ASN B 1 191 ? 8.185 137.931 33.521 1.00 26.36 191 ASN B O 1
ATOM 5675 N N . HIS B 1 192 ? 9.721 137.208 35.006 1.00 29.28 192 HIS B N 1
ATOM 5676 C CA . HIS B 1 192 ? 10.555 138.412 34.928 1.00 36.08 192 HIS B CA 1
ATOM 5677 C C . HIS B 1 192 ? 9.847 139.770 35.050 1.00 34.36 192 HIS B C 1
ATOM 5678 O O . HIS B 1 192 ? 10.234 140.734 34.397 1.00 36.64 192 HIS B O 1
ATOM 5685 N N . LEU B 1 193 ? 8.818 139.850 35.885 1.00 32.62 193 LEU B N 1
ATOM 5686 C CA . LEU B 1 193 ? 8.258 141.150 36.241 1.00 29.34 193 LEU B CA 1
ATOM 5687 C C . LEU B 1 193 ? 8.713 141.477 37.658 1.00 24.83 19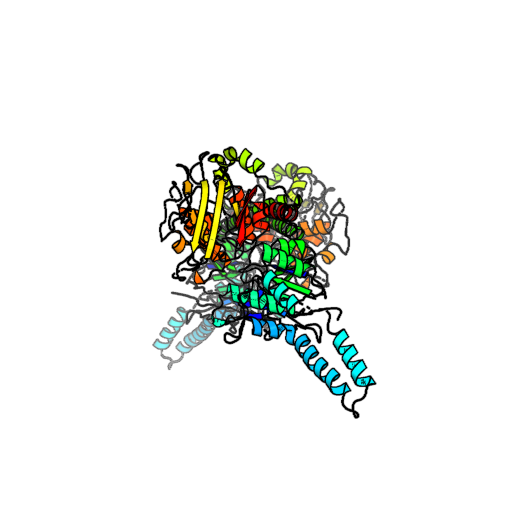3 LEU B C 1
ATOM 5688 O O . LEU B 1 193 ? 9.326 140.645 38.325 1.00 23.06 193 LEU B O 1
ATOM 5693 N N . ASP B 1 194 ? 8.440 142.695 38.108 1.00 18.91 194 ASP B N 1
ATOM 5694 C CA . ASP B 1 194 ? 8.713 143.044 39.482 1.00 16.99 194 ASP B CA 1
ATOM 5695 C C . ASP B 1 194 ? 7.393 142.993 40.252 1.00 17.55 194 ASP B C 1
ATOM 5696 O O . ASP B 1 194 ? 6.318 143.001 39.640 1.00 16.95 194 ASP B O 1
ATOM 5701 N N . ALA B 1 195 ? 7.482 142.931 41.583 1.00 14.41 195 ALA B N 1
ATOM 5702 C CA . ALA B 1 195 ? 6.319 142.713 42.439 1.00 12.14 195 ALA B CA 1
ATOM 5703 C C . ALA B 1 195 ? 5.149 143.655 42.159 1.00 15.48 195 ALA B C 1
ATOM 5704 O O . ALA B 1 195 ? 4.011 143.208 41.969 1.00 13.26 195 ALA B O 1
ATOM 5706 N N . GLU B 1 196 ? 5.426 144.955 42.161 1.00 14.01 196 GLU B N 1
ATOM 5707 C CA . GLU B 1 196 ? 4.381 145.949 41.973 1.00 16.10 196 GLU B CA 1
ATOM 5708 C C . GLU B 1 196 ? 3.819 145.924 40.552 1.00 17.43 196 GLU B C 1
ATOM 5709 O O . GLU B 1 196 ? 2.639 146.201 40.339 1.00 15.02 196 GLU B O 1
ATOM 5715 N N . SER B 1 197 ? 4.672 145.595 39.584 1.00 19.97 197 SER B N 1
ATOM 5716 C CA . SER B 1 197 ? 4.222 145.380 38.218 1.00 22.44 197 SER B CA 1
ATOM 5717 C C . SER B 1 197 ? 3.220 144.235 38.146 1.00 21.57 197 SER B C 1
ATOM 5718 O O . SER B 1 197 ? 2.288 144.281 37.339 1.00 20.54 197 SER B O 1
ATOM 5721 N N . VAL B 1 198 ? 3.416 143.205 38.969 1.00 17.76 198 VAL B N 1
ATOM 5722 C CA . VAL B 1 198 ? 2.500 142.075 38.951 1.00 16.25 198 VAL B CA 1
ATOM 5723 C C . VAL B 1 198 ? 1.172 142.441 39.594 1.00 17.99 198 VAL B C 1
ATOM 5724 O O . VAL B 1 198 ? 0.098 142.053 39.105 1.00 20.71 198 VAL B O 1
ATOM 5728 N N . ALA B 1 199 ? 1.238 143.214 40.669 1.00 18.75 199 ALA B N 1
ATOM 5729 C CA . ALA B 1 199 ? 0.020 143.725 41.285 1.00 21.73 199 ALA B CA 1
ATOM 5730 C C . ALA B 1 199 ? -0.789 144.524 40.259 1.00 20.82 199 ALA B C 1
ATOM 5731 O O . ALA B 1 199 ? -1.995 144.332 40.137 1.00 20.74 199 ALA B O 1
ATOM 5733 N N . TRP B 1 200 ? -0.124 145.395 39.505 1.00 19.07 200 TRP B N 1
ATOM 5734 C CA . TRP B 1 200 ? -0.791 146.114 38.415 1.00 19.64 200 TRP B CA 1
ATOM 5735 C C . TRP B 1 200 ? -1.412 145.180 37.369 1.00 19.44 200 TRP B C 1
ATOM 5736 O O . TRP B 1 200 ? -2.523 145.412 36.892 1.00 21.49 200 TRP B O 1
ATOM 5747 N N . LEU B 1 201 ? -0.679 144.147 36.983 1.00 18.33 201 LEU B N 1
ATOM 5748 C CA . LEU B 1 201 ? -1.236 143.153 36.089 1.00 20.80 201 LEU B CA 1
ATOM 5749 C C . LEU B 1 201 ? -2.479 142.489 36.700 1.00 18.35 201 LEU B C 1
ATOM 5750 O O . LEU B 1 201 ? -3.484 142.280 36.013 1.00 16.49 201 LEU B O 1
ATOM 5755 N N . GLU B 1 202 ? -2.406 142.169 37.988 1.00 16.84 202 GLU B N 1
ATOM 5756 C CA . GLU B 1 202 ? -3.547 141.573 38.683 1.00 17.65 202 GLU B CA 1
ATOM 5757 C C . GLU B 1 202 ? -4.814 142.427 38.553 1.00 16.90 202 GLU B C 1
ATOM 5758 O O . GLU B 1 202 ? -5.869 141.915 38.188 1.00 20.30 202 GLU B O 1
ATOM 5764 N N . ARG B 1 203 ? -4.697 143.722 38.846 1.00 16.62 203 ARG B N 1
ATOM 5765 C CA . ARG B 1 203 ? -5.833 144.639 38.792 1.00 19.27 203 ARG B CA 1
ATOM 5766 C C . ARG B 1 203 ? -6.411 144.660 37.391 1.00 23.29 203 ARG B C 1
ATOM 5767 O O . ARG B 1 203 ? -7.634 144.611 37.203 1.00 23.97 203 ARG B O 1
ATOM 5775 N N . PHE B 1 204 ? -5.511 144.718 36.408 1.00 23.19 204 PHE B N 1
ATOM 5776 C CA . PHE B 1 204 ? -5.908 144.797 35.016 1.00 21.85 204 PHE B CA 1
ATOM 5777 C C . PHE B 1 204 ? -6.739 143.589 34.630 1.00 19.40 204 PHE B C 1
ATOM 5778 O O . PHE B 1 204 ? -7.807 143.736 34.060 1.00 20.28 204 PHE B O 1
ATOM 5786 N N . LEU B 1 205 ? -6.249 142.395 34.954 1.00 19.59 205 LEU B N 1
ATOM 5787 C CA . LEU B 1 205 ? -6.959 141.167 34.597 1.00 17.79 205 LEU B CA 1
ATOM 5788 C C . LEU B 1 205 ? -8.229 140.975 35.418 1.00 17.68 205 LEU B C 1
ATOM 5789 O O . LEU B 1 205 ? -9.177 140.331 34.970 1.00 16.95 205 LEU B O 1
ATOM 5794 N N . HIS B 1 206 ? -8.234 141.523 36.627 1.00 18.75 206 HIS B N 1
ATOM 5795 C CA . HIS B 1 206 ? -9.414 141.478 37.469 1.00 22.78 206 HIS B CA 1
ATOM 5796 C C . HIS B 1 206 ? -10.506 142.381 36.888 1.00 27.25 206 HIS B C 1
ATOM 5797 O O . HIS B 1 206 ? -11.668 141.978 36.789 1.00 27.45 206 HIS B O 1
ATOM 5804 N N . ASP B 1 207 ? -10.123 143.588 36.472 1.00 27.62 207 ASP B N 1
ATOM 5805 C CA . ASP B 1 207 ? -11.085 144.558 35.943 1.00 27.39 207 ASP B CA 1
ATOM 5806 C C . ASP B 1 207 ? -11.450 144.250 34.493 1.00 26.45 207 ASP B C 1
ATOM 5807 O O . ASP B 1 207 ? -12.453 144.739 33.970 1.00 26.61 207 ASP B O 1
ATOM 5812 N N . PHE B 1 208 ? -10.608 143.458 33.847 1.00 24.17 208 PHE B N 1
ATOM 5813 C CA . PHE B 1 208 ? -10.794 143.102 32.450 1.00 24.22 208 PHE B CA 1
ATOM 5814 C C . PHE B 1 208 ? -12.168 142.452 32.261 1.00 24.82 208 PHE B C 1
ATOM 5815 O O . PHE B 1 208 ? -12.574 141.607 33.054 1.00 23.98 208 PHE B O 1
ATOM 5823 N N . GLU B 1 209 ? -12.891 142.850 31.220 1.00 27.98 209 GLU B N 1
ATOM 5824 C CA . GLU B 1 209 ? -14.280 142.405 31.071 1.00 31.55 209 GLU B CA 1
ATOM 5825 C C . GLU B 1 209 ? -14.414 141.132 30.250 1.00 30.87 209 GLU B C 1
ATOM 5826 O O . GLU B 1 209 ? -15.433 140.445 30.313 1.00 32.88 209 GLU B O 1
ATOM 5832 N N . GLY B 1 210 ? -13.381 140.820 29.481 1.00 26.56 210 GLY B N 1
ATOM 5833 C CA . GLY B 1 210 ? -13.385 139.606 28.698 1.00 25.31 210 GLY B CA 1
ATOM 5834 C C . GLY B 1 210 ? -12.947 138.387 29.485 1.00 23.62 210 GLY B C 1
ATOM 5835 O O . GLY B 1 210 ? -12.756 138.435 30.699 1.00 24.47 210 GLY B O 1
ATOM 5836 N N . THR B 1 211 ? -12.798 137.281 28.770 1.00 22.50 211 THR B N 1
ATOM 5837 C CA . THR B 1 211 ? -12.366 136.021 29.348 1.00 19.09 211 THR B CA 1
ATOM 5838 C C . THR B 1 211 ? -10.857 135.998 29.475 1.00 19.54 211 THR B C 1
ATOM 5839 O O . THR B 1 211 ? -10.145 136.399 28.562 1.00 20.49 211 THR B O 1
ATOM 5843 N N . VAL B 1 212 ? -10.365 135.520 30.603 1.00 19.66 212 VAL B N 1
ATOM 5844 C CA . VAL B 1 212 ? -8.930 135.368 30.763 1.00 18.73 212 VAL B CA 1
ATOM 5845 C C . VAL B 1 212 ? -8.625 133.924 31.092 1.00 18.89 212 VAL B C 1
ATOM 5846 O O . VAL B 1 212 ? -9.160 133.369 32.056 1.00 16.87 212 VAL B O 1
ATOM 5850 N N . VAL B 1 213 ? -7.790 133.299 30.276 1.00 19.17 213 VAL B N 1
ATOM 5851 C CA . VAL B 1 213 ? -7.337 131.963 30.608 1.00 17.52 213 VAL B CA 1
ATOM 5852 C C . VAL B 1 213 ? -5.841 131.998 30.853 1.00 18.49 213 VAL B C 1
ATOM 5853 O O . VAL B 1 213 ? -5.057 132.181 29.918 1.00 17.94 213 VAL B O 1
ATOM 5857 N N . ALA B 1 214 ? -5.442 131.814 32.109 1.00 15.32 214 ALA B N 1
ATOM 5858 C CA . ALA B 1 214 ? -4.042 131.997 32.462 1.00 15.76 214 ALA B CA 1
ATOM 5859 C C . ALA B 1 214 ? -3.346 130.784 33.109 1.00 16.96 214 ALA B C 1
ATOM 5860 O O . ALA B 1 214 ? -3.831 130.225 34.085 1.00 16.23 214 ALA B O 1
ATOM 5862 N N . ILE B 1 215 ? -2.207 130.391 32.539 1.00 18.38 215 ILE B N 1
ATOM 5863 C CA . ILE B 1 215 ? -1.294 129.445 33.180 1.00 17.79 215 ILE B CA 1
ATOM 5864 C C . ILE B 1 215 ? -0.352 130.223 34.072 1.00 16.64 215 ILE B C 1
ATOM 5865 O O . ILE B 1 215 ? 0.540 130.898 33.576 1.00 15.55 215 ILE B O 1
ATOM 5870 N N . THR B 1 216 ? -0.543 130.143 35.383 1.00 17.10 216 THR B N 1
ATOM 5871 C CA . THR B 1 216 ? 0.354 130.858 36.286 1.00 17.89 216 THR B CA 1
ATOM 5872 C C . THR B 1 216 ? 0.524 130.135 37.604 1.00 16.88 216 THR B C 1
ATOM 5873 O O . THR B 1 216 ? -0.261 129.266 37.963 1.00 16.99 216 THR B O 1
ATOM 5877 N N . HIS B 1 217 ? 1.552 130.530 38.338 1.00 18.02 217 HIS B N 1
ATOM 5878 C CA . HIS B 1 217 ? 1.806 129.987 39.655 1.00 14.84 217 HIS B CA 1
ATOM 5879 C C . HIS B 1 217 ? 1.510 131.039 40.708 1.00 15.37 217 HIS B C 1
ATOM 5880 O O . HIS B 1 217 ? 1.555 130.770 41.920 1.00 15.52 217 HIS B O 1
ATOM 5887 N N . ASP B 1 218 ? 1.212 132.245 40.237 1.00 17.53 218 ASP B N 1
ATOM 5888 C CA . ASP B 1 218 ? 0.985 133.375 41.132 1.00 17.59 218 ASP B CA 1
ATOM 5889 C C . ASP B 1 218 ? -0.328 133.205 41.904 1.00 17.85 218 ASP B C 1
ATOM 5890 O O . ASP B 1 218 ? -1.426 133.313 41.344 1.00 20.03 218 ASP B O 1
ATOM 5895 N N . ARG B 1 219 ? -0.196 132.930 43.196 1.00 15.55 219 ARG B N 1
ATOM 5896 C CA . ARG B 1 219 ? -1.339 132.560 44.019 1.00 13.23 219 ARG B CA 1
ATOM 5897 C C . ARG B 1 219 ? -2.292 133.712 44.283 1.00 15.45 219 ARG B C 1
ATOM 5898 O O . ARG B 1 219 ? -3.490 133.498 44.410 1.00 18.60 219 ARG B O 1
ATOM 5906 N N . TYR B 1 220 ? -1.783 134.936 44.330 1.00 14.86 220 TYR B N 1
ATOM 5907 C CA . TYR B 1 220 ? -2.675 136.088 44.410 1.00 12.53 220 TYR B CA 1
ATOM 5908 C C . TYR B 1 220 ? -3.539 136.226 43.156 1.00 15.37 220 TYR B C 1
ATOM 5909 O O . TYR B 1 220 ? -4.716 136.577 43.255 1.00 18.32 220 TYR B O 1
ATOM 5918 N N . PHE B 1 221 ? -2.971 135.935 41.981 1.00 18.10 221 PHE B N 1
ATOM 5919 C CA . PHE B 1 221 ? -3.770 135.845 40.758 1.00 18.64 221 PHE B CA 1
ATOM 5920 C C . PHE B 1 221 ? -4.865 134.808 40.955 1.00 17.83 221 PHE B C 1
ATOM 5921 O O . PHE B 1 221 ? -6.044 135.095 40.780 1.00 18.23 221 PHE B O 1
ATOM 5929 N N . LEU B 1 222 ? -4.460 133.605 41.351 1.00 15.34 222 LEU B N 1
ATOM 5930 C CA . LEU B 1 222 ? -5.380 132.473 41.428 1.00 13.50 222 LEU B CA 1
ATOM 5931 C C . LEU B 1 222 ? -6.445 132.638 42.492 1.00 16.63 222 LEU B C 1
ATOM 5932 O O . LEU B 1 222 ? -7.518 132.038 42.407 1.00 18.34 222 LEU B O 1
ATOM 5937 N N . ASP B 1 223 ? -6.151 133.460 43.491 1.00 17.23 223 ASP B N 1
ATOM 5938 C CA . ASP B 1 223 ? -7.047 133.613 44.625 1.00 17.15 223 ASP B CA 1
ATOM 5939 C C . ASP B 1 223 ? -7.937 134.850 44.481 1.00 21.50 223 ASP B C 1
ATOM 5940 O O . ASP B 1 223 ? -9.079 134.857 44.940 1.00 20.78 223 ASP B O 1
ATOM 5945 N N . ASN B 1 224 ? -7.406 135.897 43.849 1.00 21.78 224 ASN B N 1
ATOM 5946 C CA . ASN B 1 224 ? -8.127 137.162 43.738 1.00 21.18 224 ASN B CA 1
ATOM 5947 C C . ASN B 1 224 ? -8.850 137.319 42.395 1.00 22.21 224 ASN B C 1
ATOM 5948 O O . ASN B 1 224 ? -9.914 137.927 42.320 1.00 24.35 224 ASN B O 1
ATOM 5953 N N . VAL B 1 225 ? -8.263 136.780 41.334 1.00 21.01 225 VAL B N 1
ATOM 5954 C CA . VAL B 1 225 ? -8.808 136.959 40.000 1.00 21.54 225 VAL B CA 1
ATOM 5955 C C . VAL B 1 225 ? -9.612 135.751 39.544 1.00 19.37 225 VAL B C 1
ATOM 5956 O O . VAL B 1 225 ? -10.798 135.867 39.265 1.00 16.61 225 VAL B O 1
ATOM 5960 N N . ALA B 1 226 ? -8.960 134.595 39.468 1.00 17.29 226 ALA B N 1
ATOM 5961 C CA . ALA B 1 226 ? -9.619 133.393 38.972 1.00 20.71 226 ALA B CA 1
ATOM 5962 C C . ALA B 1 226 ? -10.834 133.003 39.813 1.00 19.56 226 ALA B C 1
ATOM 5963 O O . ALA B 1 226 ? -10.763 132.966 41.030 1.00 20.16 226 ALA B O 1
ATOM 5965 N N . GLY B 1 227 ? -11.956 132.740 39.149 1.00 19.22 227 GLY B N 1
ATOM 5966 C CA . GLY B 1 227 ? -13.139 132.220 39.815 1.00 15.91 227 GLY B CA 1
ATOM 5967 C C . GLY B 1 227 ? -13.297 130.750 39.470 1.00 17.04 227 GLY B C 1
ATOM 5968 O O . GLY B 1 227 ? -14.227 130.092 39.917 1.00 19.92 227 GLY B O 1
ATOM 5969 N N . TRP B 1 228 ? -12.379 130.250 38.651 1.00 16.62 228 TRP B N 1
ATOM 5970 C CA . TRP B 1 228 ? -12.324 128.845 38.268 1.00 19.28 228 TRP B CA 1
ATOM 5971 C C . TRP B 1 228 ? -10.857 128.429 38.206 1.00 21.51 228 TRP B C 1
ATOM 5972 O O . TRP B 1 228 ? -9.983 129.238 37.887 1.00 21.92 228 TRP B O 1
ATOM 5983 N N . ILE B 1 229 ? -10.593 127.168 38.521 1.00 21.12 229 ILE B N 1
ATOM 5984 C CA . ILE B 1 229 ? -9.256 126.604 38.437 1.00 20.46 229 ILE B CA 1
ATOM 5985 C C . ILE B 1 229 ? -9.354 125.389 37.534 1.00 19.59 229 ILE B C 1
ATOM 5986 O O . ILE B 1 229 ? -10.152 124.480 37.779 1.00 18.60 229 ILE B O 1
ATOM 5991 N N . LEU B 1 230 ? -8.581 125.389 36.462 1.00 19.05 230 LEU B N 1
ATOM 5992 C CA . LEU B 1 230 ? -8.615 124.276 35.534 1.00 17.24 230 LEU B CA 1
ATOM 5993 C C . LEU B 1 230 ? -7.337 123.480 35.709 1.00 18.11 230 LEU B C 1
ATOM 5994 O O . LEU B 1 230 ? -6.262 123.925 35.334 1.00 17.61 230 LEU B O 1
ATOM 5999 N N . GLU B 1 231 ? -7.467 122.301 36.299 1.00 21.60 231 GLU B N 1
ATOM 6000 C CA . GLU B 1 231 ? -6.307 121.500 36.641 1.00 25.51 231 GLU B CA 1
ATOM 6001 C C . GLU B 1 231 ? -6.112 120.331 35.691 1.00 24.11 231 GLU B C 1
ATOM 6002 O O . GLU B 1 231 ? -6.981 119.467 35.571 1.00 22.29 231 GLU B O 1
ATOM 6008 N N . LEU B 1 232 ? -4.958 120.293 35.032 1.00 25.03 232 LEU B N 1
ATOM 6009 C CA . LEU B 1 232 ? -4.630 119.173 34.155 1.00 27.54 232 LEU B CA 1
ATOM 6010 C C . LEU B 1 232 ? -3.744 118.173 34.882 1.00 30.70 232 LEU B C 1
ATOM 6011 O O . LEU B 1 232 ? -2.812 118.551 35.594 1.00 28.56 232 LEU B O 1
ATOM 6016 N N . ASP B 1 233 ? -4.053 116.894 34.716 1.00 37.80 233 ASP B N 1
ATOM 6017 C CA . ASP B 1 233 ? -3.259 115.841 35.328 1.00 45.37 233 ASP B CA 1
ATOM 6018 C C . ASP B 1 233 ? -2.677 114.865 34.290 1.00 52.12 233 ASP B C 1
ATOM 6019 O O . ASP B 1 233 ? -1.559 115.061 33.802 1.00 54.22 233 ASP B O 1
ATOM 6024 N N . ARG B 1 234 ? -3.422 113.817 33.952 1.00 55.58 234 ARG B N 1
ATOM 6025 C CA . ARG B 1 234 ? -2.914 112.822 33.003 1.00 58.93 234 ARG B CA 1
ATOM 6026 C C . ARG B 1 234 ? -3.271 113.182 31.561 1.00 57.80 234 ARG B C 1
ATOM 6027 O O . ARG B 1 234 ? -3.649 112.314 30.776 1.00 60.78 234 ARG B O 1
ATOM 6029 N N . GLY B 1 235 ? -3.151 114.461 31.214 1.00 53.31 235 GLY B N 1
ATOM 6030 C CA . GLY B 1 235 ? -3.633 114.933 29.930 1.00 50.21 235 GLY B CA 1
ATOM 6031 C C . GLY B 1 235 ? -5.145 115.097 29.940 1.00 46.65 235 GLY B C 1
ATOM 6032 O O . GLY B 1 235 ? -5.765 115.332 28.902 1.00 46.61 235 GLY B O 1
ATOM 6033 N N . GLU B 1 236 ? -5.735 114.972 31.126 1.00 42.17 236 GLU B N 1
ATOM 6034 C CA . GLU B 1 236 ? -7.163 115.184 31.306 1.00 40.68 236 GLU B CA 1
ATOM 6035 C C . GLU B 1 236 ? -7.413 116.380 32.238 1.00 37.60 236 GLU B C 1
ATOM 6036 O O . GLU B 1 236 ? -6.626 116.647 33.150 1.00 36.50 236 GLU B O 1
ATOM 6042 N N . GLY B 1 237 ? -8.496 117.110 31.988 1.00 35.59 237 GLY B N 1
ATOM 6043 C CA . GLY B 1 237 ? -8.777 118.335 32.721 1.00 34.41 237 GLY B CA 1
ATOM 6044 C C . GLY B 1 237 ? -9.858 118.234 33.786 1.00 34.51 237 GLY B C 1
ATOM 6045 O O . GLY B 1 237 ? -10.935 117.705 33.541 1.00 36.47 237 GLY B O 1
ATOM 6046 N N . ILE B 1 238 ? -9.561 118.755 34.972 1.00 34.05 238 ILE B N 1
ATOM 6047 C CA . ILE B 1 238 ? -10.512 118.778 36.073 1.00 34.69 238 ILE B CA 1
ATOM 6048 C C . ILE B 1 238 ? -10.853 120.226 36.407 1.00 32.72 238 ILE B C 1
ATOM 6049 O O . ILE B 1 238 ? -10.085 120.913 37.084 1.00 33.05 238 ILE B O 1
ATOM 6054 N N . PRO B 1 239 ? -11.997 120.711 35.911 1.00 29.77 239 PRO B N 1
ATOM 6055 C CA . PRO B 1 239 ? -12.349 122.091 36.271 1.00 26.47 239 PRO B CA 1
ATOM 6056 C C . PRO B 1 239 ? -12.864 122.173 37.700 1.00 25.37 239 PRO B C 1
ATOM 6057 O O . PRO B 1 239 ? -13.501 121.246 38.199 1.00 28.83 239 PRO B O 1
ATOM 6061 N N . TRP B 1 240 ? -12.550 123.272 38.369 1.00 21.86 240 TRP B N 1
ATOM 6062 C CA . TRP B 1 240 ? -13.034 123.506 39.713 1.00 20.42 240 TRP B CA 1
ATOM 6063 C C . TRP B 1 240 ? -13.631 124.895 39.815 1.00 19.86 240 TRP B C 1
ATOM 6064 O O . TRP B 1 240 ? -13.005 125.889 39.443 1.00 16.73 240 TRP B O 1
ATOM 6075 N N . GLU B 1 241 ? -14.839 124.975 40.343 1.00 23.57 241 GLU B N 1
ATOM 6076 C CA . GLU B 1 241 ? -15.482 126.263 40.459 1.00 25.30 241 GLU B CA 1
ATOM 6077 C C . GLU B 1 241 ? -15.127 126.895 41.787 1.00 26.46 241 GLU B C 1
ATOM 6078 O O . GLU B 1 241 ? -15.596 126.460 42.837 1.00 28.48 241 GLU B O 1
ATOM 6084 N N . GLY B 1 242 ? -14.297 127.929 41.730 1.00 26.00 242 GLY B N 1
ATOM 6085 C CA . GLY B 1 242 ? -13.807 128.587 42.930 1.00 25.52 242 GLY B CA 1
ATOM 6086 C C . GLY B 1 242 ? -12.374 129.056 42.759 1.00 21.89 242 GLY B C 1
ATOM 6087 O O . GLY B 1 242 ? -11.731 128.726 41.768 1.00 18.35 242 GLY B O 1
ATOM 6088 N N . ASN B 1 243 ? -11.868 129.826 43.718 1.00 19.01 243 ASN B N 1
ATOM 6089 C CA . ASN B 1 243 ? -10.523 130.358 43.586 1.00 16.50 243 ASN B CA 1
ATOM 6090 C C . ASN B 1 243 ? -9.472 129.409 44.158 1.00 16.70 243 ASN B C 1
ATOM 6091 O O . ASN B 1 243 ? -9.792 128.267 44.501 1.00 13.49 243 ASN B O 1
ATOM 6096 N N . TYR B 1 244 ? -8.229 129.886 44.266 1.00 21.17 244 TYR B N 1
ATOM 6097 C CA . TYR B 1 244 ? -7.129 129.054 44.750 1.00 19.59 244 TYR B CA 1
ATOM 6098 C C . TYR B 1 244 ? -7.427 128.436 46.125 1.00 21.66 244 TYR B C 1
ATOM 6099 O O . TYR B 1 244 ? -7.287 127.221 46.318 1.00 24.40 244 TYR B O 1
ATOM 6108 N N . SER B 1 245 ? -7.867 129.275 47.059 1.00 19.34 245 SER B N 1
ATOM 6109 C CA A SER B 1 245 ? -8.130 128.840 48.428 0.50 18.33 245 SER B CA 1
ATOM 6110 C CA B SER B 1 245 ? -8.149 128.854 48.433 0.50 17.80 245 SER B CA 1
ATOM 6111 C C . SER B 1 245 ? -9.153 127.704 48.525 1.00 18.67 245 SER B C 1
ATOM 6112 O O . SER B 1 245 ? -8.947 126.748 49.267 1.00 20.47 245 SER B O 1
ATOM 6117 N N . SER B 1 246 ? -10.250 127.799 47.785 1.00 19.57 246 SER B N 1
ATOM 6118 C CA . SER B 1 246 ? -11.241 126.720 47.834 1.00 21.93 246 SER B CA 1
ATOM 6119 C C . SER B 1 246 ? -10.730 125.466 47.122 1.00 21.84 246 SER B C 1
ATOM 6120 O O . SER B 1 246 ? -11.101 124.349 47.477 1.00 19.37 246 SER B O 1
ATOM 6123 N N . TRP B 1 247 ? -9.881 125.665 46.117 1.00 22.75 247 TRP B N 1
ATOM 6124 C CA . TRP B 1 247 ? -9.285 124.555 45.379 1.00 22.47 247 TRP B CA 1
ATOM 6125 C C . TRP B 1 247 ? -8.318 123.786 46.284 1.00 21.94 247 TRP B C 1
ATOM 6126 O O . TRP B 1 247 ? -8.380 122.557 46.375 1.00 18.76 247 TRP B O 1
ATOM 6137 N N . LEU B 1 248 ? -7.435 124.540 46.943 1.00 21.74 248 LEU B N 1
ATOM 6138 C CA . LEU B 1 248 ? -6.509 124.018 47.940 1.00 20.87 248 LEU B CA 1
ATOM 6139 C C . LEU B 1 248 ? -7.261 123.176 48.972 1.00 22.72 248 LEU B C 1
ATOM 6140 O O . LEU B 1 248 ? -6.848 122.070 49.312 1.00 21.02 248 LEU B O 1
ATOM 6145 N N . GLU B 1 249 ? -8.371 123.714 49.461 1.00 20.83 249 GLU B N 1
ATOM 6146 C CA . GLU B 1 249 ? -9.187 123.017 50.439 1.00 21.41 249 GLU B CA 1
ATOM 6147 C C . GLU B 1 249 ? -9.698 121.690 49.860 1.00 21.36 249 GLU B C 1
ATOM 6148 O O . GLU B 1 249 ? -9.645 120.641 50.516 1.00 19.24 249 GLU B O 1
ATOM 6154 N N . GLN B 1 250 ? -10.171 121.742 48.621 1.00 19.98 250 GLN B N 1
ATOM 6155 C CA . GLN B 1 250 ? -10.634 120.546 47.943 1.00 21.14 250 GLN B CA 1
ATOM 6156 C C . GLN B 1 250 ? -9.488 119.554 47.731 1.00 23.29 250 GLN B C 1
ATOM 6157 O O . GLN B 1 250 ? -9.660 118.345 47.918 1.00 24.47 250 GLN B O 1
ATOM 6163 N N . LYS B 1 251 ? -8.322 120.068 47.347 1.00 20.88 251 LYS B N 1
ATOM 6164 C CA . LYS B 1 251 ? -7.175 119.216 47.105 1.00 20.59 251 LYS B CA 1
ATOM 6165 C C . LYS B 1 251 ? -6.790 118.483 48.381 1.00 21.62 251 LYS B C 1
ATOM 6166 O O . LYS B 1 251 ? -6.515 117.278 48.353 1.00 22.97 251 LYS B O 1
ATOM 6172 N N . ASP B 1 252 ? -6.807 119.195 49.505 1.00 18.77 252 ASP B N 1
ATOM 6173 C CA . ASP B 1 252 ? -6.510 118.572 50.793 1.00 16.55 252 ASP B CA 1
ATOM 6174 C C . ASP B 1 252 ? -7.427 117.374 51.056 1.00 18.30 252 ASP B C 1
ATOM 6175 O O . ASP B 1 252 ? -6.957 116.294 51.434 1.00 16.06 252 ASP B O 1
ATOM 6180 N N . GLN B 1 253 ? -8.725 117.574 50.832 1.00 12.94 253 GLN B N 1
ATOM 6181 C CA . GLN B 1 253 ? -9.723 116.524 51.016 1.00 21.79 253 GLN B CA 1
ATOM 6182 C C . GLN B 1 253 ? -9.519 115.334 50.075 1.00 22.72 253 GLN B C 1
ATOM 6183 O O . GLN B 1 253 ? -9.826 114.201 50.431 1.00 22.32 253 GLN B O 1
ATOM 6189 N N . ARG B 1 254 ? -9.006 115.594 48.879 1.00 24.58 254 ARG B N 1
ATOM 6190 C CA . ARG B 1 254 ? -8.707 114.516 47.947 1.00 29.13 254 ARG B CA 1
ATOM 6191 C C . ARG B 1 254 ? -7.520 113.681 48.424 1.00 29.85 254 ARG B C 1
ATOM 6192 O O . ARG B 1 254 ? -7.489 112.470 48.213 1.00 33.05 254 ARG B O 1
ATOM 6200 N N . LEU B 1 255 ? -6.565 114.326 49.090 1.00 26.88 255 LEU B N 1
ATOM 6201 C CA . LEU B 1 255 ? -5.408 113.630 49.646 1.00 26.93 255 LEU B CA 1
ATOM 6202 C C . LEU B 1 255 ? -5.766 112.878 50.909 1.00 28.49 255 LEU B C 1
ATOM 6203 O O . LEU B 1 255 ? -5.152 111.868 51.229 1.00 30.51 255 LEU B O 1
ATOM 6208 N N . ALA B 1 256 ? -6.745 113.387 51.645 1.00 30.03 256 ALA B N 1
ATOM 6209 C CA . ALA B 1 256 ? -7.270 112.664 52.789 1.00 31.25 256 ALA B CA 1
ATOM 6210 C C . ALA B 1 256 ? -7.968 111.394 52.308 1.00 32.36 256 ALA B C 1
ATOM 6211 O O . ALA B 1 256 ? -7.841 110.333 52.918 1.00 33.15 256 ALA B O 1
ATOM 6213 N N . GLN B 1 257 ? -8.701 111.503 51.205 1.00 30.70 257 GLN B N 1
ATOM 6214 C CA . GLN B 1 257 ? -9.437 110.352 50.695 1.00 29.37 257 GLN B CA 1
ATOM 6215 C C . GLN B 1 257 ? -8.485 109.287 50.189 1.00 30.84 257 GLN B C 1
ATOM 6216 O O . GLN B 1 257 ? -8.646 108.108 50.493 1.00 29.69 257 GLN B O 1
ATOM 6222 N N . GLU B 1 258 ? -7.498 109.721 49.411 1.00 33.44 258 GLU B N 1
ATOM 6223 C CA . GLU B 1 258 ? -6.486 108.830 48.866 1.00 37.26 258 GLU B CA 1
ATOM 6224 C C . GLU B 1 258 ? -5.715 108.125 49.985 1.00 35.51 258 GLU B C 1
ATOM 6225 O O . GLU B 1 258 ? -5.481 106.914 49.929 1.00 34.19 258 GLU B O 1
ATOM 6231 N N . ALA B 1 259 ? -5.343 108.887 51.009 1.00 33.98 259 ALA B N 1
ATOM 6232 C CA . ALA B 1 259 ? -4.651 108.341 52.175 1.00 32.07 259 ALA B CA 1
ATOM 6233 C C . ALA B 1 259 ? -5.447 107.245 52.878 1.00 33.21 259 ALA B C 1
ATOM 6234 O O . ALA B 1 259 ? -4.884 106.261 53.362 1.00 36.25 259 ALA B O 1
ATOM 6236 N N . SER B 1 260 ? -6.760 107.418 52.945 1.00 30.37 260 SER B N 1
ATOM 6237 C CA . SER B 1 260 ? -7.594 106.484 53.680 1.00 31.72 260 SER B CA 1
ATOM 6238 C C . SER B 1 260 ? -7.900 105.225 52.876 1.00 31.88 260 SER B C 1
ATOM 6239 O O . SER B 1 260 ? -8.093 104.152 53.439 1.00 35.34 260 SER B O 1
ATOM 6242 N N . GLN B 1 261 ? -7.950 105.357 51.561 1.00 28.55 261 GLN B N 1
ATOM 6243 C CA . GLN B 1 261 ? -8.197 104.209 50.713 1.00 28.62 261 GLN B CA 1
ATOM 6244 C C . GLN B 1 261 ? -6.985 103.282 50.718 1.00 31.00 261 GLN B C 1
ATOM 6245 O O . GLN B 1 261 ? -7.117 102.055 50.655 1.00 30.00 261 GLN B O 1
ATOM 6251 N N . GLU B 1 262 ? -5.799 103.869 50.818 1.00 33.93 262 GLU B N 1
ATOM 6252 C CA . GLU B 1 262 ? -4.580 103.080 50.823 1.00 37.23 262 GLU B CA 1
ATOM 6253 C C . GLU B 1 262 ? -4.337 102.428 52.163 1.00 33.21 262 GLU B C 1
ATOM 6254 O O . GLU B 1 262 ? -3.825 101.316 52.223 1.00 34.13 262 GLU B O 1
ATOM 6260 N N . ALA B 1 263 ? -4.707 103.125 53.231 1.00 29.66 263 ALA B N 1
ATOM 6261 C CA . ALA B 1 263 ? -4.622 102.569 54.573 1.00 29.87 263 ALA B CA 1
ATOM 6262 C C . ALA B 1 263 ? -5.552 101.357 54.719 1.00 30.39 263 ALA B C 1
ATOM 6263 O O . ALA B 1 263 ? -5.228 100.386 55.413 1.00 32.93 263 ALA B O 1
ATOM 6265 N N . ALA B 1 264 ? -6.705 101.414 54.061 1.00 24.27 264 ALA B N 1
ATOM 6266 C CA . ALA B 1 264 ? -7.612 100.280 54.060 1.00 22.32 264 ALA B CA 1
ATOM 6267 C C . ALA B 1 264 ? -6.956 99.119 53.324 1.00 23.87 264 ALA B C 1
ATOM 6268 O O . ALA B 1 264 ? -6.902 97.998 53.833 1.00 23.48 264 ALA B O 1
ATOM 6270 N N . ARG B 1 265 ? -6.436 99.402 52.135 1.00 26.07 265 ARG B N 1
ATOM 6271 C CA . ARG B 1 265 ? -5.744 98.403 51.331 1.00 28.91 265 ARG B CA 1
ATOM 6272 C C . ARG B 1 265 ? -4.501 97.876 52.049 1.00 26.88 265 ARG B C 1
ATOM 6273 O O . ARG B 1 265 ? -4.223 96.674 52.052 1.00 27.67 265 ARG B O 1
ATOM 6281 N N . ARG B 1 266 ? -3.766 98.782 52.680 1.00 26.52 266 ARG B N 1
ATOM 6282 C CA . ARG B 1 266 ? -2.564 98.411 53.427 1.00 27.31 266 ARG B CA 1
ATOM 6283 C C . ARG B 1 266 ? -2.870 97.546 54.647 1.00 25.11 266 ARG B C 1
ATOM 6284 O O . ARG B 1 266 ? -2.094 96.653 54.991 1.00 25.52 266 ARG B O 1
ATOM 6292 N N . LYS B 1 267 ? -3.994 97.813 55.304 1.00 24.19 267 LYS B N 1
ATOM 6293 C CA . LYS B 1 267 ? -4.407 96.987 56.431 1.00 26.18 267 LYS B CA 1
ATOM 6294 C C . LYS B 1 267 ? -4.760 95.567 55.978 1.00 25.48 267 LYS B C 1
ATOM 6295 O O . LYS B 1 267 ? -4.490 94.605 56.699 1.00 25.36 267 LYS B O 1
ATOM 6301 N N . SER B 1 268 ? -5.366 95.442 54.795 1.00 22.70 268 SER B N 1
ATOM 6302 C CA . SER B 1 268 ? -5.748 94.138 54.263 1.00 22.91 268 SER B CA 1
ATOM 6303 C C . SER B 1 268 ? -4.510 93.331 53.976 1.00 23.15 268 SER B C 1
ATOM 6304 O O . SER B 1 268 ? -4.448 92.135 54.255 1.00 24.07 268 SER B O 1
ATOM 6307 N N . ILE B 1 269 ? -3.526 93.999 53.394 1.00 21.50 269 ILE B N 1
ATOM 6308 C CA . ILE B 1 269 ? -2.254 93.358 53.092 1.00 21.34 269 ILE B CA 1
ATOM 6309 C C . ILE B 1 269 ? -1.554 92.881 54.359 1.00 20.24 269 ILE B C 1
ATOM 6310 O O . ILE B 1 269 ? -1.036 91.764 54.411 1.00 23.25 269 ILE B O 1
ATOM 6315 N N . GLU B 1 270 ? -1.553 93.724 55.382 1.00 19.08 270 GLU B N 1
ATOM 6316 C CA . GLU B 1 270 ? -0.854 93.409 56.626 1.00 24.37 270 GLU B CA 1
ATOM 6317 C C . GLU B 1 270 ? -1.456 92.247 57.414 1.00 23.26 270 GLU B C 1
ATOM 6318 O O . GLU B 1 270 ? -0.733 91.537 58.116 1.00 22.15 270 GLU B O 1
ATOM 6324 N N . LYS B 1 271 ? -2.769 92.061 57.294 1.00 23.19 271 LYS B N 1
ATOM 6325 C CA . LYS B 1 271 ? -3.435 90.887 57.846 1.00 25.65 271 LYS B CA 1
ATOM 6326 C C . LYS B 1 271 ? -2.933 89.607 57.167 1.00 23.51 271 LYS B C 1
ATOM 6327 O O . LYS B 1 271 ? -2.608 88.637 57.839 1.00 22.54 271 LYS B O 1
ATOM 6333 N N . GLU B 1 272 ? -2.870 89.603 55.835 1.00 24.15 272 GLU B N 1
ATOM 6334 C CA . GLU B 1 272 ? -2.385 88.426 55.106 1.00 23.28 272 GLU B CA 1
ATOM 6335 C C . GLU B 1 272 ? -0.883 88.237 55.312 1.00 22.67 272 GLU B C 1
ATOM 6336 O O . GLU B 1 272 ? -0.391 87.110 55.391 1.00 24.00 272 GLU B O 1
ATOM 6342 N N . LEU B 1 273 ? -0.158 89.341 55.430 1.00 22.17 273 LEU B N 1
ATOM 6343 C CA . LEU B 1 273 ? 1.261 89.262 55.752 1.00 23.68 273 LEU B CA 1
ATOM 6344 C C . LEU B 1 273 ? 1.509 88.500 57.049 1.00 27.26 273 LEU B C 1
ATOM 6345 O O . LEU B 1 273 ? 2.462 87.723 57.131 1.00 24.77 273 LEU B O 1
ATOM 6350 N N . GLU B 1 274 ? 0.638 88.711 58.041 1.00 29.91 274 GLU B N 1
ATOM 6351 C CA . GLU B 1 274 ? 0.714 87.999 59.319 1.00 33.07 274 GLU B CA 1
ATOM 6352 C C . GLU B 1 274 ? 0.597 86.499 59.119 1.00 32.75 274 GLU B C 1
ATOM 6353 O O . GLU B 1 274 ? 1.349 85.724 59.714 1.00 35.10 274 GLU B O 1
ATOM 6359 N N . TRP B 1 275 ? -0.355 86.092 58.289 1.00 29.36 275 TRP B N 1
ATOM 6360 C CA . TRP B 1 275 ? -0.569 84.673 58.037 1.00 28.27 275 TRP B CA 1
ATOM 6361 C C . TRP B 1 275 ? 0.599 84.073 57.271 1.00 27.23 275 TRP B C 1
ATOM 6362 O O . TRP B 1 275 ? 1.064 82.985 57.579 1.00 28.55 275 TRP B O 1
ATOM 6373 N N . VAL B 1 276 ? 1.061 84.786 56.259 1.00 27.17 276 VAL B N 1
ATOM 6374 C CA . VAL B 1 276 ? 2.186 84.323 55.464 1.00 30.94 276 VAL B CA 1
ATOM 6375 C C . VAL B 1 276 ? 3.444 84.124 56.314 1.00 36.04 276 VAL B C 1
ATOM 6376 O O . VAL B 1 276 ? 4.096 83.079 56.236 1.00 35.84 276 VAL B O 1
ATOM 6380 N N . ARG B 1 277 ? 3.761 85.120 57.139 1.00 41.25 277 ARG B N 1
ATOM 6381 C CA . ARG B 1 277 ? 4.986 85.111 57.937 1.00 47.79 277 ARG B CA 1
ATOM 6382 C C . ARG B 1 277 ? 5.048 83.956 58.938 1.00 57.10 277 ARG B C 1
ATOM 6383 O O . ARG B 1 277 ? 6.118 83.631 59.451 1.00 57.84 277 ARG B O 1
ATOM 6391 N N . GLN B 1 278 ? 3.903 83.339 59.210 1.00 64.59 278 GLN B N 1
ATOM 6392 C CA . GLN B 1 278 ? 3.860 82.169 60.079 1.00 71.69 278 GLN B CA 1
ATOM 6393 C C . GLN B 1 278 ? 4.089 80.886 59.279 1.00 74.90 278 GLN B C 1
ATOM 6394 O O . GLN B 1 278 ? 4.664 79.920 59.782 1.00 76.06 278 GLN B O 1
ATOM 6400 N N . GLY B 1 279 ? 3.637 80.889 58.028 1.00 81.51 279 GLY B N 1
ATOM 6401 C CA . GLY B 1 279 ? 3.764 79.736 57.156 1.00 81.59 279 GLY B CA 1
ATOM 6402 C C . GLY B 1 279 ? 2.829 79.821 55.963 1.00 79.14 279 GLY B C 1
ATOM 6403 O O . GLY B 1 279 ? 1.626 80.043 56.118 1.00 76.85 279 GLY B O 1
ATOM 6404 N N . ARG B 1 283 ? -0.871 78.920 58.661 1.00 87.08 283 ARG B N 1
ATOM 6405 C CA . ARG B 1 283 ? -0.489 77.940 59.672 1.00 88.97 283 ARG B CA 1
ATOM 6406 C C . ARG B 1 283 ? -1.674 77.072 60.104 1.00 87.70 283 ARG B C 1
ATOM 6407 O O . ARG B 1 283 ? -2.438 76.593 59.265 1.00 88.18 283 ARG B O 1
ATOM 6409 N N . GLN B 1 284 ? -1.821 76.879 61.412 1.00 85.77 284 GLN B N 1
ATOM 6410 C CA . GLN B 1 284 ? -2.858 76.007 61.971 1.00 82.88 284 GLN B CA 1
ATOM 6411 C C . GLN B 1 284 ? -4.277 76.433 61.568 1.00 80.35 284 GLN B C 1
ATOM 6412 O O . GLN B 1 284 ? -4.483 77.547 61.083 1.00 79.82 284 GLN B O 1
ATOM 6418 N N . SER B 1 285 ? -5.246 75.542 61.776 1.00 78.28 285 SER B N 1
ATOM 6419 C CA . SER B 1 285 ? -6.646 75.823 61.456 1.00 75.37 285 SER B CA 1
ATOM 6420 C C . SER B 1 285 ? -7.242 76.925 62.334 1.00 75.98 285 SER B C 1
ATOM 6421 O O . SER B 1 285 ? -8.146 77.648 61.910 1.00 75.42 285 SER B O 1
ATOM 6424 N N . LYS B 1 286 ? -6.733 77.039 63.559 1.00 77.18 286 LYS B N 1
ATOM 6425 C CA . LYS B 1 286 ? -7.140 78.093 64.490 1.00 76.78 286 LYS B CA 1
ATOM 6426 C C . LYS B 1 286 ? -8.650 78.151 64.746 1.00 75.02 286 LYS B C 1
ATOM 6427 O O . LYS B 1 286 ? -9.189 79.210 65.078 1.00 76.18 286 LYS B O 1
ATOM 6429 N N . GLY B 1 287 ? -9.328 77.017 64.589 1.00 71.33 287 GLY B N 1
ATOM 6430 C CA . GLY B 1 287 ? -10.754 76.946 64.851 1.00 67.67 287 GLY B CA 1
ATOM 6431 C C . GLY B 1 287 ? -11.045 77.223 66.313 1.00 67.04 287 GLY B C 1
ATOM 6432 O O . GLY B 1 287 ? -12.035 77.880 66.654 1.00 65.38 287 GLY B O 1
ATOM 6433 N N . LYS B 1 288 ? -10.165 76.721 67.178 1.00 68.29 288 LYS B N 1
ATOM 6434 C CA . LYS B 1 288 ? -10.275 76.938 68.618 1.00 67.41 288 LYS B CA 1
ATOM 6435 C C . LYS B 1 288 ? -10.064 78.408 68.942 1.00 65.76 288 LYS B C 1
ATOM 6436 O O . LYS B 1 288 ? -10.677 78.948 69.867 1.00 65.41 288 LYS B O 1
ATOM 6442 N N . ALA B 1 289 ? -9.185 79.044 68.170 1.00 63.45 289 ALA B N 1
ATOM 6443 C CA . ALA B 1 289 ? -8.966 80.480 68.275 1.00 59.89 289 ALA B CA 1
ATOM 6444 C C . ALA B 1 289 ? -10.243 81.203 67.879 1.00 56.96 289 ALA B C 1
ATOM 6445 O O . ALA B 1 289 ? -10.704 82.101 68.580 1.00 57.86 289 ALA B O 1
ATOM 6447 N N . ARG B 1 290 ? -10.831 80.789 66.764 1.00 53.71 290 ARG B N 1
ATOM 6448 C CA . ARG B 1 290 ? -12.046 81.423 66.286 1.00 50.58 290 ARG B CA 1
ATOM 6449 C C . ARG B 1 290 ? -13.254 81.119 67.180 1.00 52.39 290 ARG B C 1
ATOM 6450 O O . ARG B 1 290 ? -14.175 81.926 67.290 1.00 51.58 290 ARG B O 1
ATOM 6458 N N . LEU B 1 291 ? -13.248 79.961 67.827 1.00 54.84 291 LEU B N 1
ATOM 6459 C CA . LEU B 1 291 ? -14.305 79.641 68.776 1.00 57.27 291 LEU B CA 1
ATOM 6460 C C . LEU B 1 291 ? -14.135 80.444 70.066 1.00 61.11 291 LEU B C 1
ATOM 6461 O O . LEU B 1 291 ? -15.115 80.910 70.654 1.00 61.13 291 LEU B O 1
ATOM 6466 N N . ALA B 1 292 ? -12.886 80.612 70.494 1.00 63.10 292 ALA B N 1
ATOM 6467 C CA . ALA B 1 292 ? -12.586 81.366 71.708 1.00 63.75 292 ALA B CA 1
ATOM 6468 C C . ALA B 1 292 ? -12.912 82.844 71.536 1.00 62.13 292 ALA B C 1
ATOM 6469 O O . ALA B 1 292 ? -13.108 83.568 72.514 1.00 63.99 292 ALA B O 1
ATOM 6471 N N . ARG B 1 293 ? -12.976 83.288 70.286 1.00 58.79 293 ARG B N 1
ATOM 6472 C CA . ARG B 1 293 ? -13.210 84.698 70.000 1.00 57.42 293 ARG B CA 1
ATOM 6473 C C . ARG B 1 293 ? -14.656 84.966 69.625 1.00 50.74 293 ARG B C 1
ATOM 6474 O O . ARG B 1 293 ? -15.017 86.097 69.308 1.00 50.15 293 ARG B O 1
ATOM 6482 N N . PHE B 1 294 ? -15.475 83.919 69.668 1.00 45.58 294 PHE B N 1
ATOM 6483 C CA . PHE B 1 294 ? -16.877 84.026 69.288 1.00 41.20 294 PHE B CA 1
ATOM 6484 C C . PHE B 1 294 ? -17.597 85.184 69.976 1.00 40.43 294 PHE B C 1
ATOM 6485 O O . PHE B 1 294 ? -18.335 85.935 69.336 1.00 37.19 294 PHE B O 1
ATOM 6493 N N . GLU B 1 295 ? -17.372 85.318 71.279 1.00 44.00 295 GLU B N 1
ATOM 6494 C CA . GLU B 1 295 ? -17.921 86.426 72.051 1.00 46.26 295 GLU B CA 1
ATOM 6495 C C . GLU B 1 295 ? -17.389 87.763 71.555 1.00 41.26 295 GLU B C 1
ATOM 6496 O O . GLU B 1 295 ? -18.158 88.697 71.329 1.00 37.17 295 GLU B O 1
ATOM 6502 N N . GLU B 1 296 ? -16.068 87.840 71.398 1.00 43.25 296 GLU B N 1
ATOM 6503 C CA . GLU B 1 296 ? -15.394 89.059 70.951 1.00 43.76 296 GLU B CA 1
ATOM 6504 C C . GLU B 1 296 ? -15.951 89.505 69.601 1.00 41.23 296 GLU B C 1
ATOM 6505 O O . GLU B 1 296 ? -16.328 90.664 69.427 1.00 39.73 296 GLU B O 1
ATOM 6511 N N . LEU B 1 297 ? -16.028 88.566 68.661 1.00 39.26 297 LEU B N 1
ATOM 6512 C CA . LEU B 1 297 ? -16.583 88.844 67.340 1.00 37.65 297 LEU B CA 1
ATOM 6513 C C . LEU B 1 297 ? -18.032 89.334 67.387 1.00 37.58 297 LEU B C 1
ATOM 6514 O O . LEU B 1 297 ? -18.439 90.139 66.561 1.00 38.93 297 LEU B O 1
ATOM 6519 N N . ASN B 1 298 ? -18.813 88.845 68.343 1.00 36.57 298 ASN B N 1
ATOM 6520 C CA . ASN B 1 298 ? -20.234 89.191 68.389 1.00 36.21 298 ASN B CA 1
ATOM 6521 C C . ASN B 1 298 ? -20.555 90.506 69.112 1.00 35.43 298 ASN B C 1
ATOM 6522 O O . ASN B 1 298 ? -21.659 91.037 68.984 1.00 34.09 298 ASN B O 1
ATOM 6527 N N . SER B 1 299 ? -19.585 91.029 69.854 1.00 35.74 299 SER B N 1
ATOM 6528 C CA . SER B 1 299 ? -19.698 92.371 70.423 1.00 37.98 299 SER B CA 1
ATOM 6529 C C . SER B 1 299 ? -20.064 93.415 69.361 1.00 39.50 299 SER B C 1
ATOM 6530 O O . SER B 1 299 ? -19.446 93.478 68.297 1.00 38.23 299 SER B O 1
ATOM 6533 N N . THR B 1 300 ? -21.073 94.227 69.664 1.00 41.44 300 THR B N 1
ATOM 6534 C CA . THR B 1 300 ? -21.557 95.247 68.745 1.00 43.91 300 THR B CA 1
ATOM 6535 C C . THR B 1 300 ? -20.545 96.379 68.561 1.00 43.91 300 THR B C 1
ATOM 6536 O O . THR B 1 300 ? -20.392 96.922 67.463 1.00 44.60 300 THR B O 1
ATOM 6540 N N . GLU B 1 301 ? -19.838 96.716 69.630 1.00 42.30 301 GLU B N 1
ATOM 6541 C CA . GLU B 1 301 ? -18.816 97.746 69.542 1.00 43.48 301 GLU B CA 1
ATOM 6542 C C . GLU B 1 301 ? -17.616 97.225 68.768 1.00 40.36 301 GLU B C 1
ATOM 6543 O O . GLU B 1 301 ? -16.936 97.987 68.091 1.00 38.32 301 GLU B O 1
ATOM 6549 N N . TYR B 1 302 ? -17.367 95.920 68.855 1.00 40.93 302 TYR B N 1
ATOM 6550 C CA . TYR B 1 302 ? -16.270 95.314 68.104 1.00 39.17 302 TYR B CA 1
ATOM 6551 C C . TYR B 1 302 ? -16.487 95.411 66.592 1.00 36.69 302 TYR B C 1
ATOM 6552 O O . TYR B 1 302 ? -15.606 95.859 65.855 1.00 37.12 302 TYR B O 1
ATOM 6561 N N . GLN B 1 303 ? -17.654 94.969 66.137 1.00 33.89 303 GLN B N 1
ATOM 6562 C CA . GLN B 1 303 ? -17.978 94.989 64.719 1.00 30.00 303 GLN B CA 1
ATOM 6563 C C . GLN B 1 303 ? -18.045 96.404 64.161 1.00 30.19 303 GLN B C 1
ATOM 6564 O O . GLN B 1 303 ? -17.849 96.608 62.961 1.00 30.84 303 GLN B O 1
ATOM 6570 N N . LYS B 1 304 ? -18.304 97.383 65.020 1.00 30.76 304 LYS B N 1
ATOM 6571 C CA . LYS B 1 304 ? -18.383 98.761 64.556 1.00 35.66 304 LYS B CA 1
ATOM 6572 C C . LYS B 1 304 ? -17.044 99.221 63.980 1.00 38.44 304 LYS B C 1
ATOM 6573 O O . LYS B 1 304 ? -16.997 100.056 63.084 1.00 38.72 304 LYS B O 1
ATOM 6579 N N . ARG B 1 305 ? -15.958 98.650 64.486 1.00 43.03 305 ARG B N 1
ATOM 6580 C CA . ARG B 1 305 ? -14.627 98.987 64.002 1.00 46.55 305 ARG B CA 1
ATOM 6581 C C . ARG B 1 305 ? -14.331 98.389 62.626 1.00 44.18 305 ARG B C 1
ATOM 6582 O O . ARG B 1 305 ? -13.504 98.919 61.889 1.00 46.84 305 ARG B O 1
ATOM 6590 N N . ASN B 1 306 ? -14.989 97.283 62.285 1.00 38.52 306 ASN B N 1
ATOM 6591 C CA . ASN B 1 306 ? -14.729 96.613 61.015 1.00 35.26 306 ASN B CA 1
ATOM 6592 C C . ASN B 1 306 ? -15.432 97.281 59.829 1.00 32.55 306 ASN B C 1
ATOM 6593 O O . ASN B 1 306 ? -15.185 96.935 58.674 1.00 32.04 306 ASN B O 1
ATOM 6598 N N . GLU B 1 307 ? -16.317 98.227 60.115 1.00 31.79 307 GLU B N 1
ATOM 6599 C CA . GLU B 1 307 ? -17.095 98.886 59.069 1.00 29.78 307 GLU B CA 1
ATOM 6600 C C . GLU B 1 307 ? -16.207 99.574 58.027 1.00 27.44 307 GLU B C 1
ATOM 6601 O O . GLU B 1 307 ? -16.545 99.600 56.835 1.00 23.26 307 GLU B O 1
ATOM 6607 N N . THR B 1 308 ? -15.063 100.088 58.488 1.00 24.91 308 THR B N 1
ATOM 6608 C CA . THR B 1 308 ? -14.092 100.758 57.627 1.00 26.29 308 THR B CA 1
ATOM 6609 C C . THR B 1 308 ? -13.131 99.799 56.905 1.00 27.09 308 THR B C 1
ATOM 6610 O O . THR B 1 308 ? -12.215 100.248 56.214 1.00 26.51 308 THR B O 1
ATOM 6614 N N . ASN B 1 309 ? -13.318 98.492 57.082 1.00 25.73 309 ASN B N 1
ATOM 6615 C CA . ASN B 1 309 ? -12.495 97.511 56.373 1.00 25.74 309 ASN B CA 1
ATOM 6616 C C . ASN B 1 309 ? -12.825 97.509 54.882 1.00 26.10 309 ASN B C 1
ATOM 6617 O O . ASN B 1 309 ? -13.927 97.908 54.491 1.00 26.52 309 ASN B O 1
ATOM 6622 N N . GLU B 1 310 ? -11.875 97.060 54.058 1.00 26.07 310 GLU B N 1
ATOM 6623 C CA . GLU B 1 310 ? -12.069 96.982 52.610 1.00 26.81 310 GLU B CA 1
ATOM 6624 C C . GLU B 1 310 ? -13.375 96.296 52.290 1.00 27.01 310 GLU B C 1
ATOM 6625 O O . GLU B 1 310 ? -14.183 96.811 51.520 1.00 27.24 310 GLU B O 1
ATOM 6631 N N . LEU B 1 311 ? -13.571 95.121 52.882 1.00 26.68 311 LEU B N 1
ATOM 6632 C CA . LEU B 1 311 ? -14.856 94.436 52.821 1.00 23.37 311 LEU B CA 1
ATOM 6633 C C . LEU B 1 311 ? -15.454 94.288 54.219 1.00 21.89 311 LEU B C 1
ATOM 6634 O O . LEU B 1 311 ? -14.775 93.845 55.163 1.00 20.60 311 LEU B O 1
ATOM 6639 N N . PHE B 1 312 ? -16.721 94.672 54.349 1.00 20.89 312 PHE B N 1
ATOM 6640 C CA . PHE B 1 312 ? -17.466 94.485 55.594 1.00 20.00 312 PHE B CA 1
ATOM 6641 C C . PHE B 1 312 ? -18.732 93.682 55.375 1.00 20.55 312 PHE B C 1
ATOM 6642 O O . PHE B 1 312 ? -19.637 94.107 54.661 1.00 18.19 312 PHE B O 1
ATOM 6650 N N . ILE B 1 313 ? -18.794 92.523 56.016 1.00 21.01 313 ILE B N 1
ATOM 6651 C CA . ILE B 1 313 ? -19.971 91.672 55.950 1.00 19.52 313 ILE B CA 1
ATOM 6652 C C . ILE B 1 313 ? -20.904 91.997 57.113 1.00 18.94 313 ILE B C 1
ATOM 6653 O O . ILE B 1 313 ? -20.453 92.082 58.253 1.00 19.17 313 ILE B O 1
ATOM 6658 N N . PRO B 1 314 ? -22.201 92.204 56.822 1.00 19.24 314 PRO B N 1
ATOM 6659 C CA . PRO B 1 314 ? -23.222 92.416 57.863 1.00 20.34 314 PRO B CA 1
ATOM 6660 C C . PRO B 1 314 ? -23.133 91.293 58.901 1.00 24.73 314 PRO B C 1
ATOM 6661 O O . PRO B 1 314 ? -23.103 90.124 58.519 1.00 28.30 314 PRO B O 1
ATOM 6665 N N . PRO B 1 315 ? -23.050 91.644 60.194 1.00 26.07 315 PRO B N 1
ATOM 6666 C CA . PRO B 1 315 ? -22.822 90.693 61.288 1.00 27.93 315 PRO B CA 1
ATOM 6667 C C . PRO B 1 315 ? -23.861 89.587 61.404 1.00 30.92 315 PRO B C 1
ATOM 6668 O O . PRO B 1 315 ? -23.494 88.445 61.712 1.00 33.48 315 PRO B O 1
ATOM 6672 N N . GLY B 1 316 ? -25.128 89.918 61.168 1.00 29.32 316 GLY B N 1
ATOM 6673 C CA . GLY B 1 316 ? -26.210 88.959 61.330 1.00 28.28 316 GLY B CA 1
ATOM 6674 C C . GLY B 1 316 ? -26.653 88.804 62.780 1.00 29.34 316 GLY B C 1
ATOM 6675 O O . GLY B 1 316 ? -25.962 89.258 63.702 1.00 29.55 316 GLY B O 1
ATOM 6676 N N . PRO B 1 317 ? -27.809 88.153 63.004 1.00 27.29 317 PRO B N 1
ATOM 6677 C CA . PRO B 1 317 ? -28.231 87.996 64.400 1.00 27.47 317 PRO B CA 1
ATOM 6678 C C . PRO B 1 317 ? -27.285 87.039 65.115 1.00 28.10 317 PRO B C 1
ATOM 6679 O O . PRO B 1 317 ? -26.623 86.222 64.461 1.00 29.09 317 PRO B O 1
ATOM 6683 N N . ARG B 1 318 ? -27.220 87.147 66.434 1.00 25.45 318 ARG B N 1
ATOM 6684 C CA . ARG B 1 318 ? -26.379 86.266 67.233 1.00 24.61 318 ARG B CA 1
ATOM 6685 C C . ARG B 1 318 ? -26.780 84.787 67.112 1.00 24.39 318 ARG B C 1
ATOM 6686 O O . ARG B 1 318 ? -27.937 84.414 67.309 1.00 22.94 318 ARG B O 1
ATOM 6694 N N . LEU B 1 319 ? -25.799 83.949 66.805 1.00 24.46 319 LEU B N 1
ATOM 6695 C CA . LEU B 1 319 ? -26.022 82.529 66.629 1.00 25.25 319 LEU B CA 1
ATOM 6696 C C . LEU B 1 319 ? -26.153 81.877 67.989 1.00 29.53 319 LEU B C 1
ATOM 6697 O O . LEU B 1 319 ? -25.438 82.242 68.921 1.00 33.78 319 LEU B O 1
ATOM 6702 N N . GLY B 1 320 ? -27.070 80.921 68.114 1.00 27.55 320 GLY B N 1
ATOM 6703 C CA . GLY B 1 320 ? -27.143 80.101 69.313 1.00 26.50 320 GLY B CA 1
ATOM 6704 C C . GLY B 1 320 ? -26.219 78.899 69.175 1.00 27.71 320 GLY B C 1
ATOM 6705 O O . GLY B 1 320 ? -25.497 78.774 68.172 1.00 25.07 320 GLY B O 1
ATOM 6706 N N . ASP B 1 321 ? -26.239 78.015 70.170 1.00 26.78 321 ASP B N 1
ATOM 6707 C CA . ASP B 1 321 ? -25.393 76.823 70.160 1.00 26.12 321 ASP B CA 1
ATOM 6708 C C . ASP B 1 321 ? -25.847 75.833 69.108 1.00 22.82 321 ASP B C 1
ATOM 6709 O O . ASP B 1 321 ? -25.034 75.177 68.454 1.00 21.21 321 ASP B O 1
ATOM 6714 N N . LYS B 1 322 ? -27.158 75.724 68.965 1.00 21.61 322 LYS B N 1
ATOM 6715 C CA . LYS B 1 322 ? -27.740 74.849 67.968 1.00 21.57 322 LYS B CA 1
ATOM 6716 C C . LYS B 1 322 ? -27.755 75.581 66.639 1.00 22.01 322 LYS B C 1
ATOM 6717 O O . LYS B 1 322 ? -28.436 76.595 66.489 1.00 22.88 322 LYS B O 1
ATOM 6723 N N . VAL B 1 323 ? -26.996 75.072 65.675 1.00 21.64 323 VAL B N 1
ATOM 6724 C CA . VAL B 1 323 ? -26.878 75.736 64.385 1.00 20.62 323 VAL B CA 1
ATOM 6725 C C . VAL B 1 323 ? -27.381 74.854 63.256 1.00 19.68 323 VAL B C 1
ATOM 6726 O O . VAL B 1 323 ? -28.469 75.063 62.734 1.00 24.57 323 VAL B O 1
ATOM 6730 N N . LEU B 1 324 ? -26.582 73.863 62.889 1.00 16.62 324 LEU B N 1
ATOM 6731 C CA . LEU B 1 324 ? -26.912 72.975 61.786 1.00 18.45 324 LEU B CA 1
ATOM 6732 C C . LEU B 1 324 ? -26.567 71.538 62.139 1.00 22.30 324 LEU B C 1
ATOM 6733 O O . LEU B 1 324 ? -25.436 71.219 62.538 1.00 24.56 324 LEU B O 1
ATOM 6738 N N . GLU B 1 325 ? -27.554 70.668 61.993 1.00 22.08 325 GLU B N 1
ATOM 6739 C CA . GLU B 1 325 ? -27.346 69.260 62.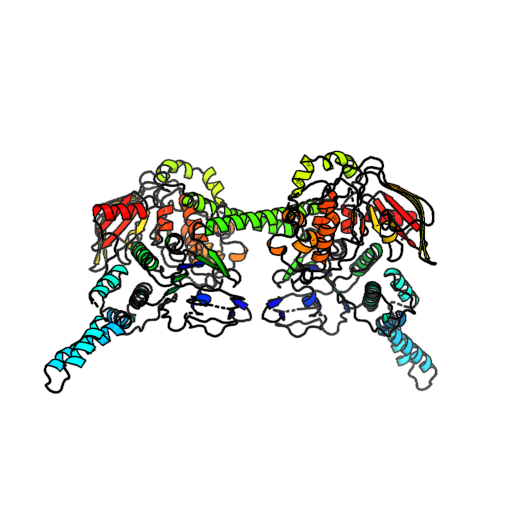274 1.00 26.78 325 GLU B CA 1
ATOM 6740 C C . GLU B 1 325 ? -27.889 68.474 61.109 1.00 22.81 325 GLU B C 1
ATOM 6741 O O . GLU B 1 325 ? -29.067 68.575 60.776 1.00 21.00 325 GLU B O 1
ATOM 6747 N N . VAL B 1 326 ? -27.004 67.725 60.466 1.00 20.86 326 VAL B N 1
ATOM 6748 C CA . VAL B 1 326 ? -27.385 66.886 59.342 1.00 21.10 326 VAL B CA 1
ATOM 6749 C C . VAL B 1 326 ? -27.233 65.429 59.756 1.00 20.88 326 VAL B C 1
ATOM 6750 O O . VAL B 1 326 ? -26.238 65.051 60.375 1.00 24.27 326 VAL B O 1
ATOM 6754 N N . SER B 1 327 ? -28.225 64.612 59.434 1.00 18.17 327 SER B N 1
ATOM 6755 C CA . SER B 1 327 ? -28.181 63.219 59.835 1.00 21.71 327 SER B CA 1
ATOM 6756 C C . SER B 1 327 ? -28.664 62.250 58.754 1.00 23.22 327 SER B C 1
ATOM 6757 O O . SER B 1 327 ? -29.808 62.346 58.283 1.00 20.76 327 SER B O 1
ATOM 6760 N N . ASN B 1 328 ? -27.780 61.319 58.386 1.00 20.34 328 ASN B N 1
ATOM 6761 C CA . ASN B 1 328 ? -28.096 60.251 57.443 1.00 21.65 328 ASN B CA 1
ATOM 6762 C C . ASN B 1 328 ? -28.663 60.768 56.134 1.00 21.81 328 ASN B C 1
ATOM 6763 O O . ASN B 1 328 ? -29.599 60.186 55.589 1.00 21.70 328 ASN B O 1
ATOM 6768 N N . LEU B 1 329 ? -28.080 61.858 55.638 1.00 21.85 329 LEU B N 1
ATOM 6769 C CA . LEU B 1 329 ? -28.586 62.558 54.468 1.00 20.93 329 LEU B CA 1
ATOM 6770 C C . LEU B 1 329 ? -28.336 61.782 53.195 1.00 22.68 329 LEU B C 1
ATOM 6771 O O . LEU B 1 329 ? -27.203 61.410 52.888 1.00 21.41 329 LEU B O 1
ATOM 6776 N N . ARG B 1 330 ? -29.409 61.545 52.450 1.00 24.96 330 ARG B N 1
ATOM 6777 C CA . ARG B 1 330 ? -29.317 60.869 51.169 1.00 25.16 330 ARG B CA 1
ATOM 6778 C C . ARG B 1 330 ? -30.011 61.699 50.106 1.00 25.67 330 ARG B C 1
ATOM 6779 O O . ARG B 1 330 ? -31.105 62.220 50.326 1.00 27.80 330 ARG B O 1
ATOM 6787 N N . LYS B 1 331 ? -29.364 61.824 48.954 1.00 22.88 331 LYS B N 1
ATOM 6788 C CA . LYS B 1 331 ? -29.947 62.526 47.831 1.00 22.76 331 LYS B CA 1
ATOM 6789 C C . LYS B 1 331 ? -29.404 61.976 46.521 1.00 24.65 331 LYS B C 1
ATOM 6790 O O . LYS B 1 331 ? -28.208 61.711 46.398 1.00 25.12 331 LYS B O 1
ATOM 6796 N N . SER B 1 332 ? -30.290 61.796 45.548 1.00 27.16 332 SER B N 1
ATOM 6797 C CA . SER B 1 332 ? -29.886 61.409 44.202 1.00 32.47 332 SER B CA 1
ATOM 6798 C C . SER B 1 332 ? -30.509 62.347 43.199 1.00 37.97 332 SER B C 1
ATOM 6799 O O . SER B 1 332 ? -31.527 62.979 43.475 1.00 37.57 332 SER B O 1
ATOM 6802 N N . TYR B 1 333 ? -29.888 62.431 42.031 1.00 46.85 333 TYR B N 1
ATOM 6803 C CA . TYR B 1 333 ? -30.444 63.172 40.911 1.00 57.48 333 TYR B CA 1
ATOM 6804 C C . TYR B 1 333 ? -30.558 62.223 39.719 1.00 60.34 333 TYR B C 1
ATOM 6805 O O . TYR B 1 333 ? -29.555 61.830 39.123 1.00 60.70 333 TYR B O 1
ATOM 6814 N N . GLY B 1 334 ? -31.787 61.837 39.396 1.00 63.22 334 GLY B N 1
ATOM 6815 C CA . GLY B 1 334 ? -32.020 60.841 38.368 1.00 67.39 334 GLY B CA 1
ATOM 6816 C C . GLY B 1 334 ? -31.460 59.496 38.789 1.00 69.22 334 GLY B C 1
ATOM 6817 O O . GLY B 1 334 ? -31.846 58.952 39.825 1.00 68.65 334 GLY B O 1
ATOM 6818 N N . ASP B 1 335 ? -30.541 58.960 37.992 1.00 71.47 335 ASP B N 1
ATOM 6819 C CA . ASP B 1 335 ? -29.918 57.678 38.308 1.00 72.80 335 ASP B CA 1
ATOM 6820 C C . ASP B 1 335 ? -28.645 57.847 39.130 1.00 67.44 335 ASP B C 1
ATOM 6821 O O . ASP B 1 335 ? -28.121 56.875 39.676 1.00 67.48 335 ASP B O 1
ATOM 6826 N N . ARG B 1 336 ? -28.150 59.080 39.219 1.00 61.48 336 ARG B N 1
ATOM 6827 C CA . ARG B 1 336 ? -26.881 59.326 39.896 1.00 55.00 336 ARG B CA 1
ATOM 6828 C C . ARG B 1 336 ? -27.005 59.762 41.354 1.00 44.29 336 ARG B C 1
ATOM 6829 O O . ARG B 1 336 ? -27.619 60.779 41.688 1.00 40.35 336 ARG B O 1
ATOM 6837 N N . LEU B 1 337 ? -26.400 58.958 42.216 1.00 37.84 337 LEU B N 1
ATOM 6838 C CA . LEU B 1 337 ? -26.276 59.263 43.626 1.00 32.24 337 LEU B CA 1
ATOM 6839 C C . LEU B 1 337 ? -25.381 60.492 43.795 1.00 34.20 337 LEU B C 1
ATOM 6840 O O . LEU B 1 337 ? -24.334 60.594 43.161 1.00 37.57 337 LEU B O 1
ATOM 6845 N N . LEU B 1 338 ? -25.797 61.433 44.632 1.00 32.22 338 LEU B N 1
ATOM 6846 C CA . LEU B 1 338 ? -24.988 62.622 44.893 1.00 29.53 338 LEU B CA 1
ATOM 6847 C C . LEU B 1 338 ? -24.410 62.531 46.299 1.00 27.72 338 LEU B C 1
ATOM 6848 O O . LEU B 1 338 ? -23.199 62.719 46.523 1.00 25.75 338 LEU B O 1
ATOM 6853 N N . ILE B 1 339 ? -25.293 62.233 47.244 1.00 23.27 339 ILE B N 1
ATOM 6854 C CA . ILE B 1 339 ? -24.912 62.114 48.635 1.00 26.07 339 ILE B CA 1
ATOM 6855 C C . ILE B 1 339 ? -25.538 60.857 49.236 1.00 30.79 339 ILE B C 1
ATOM 6856 O O . ILE B 1 339 ? -26.728 60.583 49.048 1.00 31.42 339 ILE B O 1
ATOM 6861 N N . ASP B 1 340 ? -24.727 60.083 49.946 1.00 35.45 340 ASP B N 1
ATOM 6862 C CA . ASP B 1 340 ? -25.222 58.907 50.647 1.00 38.59 340 ASP B CA 1
ATOM 6863 C C . ASP B 1 340 ? -24.761 58.931 52.096 1.00 37.61 340 ASP B C 1
ATOM 6864 O O . ASP B 1 340 ? -23.579 59.094 52.363 1.00 42.19 340 ASP B O 1
ATOM 6869 N N . ASP B 1 341 ? -25.700 58.787 53.023 1.00 36.40 341 ASP B N 1
ATOM 6870 C CA . ASP B 1 341 ? -25.388 58.612 54.444 1.00 36.48 341 ASP B CA 1
ATOM 6871 C C . ASP B 1 341 ? -24.461 59.672 55.050 1.00 34.22 341 ASP B C 1
ATOM 6872 O O . ASP B 1 341 ? -23.501 59.333 55.742 1.00 34.10 341 ASP B O 1
ATOM 6877 N N . LEU B 1 342 ? -24.747 60.947 54.804 1.00 31.29 342 LEU B N 1
ATOM 6878 C CA . LEU B 1 342 ? -23.935 62.033 55.374 1.00 28.59 342 LEU B CA 1
ATOM 6879 C C . LEU B 1 342 ? -24.442 62.511 56.746 1.00 26.67 342 LEU B C 1
ATOM 6880 O O . LEU B 1 342 ? -25.629 62.803 56.915 1.00 23.85 342 LEU B O 1
ATOM 6885 N N . SER B 1 343 ? -23.525 62.588 57.712 1.00 25.38 343 SER B N 1
ATOM 6886 C CA . SER B 1 343 ? -23.823 63.084 59.057 1.00 23.86 343 SER B CA 1
ATOM 6887 C C . SER B 1 343 ? -22.745 64.055 59.551 1.00 25.66 343 SER B C 1
ATOM 6888 O O . SER B 1 343 ? -21.555 63.730 59.552 1.00 31.44 343 SER B O 1
ATOM 6891 N N . PHE B 1 344 ? -23.169 65.241 59.972 1.00 21.50 344 PHE B N 1
ATOM 6892 C CA . PHE B 1 344 ? -22.270 66.211 60.584 1.00 23.49 344 PHE B CA 1
ATOM 6893 C C . PHE B 1 344 ? -23.051 67.279 61.352 1.00 23.19 344 PHE B C 1
ATOM 6894 O O . PHE B 1 344 ? -24.198 67.579 61.028 1.00 26.65 344 PHE B O 1
ATOM 6902 N N . SER B 1 345 ? -22.431 67.848 62.373 1.00 21.96 345 SER B N 1
ATOM 6903 C CA . SER B 1 345 ? -22.984 69.036 63.006 1.00 22.13 345 SER B CA 1
ATOM 6904 C C . SER B 1 345 ? -21.969 70.161 62.904 1.00 22.44 345 SER B C 1
ATOM 6905 O O . SER B 1 345 ? -20.764 69.916 62.864 1.00 20.47 345 SER B O 1
ATOM 6908 N N . ILE B 1 346 ? -22.473 71.388 62.872 1.00 22.81 346 ILE B N 1
ATOM 6909 C CA . ILE B 1 346 ? -21.659 72.575 62.661 1.00 22.04 346 ILE B CA 1
ATOM 6910 C C . ILE B 1 346 ? -21.726 73.446 63.909 1.00 25.84 346 ILE B C 1
ATOM 6911 O O . ILE B 1 346 ? -22.780 73.991 64.210 1.00 28.80 346 ILE B O 1
ATOM 6916 N N . PRO B 1 347 ? -20.608 73.583 64.643 1.00 26.47 347 PRO B N 1
ATOM 6917 C CA . PRO B 1 347 ? -20.594 74.434 65.842 1.00 27.86 347 PRO B CA 1
ATOM 6918 C C . PRO B 1 347 ? -20.692 75.912 65.443 1.00 29.48 347 PRO B C 1
ATOM 6919 O O . PRO B 1 347 ? -20.404 76.250 64.291 1.00 28.60 347 PRO B O 1
ATOM 6923 N N . LYS B 1 348 ? -21.101 76.781 66.362 1.00 28.82 348 LYS B N 1
ATOM 6924 C CA . LYS B 1 348 ? -21.290 78.186 66.004 1.00 26.81 348 LYS B CA 1
ATOM 6925 C C . LYS B 1 348 ? -19.965 78.861 65.648 1.00 25.56 348 LYS B C 1
ATOM 6926 O O . LYS B 1 348 ? -18.937 78.623 66.291 1.00 25.71 348 LYS B O 1
ATOM 6932 N N . GLY B 1 349 ? -20.003 79.696 64.611 1.00 25.43 349 GLY B N 1
ATOM 6933 C CA . GLY B 1 349 ? -18.821 80.387 64.128 1.00 23.81 349 GLY B CA 1
ATOM 6934 C C . GLY B 1 349 ? -17.988 79.558 63.158 1.00 24.64 349 GLY B C 1
ATOM 6935 O O . GLY B 1 349 ? -16.915 79.987 62.743 1.00 26.32 349 GLY B O 1
ATOM 6936 N N . ALA B 1 350 ? -18.482 78.375 62.793 1.00 19.94 350 ALA B N 1
ATOM 6937 C CA . ALA B 1 350 ? -17.753 77.489 61.906 1.00 17.20 350 ALA B CA 1
ATOM 6938 C C . ALA B 1 350 ? -17.723 78.024 60.489 1.00 16.56 350 ALA B C 1
ATOM 6939 O O . ALA B 1 350 ? -18.714 78.534 59.978 1.00 17.81 350 ALA B O 1
ATOM 6941 N N . ILE B 1 351 ? -16.562 77.919 59.864 1.00 17.07 351 ILE B N 1
ATOM 6942 C CA . ILE B 1 351 ? -16.449 78.183 58.438 1.00 16.49 351 ILE B CA 1
ATOM 6943 C C . ILE B 1 351 ? -16.065 76.872 57.748 1.00 16.43 351 ILE B C 1
ATOM 6944 O O . ILE B 1 351 ? -14.993 76.314 57.991 1.00 15.90 351 ILE B O 1
ATOM 6949 N N . VAL B 1 352 ? -16.966 76.362 56.921 1.00 11.30 352 VAL B N 1
ATOM 6950 C CA . VAL B 1 352 ? -16.743 75.065 56.301 1.00 15.18 352 VAL B CA 1
ATOM 6951 C C . VAL B 1 352 ? -16.379 75.220 54.834 1.00 16.65 352 VAL B C 1
ATOM 6952 O O . VAL B 1 352 ? -17.186 75.696 54.040 1.00 20.96 352 VAL B O 1
ATOM 6956 N N . GLY B 1 353 ? -15.154 74.846 54.488 1.00 15.14 353 GLY B N 1
ATOM 6957 C CA . GLY B 1 353 ? -14.751 74.758 53.096 1.00 11.46 353 GLY B CA 1
ATOM 6958 C C . GLY B 1 353 ? -15.362 73.527 52.453 1.00 18.88 353 GLY B C 1
ATOM 6959 O O . GLY B 1 353 ? -15.340 72.441 53.035 1.00 16.19 353 GLY B O 1
ATOM 6960 N N . ILE B 1 354 ? -15.927 73.696 51.259 1.00 18.81 354 ILE B N 1
ATOM 6961 C CA . ILE B 1 354 ? -16.532 72.585 50.542 1.00 14.84 354 ILE B CA 1
ATOM 6962 C C . ILE B 1 354 ? -15.849 72.343 49.189 1.00 18.30 354 ILE B C 1
ATOM 6963 O O . ILE B 1 354 ? -15.767 73.230 48.330 1.00 18.91 354 ILE B O 1
ATOM 6968 N N . ILE B 1 355 ? -15.339 71.129 49.018 1.00 17.89 355 ILE B N 1
ATOM 6969 C CA . ILE B 1 355 ? -14.576 70.788 47.833 1.00 16.12 355 ILE B CA 1
ATOM 6970 C C . ILE B 1 355 ? -15.122 69.521 47.200 1.00 17.05 355 ILE B C 1
ATOM 6971 O O . ILE B 1 355 ? -15.845 68.745 47.840 1.00 16.59 355 ILE B O 1
ATOM 6976 N N . GLY B 1 356 ? -14.752 69.318 45.941 1.00 20.54 356 GLY B N 1
ATOM 6977 C CA . GLY B 1 356 ? -15.011 68.074 45.248 1.00 22.68 356 GLY B CA 1
ATOM 6978 C C . GLY B 1 356 ? -15.230 68.314 43.773 1.00 24.42 356 GLY B C 1
ATOM 6979 O O . GLY B 1 356 ? -15.481 69.448 43.364 1.00 24.81 356 GLY B O 1
ATOM 6980 N N . PRO B 1 357 ? -15.160 67.240 42.971 1.00 26.30 357 PRO B N 1
ATOM 6981 C CA . PRO B 1 357 ? -15.392 67.326 41.519 1.00 28.67 357 PRO B CA 1
ATOM 6982 C C . PRO B 1 357 ? -16.783 67.897 41.234 1.00 28.14 357 PRO B C 1
ATOM 6983 O O . PRO B 1 357 ? -17.684 67.710 42.055 1.00 24.18 357 PRO B O 1
ATOM 6987 N N . ASN B 1 358 ? -16.959 68.580 40.108 1.00 30.29 358 ASN B N 1
ATOM 6988 C CA . ASN B 1 358 ? -18.269 69.111 39.763 1.00 34.59 358 ASN B CA 1
ATOM 6989 C C . ASN B 1 358 ? -19.276 67.988 39.519 1.00 33.15 358 ASN B C 1
ATOM 6990 O O . ASN B 1 358 ? -18.893 66.870 39.188 1.00 34.96 358 ASN B O 1
ATOM 6995 N N . GLY B 1 359 ? -20.557 68.286 39.701 1.00 29.01 359 GLY B N 1
ATOM 6996 C CA . GLY B 1 359 ? -21.586 67.273 39.604 1.00 30.59 359 GLY B CA 1
ATOM 6997 C C . GLY B 1 359 ? -21.572 66.232 40.722 1.00 31.25 359 GLY B C 1
ATOM 6998 O O . GLY B 1 359 ? -22.251 65.210 40.624 1.00 31.77 359 GLY B O 1
ATOM 6999 N N . ALA B 1 360 ? -20.800 66.476 41.779 1.00 31.22 360 ALA B N 1
ATOM 7000 C CA . ALA B 1 360 ? -20.752 65.550 42.910 1.00 30.42 360 ALA B CA 1
ATOM 7001 C C . ALA B 1 360 ? -21.869 65.838 43.904 1.00 29.97 360 ALA B C 1
ATOM 7002 O O . ALA B 1 360 ? -22.177 65.004 44.753 1.00 32.99 360 ALA B O 1
ATOM 7004 N N . GLY B 1 361 ? -22.465 67.023 43.803 1.00 26.89 361 GLY B N 1
ATOM 7005 C CA . GLY B 1 361 ? -23.622 67.355 44.613 1.00 26.27 361 GLY B CA 1
ATOM 7006 C C . GLY B 1 361 ? -23.376 68.468 45.608 1.00 24.75 361 GLY B C 1
ATOM 7007 O O . GLY B 1 361 ? -24.126 68.621 46.573 1.00 21.97 361 GLY B O 1
ATOM 7008 N N . LYS B 1 362 ? -22.324 69.246 45.374 1.00 23.80 362 LYS B N 1
ATOM 7009 C CA . LYS B 1 362 ? -21.967 70.319 46.282 1.00 23.22 362 LYS B CA 1
ATOM 7010 C C . LYS B 1 362 ? -23.074 71.364 46.411 1.00 21.51 362 LYS B C 1
ATOM 7011 O O . LYS B 1 362 ? -23.510 71.667 47.524 1.00 20.48 362 LYS B O 1
ATOM 7017 N N . SER B 1 363 ? -23.539 71.911 45.291 1.00 19.80 363 SER B N 1
ATOM 7018 C CA . SER B 1 363 ? -24.546 72.969 45.357 1.00 22.81 363 SER B CA 1
ATOM 7019 C C . SER B 1 363 ? -25.872 72.434 45.890 1.00 24.04 363 SER B C 1
ATOM 7020 O O . SER B 1 363 ? -26.644 73.165 46.517 1.00 25.40 363 SER B O 1
ATOM 7023 N N . THR B 1 364 ? -26.104 71.146 45.666 1.00 22.46 364 THR B N 1
ATOM 7024 C CA . THR B 1 364 ? -27.329 70.485 46.082 1.00 24.00 364 THR B CA 1
ATOM 7025 C C . THR B 1 364 ? -27.527 70.502 47.590 1.00 26.12 364 THR B C 1
ATOM 7026 O O . THR B 1 364 ? -28.660 70.596 48.077 1.00 28.12 364 THR B O 1
ATOM 7030 N N . LEU B 1 365 ? -26.433 70.396 48.337 1.00 22.22 365 LEU B N 1
ATOM 7031 C CA . LEU B 1 365 ? -26.539 70.481 49.781 1.00 18.74 365 LEU B CA 1
ATOM 7032 C C . LEU B 1 365 ? -27.131 71.832 50.173 1.00 21.14 365 LEU B C 1
ATOM 7033 O O . LEU B 1 365 ? -28.022 71.894 51.028 1.00 25.42 365 LEU B O 1
ATOM 7038 N N . PHE B 1 366 ? -26.657 72.911 49.541 1.00 18.00 366 PHE B N 1
ATOM 7039 C CA . PHE B 1 366 ? -27.167 74.243 49.855 1.00 17.01 366 PHE B CA 1
ATOM 7040 C C . PHE B 1 366 ? -28.663 74.358 49.523 1.00 20.08 366 PHE B C 1
ATOM 7041 O O . PHE B 1 366 ? -29.436 74.984 50.254 1.00 16.85 366 PHE B O 1
ATOM 7049 N N . ARG B 1 367 ? -29.075 73.769 48.407 1.00 23.65 367 ARG B N 1
ATOM 7050 C CA . ARG B 1 367 ? -30.466 73.888 48.011 1.00 27.42 367 ARG B CA 1
ATOM 7051 C C . ARG B 1 367 ? -31.342 73.134 48.994 1.00 29.85 367 ARG B C 1
ATOM 7052 O O . ARG B 1 367 ? -32.493 73.495 49.213 1.00 31.79 367 ARG B O 1
ATOM 7068 N N . ILE B 1 369 ? -30.367 72.670 52.320 1.00 27.06 369 ILE B N 1
ATOM 7069 C CA . ILE B 1 369 ? -30.355 73.507 53.514 1.00 27.14 369 ILE B CA 1
ATOM 7070 C C . ILE B 1 369 ? -31.329 74.684 53.340 1.00 27.87 369 ILE B C 1
ATOM 7071 O O . ILE B 1 369 ? -32.066 75.032 54.267 1.00 26.90 369 ILE B O 1
ATOM 7076 N N . SER B 1 370 ? -31.363 75.262 52.140 1.00 27.32 370 SER B N 1
ATOM 7077 C CA . SER B 1 370 ? -32.268 76.380 51.856 1.00 28.66 370 SER B CA 1
ATOM 7078 C C . SER B 1 370 ? -33.742 75.967 51.845 1.00 29.18 370 SER B C 1
ATOM 7079 O O . SER B 1 370 ? -34.629 76.797 52.016 1.00 25.59 370 SER B O 1
ATOM 7082 N N . GLY B 1 371 ? -33.996 74.678 51.641 1.00 31.90 371 GLY B N 1
ATOM 7083 C CA . GLY B 1 371 ? -35.352 74.173 51.626 1.00 32.32 371 GLY B CA 1
ATOM 7084 C C . GLY B 1 371 ? -35.990 74.276 50.255 1.00 33.93 371 GLY B C 1
ATOM 7085 O O . GLY B 1 371 ? -37.206 74.103 50.114 1.00 31.97 371 GLY B O 1
ATOM 7086 N N . GLN B 1 372 ? -35.167 74.558 49.247 1.00 36.98 372 GLN B N 1
ATOM 7087 C CA . GLN B 1 372 ? -35.613 74.594 47.859 1.00 42.94 372 GLN B CA 1
ATOM 7088 C C . GLN B 1 372 ? -35.841 73.168 47.372 1.00 45.54 372 GLN B C 1
ATOM 7089 O O . GLN B 1 372 ? -36.820 72.878 46.681 1.00 48.83 372 GLN B O 1
ATOM 7095 N N . GLU B 1 373 ? -34.922 72.281 47.731 1.00 42.60 373 GLU B N 1
ATOM 7096 C CA . GLU B 1 373 ? -35.017 70.884 47.346 1.00 41.88 373 GLU B CA 1
ATOM 7097 C C . GLU B 1 373 ? -35.162 70.043 48.600 1.00 35.76 373 GLU B C 1
ATOM 7098 O O . GLU B 1 373 ? -34.934 70.529 49.703 1.00 31.25 373 GLU B O 1
ATOM 7104 N N . GLN B 1 374 ? -35.565 68.789 48.433 1.00 34.40 374 GLN B N 1
ATOM 7105 C CA . GLN B 1 374 ? -35.777 67.911 49.572 1.00 35.65 374 GLN B CA 1
ATOM 7106 C C . GLN B 1 374 ? -34.849 66.699 49.527 1.00 31.49 374 GLN B C 1
ATOM 7107 O O . GLN B 1 374 ? -34.487 66.218 48.444 1.00 29.82 374 GLN B O 1
ATOM 7113 N N . PRO B 1 375 ? -34.432 66.223 50.709 1.00 28.05 375 PRO B N 1
ATOM 7114 C CA . PRO B 1 375 ? -33.636 64.995 50.810 1.00 29.46 375 PRO B CA 1
ATOM 7115 C C . PRO B 1 375 ? -34.481 63.762 50.555 1.00 28.57 375 PRO B C 1
ATOM 7116 O O . PRO B 1 375 ? -35.594 63.700 51.057 1.00 32.32 375 PRO B O 1
ATOM 7120 N N . ASP B 1 376 ? -33.950 62.810 49.791 1.00 28.59 376 ASP B N 1
ATOM 7121 C CA . ASP B 1 376 ? -34.593 61.518 49.575 1.00 30.54 376 ASP B CA 1
ATOM 7122 C C . ASP B 1 376 ? -34.685 60.757 50.884 1.00 28.12 376 ASP B C 1
ATOM 7123 O O . ASP B 1 376 ? -35.668 60.055 51.142 1.00 31.26 376 ASP B O 1
ATOM 7128 N N . SER B 1 377 ? -33.649 60.892 51.704 1.00 23.70 377 SER B N 1
ATOM 7129 C CA . SER B 1 377 ? -33.663 60.322 53.044 1.00 24.48 377 SER B CA 1
ATOM 7130 C C . SER B 1 377 ? -32.807 61.148 53.995 1.00 23.21 377 SER B C 1
ATOM 7131 O O . SER B 1 377 ? -31.948 61.906 53.554 1.00 23.62 377 SER B O 1
ATOM 7134 N N . GLY B 1 378 ? -33.054 60.995 55.297 1.00 24.77 378 GLY B N 1
ATOM 7135 C CA . GLY B 1 378 ? -32.304 61.690 56.332 1.00 24.78 378 GLY B CA 1
ATOM 7136 C C . GLY B 1 378 ? -32.917 63.034 56.690 1.00 27.29 378 GLY B C 1
ATOM 7137 O O . GLY B 1 378 ? -33.996 63.385 56.200 1.00 28.69 378 GLY B O 1
ATOM 7138 N N . THR B 1 379 ? -32.244 63.790 57.555 1.00 26.15 379 THR B N 1
ATOM 7139 C CA . THR B 1 379 ? -32.771 65.085 57.978 1.00 27.60 379 THR B CA 1
ATOM 7140 C C . THR B 1 379 ? -31.721 66.183 58.099 1.00 27.89 379 THR B C 1
ATOM 7141 O O . THR B 1 379 ? -30.550 65.930 58.399 1.00 27.67 379 THR B O 1
ATOM 7145 N N . ILE B 1 380 ? -32.172 67.411 57.861 1.00 26.67 380 ILE B N 1
ATOM 7146 C CA . ILE B 1 380 ? -31.366 68.595 58.056 1.00 25.06 380 ILE B CA 1
ATOM 7147 C C . ILE B 1 380 ? -32.088 69.469 59.062 1.00 26.14 380 ILE B C 1
ATOM 7148 O O . ILE B 1 380 ? -33.220 69.881 58.820 1.00 28.38 380 ILE B O 1
ATOM 7153 N N . THR B 1 381 ? -31.452 69.752 60.193 1.00 25.31 381 THR B N 1
ATOM 7154 C CA . THR B 1 381 ? -32.107 70.560 61.212 1.00 28.27 381 THR B CA 1
ATOM 7155 C C . THR B 1 381 ? -31.362 71.869 61.488 1.00 27.63 381 THR B C 1
ATOM 7156 O O . THR B 1 381 ? -30.167 71.865 61.783 1.00 29.52 381 THR B O 1
ATOM 7160 N N . LEU B 1 382 ? -32.065 72.989 61.363 1.00 25.49 382 LEU B N 1
ATOM 7161 C CA . LEU B 1 382 ? -31.484 74.289 61.695 1.00 27.08 382 LEU B CA 1
ATOM 7162 C C . LEU B 1 382 ? -31.981 74.758 63.056 1.00 30.38 382 LEU B C 1
ATOM 7163 O O . LEU B 1 382 ? -33.117 74.476 63.444 1.00 31.15 382 LEU B O 1
ATOM 7168 N N . GLY B 1 383 ? -31.122 75.470 63.780 1.00 31.40 383 GLY B N 1
ATOM 7169 C CA . GLY B 1 383 ? -31.484 76.032 65.066 1.00 31.23 383 GLY B CA 1
ATOM 7170 C C . GLY B 1 383 ? -32.352 77.249 64.856 1.00 32.06 383 GLY B C 1
ATOM 7171 O O . GLY B 1 383 ? -32.327 77.851 63.780 1.00 32.56 383 GLY B O 1
ATOM 7172 N N . GLU B 1 384 ? -33.112 77.610 65.886 1.00 30.39 384 GLU B N 1
ATOM 7173 C CA . GLU B 1 384 ? -34.051 78.720 65.819 1.00 29.68 384 GLU B CA 1
ATOM 7174 C C . GLU B 1 384 ? -33.414 80.031 65.381 1.00 30.09 384 GLU B C 1
ATOM 7175 O O . GLU B 1 384 ? -34.047 80.828 64.710 1.00 32.14 384 GLU B O 1
ATOM 7181 N N . THR B 1 385 ? -32.169 80.254 65.785 1.00 29.56 385 THR B N 1
ATOM 7182 C CA . THR B 1 385 ? -31.508 81.533 65.562 1.00 28.54 385 THR B CA 1
ATOM 7183 C C . THR B 1 385 ? -30.941 81.677 64.156 1.00 29.16 385 THR B C 1
ATOM 7184 O O . THR B 1 385 ? -30.527 82.770 63.766 1.00 31.59 385 THR B O 1
ATOM 7188 N N . VAL B 1 386 ? -30.911 80.579 63.402 1.00 27.61 386 VAL B N 1
ATOM 7189 C CA . VAL B 1 386 ? -30.241 80.576 62.100 1.00 24.06 386 VAL B CA 1
ATOM 7190 C C . VAL B 1 386 ? -31.008 81.385 61.065 1.00 24.29 386 VAL B C 1
ATOM 7191 O O . VAL B 1 386 ? -32.202 81.182 60.867 1.00 23.84 386 VAL B O 1
ATOM 7195 N N . LYS B 1 387 ? -30.319 82.308 60.404 1.00 23.82 387 LYS B N 1
ATOM 7196 C CA . LYS B 1 387 ? -30.912 82.992 59.268 1.00 23.70 387 LYS B CA 1
ATOM 7197 C C . LYS B 1 387 ? -29.994 82.849 58.070 1.00 21.13 387 LYS B C 1
ATOM 7198 O O . LYS B 1 387 ? -28.871 83.360 58.073 1.00 21.00 387 LYS B O 1
ATOM 7204 N N . LEU B 1 388 ? -30.473 82.147 57.050 1.00 19.49 388 LEU B N 1
ATOM 7205 C CA . LEU B 1 388 ? -29.673 81.874 55.865 1.00 17.93 388 LEU B CA 1
ATOM 7206 C C . LEU B 1 388 ? -29.436 83.097 54.989 1.00 19.87 388 LEU B C 1
ATOM 7207 O O . LEU B 1 388 ? -30.269 84.006 54.926 1.00 20.92 388 LEU B O 1
ATOM 7212 N N . ALA B 1 389 ? -28.278 83.100 54.331 1.00 18.00 389 ALA B N 1
ATOM 7213 C CA . ALA B 1 389 ? -28.006 83.976 53.199 1.00 17.42 389 ALA B CA 1
ATOM 7214 C C . ALA B 1 389 ? -27.341 83.123 52.123 1.00 17.65 389 ALA B C 1
ATOM 7215 O O . ALA B 1 389 ? -26.181 82.735 52.272 1.00 20.28 389 ALA B O 1
ATOM 7217 N N . SER B 1 390 ? -28.073 82.827 51.052 1.00 18.30 390 SER B N 1
ATOM 7218 C CA . SER B 1 390 ? -27.550 82.029 49.945 1.00 21.13 390 SER B CA 1
ATOM 7219 C C . SER B 1 390 ? -27.004 82.924 48.851 1.00 22.81 390 SER B C 1
ATOM 7220 O O . SER B 1 390 ? -27.702 83.819 48.384 1.00 24.63 390 SER B O 1
ATOM 7223 N N . VAL B 1 391 ? -25.767 82.674 48.430 1.00 21.57 391 VAL B N 1
ATOM 7224 C CA . VAL B 1 391 ? -25.219 83.349 47.261 1.00 23.30 391 VAL B CA 1
ATOM 7225 C C . VAL B 1 391 ? -24.756 82.339 46.222 1.00 24.75 391 VAL B C 1
ATOM 7226 O O . VAL B 1 391 ? -23.694 81.733 46.369 1.00 23.01 391 VAL B O 1
ATOM 7230 N N . ASP B 1 392 ? -25.551 82.175 45.167 1.00 28.55 392 ASP B N 1
ATOM 7231 C CA . ASP B 1 392 ? -25.250 81.206 44.118 1.00 29.80 392 ASP B CA 1
ATOM 7232 C C . ASP B 1 392 ? -24.030 81.615 43.288 1.00 27.44 392 ASP B C 1
ATOM 7233 O O . ASP B 1 392 ? -23.498 82.701 43.460 1.00 27.18 392 ASP B O 1
ATOM 7238 N N . GLN B 1 393 ? -23.612 80.740 42.381 1.00 30.55 393 GLN B N 1
ATOM 7239 C CA . GLN B 1 393 ? -22.354 80.900 41.654 1.00 35.48 393 GLN B CA 1
ATOM 7240 C C . GLN B 1 393 ? -22.484 81.743 40.404 1.00 36.81 393 GLN B C 1
ATOM 7241 O O . GLN B 1 393 ? -21.489 82.029 39.744 1.00 40.03 393 GLN B O 1
ATOM 7247 N N . PHE B 1 394 ? -23.708 82.127 40.071 1.00 36.02 394 PHE B N 1
ATOM 7248 C CA . PHE B 1 394 ? -23.967 82.823 38.815 1.00 39.67 394 PHE B CA 1
ATOM 7249 C C . PHE B 1 394 ? -23.746 84.312 38.962 1.00 39.15 394 PHE B C 1
ATOM 7250 O O . PHE B 1 394 ? -23.927 84.855 40.032 1.00 41.77 394 PHE B O 1
ATOM 7258 N N . ARG B 1 395 ? -23.320 84.967 37.893 1.00 40.77 395 ARG B N 1
ATOM 7259 C CA . ARG B 1 395 ? -23.087 86.407 37.943 1.00 43.26 395 ARG B CA 1
ATOM 7260 C C . ARG B 1 395 ? -23.970 87.051 36.891 1.00 43.94 395 ARG B C 1
ATOM 7261 O O . ARG B 1 395 ? -23.727 88.173 36.459 1.00 40.85 395 ARG B O 1
ATOM 7269 N N . ASP B 1 396 ? -24.992 86.319 36.470 1.00 47.27 396 ASP B N 1
ATOM 7270 C CA . ASP B 1 396 ? -25.867 86.782 35.407 1.00 50.17 396 ASP B CA 1
ATOM 7271 C C . ASP B 1 396 ? -26.756 87.946 35.840 1.00 47.02 396 ASP B C 1
ATOM 7272 O O . ASP B 1 396 ? -27.275 87.981 36.956 1.00 45.94 396 ASP B O 1
ATOM 7277 N N . SER B 1 397 ? -26.893 88.919 34.952 1.00 45.19 397 SER B N 1
ATOM 7278 C CA . SER B 1 397 ? -27.790 90.038 35.172 1.00 43.65 397 SER B CA 1
ATOM 7279 C C . SER B 1 397 ? -28.768 90.126 34.008 1.00 42.76 397 SER B C 1
ATOM 7280 O O . SER B 1 397 ? -28.356 90.126 32.848 1.00 45.01 397 SER B O 1
ATOM 7291 N N . ASP B 1 399 ? -30.277 92.559 33.069 1.00 42.45 399 ASP B N 1
ATOM 7292 C CA . ASP B 1 399 ? -30.104 93.844 32.412 1.00 44.81 399 ASP B CA 1
ATOM 7293 C C . ASP B 1 399 ? -28.779 94.456 32.832 1.00 44.48 399 ASP B C 1
ATOM 7294 O O . ASP B 1 399 ? -28.705 95.168 33.834 1.00 46.24 399 ASP B O 1
ATOM 7299 N N . ASN B 1 400 ? -27.735 94.187 32.054 1.00 41.26 400 ASN B N 1
ATOM 7300 C CA . ASN B 1 400 ? -26.389 94.628 32.394 1.00 38.35 400 ASN B CA 1
ATOM 7301 C C . ASN B 1 400 ? -26.205 96.130 32.182 1.00 35.09 400 ASN B C 1
ATOM 7302 O O . ASN B 1 400 ? -25.104 96.663 32.317 1.00 33.91 400 ASN B O 1
ATOM 7307 N N . SER B 1 401 ? -27.295 96.810 31.855 1.00 34.73 401 SER B N 1
ATOM 7308 C CA . SER B 1 401 ? -27.264 98.246 31.619 1.00 33.07 401 SER B CA 1
ATOM 7309 C C . SER B 1 401 ? -27.367 99.047 32.923 1.00 30.74 401 SER B C 1
ATOM 7310 O O . SER B 1 401 ? -27.126 100.253 32.945 1.00 29.50 401 SER B O 1
ATOM 7313 N N . LYS B 1 402 ? -27.727 98.369 34.008 1.00 28.26 402 LYS B N 1
ATOM 7314 C CA . LYS B 1 402 ? -27.889 99.028 35.294 1.00 27.23 402 LYS B CA 1
ATOM 7315 C C . LYS B 1 402 ? -26.554 99.300 35.975 1.00 27.84 402 LYS B C 1
ATOM 7316 O O . LYS B 1 402 ? -25.573 98.594 35.760 1.00 25.90 402 LYS B O 1
ATOM 7322 N N . THR B 1 403 ? -26.516 100.325 36.812 1.00 28.85 403 THR B N 1
ATOM 7323 C CA . THR B 1 403 ? -25.290 100.617 37.530 1.00 28.91 403 THR B CA 1
ATOM 7324 C C . THR B 1 403 ? -25.131 99.690 38.724 1.00 27.04 403 THR B C 1
ATOM 7325 O O . THR B 1 403 ? -26.067 98.983 39.111 1.00 24.68 403 THR B O 1
ATOM 7329 N N . VAL B 1 404 ? -23.928 99.701 39.293 1.00 25.87 404 VAL B N 1
ATOM 7330 C CA . VAL B 1 404 ? -23.638 98.987 40.525 1.00 22.32 404 VAL B CA 1
ATOM 7331 C C . VAL B 1 404 ? -24.637 99.350 41.626 1.00 19.19 404 VAL B C 1
ATOM 7332 O O . VAL B 1 404 ? -25.228 98.459 42.248 1.00 20.34 404 VAL B O 1
ATOM 7336 N N . TRP B 1 405 ? -24.844 100.645 41.856 1.00 15.14 405 TRP B N 1
ATOM 7337 C CA . TRP B 1 405 ? -25.746 101.062 42.925 1.00 15.77 405 TRP B CA 1
ATOM 7338 C C . TRP B 1 405 ? -27.195 100.667 42.654 1.00 18.91 405 TRP B C 1
ATOM 7339 O O . TRP B 1 405 ? -27.923 100.307 43.573 1.00 22.21 405 TRP B O 1
ATOM 7350 N N . GLU B 1 406 ? -27.617 100.735 41.397 1.00 19.48 406 GLU B N 1
ATOM 7351 C CA . GLU B 1 406 ? -28.979 100.362 41.067 1.00 20.74 406 GLU B CA 1
ATOM 7352 C C . GLU B 1 406 ? -29.209 98.878 41.300 1.00 21.68 406 GLU B C 1
ATOM 7353 O O . GLU B 1 406 ? -30.250 98.477 41.811 1.00 23.73 406 GLU B O 1
ATOM 7359 N N . GLU B 1 407 ? -28.228 98.068 40.929 1.00 21.69 407 GLU B N 1
ATOM 7360 C CA . GLU B 1 407 ? -28.353 96.618 41.021 1.00 23.47 407 GLU B CA 1
ATOM 7361 C C . GLU B 1 407 ? -28.414 96.164 42.476 1.00 23.07 407 GLU B C 1
ATOM 7362 O O . GLU B 1 407 ? -29.115 95.204 42.797 1.00 26.26 407 GLU B O 1
ATOM 7368 N N . VAL B 1 408 ? -27.676 96.845 43.352 1.00 19.14 408 VAL B N 1
ATOM 7369 C CA . VAL B 1 408 ? -27.659 96.486 44.767 1.00 16.63 408 VAL B CA 1
ATOM 7370 C C . VAL B 1 408 ? -28.866 97.061 45.505 1.00 20.55 408 VAL B C 1
ATOM 7371 O O . VAL B 1 408 ? -29.528 96.354 46.280 1.00 22.88 408 VAL B O 1
ATOM 7375 N N . SER B 1 409 ? -29.162 98.334 45.244 1.00 18.31 409 SER B N 1
ATOM 7376 C CA . SER B 1 409 ? -30.156 99.063 46.030 1.00 19.20 409 SER B CA 1
ATOM 7377 C C . SER B 1 409 ? -31.569 98.979 45.472 1.00 20.27 409 SER B C 1
ATOM 7378 O O . SER B 1 409 ? -32.532 99.122 46.209 1.00 22.88 409 SER B O 1
ATOM 7381 N N . GLY B 1 410 ? -31.693 98.766 44.166 1.00 22.20 410 GLY B N 1
ATOM 7382 C CA . GLY B 1 410 ? -32.993 98.801 43.518 1.00 21.19 410 GLY B CA 1
ATOM 7383 C C . GLY B 1 410 ? -33.512 100.228 43.446 1.00 21.86 410 GLY B C 1
ATOM 7384 O O . GLY B 1 410 ? -34.693 100.456 43.185 1.00 22.26 410 GLY B O 1
ATOM 7385 N N . GLY B 1 411 ? -32.624 101.193 43.673 1.00 21.36 411 GLY B N 1
ATOM 7386 C CA . GLY B 1 411 ? -33.009 102.591 43.708 1.00 23.79 411 GLY B CA 1
ATOM 7387 C C . GLY B 1 411 ? -33.395 103.113 45.088 1.00 24.67 411 GLY B C 1
ATOM 7388 O O . GLY B 1 411 ? -33.836 104.254 45.221 1.00 26.45 411 GLY B O 1
ATOM 7389 N N . LEU B 1 412 ? -33.229 102.285 46.113 1.00 23.83 412 LEU B N 1
ATOM 7390 C CA . LEU B 1 412 ? -33.536 102.687 47.483 1.00 23.88 412 LEU B CA 1
ATOM 7391 C C . LEU B 1 412 ? -32.395 103.503 48.101 1.00 24.23 412 LEU B C 1
ATOM 7392 O O . LEU B 1 412 ? -31.236 103.105 48.043 1.00 20.89 412 LEU B O 1
ATOM 7397 N N . ASP B 1 413 ? -32.727 104.643 48.694 1.00 24.67 413 ASP B N 1
ATOM 7398 C CA . ASP B 1 413 ? -31.737 105.453 49.394 1.00 25.50 413 ASP B CA 1
ATOM 7399 C C . ASP B 1 413 ? -31.416 104.863 50.767 1.00 23.38 413 ASP B C 1
ATOM 7400 O O . ASP B 1 413 ? -30.296 104.987 51.276 1.00 18.61 413 ASP B O 1
ATOM 7405 N N . ILE B 1 414 ? -32.410 104.195 51.342 1.00 23.30 414 ILE B N 1
ATOM 7406 C CA . ILE B 1 414 ? -32.262 103.529 52.624 1.00 21.35 414 ILE B CA 1
ATOM 7407 C C . ILE B 1 414 ? -32.587 102.049 52.487 1.00 22.06 414 ILE B C 1
ATOM 7408 O O . ILE B 1 414 ? -33.656 101.682 51.986 1.00 23.36 414 ILE B O 1
ATOM 7421 N N . LYS B 1 416 ? -32.781 98.107 54.373 1.00 28.28 416 LYS B N 1
ATOM 7422 C CA . LYS B 1 416 ? -32.825 97.272 55.549 1.00 31.63 416 LYS B CA 1
ATOM 7423 C C . LYS B 1 416 ? -31.789 96.178 55.336 1.00 29.16 416 LYS B C 1
ATOM 7424 O O . LYS B 1 416 ? -32.020 95.220 54.603 1.00 28.91 416 LYS B O 1
ATOM 7430 N N . ILE B 1 417 ? -30.626 96.357 55.949 1.00 27.39 417 ILE B N 1
ATOM 7431 C CA . ILE B 1 417 ? -29.569 95.365 55.921 1.00 25.04 417 ILE B CA 1
ATOM 7432 C C . ILE B 1 417 ? -29.673 94.553 57.197 1.00 25.39 417 ILE B C 1
ATOM 7433 O O . ILE B 1 417 ? -29.434 95.069 58.277 1.00 22.19 417 ILE B O 1
ATOM 7438 N N . GLY B 1 418 ? -30.029 93.282 57.082 1.00 31.24 418 GLY B N 1
ATOM 7439 C CA . GLY B 1 418 ? -30.309 92.504 58.270 1.00 37.24 418 GLY B CA 1
ATOM 7440 C C . GLY B 1 418 ? -31.497 93.114 58.993 1.00 42.51 418 GLY B C 1
ATOM 7441 O O . GLY B 1 418 ? -32.581 93.233 58.418 1.00 43.59 418 GLY B O 1
ATOM 7442 N N . ASN B 1 419 ? -31.298 93.513 60.248 1.00 45.49 419 ASN B N 1
ATOM 7443 C CA . ASN B 1 419 ? -32.352 94.185 61.005 1.00 48.86 419 ASN B CA 1
ATOM 7444 C C . ASN B 1 419 ? -32.100 95.691 61.136 1.00 46.10 419 ASN B C 1
ATOM 7445 O O . ASN B 1 419 ? -32.746 96.378 61.934 1.00 49.02 419 ASN B O 1
ATOM 7450 N N . THR B 1 420 ? -31.171 96.203 60.336 1.00 38.67 420 THR B N 1
ATOM 7451 C CA . THR B 1 420 ? -30.747 97.591 60.469 1.00 38.31 420 THR B CA 1
ATOM 7452 C C . THR B 1 420 ? -30.970 98.435 59.217 1.00 36.01 420 THR B C 1
ATOM 7453 O O . THR B 1 420 ? -30.511 98.094 58.125 1.00 34.14 420 THR B O 1
ATOM 7457 N N . GLU B 1 421 ? -31.653 99.559 59.388 1.00 36.86 421 GLU B N 1
ATOM 7458 C CA . GLU B 1 421 ? -31.756 100.529 58.310 1.00 35.45 421 GLU B CA 1
ATOM 7459 C C . GLU B 1 421 ? -30.460 101.335 58.174 1.00 29.70 421 GLU B C 1
ATOM 7460 O O . GLU B 1 421 ? -29.881 101.760 59.175 1.00 26.35 421 GLU B O 1
ATOM 7474 N N . PRO B 1 423 ? -28.035 103.870 54.919 1.00 25.18 423 PRO B N 1
ATOM 7475 C CA . PRO B 1 423 ? -27.920 104.389 53.552 1.00 24.61 423 PRO B CA 1
ATOM 7476 C C . PRO B 1 423 ? -27.391 103.321 52.617 1.00 24.48 423 PRO B C 1
ATOM 7477 O O . PRO B 1 423 ? -26.439 102.619 52.971 1.00 28.60 423 PRO B O 1
ATOM 7481 N N . SER B 1 424 ? -28.021 103.174 51.456 1.00 20.31 424 SER B N 1
ATOM 7482 C CA . SER B 1 424 ? -27.630 102.137 50.509 1.00 17.08 424 SER B CA 1
ATOM 7483 C C . SER B 1 424 ? -26.255 102.438 49.901 1.00 18.85 424 SER B C 1
ATOM 7484 O O . SER B 1 424 ? -25.500 101.531 49.555 1.00 21.37 424 SER B O 1
ATOM 7487 N N . ARG B 1 425 ? -25.936 103.720 49.758 1.00 17.69 425 ARG B N 1
ATOM 7488 C CA . ARG B 1 425 ? -24.644 104.125 49.220 1.00 18.77 425 ARG B CA 1
ATOM 7489 C C . ARG B 1 425 ? -23.533 103.693 50.168 1.00 20.41 425 ARG B C 1
ATOM 7490 O O . ARG B 1 425 ? -22.441 103.293 49.739 1.00 19.19 425 ARG B O 1
ATOM 7498 N N . ALA B 1 426 ? -23.822 103.782 51.465 1.00 20.38 426 ALA B N 1
ATOM 7499 C CA . ALA B 1 426 ? -22.890 103.351 52.487 1.00 17.59 426 ALA B CA 1
ATOM 7500 C C . ALA B 1 426 ? -22.759 101.826 52.467 1.00 20.58 426 ALA B C 1
ATOM 7501 O O . ALA B 1 426 ? -21.662 101.278 52.607 1.00 21.02 426 ALA B O 1
ATOM 7503 N N . TYR B 1 427 ? -23.878 101.137 52.281 1.00 20.34 427 TYR B N 1
ATOM 7504 C CA . TYR B 1 427 ? -23.823 99.689 52.219 1.00 19.77 427 TYR B CA 1
ATOM 7505 C C . TYR B 1 427 ? -22.968 99.243 51.037 1.00 19.09 427 TYR B C 1
ATOM 7506 O O . TYR B 1 427 ? -22.134 98.342 51.162 1.00 20.18 427 TYR B O 1
ATOM 7515 N N . VAL B 1 428 ? -23.175 99.881 49.892 1.00 18.54 428 VAL B N 1
ATOM 7516 C CA . VAL B 1 428 ? -22.443 99.528 48.680 1.00 19.28 428 VAL B CA 1
ATOM 7517 C C . VAL B 1 428 ? -20.944 99.811 48.828 1.00 21.27 428 VAL B C 1
ATOM 7518 O O . VAL B 1 428 ? -20.097 99.056 48.335 1.00 18.82 428 VAL B O 1
ATOM 7522 N N . GLY B 1 429 ? -20.625 100.893 49.535 1.00 24.62 429 GLY B N 1
ATOM 7523 C CA . GLY B 1 429 ? -19.247 101.259 49.797 1.00 20.29 429 GLY B CA 1
ATOM 7524 C C . GLY B 1 429 ? -18.546 100.263 50.695 1.00 20.93 429 GLY B C 1
ATOM 7525 O O . GLY B 1 429 ? -17.317 100.157 50.690 1.00 19.31 429 GLY B O 1
ATOM 7526 N N . ARG B 1 430 ? -19.324 99.515 51.470 1.00 24.35 430 ARG B N 1
ATOM 7527 C CA . ARG B 1 430 ? -18.748 98.539 52.384 1.00 25.87 430 ARG B CA 1
ATOM 7528 C C . ARG B 1 430 ? -18.362 97.272 51.640 1.00 24.95 430 ARG B C 1
ATOM 7529 O O . ARG B 1 430 ? -17.771 96.358 52.223 1.00 25.54 430 ARG B O 1
ATOM 7537 N N . PHE B 1 431 ? -18.696 97.230 50.349 1.00 22.15 431 PHE B N 1
ATOM 7538 C CA . PHE B 1 431 ? -18.216 96.176 49.456 1.00 20.41 431 PHE B CA 1
ATOM 7539 C C . PHE B 1 431 ? -17.182 96.685 48.446 1.00 19.52 431 PHE B C 1
ATOM 7540 O O . PHE B 1 431 ? -17.028 96.132 47.354 1.00 16.09 431 PHE B O 1
ATOM 7548 N N . ASN B 1 432 ? -16.466 97.737 48.846 1.00 19.76 432 ASN B N 1
ATOM 7549 C CA . ASN B 1 432 ? -15.421 98.359 48.034 1.00 20.26 432 ASN B CA 1
ATOM 7550 C C . ASN B 1 432 ? -15.870 98.865 46.656 1.00 21.98 432 ASN B C 1
ATOM 7551 O O . ASN B 1 432 ? -15.111 98.822 45.688 1.00 24.09 432 ASN B O 1
ATOM 7556 N N . PHE B 1 433 ? -17.109 99.327 46.556 1.00 20.49 433 PHE B N 1
ATOM 7557 C CA . PHE B 1 433 ? -17.506 100.096 45.386 1.00 20.91 433 PHE B CA 1
ATOM 7558 C C . PHE B 1 433 ? -17.532 101.563 45.821 1.00 24.19 433 PHE B C 1
ATOM 7559 O O . PHE B 1 433 ? -18.450 102.003 46.517 1.00 27.10 433 PHE B O 1
ATOM 7567 N N . LYS B 1 434 ? -16.498 102.306 45.451 1.00 26.68 434 LYS B N 1
ATOM 7568 C CA . LYS B 1 434 ? -16.398 103.712 45.822 1.00 31.14 434 LYS B CA 1
ATOM 7569 C C . LYS B 1 434 ? -17.388 104.519 44.998 1.00 30.36 434 LYS B C 1
ATOM 7570 O O . LYS B 1 434 ? -17.962 104.001 44.043 1.00 33.28 434 LYS B O 1
ATOM 7576 N N . GLY B 1 435 ? -17.581 105.783 45.364 1.00 27.77 435 GLY B N 1
ATOM 7577 C CA . GLY B 1 435 ? -18.564 106.637 44.716 1.00 24.87 435 GLY B CA 1
ATOM 7578 C C . GLY B 1 435 ? -18.432 106.701 43.203 1.00 21.91 435 GLY B C 1
ATOM 7579 O O . GLY B 1 435 ? -19.427 106.604 42.471 1.00 22.50 435 GLY B O 1
ATOM 7580 N N . VAL B 1 436 ? -17.206 106.859 42.725 1.00 17.32 436 VAL B N 1
ATOM 7581 C CA . VAL B 1 436 ? -16.983 106.942 41.286 1.00 20.00 436 VAL B CA 1
ATOM 7582 C C . VAL B 1 436 ? -17.263 105.603 40.601 1.00 24.07 436 VAL B C 1
ATOM 7583 O O . VAL B 1 436 ? -17.579 105.570 39.413 1.00 26.48 436 VAL B O 1
ATOM 7587 N N . ASP B 1 437 ? -17.162 104.508 41.355 1.00 22.55 437 ASP B N 1
ATOM 7588 C CA . ASP B 1 437 ? -17.415 103.187 40.800 1.00 25.61 437 ASP B CA 1
ATOM 7589 C C . ASP B 1 437 ? -18.907 102.908 40.695 1.00 25.86 437 ASP B C 1
ATOM 7590 O O . ASP B 1 437 ? -19.335 102.157 39.825 1.00 29.44 437 ASP B O 1
ATOM 7595 N N . GLN B 1 438 ? -19.692 103.504 41.587 1.00 22.88 438 GLN B N 1
ATOM 7596 C CA . GLN B 1 438 ? -21.113 103.172 41.713 1.00 19.68 438 GLN B CA 1
ATOM 7597 C C . GLN B 1 438 ? -21.992 103.411 40.482 1.00 22.07 438 GLN B C 1
ATOM 7598 O O . GLN B 1 438 ? -23.053 102.796 40.354 1.00 25.36 438 GLN B O 1
ATOM 7604 N N . GLY B 1 439 ? -21.551 104.279 39.575 1.00 23.21 439 GLY B N 1
ATOM 7605 C CA . GLY B 1 439 ? -22.299 104.545 38.358 1.00 26.12 439 GLY B CA 1
ATOM 7606 C C . GLY B 1 439 ? -21.850 103.724 37.153 1.00 30.43 439 GLY B C 1
ATOM 7607 O O . GLY B 1 439 ? -22.225 104.018 36.010 1.00 30.46 439 GLY B O 1
ATOM 7608 N N . LYS B 1 440 ? -21.049 102.689 37.394 1.00 30.69 440 LYS B N 1
ATOM 7609 C CA . LYS B 1 440 ? -20.623 101.816 36.303 1.00 32.93 440 LYS B CA 1
ATOM 7610 C C . LYS B 1 440 ? -21.708 100.809 35.998 1.00 30.93 440 LYS B C 1
ATOM 7611 O O . LYS B 1 440 ? -22.307 100.243 36.900 1.00 30.16 440 LYS B O 1
ATOM 7617 N N . ARG B 1 441 ? -21.957 100.591 34.718 1.00 32.32 441 ARG B N 1
ATOM 7618 C CA . ARG B 1 441 ? -22.935 99.609 34.302 1.00 33.73 441 ARG B CA 1
ATOM 7619 C C . ARG B 1 441 ? -22.401 98.222 34.576 1.00 33.21 441 ARG B C 1
ATOM 7620 O O . ARG B 1 441 ? -21.195 97.998 34.519 1.00 34.84 441 ARG B O 1
ATOM 7628 N N . VAL B 1 442 ? -23.299 97.300 34.895 1.00 31.84 442 VAL B N 1
ATOM 7629 C CA . VAL B 1 442 ? -22.922 95.921 35.161 1.00 31.83 442 VAL B CA 1
ATOM 7630 C C . VAL B 1 442 ? -22.117 95.322 33.999 1.00 31.96 442 VAL B C 1
ATOM 7631 O O . VAL B 1 442 ? -21.147 94.602 34.218 1.00 35.58 442 VAL B O 1
ATOM 7635 N N . GLY B 1 443 ? -22.501 95.642 32.770 1.00 30.34 443 GLY B N 1
ATOM 7636 C CA . GLY B 1 443 ? -21.778 95.163 31.604 1.00 32.18 443 GLY B CA 1
ATOM 7637 C C . GLY B 1 443 ? -20.341 95.655 31.472 1.00 32.76 443 GLY B C 1
ATOM 7638 O O . GLY B 1 443 ? -19.536 95.038 30.788 1.00 34.56 443 GLY B O 1
ATOM 7639 N N . GLU B 1 444 ? -20.018 96.763 32.129 1.00 34.08 444 GLU B N 1
ATOM 7640 C CA . GLU B 1 444 ? -18.685 97.353 32.051 1.00 35.20 444 GLU B CA 1
ATOM 7641 C C . GLU B 1 444 ? -17.717 96.765 33.056 1.00 32.15 444 GLU B C 1
ATOM 7642 O O . GLU B 1 444 ? -16.533 97.085 33.023 1.00 33.75 444 GLU B O 1
ATOM 7648 N N . LEU B 1 445 ? -18.222 95.941 33.969 1.00 29.69 445 LEU B N 1
ATOM 7649 C CA . LEU B 1 445 ? -17.425 95.459 35.094 1.00 28.02 445 LEU B CA 1
ATOM 7650 C C . LEU B 1 445 ? -16.663 94.201 34.720 1.00 28.84 445 LEU B C 1
ATOM 7651 O O . LEU B 1 445 ? -17.138 93.399 33.923 1.00 32.50 445 LEU B O 1
ATOM 7656 N N . SER B 1 446 ? -15.498 94.013 35.325 1.00 28.60 446 SER B N 1
ATOM 7657 C CA . SER B 1 446 ? -14.762 92.765 35.162 1.00 33.47 446 SER B CA 1
ATOM 7658 C C . SER B 1 446 ? -15.558 91.626 35.778 1.00 35.68 446 SER B C 1
ATOM 7659 O O . SER B 1 446 ? -16.463 91.862 36.578 1.00 36.79 446 SER B O 1
ATOM 7662 N N . GLY B 1 447 ? -15.218 90.391 35.417 1.00 36.12 447 GLY B N 1
ATOM 7663 C CA . GLY B 1 447 ? -15.827 89.226 36.037 1.00 34.04 447 GLY B CA 1
ATOM 7664 C C . GLY B 1 447 ? -15.669 89.236 37.551 1.00 34.54 447 GLY B C 1
ATOM 7665 O O . GLY B 1 447 ? -16.574 88.833 38.283 1.00 32.96 447 GLY B O 1
ATOM 7666 N N . GLY B 1 448 ? -14.516 89.710 38.021 1.00 37.21 448 GLY B N 1
ATOM 7667 C CA . GLY B 1 448 ? -14.239 89.782 39.443 1.00 37.89 448 GLY B CA 1
ATOM 7668 C C . GLY B 1 448 ? -15.067 90.851 40.125 1.00 41.53 448 GLY B C 1
ATOM 7669 O O . GLY B 1 448 ? -15.395 90.738 41.310 1.00 42.98 448 GLY B O 1
ATOM 7670 N N . GLU B 1 449 ? -15.409 91.896 39.379 1.00 42.80 449 GLU B N 1
ATOM 7671 C CA . GLU B 1 449 ? -16.252 92.955 39.923 1.00 42.41 449 GLU B CA 1
ATOM 7672 C C . GLU B 1 449 ? -17.709 92.512 39.998 1.00 36.42 449 GLU B C 1
ATOM 7673 O O . GLU B 1 449 ? -18.444 92.897 40.907 1.00 34.44 449 GLU B O 1
ATOM 7679 N N . ARG B 1 450 ? -18.112 91.685 39.042 1.00 34.36 450 ARG B N 1
ATOM 7680 C CA . ARG B 1 450 ? -19.480 91.186 38.986 1.00 34.34 450 ARG B CA 1
ATOM 7681 C C . ARG B 1 450 ? -19.729 90.207 40.119 1.00 29.38 450 ARG B C 1
ATOM 7682 O O . ARG B 1 450 ? -20.852 90.058 40.590 1.00 28.12 450 ARG B O 1
ATOM 7690 N N . GLY B 1 451 ? -18.662 89.549 40.552 1.00 27.68 451 GLY B N 1
ATOM 7691 C CA . GLY B 1 451 ? -18.735 88.606 41.648 1.00 27.86 451 GLY B CA 1
ATOM 7692 C C . GLY B 1 451 ? -18.752 89.332 42.975 1.00 28.57 451 GLY B C 1
ATOM 7693 O O . GLY B 1 451 ? -19.320 88.851 43.958 1.00 26.70 451 GLY B O 1
ATOM 7694 N N . ARG B 1 452 ? -18.124 90.501 43.011 1.00 29.13 452 ARG B N 1
ATOM 7695 C CA . ARG B 1 452 ? -18.181 91.315 44.210 1.00 28.46 452 ARG B CA 1
ATOM 7696 C C . ARG B 1 452 ? -19.544 91.997 44.281 1.00 25.13 452 ARG B C 1
ATOM 7697 O O . ARG B 1 452 ? -20.116 92.149 45.367 1.00 24.40 452 ARG B O 1
ATOM 7705 N N . LEU B 1 453 ? -20.070 92.384 43.121 1.00 23.67 453 LEU B N 1
ATOM 7706 C CA . LEU B 1 453 ? -21.422 92.939 43.047 1.00 24.50 453 LEU B CA 1
ATOM 7707 C C . LEU B 1 453 ? -22.461 91.925 43.527 1.00 24.47 453 LEU B C 1
ATOM 7708 O O . LEU B 1 453 ? -23.377 92.261 44.277 1.00 22.12 453 LEU B O 1
ATOM 7713 N N . HIS B 1 454 ? -22.298 90.680 43.087 1.00 24.72 454 HIS B N 1
ATOM 7714 C CA . HIS B 1 454 ? -23.252 89.605 43.362 1.00 21.47 454 HIS B CA 1
ATOM 7715 C C . HIS B 1 454 ? -23.366 89.349 44.867 1.00 19.21 454 HIS B C 1
ATOM 7716 O O . HIS B 1 454 ? -24.456 89.182 45.420 1.00 18.20 454 HIS B O 1
ATOM 7723 N N . LEU B 1 455 ? -22.207 89.309 45.510 1.00 15.76 455 LEU B N 1
ATOM 7724 C CA . LEU B 1 455 ? -22.097 89.153 46.944 1.00 16.80 455 LEU B CA 1
ATOM 7725 C C . LEU B 1 455 ? -22.783 90.305 47.683 1.00 20.27 455 LEU B C 1
ATOM 7726 O O . LEU B 1 455 ? -23.621 90.081 48.554 1.00 23.48 455 LEU B O 1
ATOM 7731 N N . ALA B 1 456 ? -22.403 91.535 47.339 1.00 19.35 456 ALA B N 1
ATOM 7732 C CA . ALA B 1 456 ? -22.941 92.724 47.989 1.00 21.32 456 ALA B CA 1
ATOM 7733 C C . ALA B 1 456 ? -24.452 92.663 47.927 1.00 22.09 456 ALA B C 1
ATOM 7734 O O . ALA B 1 456 ? -25.149 92.896 48.916 1.00 21.22 456 ALA B O 1
ATOM 7736 N N . LYS B 1 457 ? -24.945 92.323 46.745 1.00 23.54 457 LYS B N 1
ATOM 7737 C CA . LYS B 1 457 ? -26.371 92.255 46.490 1.00 26.24 457 LYS B CA 1
ATOM 7738 C C . LYS B 1 457 ? -27.096 91.213 47.342 1.00 26.55 457 LYS B C 1
ATOM 7739 O O . LYS B 1 457 ? -28.113 91.518 47.952 1.00 30.18 457 LYS B O 1
ATOM 7745 N N . LEU B 1 458 ? -26.592 89.988 47.386 1.00 22.89 458 LEU B N 1
ATOM 7746 C CA . LEU B 1 458 ? -27.342 88.934 48.062 1.00 22.65 458 LEU B CA 1
ATOM 7747 C C . LEU B 1 458 ? -27.096 88.891 49.571 1.00 21.32 458 LEU B C 1
ATOM 7748 O O . LEU B 1 458 ? -27.904 88.363 50.311 1.00 17.07 458 LEU B O 1
ATOM 7753 N N . LEU B 1 459 ? -25.989 89.462 50.032 1.00 23.34 459 LEU B N 1
ATOM 7754 C CA . LEU B 1 459 ? -25.714 89.480 51.463 1.00 22.90 459 LEU B CA 1
ATOM 7755 C C . LEU B 1 459 ? -26.551 90.502 52.230 1.00 27.31 459 LEU B C 1
ATOM 7756 O O . LEU B 1 459 ? -26.499 90.555 53.460 1.00 28.44 459 LEU B O 1
ATOM 7761 N N . GLN B 1 460 ? -27.336 91.294 51.506 1.00 27.12 460 GLN B N 1
ATOM 7762 C CA . GLN B 1 460 ? -28.113 92.365 52.114 1.00 26.69 460 GLN B CA 1
ATOM 7763 C C . GLN B 1 460 ? -29.139 91.859 53.132 1.00 28.13 460 GLN B C 1
ATOM 7764 O O . GLN B 1 460 ? -29.658 92.650 53.931 1.00 27.52 460 GLN B O 1
ATOM 7770 N N . VAL B 1 461 ? -29.416 90.551 53.109 1.00 26.02 461 VAL B N 1
ATOM 7771 C CA . VAL B 1 461 ? -30.399 89.951 54.018 1.00 24.76 461 VAL B CA 1
ATOM 7772 C C . VAL B 1 461 ? -29.895 89.845 55.455 1.00 22.08 461 VAL B C 1
ATOM 7773 O O . VAL B 1 461 ? -30.691 89.746 56.389 1.00 21.68 461 VAL B O 1
ATOM 7777 N N . GLY B 1 462 ? -28.576 89.871 55.628 1.00 22.44 462 GLY B N 1
ATOM 7778 C CA . GLY B 1 462 ? -27.980 89.894 56.955 1.00 21.34 462 GLY B CA 1
ATOM 7779 C C . GLY B 1 462 ? -28.099 88.568 57.677 1.00 20.95 462 GLY B C 1
ATOM 7780 O O . GLY B 1 462 ? -28.499 88.512 58.840 1.00 21.42 462 GLY B O 1
ATOM 7781 N N . GLY B 1 463 ? -27.750 87.495 56.978 1.00 21.20 463 GLY B N 1
ATOM 7782 C CA . GLY B 1 463 ? -27.821 86.164 57.545 1.00 22.25 463 GLY B CA 1
ATOM 7783 C C . GLY B 1 463 ? -26.658 85.878 58.472 1.00 24.12 463 GLY B C 1
ATOM 7784 O O . GLY B 1 463 ? -25.604 86.506 58.367 1.00 24.03 463 GLY B O 1
ATOM 7785 N N . ASN B 1 464 ? -26.850 84.936 59.393 1.00 25.52 464 ASN B N 1
ATOM 7786 C CA . ASN B 1 464 ? -25.771 84.512 60.281 1.00 23.77 464 ASN B CA 1
ATOM 7787 C C . ASN B 1 464 ? -25.243 83.139 59.871 1.00 22.33 464 ASN B C 1
ATOM 7788 O O . ASN B 1 464 ? -24.406 82.547 60.548 1.00 24.38 464 ASN B O 1
ATOM 7801 N N . LEU B 1 466 ? -23.905 81.851 56.159 1.00 14.22 466 LEU B N 1
ATOM 7802 C CA . LEU B 1 466 ? -23.702 82.205 54.747 1.00 14.53 466 LEU B CA 1
ATOM 7803 C C . LEU B 1 466 ? -23.430 80.972 53.891 1.00 15.26 466 LEU B C 1
ATOM 7804 O O . LEU B 1 466 ? -22.471 80.243 54.134 1.00 17.46 466 LEU B O 1
ATOM 7809 N N . LEU B 1 467 ? -24.292 80.732 52.908 1.00 16.05 467 LEU B N 1
ATOM 7810 C CA . LEU B 1 467 ? -24.099 79.632 51.964 1.00 17.77 467 LEU B CA 1
ATOM 7811 C C . LEU B 1 467 ? -23.489 80.173 50.671 1.00 19.54 467 LEU B C 1
ATOM 7812 O O . LEU B 1 467 ? -24.204 80.650 49.794 1.00 21.65 467 LEU B O 1
ATOM 7817 N N . LEU B 1 468 ? -22.169 80.101 50.551 1.00 19.61 468 LEU B N 1
ATOM 7818 C CA . LEU B 1 468 ? -21.484 80.734 49.426 1.00 19.46 468 LEU B CA 1
ATOM 7819 C C . LEU B 1 468 ? -20.977 79.727 48.403 1.00 19.30 468 LEU B C 1
ATOM 7820 O O . LEU B 1 468 ? -20.022 78.999 48.652 1.00 20.57 468 LEU B O 1
ATOM 7825 N N . ASP B 1 469 ? -21.619 79.707 47.244 1.00 17.69 469 ASP B N 1
ATOM 7826 C CA . ASP B 1 469 ? -21.276 78.773 46.179 1.00 17.64 469 ASP B CA 1
ATOM 7827 C C . ASP B 1 469 ? -20.300 79.415 45.205 1.00 16.87 469 ASP B C 1
ATOM 7828 O O . ASP B 1 469 ? -20.705 80.169 44.327 1.00 16.08 469 ASP B O 1
ATOM 7833 N N . GLU B 1 470 ? -19.017 79.103 45.363 1.00 19.04 470 GLU B N 1
ATOM 7834 C CA . GLU B 1 470 ? -17.970 79.613 44.474 1.00 18.56 470 GLU B CA 1
ATOM 7835 C C . GLU B 1 470 ? -17.898 81.136 44.358 1.00 19.93 470 GLU B C 1
ATOM 7836 O O . GLU B 1 470 ? -17.832 81.675 43.250 1.00 20.69 470 GLU B O 1
ATOM 7842 N N . PRO B 1 471 ? -17.885 81.835 45.498 1.00 15.70 471 PRO B N 1
ATOM 7843 C CA . PRO B 1 471 ? -17.767 83.289 45.388 1.00 16.43 471 PRO B CA 1
ATOM 7844 C C . PRO B 1 471 ? -16.348 83.658 44.971 1.00 18.73 471 PRO B C 1
ATOM 7845 O O . PRO B 1 471 ? -16.123 84.737 44.443 1.00 16.98 471 PRO B O 1
ATOM 7849 N N . THR B 1 472 ? -15.412 82.736 45.180 1.00 21.08 472 THR B N 1
ATOM 7850 C CA . THR B 1 472 ? -14.000 82.984 44.944 1.00 21.53 472 THR B CA 1
ATOM 7851 C C . THR B 1 472 ? -13.597 82.753 43.484 1.00 24.65 472 THR B C 1
ATOM 7852 O O . THR B 1 472 ? -12.476 83.066 43.107 1.00 27.80 472 THR B O 1
ATOM 7856 N N . ASN B 1 473 ? -14.496 82.212 42.665 1.00 25.46 473 ASN B N 1
ATOM 7857 C CA . ASN B 1 473 ? -14.088 81.681 41.360 1.00 27.36 473 ASN B CA 1
ATOM 7858 C C . ASN B 1 473 ? -13.342 82.651 40.435 1.00 27.48 473 ASN B C 1
ATOM 7859 O O . ASN B 1 473 ? -12.363 82.266 39.787 1.00 27.33 473 ASN B O 1
ATOM 7864 N N . ASP B 1 474 ? -13.800 83.901 40.398 1.00 24.41 474 ASP B N 1
ATOM 7865 C CA . ASP B 1 474 ? -13.341 84.868 39.408 1.00 24.78 474 ASP B CA 1
ATOM 7866 C C . ASP B 1 474 ? -12.775 86.154 40.019 1.00 21.53 474 ASP B C 1
ATOM 7867 O O . ASP B 1 474 ? -12.404 87.090 39.309 1.00 20.48 474 ASP B O 1
ATOM 7872 N N . LEU B 1 475 ? -12.718 86.191 41.339 1.00 18.03 475 LEU B N 1
ATOM 7873 C CA . LEU B 1 475 ? -12.240 87.355 42.063 1.00 15.48 475 LEU B CA 1
ATOM 7874 C C . LEU B 1 475 ? -10.739 87.569 41.908 1.00 15.66 475 LEU B C 1
ATOM 7875 O O . LEU B 1 475 ? -9.967 86.610 41.810 1.00 12.85 475 LEU B O 1
ATOM 7880 N N . ASP B 1 476 ? -10.327 88.835 41.909 1.00 10.93 476 ASP B N 1
ATOM 7881 C CA . ASP B 1 476 ? -8.917 89.163 41.858 1.00 14.01 476 ASP B CA 1
ATOM 7882 C C . ASP B 1 476 ? -8.306 89.069 43.260 1.00 14.89 476 ASP B C 1
ATOM 7883 O O . ASP B 1 476 ? -9.022 88.868 44.241 1.00 16.80 476 ASP B O 1
ATOM 7888 N N . ILE B 1 477 ? -6.990 89.208 43.354 1.00 14.89 477 ILE B N 1
ATOM 7889 C CA . ILE B 1 477 ? -6.280 88.931 44.602 1.00 15.80 477 ILE B CA 1
ATOM 7890 C C . ILE B 1 477 ? -6.643 89.874 45.747 1.00 16.99 477 ILE B C 1
ATOM 7891 O O . ILE B 1 477 ? -6.847 89.420 46.879 1.00 17.49 477 ILE B O 1
ATOM 7896 N N . GLU B 1 478 ? -6.734 91.174 45.461 1.00 17.02 478 GLU B N 1
ATOM 7897 C CA . GLU B 1 478 ? -7.120 92.141 46.484 1.00 17.96 478 GLU B CA 1
ATOM 7898 C C . GLU B 1 478 ? -8.521 91.840 47.024 1.00 14.70 478 GLU B C 1
ATOM 7899 O O . GLU B 1 478 ? -8.75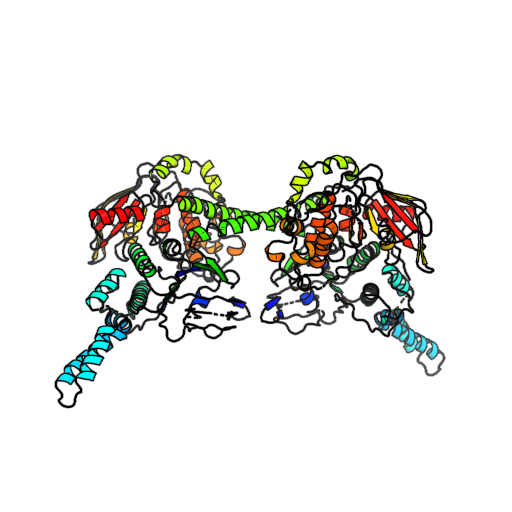6 91.972 48.221 1.00 14.50 478 GLU B O 1
ATOM 7905 N N . THR B 1 479 ? -9.431 91.412 46.151 1.00 13.33 479 THR B N 1
ATOM 7906 C CA . THR B 1 479 ? -10.780 91.053 46.581 1.00 15.82 479 THR B CA 1
ATOM 7907 C C . THR B 1 479 ? -10.776 89.766 47.396 1.00 17.30 479 THR B C 1
ATOM 7908 O O . THR B 1 479 ? -11.383 89.715 48.467 1.00 19.26 479 THR B O 1
ATOM 7912 N N . LEU B 1 480 ? -10.076 88.743 46.905 1.00 14.38 480 LEU B N 1
ATOM 7913 C CA . LEU B 1 480 ? -9.984 87.477 47.624 1.00 13.05 480 LEU B CA 1
ATOM 7914 C C . LEU B 1 480 ? -9.460 87.728 49.025 1.00 12.57 480 LEU B C 1
ATOM 7915 O O . LEU B 1 480 ? -10.007 87.226 49.999 1.00 13.56 480 LEU B O 1
ATOM 7920 N N . ARG B 1 481 ? -8.399 88.528 49.108 1.00 13.28 481 ARG B N 1
ATOM 7921 C CA . ARG B 1 481 ? -7.744 88.819 50.378 1.00 15.46 481 ARG B CA 1
ATOM 7922 C C . ARG B 1 481 ? -8.708 89.565 51.304 1.00 17.93 481 ARG B C 1
ATOM 7923 O O . ARG B 1 481 ? -8.801 89.283 52.499 1.00 15.06 481 ARG B O 1
ATOM 7931 N N . ALA B 1 482 ? -9.449 90.496 50.720 1.00 16.80 482 ALA B N 1
ATOM 7932 C CA . ALA B 1 482 ? -10.393 91.301 51.461 1.00 17.73 482 ALA B CA 1
ATOM 7933 C C . ALA B 1 482 ? -11.555 90.437 51.941 1.00 16.20 482 ALA B C 1
ATOM 7934 O O . ALA B 1 482 ? -12.053 90.605 53.053 1.00 18.07 482 ALA B O 1
ATOM 7936 N N . LEU B 1 483 ? -11.977 89.507 51.098 1.00 16.18 483 LEU B N 1
ATOM 7937 C CA . LEU B 1 483 ? -13.053 88.581 51.440 1.00 16.54 483 LEU B CA 1
ATOM 7938 C C . LEU B 1 483 ? -12.678 87.656 52.591 1.00 15.60 483 LEU B C 1
ATOM 7939 O O . LEU B 1 483 ? -13.472 87.463 53.526 1.00 17.28 483 LEU B O 1
ATOM 7944 N N . GLU B 1 484 ? -11.483 87.073 52.510 1.00 15.08 484 GLU B N 1
ATOM 7945 C CA . GLU B 1 484 ? -10.961 86.243 53.598 1.00 18.50 484 GLU B CA 1
ATOM 7946 C C . GLU B 1 484 ? -10.945 87.027 54.904 1.00 20.76 484 GLU B C 1
ATOM 7947 O O . GLU B 1 484 ? -11.424 86.554 55.938 1.00 20.76 484 GLU B O 1
ATOM 7953 N N . ASN B 1 485 ? -10.367 88.222 54.842 1.00 20.36 485 ASN B N 1
ATOM 7954 C CA . ASN B 1 485 ? -10.289 89.095 56.000 1.00 21.23 485 ASN B CA 1
ATOM 7955 C C . ASN B 1 485 ? -11.674 89.374 56.603 1.00 19.45 485 ASN B C 1
ATOM 7956 O O . ASN B 1 485 ? -11.847 89.344 57.818 1.00 17.78 485 ASN B O 1
ATOM 7961 N N . ALA B 1 486 ? -12.653 89.631 55.742 1.00 20.15 486 ALA B N 1
ATOM 7962 C CA . ALA B 1 486 ? -14.019 89.912 56.180 1.00 20.52 486 ALA B CA 1
ATOM 7963 C C . ALA B 1 486 ? -14.690 88.670 56.773 1.00 19.35 486 ALA B C 1
ATOM 7964 O O . ALA B 1 486 ? -15.482 88.764 57.718 1.00 18.50 486 ALA B O 1
ATOM 7966 N N . LEU B 1 487 ? -14.378 87.504 56.215 1.00 18.10 487 LEU B N 1
ATOM 7967 C CA . LEU B 1 487 ? -14.927 86.266 56.755 1.00 14.81 487 LEU B CA 1
ATOM 7968 C C . LEU B 1 487 ? -14.329 85.955 58.122 1.00 17.99 487 LEU B C 1
ATOM 7969 O O . LEU B 1 487 ? -15.033 85.508 59.021 1.00 21.11 487 LEU B O 1
ATOM 7974 N N . LEU B 1 488 ? -13.043 86.238 58.293 1.00 15.74 488 LEU B N 1
ATOM 7975 C CA . LEU B 1 488 ? -12.410 86.050 59.588 1.00 18.54 488 LEU B CA 1
ATOM 7976 C C . LEU B 1 488 ? -13.037 86.927 60.681 1.00 22.58 488 LEU B C 1
ATOM 7977 O O . LEU B 1 488 ? -12.966 86.592 61.867 1.00 25.18 488 LEU B O 1
ATOM 7982 N N . GLU B 1 489 ? -13.661 88.034 60.279 1.00 22.96 489 GLU B N 1
ATOM 7983 C CA . GLU B 1 489 ? -14.305 88.948 61.220 1.00 23.92 489 GLU B CA 1
ATOM 7984 C C . GLU B 1 489 ? -15.805 88.681 61.397 1.00 25.29 489 GLU B C 1
ATOM 7985 O O . GLU B 1 489 ? -16.419 89.189 62.331 1.00 27.20 489 GLU B O 1
ATOM 7991 N N . PHE B 1 490 ? -16.390 87.899 60.491 1.00 23.79 490 PHE B N 1
ATOM 7992 C CA . PHE B 1 490 ? -17.813 87.580 60.537 1.00 19.96 490 PHE B CA 1
ATOM 7993 C C . PHE B 1 490 ? -18.153 86.782 61.790 1.00 24.00 490 PHE B C 1
ATOM 7994 O O . PHE B 1 490 ? -17.537 85.748 62.054 1.00 25.09 490 PHE B O 1
ATOM 8002 N N . PRO B 1 491 ? -19.133 87.274 62.574 1.00 25.61 491 PRO B N 1
ATOM 8003 C CA . PRO B 1 491 ? -19.584 86.646 63.822 1.00 26.08 491 PRO B CA 1
ATOM 8004 C C . PRO B 1 491 ? -20.330 85.325 63.629 1.00 25.11 491 PRO B C 1
ATOM 8005 O O . PRO B 1 491 ? -20.470 84.566 64.588 1.00 27.99 491 PRO B O 1
ATOM 8009 N N . GLY B 1 492 ? -20.803 85.050 62.422 1.00 21.32 492 GLY B N 1
ATOM 8010 C CA . GLY B 1 492 ? -21.664 83.898 62.217 1.00 22.30 492 GLY B CA 1
ATOM 8011 C C . GLY B 1 492 ? -20.978 82.688 61.625 1.00 21.40 492 GLY B C 1
ATOM 8012 O O . GLY B 1 492 ? -19.782 82.486 61.817 1.00 24.92 492 GLY B O 1
ATOM 8013 N N . CYS B 1 493 ? -21.749 81.885 60.900 1.00 17.44 493 CYS B N 1
ATOM 8014 C CA . CYS B 1 493 ? -21.226 80.718 60.209 1.00 18.55 493 CYS B CA 1
ATOM 8015 C C . CYS B 1 493 ? -21.137 80.930 58.696 1.00 19.77 493 CYS B C 1
ATOM 8016 O O . CYS B 1 493 ? -21.854 81.747 58.121 1.00 21.23 493 CYS B O 1
ATOM 8019 N N . ALA B 1 494 ? -20.262 80.173 58.052 1.00 18.77 494 ALA B N 1
ATOM 8020 C CA . ALA B 1 494 ? -20.211 80.176 56.594 1.00 18.50 494 ALA B CA 1
ATOM 8021 C C . ALA B 1 494 ? -19.919 78.794 56.045 1.00 19.69 494 ALA B C 1
ATOM 8022 O O . ALA B 1 494 ? -19.087 78.048 56.588 1.00 19.86 494 ALA B O 1
ATOM 8032 N N . VAL B 1 496 ? -18.634 77.503 52.323 1.00 15.92 496 VAL B N 1
ATOM 8033 C CA . VAL B 1 496 ? -18.109 78.066 51.092 1.00 17.72 496 VAL B CA 1
ATOM 8034 C C . VAL B 1 496 ? -17.553 76.981 50.189 1.00 17.74 496 VAL B C 1
ATOM 8035 O O . VAL B 1 496 ? -16.542 76.352 50.509 1.00 19.52 496 VAL B O 1
ATOM 8039 N N . ILE B 1 497 ? -18.243 76.743 49.081 1.00 16.39 497 ILE B N 1
ATOM 8040 C CA . ILE B 1 497 ? -17.714 75.907 48.016 1.00 18.96 497 ILE B CA 1
ATOM 8041 C C . ILE B 1 497 ? -16.666 76.730 47.268 1.00 20.46 497 ILE B C 1
ATOM 8042 O O . ILE B 1 497 ? -16.956 77.829 46.797 1.00 21.04 497 ILE B O 1
ATOM 8047 N N . SER B 1 498 ? -15.447 76.210 47.184 1.00 20.66 498 SER B N 1
ATOM 8048 C CA . SER B 1 498 ? -14.333 76.961 46.620 1.00 20.19 498 SER B CA 1
ATOM 8049 C C . SER B 1 498 ? -13.233 76.019 46.130 1.00 23.58 498 SER B C 1
ATOM 8050 O O . SER B 1 498 ? -13.037 74.943 46.688 1.00 27.18 498 SER B O 1
ATOM 8053 N N . HIS B 1 499 ? -12.522 76.423 45.081 1.00 24.51 499 HIS B N 1
ATOM 8054 C CA . HIS B 1 499 ? -11.367 75.658 44.617 1.00 22.98 499 HIS B CA 1
ATOM 8055 C C . HIS B 1 499 ? -10.091 76.482 44.758 1.00 20.37 499 HIS B C 1
ATOM 8056 O O . HIS B 1 499 ? -9.079 76.202 44.126 1.00 19.64 499 HIS B O 1
ATOM 8063 N N . ASP B 1 500 ? -10.163 77.489 45.625 1.00 17.54 500 ASP B N 1
ATOM 8064 C CA . ASP B 1 500 ? -9.018 78.307 45.993 1.00 12.25 500 ASP B CA 1
ATOM 8065 C C . ASP B 1 500 ? -8.495 77.795 47.319 1.00 12.32 500 ASP B C 1
ATOM 8066 O O . ASP B 1 500 ? -9.097 78.034 48.359 1.00 15.23 500 ASP B O 1
ATOM 8071 N N . ARG B 1 501 ? -7.365 77.106 47.278 1.00 15.82 501 ARG B N 1
ATOM 8072 C CA . ARG B 1 501 ? -6.817 76.426 48.455 1.00 19.00 501 ARG B CA 1
ATOM 8073 C C . ARG B 1 501 ? -6.218 77.395 49.471 1.00 17.74 501 ARG B C 1
ATOM 8074 O O . ARG B 1 501 ? -6.225 77.125 50.670 1.00 20.41 501 ARG B O 1
ATOM 8082 N N . TRP B 1 502 ? -5.692 78.515 48.999 1.00 14.78 502 TRP B N 1
ATOM 8083 C CA . TRP B 1 502 ? -5.135 79.513 49.903 1.00 15.47 502 TRP B CA 1
ATOM 8084 C C . TRP B 1 502 ? -6.273 80.103 50.729 1.00 14.08 502 TRP B C 1
ATOM 8085 O O . TRP B 1 502 ? -6.185 80.220 51.945 1.00 13.92 502 TRP B O 1
ATOM 8096 N N . PHE B 1 503 ? -7.352 80.455 50.042 1.00 12.87 503 PHE B N 1
ATOM 8097 C CA . PHE B 1 503 ? -8.564 80.964 50.663 1.00 14.52 503 PHE B CA 1
ATOM 8098 C C . PHE B 1 503 ? -9.062 79.982 51.732 1.00 16.06 503 PHE B C 1
ATOM 8099 O O . PHE B 1 503 ? -9.384 80.372 52.848 1.00 15.92 503 PHE B O 1
ATOM 8107 N N . LEU B 1 504 ? -9.101 78.696 51.397 1.00 16.88 504 LEU B N 1
ATOM 8108 C CA . LEU B 1 504 ? -9.603 77.703 52.338 1.00 17.47 504 LEU B CA 1
ATOM 8109 C C . LEU B 1 504 ? -8.662 77.527 53.538 1.00 16.20 504 LEU B C 1
ATOM 8110 O O . LEU B 1 504 ? -9.108 77.395 54.676 1.00 16.46 504 LEU B O 1
ATOM 8115 N N . ASP B 1 505 ? -7.362 77.539 53.287 1.00 13.06 505 ASP B N 1
ATOM 8116 C CA . ASP B 1 505 ? -6.404 77.409 54.371 1.00 16.35 505 ASP B CA 1
ATOM 8117 C C . ASP B 1 505 ? -6.465 78.577 55.371 1.00 19.86 505 ASP B C 1
ATOM 8118 O O . ASP B 1 505 ? -6.301 78.381 56.577 1.00 21.22 505 ASP B O 1
ATOM 8123 N N . ARG B 1 506 ? -6.715 79.784 54.872 1.00 18.30 506 ARG B N 1
ATOM 8124 C CA . ARG B 1 506 ? -6.794 80.958 55.727 1.00 17.29 506 ARG B CA 1
ATOM 8125 C C . ARG B 1 506 ? -8.020 80.956 56.643 1.00 18.62 506 ARG B C 1
ATOM 8126 O O . ARG B 1 506 ? -7.922 81.327 57.818 1.00 16.98 506 ARG B O 1
ATOM 8134 N N . ILE B 1 507 ? -9.171 80.544 56.109 1.00 20.52 507 ILE B N 1
ATOM 8135 C CA . ILE B 1 507 ? -10.438 80.728 56.819 1.00 17.82 507 ILE B CA 1
ATOM 8136 C C . ILE B 1 507 ? -11.152 79.452 57.257 1.00 19.16 507 ILE B C 1
ATOM 8137 O O . ILE B 1 507 ? -11.926 79.487 58.219 1.00 22.48 507 ILE B O 1
ATOM 8142 N N . ALA B 1 508 ? -10.925 78.333 56.574 1.00 16.83 508 ALA B N 1
ATOM 8143 C CA . ALA B 1 508 ? -11.715 77.138 56.883 1.00 15.80 508 ALA B CA 1
ATOM 8144 C C . ALA B 1 508 ? -11.388 76.547 58.246 1.00 14.66 508 ALA B C 1
ATOM 8145 O O . ALA B 1 508 ? -10.226 76.372 58.593 1.00 14.53 508 ALA B O 1
ATOM 8147 N N . THR B 1 509 ? -12.433 76.234 59.007 1.00 16.25 509 THR B N 1
ATOM 8148 C CA . THR B 1 509 ? -12.299 75.502 60.264 1.00 18.02 509 THR B CA 1
ATOM 8149 C C . THR B 1 509 ? -12.671 74.029 60.054 1.00 20.71 509 THR B C 1
ATOM 8150 O O . THR B 1 509 ? -12.234 73.147 60.806 1.00 17.91 509 THR B O 1
ATOM 8154 N N . HIS B 1 510 ? -13.490 73.781 59.030 1.00 21.96 510 HIS B N 1
ATOM 8155 C CA . HIS B 1 510 ? -13.924 72.429 58.666 1.00 22.51 510 HIS B CA 1
ATOM 8156 C C . HIS B 1 510 ? -13.892 72.255 57.157 1.00 23.36 510 HIS B C 1
ATOM 8157 O O . HIS B 1 510 ? -13.895 73.233 56.415 1.00 23.38 510 HIS B O 1
ATOM 8164 N N . ILE B 1 511 ? -13.899 70.999 56.717 1.00 23.38 511 ILE B N 1
ATOM 8165 C CA . ILE B 1 511 ? -13.928 70.662 55.304 1.00 19.54 511 ILE B CA 1
ATOM 8166 C C . ILE B 1 511 ? -14.995 69.613 54.989 1.00 19.30 511 ILE B C 1
ATOM 8167 O O . ILE B 1 511 ? -15.068 68.586 55.647 1.00 23.07 511 ILE B O 1
ATOM 8172 N N . LEU B 1 512 ? -15.836 69.878 53.993 1.00 19.97 512 LEU B N 1
ATOM 8173 C CA . LEU B 1 512 ? -16.670 68.827 53.413 1.00 20.26 512 LEU B CA 1
ATOM 8174 C C . LEU B 1 512 ? -16.049 68.403 52.081 1.00 20.99 512 LEU B C 1
ATOM 8175 O O . LEU B 1 512 ? -15.896 69.212 51.164 1.00 16.28 512 LEU B O 1
ATOM 8180 N N . ASP B 1 513 ? -15.674 67.135 51.984 1.00 22.62 513 ASP B N 1
ATOM 8181 C CA . ASP B 1 513 ? -15.024 66.655 50.779 1.00 23.13 513 ASP B CA 1
ATOM 8182 C C . ASP B 1 513 ? -15.893 65.670 50.033 1.00 22.96 513 ASP B C 1
ATOM 8183 O O . ASP B 1 513 ? -16.012 64.505 50.428 1.00 20.42 513 ASP B O 1
ATOM 8188 N N . TYR B 1 514 ? -16.482 66.144 48.940 1.00 25.84 514 TYR B N 1
ATOM 8189 C CA . TYR B 1 514 ? -17.336 65.300 48.111 1.00 28.97 514 TYR B CA 1
ATOM 8190 C C . TYR B 1 514 ? -16.509 64.379 47.229 1.00 32.25 514 TYR B C 1
ATOM 8191 O O . TYR B 1 514 ? -15.674 64.828 46.442 1.00 31.50 514 TYR B O 1
ATOM 8200 N N . GLN B 1 515 ? -16.745 63.085 47.365 1.00 33.54 515 GLN B N 1
ATOM 8201 C CA . GLN B 1 515 ? -16.057 62.114 46.546 1.00 35.88 515 GLN B CA 1
ATOM 8202 C C . GLN B 1 515 ? -17.087 61.459 45.629 1.00 40.64 515 GLN B C 1
ATOM 8203 O O . GLN B 1 515 ? -18.267 61.822 45.662 1.00 41.32 515 GLN B O 1
ATOM 8209 N N . ASP B 1 516 ? -16.640 60.528 44.792 1.00 44.51 516 ASP B N 1
ATOM 8210 C CA . ASP B 1 516 ? -17.541 59.788 43.909 1.00 47.79 516 ASP B CA 1
ATOM 8211 C C . ASP B 1 516 ? -18.479 58.875 44.689 1.00 42.80 516 ASP B C 1
ATOM 8212 O O . ASP B 1 516 ? -18.221 58.539 45.841 1.00 38.38 516 ASP B O 1
ATOM 8217 N N . GLU B 1 517 ? -19.572 58.491 44.040 1.00 44.48 517 GLU B N 1
ATOM 8218 C CA . GLU B 1 517 ? -20.505 57.496 44.568 1.00 47.14 517 GLU B CA 1
ATOM 8219 C C . GLU B 1 517 ? -21.214 57.935 45.854 1.00 45.13 517 GLU B C 1
ATOM 8220 O O . GLU B 1 517 ? -21.661 57.098 46.644 1.00 45.12 517 GLU B O 1
ATOM 8222 N N . GLY B 1 518 ? -21.316 59.249 46.053 1.00 41.55 518 GLY B N 1
ATOM 8223 C CA . GLY B 1 518 ? -22.090 59.793 47.154 1.00 38.00 518 GLY B CA 1
ATOM 8224 C C . GLY B 1 518 ? -21.362 59.903 48.480 1.00 34.64 518 GLY B C 1
ATOM 8225 O O . GLY B 1 518 ? -21.945 60.326 49.487 1.00 34.54 518 GLY B O 1
ATOM 8226 N N . LYS B 1 519 ? -20.091 59.521 48.489 1.00 32.27 519 LYS B N 1
ATOM 8227 C CA . LYS B 1 519 ? -19.273 59.627 49.689 1.00 34.11 519 LYS B CA 1
ATOM 8228 C C . LYS B 1 519 ? -18.935 61.089 49.968 1.00 30.99 519 LYS B C 1
ATOM 8229 O O . LYS B 1 519 ? -18.480 61.805 49.075 1.00 31.03 519 LYS B O 1
ATOM 8235 N N . VAL B 1 520 ? -19.173 61.541 51.195 1.00 27.17 520 VAL B N 1
ATOM 8236 C CA . VAL B 1 520 ? -18.775 62.890 51.593 1.00 24.46 520 VAL B CA 1
ATOM 8237 C C . VAL B 1 520 ? -18.040 62.845 52.922 1.00 24.71 520 VAL B C 1
ATOM 8238 O O . VAL B 1 520 ? -18.535 62.280 53.890 1.00 26.22 520 VAL B O 1
ATOM 8242 N N . GLU B 1 521 ? -16.862 63.448 52.972 1.00 23.97 521 GLU B N 1
ATOM 8243 C CA . GLU B 1 521 ? -16.061 63.395 54.180 1.00 26.75 521 GLU B CA 1
ATOM 8244 C C . GLU B 1 521 ? -16.069 64.733 54.927 1.00 20.95 521 GLU B C 1
ATOM 8245 O O . GLU B 1 521 ? -15.934 65.791 54.324 1.00 19.75 521 GLU B O 1
ATOM 8251 N N . PHE B 1 522 ? -16.248 64.647 56.243 1.00 20.48 522 PHE B N 1
ATOM 8252 C CA . PHE B 1 522 ? -16.330 65.786 57.148 1.00 20.97 522 PHE B CA 1
ATOM 8253 C C . PHE B 1 522 ? -15.098 65.782 58.046 1.00 21.41 522 PHE B C 1
ATOM 8254 O O . PHE B 1 522 ? -14.773 64.779 58.658 1.00 23.90 522 PHE B O 1
ATOM 8262 N N . PHE B 1 523 ? -14.417 66.909 58.135 1.00 21.12 523 PHE B N 1
ATOM 8263 C CA . PHE B 1 523 ? -13.134 66.944 58.809 1.00 22.11 523 PHE B CA 1
ATOM 8264 C C . PHE B 1 523 ? -13.001 68.298 59.501 1.00 22.29 523 PHE B C 1
ATOM 8265 O O . PHE B 1 523 ? -13.561 69.291 59.031 1.00 19.82 523 PHE B O 1
ATOM 8273 N N . GLU B 1 524 ? -12.304 68.323 60.636 1.00 24.86 524 GLU B N 1
ATOM 8274 C CA . GLU B 1 524 ? -12.056 69.560 61.377 1.00 23.43 524 GLU B CA 1
ATOM 8275 C C . GLU B 1 524 ? -10.649 70.017 61.066 1.00 21.53 524 GLU B C 1
ATOM 8276 O O . GLU B 1 524 ? -9.692 69.310 61.350 1.00 26.25 524 GLU B O 1
ATOM 8282 N N . GLY B 1 525 ? -10.523 71.204 60.500 1.00 21.95 525 GLY B N 1
ATOM 8283 C CA . GLY B 1 525 ? -9.246 71.693 60.031 1.00 21.51 525 GLY B CA 1
ATOM 8284 C C . GLY B 1 525 ? -9.441 72.272 58.648 1.00 20.81 525 GLY B C 1
ATOM 8285 O O . GLY B 1 525 ? -10.558 72.262 58.121 1.00 22.92 525 GLY B O 1
ATOM 8286 N N . ASN B 1 526 ? -8.367 72.781 58.056 1.00 14.96 526 ASN B N 1
ATOM 8287 C CA . ASN B 1 526 ? -8.470 73.396 56.745 1.00 16.44 526 ASN B CA 1
ATOM 8288 C C . ASN B 1 526 ? -8.145 72.418 55.629 1.00 20.80 526 ASN B C 1
ATOM 8289 O O . ASN B 1 526 ? -8.020 71.215 55.859 1.00 20.50 526 ASN B O 1
ATOM 8294 N N . PHE B 1 527 ? -7.990 72.951 54.419 1.00 22.92 527 PHE B N 1
ATOM 8295 C CA . PHE B 1 527 ? -7.717 72.130 53.246 1.00 21.56 527 PHE B CA 1
ATOM 8296 C C . PHE B 1 527 ? -6.393 71.347 53.342 1.00 18.93 527 PHE B C 1
ATOM 8297 O O . PHE B 1 527 ? -6.374 70.132 53.175 1.00 19.48 527 PHE B O 1
ATOM 8305 N N . THR B 1 528 ? -5.294 72.045 53.602 1.00 17.61 528 THR B N 1
ATOM 8306 C CA . THR B 1 528 ? -3.973 71.406 53.703 1.00 20.48 528 THR B CA 1
ATOM 8307 C C . THR B 1 528 ? -3.915 70.323 54.782 1.00 24.59 528 THR B C 1
ATOM 8308 O O . THR B 1 528 ? -3.300 69.269 54.597 1.00 25.29 528 THR B O 1
ATOM 8312 N N . GLU B 1 529 ? -4.557 70.594 55.912 1.00 26.56 529 GLU B N 1
ATOM 8313 C CA . GLU B 1 529 ? -4.657 69.616 56.986 1.00 25.13 529 GLU B CA 1
ATOM 8314 C C . GLU B 1 529 ? -5.503 68.420 56.564 1.00 24.01 529 GLU B C 1
ATOM 8315 O O . GLU B 1 529 ? -5.180 67.278 56.884 1.00 27.07 529 GLU B O 1
ATOM 8321 N N . TYR B 1 530 ? -6.582 68.680 55.840 1.00 19.57 530 TYR B N 1
ATOM 8322 C CA . TYR B 1 530 ? -7.408 67.598 55.359 1.00 18.63 530 TYR B CA 1
ATOM 8323 C C . TYR B 1 530 ? -6.616 66.711 54.411 1.00 23.16 530 TYR B C 1
ATOM 8324 O O . TYR B 1 530 ? -6.642 65.481 54.519 1.00 23.47 530 TYR B O 1
ATOM 8333 N N . GLU B 1 531 ? -5.914 67.336 53.476 1.00 25.61 531 GLU B N 1
ATOM 8334 C CA . GLU B 1 531 ? -5.195 66.581 52.459 1.00 29.82 531 GLU B CA 1
ATOM 8335 C C . GLU B 1 531 ? -4.120 65.713 53.080 1.00 35.46 531 GLU B C 1
ATOM 8336 O O . GLU B 1 531 ? -3.898 64.585 52.641 1.00 36.92 531 GLU B O 1
ATOM 8342 N N . GLU B 1 532 ? -3.460 66.243 54.107 1.00 39.19 532 GLU B N 1
ATOM 8343 C CA . GLU B 1 532 ? -2.398 65.509 54.786 1.00 43.51 532 GLU B CA 1
ATOM 8344 C C . GLU B 1 532 ? -3.014 64.362 55.553 1.00 43.73 532 GLU B C 1
ATOM 8345 O O . GLU B 1 532 ? -2.393 63.315 55.734 1.00 47.69 532 GLU B O 1
ATOM 8351 N N . TYR B 1 533 ? -4.247 64.570 56.002 1.00 38.79 533 TYR B N 1
ATOM 8352 C CA . TYR B 1 533 ? -4.978 63.529 56.694 1.00 36.00 533 TYR B CA 1
ATOM 8353 C C . TYR B 1 533 ? -5.418 62.478 55.690 1.00 35.57 533 TYR B C 1
ATOM 8354 O O . TYR B 1 533 ? -5.258 61.282 55.922 1.00 39.28 533 TYR B O 1
ATOM 8363 N N . LYS B 1 534 ? -5.965 62.937 54.572 1.00 34.75 534 LYS B N 1
ATOM 8364 C CA . LYS B 1 534 ? -6.380 62.054 53.492 1.00 37.37 534 LYS B CA 1
ATOM 8365 C C . LYS B 1 534 ? -5.226 61.146 53.055 1.00 42.53 534 LYS B C 1
ATOM 8366 O O . LYS B 1 534 ? -5.421 59.950 52.842 1.00 44.66 534 LYS B O 1
ATOM 8372 N N . LYS B 1 535 ? -4.023 61.706 52.950 1.00 43.53 535 LYS B N 1
ATOM 8373 C CA . LYS B 1 535 ? -2.860 60.919 52.549 1.00 48.71 535 LYS B CA 1
ATOM 8374 C C . LYS B 1 535 ? -2.424 59.945 53.642 1.00 51.77 535 LYS B C 1
ATOM 8375 O O . LYS B 1 535 ? -1.701 58.983 53.382 1.00 51.30 535 LYS B O 1
ATOM 8381 N N . ARG B 1 536 ? -2.861 60.202 54.870 1.00 55.50 536 ARG B N 1
ATOM 8382 C CA . ARG B 1 536 ? -2.480 59.358 55.994 1.00 60.09 536 ARG B CA 1
ATOM 8383 C C . ARG B 1 536 ? -3.365 58.121 56.111 1.00 65.65 536 ARG B C 1
ATOM 8384 O O . ARG B 1 536 ? -2.893 57.053 56.498 1.00 68.22 536 ARG B O 1
ATOM 8392 N N . THR B 1 537 ? -4.642 58.264 55.767 1.00 67.64 537 THR B N 1
ATOM 8393 C CA . THR B 1 537 ? -5.601 57.172 55.919 1.00 71.03 537 THR B CA 1
ATOM 8394 C C . THR B 1 537 ? -5.864 56.433 54.613 1.00 74.69 537 THR B C 1
ATOM 8395 O O . THR B 1 537 ? -6.234 55.260 54.619 1.00 76.86 537 THR B O 1
ATOM 8399 N N . LEU B 1 538 ? -5.683 57.122 53.494 1.00 76.35 538 LEU B N 1
ATOM 8400 C CA . LEU B 1 538 ? -5.968 56.531 52.194 1.00 79.66 538 LEU B CA 1
ATOM 8401 C C . LEU B 1 538 ? -4.688 56.249 51.408 1.00 81.25 538 LEU B C 1
ATOM 8402 O O . LEU B 1 538 ? -4.561 55.214 50.753 1.00 82.28 538 LEU B O 1
ATOM 8407 N N . GLY B 1 539 ? -3.735 57.169 51.489 1.00 81.45 539 GLY B N 1
ATOM 8408 C CA . GLY B 1 539 ? -2.524 57.077 50.695 1.00 82.14 539 GLY B CA 1
ATOM 8409 C C . GLY B 1 539 ? -2.566 58.078 49.556 1.00 80.37 539 GLY B C 1
ATOM 8410 O O . GLY B 1 539 ? -3.545 58.810 49.400 1.00 78.86 539 GLY B O 1
ATOM 8411 N N . ALA B 1 540 ? -1.506 58.118 48.756 1.00 80.00 540 ALA B N 1
ATOM 8412 C CA . ALA B 1 540 ? -1.436 59.057 47.641 1.00 77.03 540 ALA B CA 1
ATOM 8413 C C . ALA B 1 540 ? -2.221 58.549 46.432 1.00 76.25 540 ALA B C 1
ATOM 8414 O O . ALA B 1 540 ? -3.312 59.042 46.135 1.00 73.73 540 ALA B O 1
#

Nearest PDB structures (foldseek):
  4fin-assembly2_A  TM=1.002E+00  e=0.000E+00  Escherichia coli K-12
  4fin-assembly3_B  TM=9.858E-01  e=2.235E-94  Escherichia coli K-12
  5zxd-assembly2_B  TM=4.128E-01  e=2.884E-34  Homo sapiens
  7p48-assembly1_6  TM=3.626E-01  e=1.301E-27  Mammaliicoccus lentus
  6ha8-assembly1_V  TM=3.768E-01  e=7.626E-26  Bacillus subtilis subsp. subtilis str. 168

GO terms:
  GO:0016887 ATP hydrolysis activity (F, EXP)
  GO:0003747 translation release factor activity (F, IDA)
  GO:0045900 negative regulation of translational elongation (P, IDA)
  GO:0016887 ATP hydrolysis activity (F, IDA)
  GO:0043022 ribosome binding (F, IMP)

Sequence (1046 aa):
AQFVYTHRVGKVVPPKRHILKNISLSFFPGAKIGVLGLNGAGKSTLLRIAGIDKDIEGEARPQPDIKIGYLPQEPQLNPEHTVRESIEEAVSEVVNALKRLDEVYALYADPDADFDKLAAEQGRLEEIIQLNVQLERAADALRLPDWDAKIANLSGGERRRVALCRLLLEKPDLLLDEPTNNHLDAESVAWLERFLHDFEGTVVAITHDRYFLDNVAGWILELDRGEGIPWEGNYSSWLEEQKDQRLAQEASQEAARRKSSIEKELEWVRQGTKKGKARLARFEELNSTEYQKRNETNELFIPPGPRLGDKVLEVSNLRKSYGDRLLIDDLSFSIPKGAIVGIIGPNGAGKSTLFRISGQEQPDSGTITLGETVKLASVDQFRDSDNSKTVWEEVSGGLDIKIGNTEPSRAYVGRFNFKGVDQGKRVGELSGGERGRLHLAKLLQVGGNLLLDEPTNDLDIETLRALENALLEFPGCAVISHDRWFLDRIATHILDYQDEGKVEFFEGNFTEYEEYKKRTLGADALEPKRIQFVYTHRVGKVVPPKRHILKNISLSFFPGAKIGVLGLNGAGKSTLLRIAGIDKDIEGEEARPQPDIKIGYLPQEPQLNPEHTVRESIEEAVSEVVNALKRLDEVYALYADPDADFDKLAAEQGRLEEILNVQLERAADALRLPDWDAKIANLSGGERRRRVALCRLLLEKPDLLLDEPTNHLDAESVAWLERFLHDFEGTVVAITHDRYFLDNVAGWILELDRGEGIPWEGNYSSSWLEQKDQRLAQEASQEAARRKSIEKELEWVRQGRQSKGKARLARFEELNSTEYQKRNETNELFIPPGPRLGDKVLEVSNLRKSYGDRLLIDDLSFSIPKGAIVGIIGPNGAGKSTLFRISGQEQPDSGTITLGETVKLASVDQFRDSDNSKTVWEEVSGGLDIKIGNTEPSRAYVGRFNFKGVDQGKRVGELSGGERGRLHLAKLLQVGGNLLLDEPTNDLDIETLRALENALLEFPGCAVISHDRWFLDRIATHILDYQDEGKVEFFEGNFTEYEEYKKRTLGA

B-factor: mean 35.34, std 17.63, range [7.27, 193.62]

Secondary structure (DSSP, 8-state):
---SB---EEEEETTTEEEEEEE---B-TT-EEEEEE-TTSSHHHHHH---S----BS---BPTT----EE-SS----TTSBHHHHHHHHTHHHHHHHHHHHHHHHHTT-TTS-HHHHHHHHHHHHHH---HHHHHHHHHHTTPPPTT-BTTTS-HHHHHHHHHHHHHHH----EEESTTTT--HHHHHHHHHHHHH-SS-EEEE---HHHHHHT-SEEEEESSS-EEEEES-HHHHHHHHHHHHHHHHHHHHHHHHHHHHHHHHHTT----TTTTTTTHHHHT-HHHHHHGGGSSB-PPP-SPP-S--EEEEEEEEEETTEEEEEEEEEEE-TT--EEEE--TTSSHHHHH---SSS--SEEEEEE-TT----EE-S-----TTSBHHHHHHTT----BTTB--HHHHHHTBT--GGGTTSBGGGS-HHHHHHHHHHHHGGG----EEBSTTTT--HHHHHHHHHHHHH-SS---B---HHHHHHH-SEEEEE-STT-EEEEES-HHHHHHHHHHHH-TTSSS----/--SB---EEEEETTTEEEEEEE---B-TT-EEEEEE-TTSSHHHHHH--------BS---BPTT----EE-SS----TTSBHHHHHHHHTHHHHHHHHHHHHHHHHTTSTTS-HHHHHHHHHHTT---TTHHHHHHHHHT---TT-BGGGS-HHHHHHHHHHHHHHT----EEESTTTT--HHHHHHHHHHHHH--S-EEEE---HHIIIII-SEEEEESSS-EEEEES-HHHHHHHHHHHHHHHHHHHHHHHHHHHHHHHHHHH-----HHHHHHTHHHHH-HHHHHHHTTSSS-----SPP-S--EEEEEEEEEETTEEEEEEEEEEE-TT--EEEE--TTSSHHHHH---SSS--SEEEEEE-TT----EE-S-----TTSBHHHHHHTT----BTTB--HHHHHHTTT--TTTTT-BGGGS-HHHHHHHHHHHHGGG----EEBSTTSS--HHHHHHHHHHHHH-SS---B---HHHHHHH-SEEEEE-GGG-EEEEES-HHHHHHHHHHHT--

Solvent-accessible surface area: 49351 Å² total

Radius of gyration: 38.68 Å; Cα contacts (8 Å, |Δi|>4): 1957; chains: 2; bounding box: 68×132×76 Å